Protein 9MGQ (pdb70)

Structure (mmCIF, N/CA/C/O backbone):
data_9MGQ
#
_entry.id   9MGQ
#
_cell.length_a   101.660
_cell.length_b   137.700
_cell.length_c   178.000
_cell.angle_alpha   90.00
_cell.angle_beta   90.00
_cell.angle_gamma   90.00
#
_symmetry.space_group_name_H-M   'I 2 2 2'
#
loop_
_entity.id
_entity.type
_entity.pdbx_description
1 polymer 'Protein arginine N-methyltransferase 5'
2 polymer 'Methylosome protein 50'
3 non-polymer SINEFUNGIN
4 non-polymer 2-(cyclobutylamino)-N-{(2R)-2-hydroxy-2-[(3S)-1,2,3,4-tetrahydroisoquinolin-3-yl]ethyl}pyridine-4-carboxamide
5 non-polymer 1,2-ETHANEDIOL
6 non-polymer 'SULFATE ION'
7 non-polymer DI(HYDROXYETHYL)ETHER
8 water water
#
loop_
_atom_site.group_PDB
_atom_site.id
_atom_site.type_symbol
_atom_site.label_atom_id
_atom_site.label_alt_id
_atom_site.label_comp_id
_atom_site.label_asym_id
_atom_site.label_entity_id
_atom_site.label_seq_id
_atom_site.pdbx_PDB_ins_code
_atom_site.Cartn_x
_atom_site.Cartn_y
_atom_site.Cartn_z
_atom_site.occupancy
_atom_site.B_iso_or_equiv
_atom_site.auth_seq_id
_atom_site.auth_comp_id
_atom_site.auth_asym_id
_atom_site.auth_atom_id
_atom_site.pdbx_PDB_model_num
ATOM 1 N N . VAL A 1 22 ? 39.038 -70.946 -19.602 1.00 49.58 14 VAL A N 1
ATOM 2 C CA . VAL A 1 22 ? 38.207 -71.916 -20.318 1.00 49.13 14 VAL A CA 1
ATOM 3 C C . VAL A 1 22 ? 38.008 -73.194 -19.501 1.00 49.64 14 VAL A C 1
ATOM 4 O O . VAL A 1 22 ? 38.962 -73.949 -19.278 1.00 49.40 14 VAL A O 1
ATOM 8 N N . SER A 1 23 ? 36.759 -73.424 -19.056 1.00 43.46 15 SER A N 1
ATOM 9 C CA . SER A 1 23 ? 36.370 -74.640 -18.348 1.00 41.93 15 SER A CA 1
ATOM 10 C C . SER A 1 23 ? 36.051 -75.634 -19.458 1.00 42.71 15 SER A C 1
ATOM 11 O O . SER A 1 23 ? 35.176 -75.379 -20.295 1.00 41.39 15 SER A O 1
ATOM 14 N N . SER A 1 24 ? 36.840 -76.709 -19.535 1.00 37.70 16 SER A N 1
ATOM 15 C CA . SER A 1 24 ? 36.717 -77.665 -20.625 1.00 36.94 16 SER A CA 1
ATOM 16 C C . SER A 1 24 ? 36.528 -79.111 -20.202 1.00 36.32 16 SER A C 1
ATOM 17 O O . SER A 1 24 ? 37.034 -79.539 -19.168 1.00 35.93 16 SER A O 1
ATOM 20 N N . GLY A 1 25 ? 35.804 -79.849 -21.031 1.00 29.84 17 GLY A N 1
ATOM 21 C CA . GLY A 1 25 ? 35.513 -81.253 -20.803 1.00 28.32 17 GLY A CA 1
ATOM 22 C C . GLY A 1 25 ? 35.785 -82.123 -22.004 1.00 29.82 17 GLY A C 1
ATOM 23 O O . GLY A 1 25 ? 35.825 -81.647 -23.144 1.00 28.85 17 GLY A O 1
ATOM 24 N N . ARG A 1 26 ? 36.021 -83.397 -21.735 1.00 26.28 18 ARG A N 1
ATOM 25 C CA . ARG A 1 26 ? 36.262 -84.409 -22.741 1.00 26.41 18 ARG A CA 1
ATOM 26 C C . ARG A 1 26 ? 35.062 -85.322 -22.760 1.00 30.05 18 ARG A C 1
ATOM 27 O O . ARG A 1 26 ? 34.654 -85.820 -21.710 1.00 30.23 18 ARG A O 1
ATOM 35 N N . ASP A 1 27 ? 34.521 -85.573 -23.949 1.00 25.84 19 ASP A N 1
ATOM 36 C CA . ASP A 1 27 ? 33.416 -86.503 -24.112 1.00 25.18 19 ASP A CA 1
ATOM 37 C C . ASP A 1 27 ? 33.997 -87.835 -24.583 1.00 29.81 19 ASP A C 1
ATOM 38 O O . ASP A 1 27 ? 34.772 -87.860 -25.540 1.00 30.66 19 ASP A O 1
ATOM 43 N N . LEU A 1 28 ? 33.639 -88.932 -23.914 1.00 26.30 20 LEU A N 1
ATOM 44 C CA . LEU A 1 28 ? 34.106 -90.270 -24.289 1.00 26.70 20 LEU A CA 1
ATOM 45 C C . LEU A 1 28 ? 32.970 -91.289 -24.201 1.00 31.71 20 LEU A C 1
ATOM 46 O O . LEU A 1 28 ? 32.164 -91.243 -23.263 1.00 30.92 20 LEU A O 1
ATOM 51 N N . ASN A 1 29 ? 32.894 -92.196 -25.181 1.00 28.40 21 ASN A N 1
ATOM 52 C CA . ASN A 1 29 ? 31.892 -93.258 -25.156 1.00 28.70 21 ASN A CA 1
ATOM 53 C C . ASN A 1 29 ? 32.531 -94.627 -24.885 1.00 33.75 21 ASN A C 1
ATOM 54 O O . ASN A 1 29 ? 31.847 -95.658 -24.907 1.00 33.91 21 ASN A O 1
ATOM 59 N N . CYS A 1 30 ? 33.852 -94.624 -24.603 1.00 29.64 22 CYS A N 1
ATOM 60 C CA . CYS A 1 30 ? 34.617 -95.824 -24.278 1.00 28.73 22 CYS A CA 1
ATOM 61 C C . CYS A 1 30 ? 35.517 -95.542 -23.095 1.00 31.38 22 CYS A C 1
ATOM 62 O O . CYS A 1 30 ? 36.399 -94.688 -23.183 1.00 31.15 22 CYS A O 1
ATOM 65 N N . VAL A 1 31 ? 35.270 -96.237 -21.975 1.00 27.91 23 VAL A N 1
ATOM 66 C CA . VAL A 1 31 ? 36.010 -96.054 -20.724 1.00 28.16 23 VAL A CA 1
ATOM 67 C C . VAL A 1 31 ? 36.347 -97.445 -20.163 1.00 32.91 23 VAL A C 1
ATOM 68 O O . VAL A 1 31 ? 35.569 -97.988 -19.368 1.00 31.82 23 VAL A O 1
ATOM 72 N N . PRO A 1 32 ? 37.470 -98.068 -20.614 1.00 30.18 24 PRO A N 1
ATOM 73 C CA . PRO A 1 32 ? 37.811 -99.418 -20.120 1.00 29.52 24 PRO A CA 1
ATOM 74 C C . PRO A 1 32 ? 38.073 -99.459 -18.609 1.00 33.35 24 PRO A C 1
ATOM 75 O O . PRO A 1 32 ? 37.523 -100.318 -17.926 1.00 32.93 24 PRO A O 1
ATOM 79 N N . GLU A 1 33 ? 38.892 -98.525 -18.105 1.00 31.47 25 GLU A N 1
ATOM 80 C CA . GLU A 1 33 ? 39.242 -98.357 -16.689 1.00 32.84 25 GLU A CA 1
ATOM 81 C C . GLU A 1 33 ? 38.980 -96.890 -16.346 1.00 36.77 25 GLU A C 1
ATOM 82 O O . GLU A 1 33 ? 39.570 -96.003 -16.971 1.00 35.64 25 GLU A O 1
ATOM 88 N N . ILE A 1 34 ? 38.089 -96.634 -15.372 1.00 34.43 26 ILE A N 1
ATOM 89 C CA . ILE A 1 34 ? 37.689 -95.272 -15.002 1.00 35.24 26 ILE A CA 1
ATOM 90 C C . ILE A 1 34 ? 38.859 -94.432 -14.431 1.00 41.00 26 ILE A C 1
ATOM 91 O O . ILE A 1 34 ? 38.999 -93.284 -14.844 1.00 40.75 26 ILE A O 1
ATOM 96 N N . ALA A 1 35 ? 39.700 -94.988 -13.536 1.00 39.82 27 ALA A N 1
ATOM 97 C CA . ALA A 1 35 ? 40.820 -94.241 -12.942 1.00 40.80 27 ALA A CA 1
ATOM 98 C C . ALA A 1 35 ? 41.917 -93.898 -13.946 1.00 44.35 27 ALA A C 1
ATOM 99 O O . ALA A 1 35 ? 42.423 -92.775 -13.917 1.00 43.76 27 ALA A O 1
ATOM 101 N N . ASP A 1 36 ? 42.257 -94.844 -14.853 1.00 41.12 28 ASP A N 1
ATOM 102 C CA . ASP A 1 36 ? 43.261 -94.649 -15.909 1.00 41.03 28 ASP A CA 1
ATOM 103 C C . ASP A 1 36 ? 42.821 -93.571 -16.903 1.00 43.32 28 ASP A C 1
ATOM 104 O O . ASP A 1 36 ? 43.610 -92.686 -17.241 1.00 42.64 28 ASP A O 1
ATOM 109 N N . THR A 1 37 ? 41.547 -93.628 -17.329 1.00 38.99 29 THR A N 1
ATOM 110 C CA . THR A 1 37 ? 40.939 -92.700 -18.280 1.00 38.19 29 THR A CA 1
ATOM 111 C C . THR A 1 37 ? 40.867 -91.282 -17.711 1.00 41.01 29 THR A C 1
ATOM 112 O O . THR A 1 37 ? 41.264 -90.336 -18.396 1.00 41.08 29 THR A O 1
ATOM 116 N N . LEU A 1 38 ? 40.387 -91.138 -16.466 1.00 37.00 30 LEU A N 1
ATOM 117 C CA . LEU A 1 38 ? 40.289 -89.836 -15.804 1.00 36.73 30 LEU A CA 1
ATOM 118 C C . LEU A 1 38 ? 41.668 -89.191 -15.666 1.00 40.20 30 LEU A C 1
ATOM 119 O O . LEU A 1 38 ? 41.821 -88.012 -15.984 1.00 38.99 30 LEU A O 1
ATOM 124 N N . GLY A 1 39 ? 42.662 -89.990 -15.265 1.00 37.92 31 GLY A N 1
ATOM 125 C CA . GLY A 1 39 ? 44.052 -89.557 -15.149 1.00 37.73 31 GLY A CA 1
ATOM 126 C C . GLY A 1 39 ? 44.613 -89.093 -16.480 1.00 42.17 31 GLY A C 1
ATOM 127 O O . GLY A 1 39 ? 45.289 -88.062 -16.542 1.00 42.03 31 GLY A O 1
ATOM 128 N N . ALA A 1 40 ? 44.287 -89.832 -17.569 1.00 38.96 32 ALA A N 1
ATOM 129 C CA . ALA A 1 40 ? 44.706 -89.507 -18.933 1.00 38.94 32 ALA A CA 1
ATOM 130 C C . ALA A 1 40 ? 44.087 -88.191 -19.433 1.00 43.98 32 ALA A C 1
ATOM 131 O O . ALA A 1 40 ? 44.807 -87.383 -20.025 1.00 43.93 32 ALA A O 1
ATOM 133 N N . VAL A 1 41 ? 42.773 -87.956 -19.168 1.00 40.86 33 VAL A N 1
ATOM 134 C CA . VAL A 1 41 ? 42.090 -86.726 -19.601 1.00 40.41 33 VAL A CA 1
ATOM 135 C C . VAL A 1 41 ? 42.559 -85.518 -18.766 1.00 44.35 33 VAL A C 1
ATOM 136 O O . VAL A 1 41 ? 42.724 -84.433 -19.327 1.00 43.38 33 VAL A O 1
ATOM 140 N N . ALA A 1 42 ? 42.809 -85.713 -17.446 1.00 41.64 34 ALA A N 1
ATOM 141 C CA . ALA A 1 42 ? 43.298 -84.654 -16.556 1.00 42.03 34 ALA A CA 1
ATOM 142 C C . ALA A 1 42 ? 44.694 -84.202 -16.987 1.00 47.64 34 ALA A C 1
ATOM 143 O O . ALA A 1 42 ? 44.961 -82.999 -17.005 1.00 47.20 34 ALA A O 1
ATOM 145 N N . LYS A 1 43 ? 45.559 -85.167 -17.398 1.00 45.71 35 LYS A N 1
ATOM 146 C CA . LYS A 1 43 ? 46.918 -84.920 -17.903 1.00 45.87 35 LYS A CA 1
ATOM 147 C C . LYS A 1 43 ? 46.864 -84.039 -19.168 1.00 49.64 35 LYS A C 1
ATOM 148 O O . LYS A 1 43 ? 47.711 -83.157 -19.333 1.00 50.42 35 LYS A O 1
ATOM 154 N N . GLN A 1 44 ? 45.838 -84.257 -20.028 1.00 43.97 36 GLN A N 1
ATOM 155 C CA . GLN A 1 44 ? 45.596 -83.495 -21.264 1.00 42.47 36 GLN A CA 1
ATOM 156 C C . GLN A 1 44 ? 45.122 -82.051 -20.994 1.00 44.84 36 GLN A C 1
ATOM 157 O O . GLN A 1 44 ? 45.157 -81.215 -21.895 1.00 44.49 36 GLN A O 1
ATOM 163 N N . GLY A 1 45 ? 44.687 -81.778 -19.766 1.00 41.02 37 GLY A N 1
ATOM 164 C CA . GLY A 1 45 ? 44.246 -80.450 -19.346 1.00 40.12 37 GLY A CA 1
ATOM 165 C C . GLY A 1 45 ? 42.752 -80.241 -19.210 1.00 41.42 37 GLY A C 1
A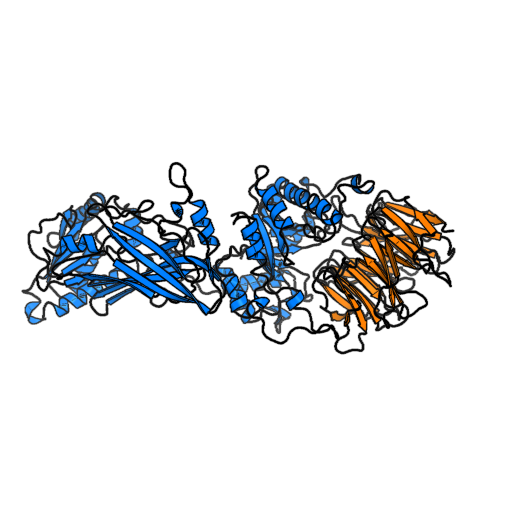TOM 166 O O . GLY A 1 45 ? 42.316 -79.104 -19.009 1.00 40.54 37 GLY A O 1
ATOM 167 N N . PHE A 1 46 ? 41.952 -81.321 -19.337 1.00 36.25 38 PHE A N 1
ATOM 168 C CA . PHE A 1 46 ? 40.496 -81.250 -19.199 1.00 34.61 38 PHE A CA 1
ATOM 169 C C . PHE A 1 46 ? 40.087 -81.171 -17.724 1.00 37.91 38 PHE A C 1
ATOM 170 O O . PHE A 1 46 ? 40.662 -81.859 -16.881 1.00 37.01 38 PHE A O 1
ATOM 178 N N . ASP A 1 47 ? 39.078 -80.336 -17.428 1.00 34.24 39 ASP A N 1
ATOM 179 C CA . ASP A 1 47 ? 38.527 -80.124 -16.086 1.00 33.35 39 ASP A CA 1
ATOM 180 C C . ASP A 1 47 ? 37.475 -81.168 -15.727 1.00 33.96 39 ASP A C 1
ATOM 181 O O . ASP A 1 47 ? 37.207 -81.377 -14.543 1.00 34.32 39 ASP A O 1
ATOM 186 N N . PHE A 1 48 ? 36.877 -81.820 -16.738 1.00 26.72 40 PHE A N 1
ATOM 187 C CA . PHE A 1 48 ? 35.860 -82.856 -16.523 1.00 24.93 40 PHE A CA 1
ATOM 188 C C . PHE A 1 48 ? 35.770 -83.837 -17.673 1.00 26.13 40 PHE A C 1
ATOM 189 O O . PHE A 1 48 ? 36.295 -83.595 -18.760 1.00 24.51 40 PHE A O 1
ATOM 197 N N . LEU A 1 49 ? 35.090 -84.944 -17.417 1.00 23.24 41 LEU A N 1
ATOM 198 C CA . LEU A 1 49 ? 34.898 -86.022 -18.359 1.00 23.71 41 LEU A CA 1
ATOM 199 C C . LEU A 1 49 ? 33.417 -86.383 -18.458 1.00 29.87 41 LEU A C 1
ATOM 200 O O . LEU A 1 49 ? 32.782 -86.655 -17.438 1.00 30.02 41 LEU A O 1
ATOM 205 N N . CYS A 1 50 ? 32.882 -86.394 -19.690 1.00 26.79 42 CYS A N 1
ATOM 206 C CA . CYS A 1 50 ? 31.525 -86.838 -19.973 1.00 27.36 42 CYS A CA 1
ATOM 207 C C . CYS A 1 50 ? 31.663 -88.304 -20.343 1.00 30.95 42 CYS A C 1
ATOM 208 O O . CYS A 1 50 ? 32.368 -88.641 -21.290 1.00 30.65 42 CYS A O 1
ATOM 211 N N . MET A 1 51 ? 31.030 -89.177 -19.575 1.00 27.89 43 MET A N 1
ATOM 212 C CA . MET A 1 51 ? 31.153 -90.609 -19.801 1.00 27.89 43 MET A CA 1
ATOM 213 C C . MET A 1 51 ? 29.883 -91.384 -19.475 1.00 29.82 43 MET A C 1
ATOM 214 O O . MET A 1 51 ? 29.066 -90.914 -18.681 1.00 27.34 43 MET A O 1
ATOM 219 N N . PRO A 1 52 ? 29.718 -92.599 -20.042 1.00 27.02 44 PRO A N 1
ATOM 220 C CA . PRO A 1 52 ? 28.549 -93.413 -19.682 1.00 27.25 44 PRO A CA 1
ATOM 221 C C . PRO A 1 52 ? 28.676 -93.919 -18.234 1.00 31.32 44 PRO A C 1
ATOM 222 O O . PRO A 1 52 ? 29.790 -94.152 -17.766 1.00 30.36 44 PRO A O 1
ATOM 226 N N . VAL A 1 53 ? 27.546 -94.047 -17.522 1.00 28.00 45 VAL A N 1
ATOM 227 C CA . VAL A 1 53 ? 27.524 -94.531 -16.134 1.00 28.25 45 VAL A CA 1
ATOM 228 C C . VAL A 1 53 ? 27.288 -96.039 -16.096 1.00 30.45 45 VAL A C 1
ATOM 229 O O . VAL A 1 53 ? 27.618 -96.690 -15.111 1.00 30.76 45 VAL A O 1
ATOM 233 N N . PHE A 1 54 ? 26.711 -96.575 -17.178 1.00 25.84 46 PHE A N 1
ATOM 234 C CA . PHE A 1 54 ? 26.478 -97.991 -17.437 1.00 24.86 46 PHE A CA 1
ATOM 235 C C . PHE A 1 54 ? 27.164 -98.224 -18.772 1.00 27.52 46 PHE A C 1
ATOM 236 O O . PHE A 1 54 ? 27.354 -97.254 -19.501 1.00 28.13 46 PHE A O 1
ATOM 244 N N . HIS A 1 55 ? 27.547 -99.470 -19.109 1.00 22.95 47 HIS A N 1
ATOM 245 C CA . HIS A 1 55 ? 28.185 -99.699 -20.408 1.00 22.47 47 HIS A CA 1
ATOM 246 C C . HIS A 1 55 ? 27.194 -99.326 -21.534 1.00 23.39 47 HIS A C 1
ATOM 247 O O . HIS A 1 55 ? 26.053 -99.797 -21.524 1.00 21.51 47 HIS A O 1
ATOM 254 N N . PRO A 1 56 ? 27.608 -98.458 -22.481 1.00 21.21 48 PRO A N 1
ATOM 255 C CA . PRO A 1 56 ? 26.668 -97.999 -23.529 1.00 21.46 48 PRO A CA 1
ATOM 256 C C . PRO A 1 56 ? 25.979 -99.093 -24.355 1.00 25.91 48 PRO A C 1
ATOM 257 O O . PRO A 1 56 ? 24.853 -98.878 -24.799 1.00 24.76 48 PRO A O 1
ATOM 261 N N . ARG A 1 57 ? 26.620 -100.266 -24.526 1.00 23.85 49 ARG A N 1
ATOM 262 C CA . ARG A 1 57 ? 26.044 -101.391 -25.277 1.00 24.23 49 ARG A CA 1
ATOM 263 C C . ARG A 1 57 ? 25.316 -102.393 -24.376 1.00 28.42 49 ARG A C 1
ATOM 264 O O . ARG A 1 57 ? 24.718 -103.338 -24.885 1.00 28.65 49 ARG A O 1
ATOM 272 N N . PHE A 1 58 ? 25.375 -102.205 -23.049 1.00 25.55 50 PHE A N 1
ATOM 273 C CA . PHE A 1 58 ? 24.777 -103.145 -22.097 1.00 26.19 50 PHE A CA 1
ATOM 274 C C . PHE A 1 58 ? 23.265 -102.957 -21.916 1.00 28.96 50 PHE A C 1
ATOM 275 O O . PHE A 1 58 ? 22.812 -102.540 -20.848 1.00 28.99 50 PHE A O 1
ATOM 283 N N . LYS A 1 59 ? 22.485 -103.289 -22.969 1.00 25.80 51 LYS A N 1
ATOM 284 C CA . LYS A 1 59 ? 21.015 -103.242 -22.980 1.00 25.14 51 LYS A CA 1
ATOM 285 C C . LYS A 1 59 ? 20.486 -104.133 -21.867 1.00 29.05 51 LYS A C 1
ATOM 286 O O . LYS A 1 59 ? 20.984 -105.252 -21.689 1.00 27.91 51 LYS A O 1
ATOM 292 N N . ARG A 1 60 ? 19.498 -103.624 -21.109 1.00 25.57 52 ARG A N 1
ATOM 293 C CA . ARG A 1 60 ? 18.899 -104.296 -19.949 1.00 25.23 52 ARG A CA 1
ATOM 294 C C . ARG A 1 60 ? 17.395 -104.511 -20.104 1.00 29.70 52 ARG A C 1
ATOM 295 O O . ARG A 1 60 ? 16.696 -103.659 -20.652 1.00 28.69 52 ARG A O 1
ATOM 303 N N . GLU A 1 61 ? 16.912 -105.670 -19.650 1.00 27.14 53 GLU A N 1
ATOM 304 C CA . GLU A 1 61 ? 15.499 -106.055 -19.708 1.00 27.30 53 GLU A CA 1
ATOM 305 C C . GLU A 1 61 ? 14.875 -105.882 -18.323 1.00 32.28 53 GLU A C 1
ATOM 306 O O . GLU A 1 61 ? 15.482 -106.253 -17.313 1.00 32.42 53 GLU A O 1
ATOM 312 N N . PHE A 1 62 ? 13.664 -105.326 -18.275 1.00 29.23 54 PHE A N 1
ATOM 313 C CA . PHE A 1 62 ? 13.017 -105.053 -16.994 1.00 29.46 54 PHE A CA 1
ATOM 314 C C . PHE A 1 62 ? 11.762 -105.846 -16.751 1.00 37.08 54 PHE A C 1
ATOM 315 O O . PHE A 1 62 ? 11.391 -106.018 -15.590 1.00 37.15 54 PHE A O 1
ATOM 323 N N . ILE A 1 63 ? 11.116 -106.347 -17.818 1.00 36.65 55 ILE A N 1
ATOM 324 C CA . ILE A 1 63 ? 9.844 -107.047 -17.682 1.00 37.80 55 ILE A CA 1
ATOM 325 C C . ILE A 1 63 ? 9.899 -108.557 -18.026 1.00 42.62 55 ILE A C 1
ATOM 326 O O . ILE A 1 63 ? 9.437 -109.349 -17.198 1.00 42.03 55 ILE A O 1
ATOM 331 N N . GLN A 1 64 ? 10.418 -108.972 -19.204 1.00 39.34 56 GLN A N 1
ATOM 332 C CA . GLN A 1 64 ? 10.321 -110.405 -19.498 1.00 39.27 56 GLN A CA 1
ATOM 333 C C . GLN A 1 64 ? 11.551 -111.241 -19.115 1.00 41.84 56 GLN A C 1
ATOM 334 O O . GLN A 1 64 ? 12.699 -110.828 -19.268 1.00 40.56 56 GLN A O 1
ATOM 340 N N . GLU A 1 65 ? 11.256 -112.441 -18.591 1.00 38.50 57 GLU A N 1
ATOM 341 C CA . GLU A 1 65 ? 12.217 -113.467 -18.191 1.00 38.11 57 GLU A CA 1
ATOM 342 C C . GLU A 1 65 ? 12.657 -114.185 -19.477 1.00 41.10 57 GLU A C 1
ATOM 343 O O . GLU A 1 65 ? 11.872 -114.234 -20.427 1.00 40.73 57 GLU A O 1
ATOM 349 N N . PRO A 1 66 ? 13.904 -114.691 -19.583 1.00 36.40 58 PRO A N 1
ATOM 350 C CA . PRO A 1 66 ? 14.944 -114.780 -18.546 1.00 35.60 58 PRO A CA 1
ATOM 351 C C . PRO A 1 66 ? 15.888 -113.588 -18.419 1.00 37.36 58 PRO A C 1
ATOM 352 O O . PRO A 1 66 ? 16.522 -113.453 -17.367 1.00 36.13 58 PRO A O 1
ATOM 356 N N . ALA A 1 67 ? 16.000 -112.736 -19.466 1.00 32.82 59 ALA A N 1
ATOM 357 C CA . ALA A 1 67 ? 16.916 -111.579 -19.480 1.00 31.92 59 ALA A CA 1
ATOM 358 C C . ALA A 1 67 ? 16.726 -110.590 -18.311 1.00 33.61 59 ALA A C 1
ATOM 359 O O . ALA A 1 67 ? 17.703 -109.964 -17.894 1.00 32.77 59 ALA A O 1
ATOM 361 N N . LYS A 1 68 ? 15.493 -110.481 -17.772 1.00 29.06 60 LYS A N 1
ATOM 362 C CA . LYS A 1 68 ? 15.146 -109.632 -16.620 1.00 29.42 60 LYS A CA 1
ATOM 363 C C . LYS A 1 68 ? 15.957 -110.074 -15.376 1.00 33.52 60 LYS A C 1
ATOM 364 O O . LYS A 1 68 ? 16.383 -109.229 -14.587 1.00 32.72 60 LYS A O 1
ATOM 370 N N . ASN A 1 69 ? 16.190 -111.396 -15.229 1.00 30.35 61 ASN A N 1
ATOM 371 C CA . ASN A 1 69 ? 16.915 -111.955 -14.085 1.00 31.06 61 ASN A CA 1
ATOM 372 C C . ASN A 1 69 ? 18.427 -112.081 -14.311 1.00 35.44 61 ASN A C 1
ATOM 373 O O . ASN A 1 69 ? 19.083 -112.886 -13.646 1.00 36.04 61 ASN A O 1
ATOM 378 N N . ARG A 1 70 ? 18.991 -111.220 -15.185 1.00 31.11 62 ARG A N 1
ATOM 379 C CA . ARG A 1 70 ? 20.423 -111.192 -15.462 1.00 30.98 62 ARG A CA 1
ATOM 380 C C . ARG A 1 70 ? 21.199 -110.921 -14.163 1.00 37.00 62 ARG A C 1
ATOM 381 O O . ARG A 1 70 ? 20.958 -109.896 -13.516 1.00 36.01 62 ARG A O 1
ATOM 389 N N . PRO A 1 71 ? 22.119 -111.833 -13.757 1.00 34.79 63 PRO A N 1
ATOM 390 C CA . PRO A 1 71 ? 22.872 -111.598 -12.517 1.00 34.30 63 PRO A CA 1
ATOM 391 C C . PRO A 1 71 ? 23.742 -110.358 -12.621 1.00 37.13 63 PRO A C 1
ATOM 392 O O . PRO A 1 71 ? 24.227 -110.019 -13.711 1.00 36.07 63 PRO A O 1
ATOM 396 N N . GLY A 1 72 ? 23.872 -109.666 -11.495 1.00 32.58 64 GLY A N 1
ATOM 397 C CA . GLY A 1 72 ? 24.652 -108.441 -11.383 1.00 31.92 64 GLY A CA 1
ATOM 398 C C . GLY A 1 72 ? 26.146 -108.676 -11.282 1.00 35.98 64 GLY A C 1
ATOM 399 O O . GLY A 1 72 ? 26.590 -109.826 -11.347 1.00 36.61 64 GLY A O 1
ATOM 400 N N . PRO A 1 73 ? 26.971 -107.617 -11.126 1.00 32.24 65 PRO A N 1
ATOM 401 C CA . PRO A 1 73 ? 26.599 -106.185 -11.017 1.00 31.93 65 PRO A CA 1
ATOM 402 C C . PRO A 1 73 ? 26.062 -105.587 -12.321 1.00 35.81 65 PRO A C 1
ATOM 403 O O . PRO A 1 73 ? 26.370 -106.095 -13.398 1.00 36.10 65 PRO A O 1
ATOM 407 N N . GLN A 1 74 ? 25.222 -104.547 -12.225 1.00 31.07 66 GLN A N 1
ATOM 408 C CA . GLN A 1 74 ? 24.634 -103.905 -13.410 1.00 29.75 66 GLN A CA 1
ATOM 409 C C . GLN A 1 74 ? 25.563 -102.865 -14.030 1.00 30.57 66 GLN A C 1
ATOM 410 O O . GLN A 1 74 ? 25.419 -102.534 -15.204 1.00 29.45 66 GLN A O 1
ATOM 416 N N . THR A 1 75 ? 26.524 -102.359 -13.238 1.00 26.33 67 THR A N 1
ATOM 417 C CA . THR A 1 75 ? 27.548 -101.399 -13.666 1.00 26.00 67 THR A CA 1
ATOM 418 C C . THR A 1 75 ? 28.751 -101.453 -12.714 1.00 31.41 67 THR A C 1
ATOM 419 O O . THR A 1 75 ? 28.792 -102.312 -11.837 1.00 31.33 67 THR A O 1
ATOM 423 N N . ARG A 1 76 ? 29.742 -100.574 -12.907 1.00 29.42 68 ARG A N 1
ATOM 424 C CA . ARG A 1 76 ? 30.884 -100.548 -12.020 1.00 29.76 68 ARG A CA 1
ATOM 425 C C . ARG A 1 76 ? 30.591 -99.731 -10.758 1.00 33.71 68 ARG A C 1
ATOM 426 O O . ARG A 1 76 ? 29.678 -98.902 -10.738 1.00 33.83 68 ARG A O 1
ATOM 434 N N . SER A 1 77 ? 31.348 -100.024 -9.693 1.00 28.84 69 SER A N 1
ATOM 435 C CA . SER A 1 77 ? 31.178 -99.477 -8.356 1.00 27.64 69 SER A CA 1
ATOM 436 C C . SER A 1 77 ? 31.514 -98.006 -8.185 1.00 29.64 69 SER A C 1
ATOM 437 O O . SER A 1 77 ? 32.459 -97.483 -8.785 1.00 28.82 69 SER A O 1
ATOM 440 N N . ASP A 1 78 ? 30.746 -97.361 -7.285 1.00 26.27 70 ASP A N 1
ATOM 441 C CA . ASP A 1 78 ? 30.912 -95.985 -6.813 1.00 26.31 70 ASP A CA 1
ATOM 442 C C . ASP A 1 78 ? 32.245 -95.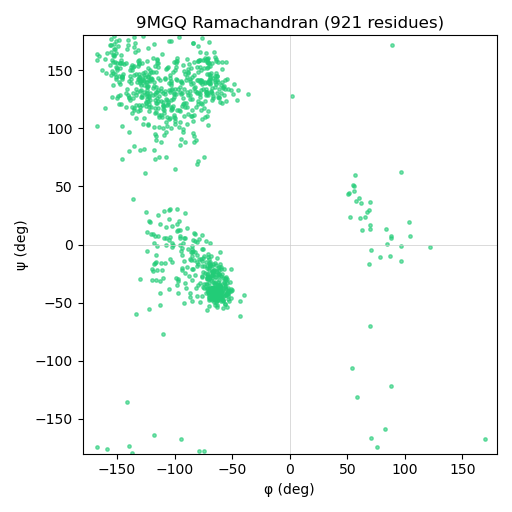848 -6.057 1.00 30.50 70 ASP A C 1
ATOM 443 O O . ASP A 1 78 ? 32.785 -94.745 -5.968 1.00 30.22 70 ASP A O 1
ATOM 448 N N . LEU A 1 79 ? 32.781 -96.974 -5.530 1.00 27.65 71 LEU A N 1
ATOM 449 C CA . LEU A 1 79 ? 34.043 -97.000 -4.779 1.00 28.35 71 LEU A CA 1
ATOM 450 C C . LEU A 1 79 ? 35.275 -96.726 -5.630 1.00 32.43 71 LEU A C 1
ATOM 451 O O . LEU A 1 79 ? 36.339 -96.438 -5.081 1.00 31.86 71 LEU A O 1
ATOM 456 N N . LEU A 1 80 ? 35.138 -96.810 -6.964 1.00 29.92 72 LEU A N 1
ATOM 457 C CA . LEU A 1 80 ? 36.242 -96.593 -7.912 1.00 29.47 72 LEU A CA 1
ATOM 458 C C . LEU A 1 80 ? 36.751 -95.158 -7.949 1.00 32.39 72 LEU A C 1
ATOM 459 O O . LEU A 1 80 ? 37.878 -94.920 -8.389 1.00 31.87 72 LEU A O 1
ATOM 464 N N . LEU A 1 81 ? 35.943 -94.210 -7.444 1.00 28.65 73 LEU A N 1
ATOM 465 C CA . LEU A 1 81 ? 36.302 -92.798 -7.350 1.00 27.59 73 LEU A CA 1
ATOM 466 C C . LEU A 1 81 ? 35.874 -92.236 -6.008 1.00 30.16 73 LEU A C 1
ATOM 467 O O . LEU A 1 81 ? 34.904 -92.719 -5.412 1.00 29.44 73 LEU A O 1
ATOM 472 N N . SER A 1 82 ? 36.563 -91.181 -5.554 1.00 27.07 74 SER A N 1
ATOM 473 C CA . SER A 1 82 ? 36.219 -90.477 -4.321 1.00 27.25 74 SER A CA 1
ATOM 474 C C . SER A 1 82 ? 34.948 -89.645 -4.562 1.00 33.57 74 SER A C 1
ATOM 475 O O . SER A 1 82 ? 34.621 -89.347 -5.716 1.00 33.64 74 SER A O 1
ATOM 478 N N . GLY A 1 83 ? 34.263 -89.273 -3.479 1.00 31.06 75 GLY A N 1
ATOM 479 C CA . GLY A 1 83 ? 33.054 -88.458 -3.526 1.00 30.85 75 GLY A CA 1
ATOM 480 C C . GLY A 1 83 ? 33.271 -87.154 -4.263 1.00 35.77 75 GLY A C 1
ATOM 481 O O . GLY A 1 83 ? 32.449 -86.769 -5.096 1.00 35.76 75 GLY A O 1
ATOM 482 N N . ARG A 1 84 ? 34.422 -86.501 -3.997 1.00 32.88 76 ARG A N 1
ATOM 483 C CA . ARG A 1 84 ? 34.852 -85.245 -4.621 1.00 32.84 76 ARG A CA 1
ATOM 484 C C . ARG A 1 84 ? 34.926 -85.383 -6.150 1.00 35.50 76 ARG A C 1
ATOM 485 O O . ARG A 1 84 ? 34.447 -84.494 -6.855 1.00 35.88 76 ARG A O 1
ATOM 493 N N . ASP A 1 85 ? 35.503 -86.500 -6.650 1.00 30.55 77 ASP A N 1
ATOM 494 C CA . ASP A 1 85 ? 35.647 -86.782 -8.078 1.00 29.66 77 ASP A CA 1
ATOM 495 C C . ASP A 1 85 ? 34.293 -86.942 -8.778 1.00 30.98 77 ASP A C 1
ATOM 496 O O . ASP A 1 85 ? 34.102 -86.366 -9.853 1.00 29.69 77 ASP A O 1
ATOM 501 N N . TRP A 1 86 ? 33.357 -87.707 -8.169 1.00 25.34 78 TRP A N 1
ATOM 502 C CA . TRP A 1 86 ? 32.014 -87.897 -8.730 1.00 24.31 78 TRP A CA 1
ATOM 503 C C . TRP A 1 86 ? 31.255 -86.561 -8.791 1.00 27.63 78 TRP A C 1
ATOM 504 O O . TRP A 1 86 ? 30.605 -86.277 -9.797 1.00 25.62 78 TRP A O 1
ATOM 515 N N . ASN A 1 87 ? 31.370 -85.737 -7.723 1.00 24.20 79 ASN A N 1
ATOM 516 C CA . ASN A 1 87 ? 30.701 -84.436 -7.627 1.00 24.28 79 ASN A CA 1
ATOM 517 C C . ASN A 1 87 ? 31.246 -83.342 -8.542 1.00 28.15 79 ASN A C 1
ATOM 518 O O . ASN A 1 87 ? 30.512 -82.400 -8.850 1.00 26.88 79 ASN A O 1
ATOM 523 N N . THR A 1 88 ? 32.538 -83.404 -8.907 1.00 26.17 80 THR A N 1
ATOM 524 C CA . THR A 1 88 ? 33.153 -82.327 -9.692 1.00 26.73 80 THR A CA 1
ATOM 525 C C . THR A 1 88 ? 33.716 -82.706 -11.075 1.00 32.40 80 THR A C 1
ATOM 526 O O . THR A 1 88 ? 33.779 -81.846 -11.954 1.00 34.05 80 THR A O 1
ATOM 530 N N . LEU A 1 89 ? 34.186 -83.938 -11.255 1.00 28.96 81 LEU A N 1
ATOM 531 C CA . LEU A 1 89 ? 34.855 -84.299 -12.507 1.00 28.73 81 LEU A CA 1
ATOM 532 C C . LEU A 1 89 ? 34.034 -85.142 -13.490 1.00 31.38 81 LEU A C 1
ATOM 533 O O . LEU A 1 89 ? 34.469 -85.303 -14.626 1.00 32.67 81 LEU A O 1
ATOM 538 N N . ILE A 1 90 ? 32.893 -85.701 -13.076 1.00 25.45 82 ILE A N 1
ATOM 539 C CA . ILE A 1 90 ? 32.148 -86.597 -13.954 1.00 24.37 82 ILE A CA 1
ATOM 540 C C . ILE A 1 90 ? 30.772 -86.073 -14.385 1.00 28.69 82 ILE A C 1
ATOM 541 O O . ILE A 1 90 ? 29.907 -85.795 -13.549 1.00 28.95 82 ILE A O 1
ATOM 546 N N . VAL A 1 91 ? 30.572 -85.984 -15.702 1.00 23.77 83 VAL A N 1
ATOM 547 C CA . VAL A 1 91 ? 29.284 -85.649 -16.298 1.00 22.91 83 VAL A CA 1
ATOM 548 C C . VAL A 1 91 ? 28.768 -86.972 -16.874 1.00 26.35 83 VAL A C 1
ATOM 549 O O . VAL A 1 91 ? 29.470 -87.634 -17.636 1.00 25.60 83 VAL A O 1
ATOM 553 N N . GLY A 1 92 ? 27.600 -87.397 -16.411 1.00 22.49 84 GLY A N 1
ATOM 554 C CA . GLY A 1 92 ? 27.010 -88.649 -16.858 1.00 22.63 84 GLY A CA 1
ATOM 555 C C . GLY A 1 92 ? 26.371 -88.533 -18.225 1.00 25.98 84 GLY A C 1
ATOM 556 O O . GLY A 1 92 ? 26.044 -87.432 -18.683 1.00 25.40 84 GLY A O 1
ATOM 557 N N . LYS A 1 93 ? 26.204 -89.661 -18.890 1.00 22.08 85 LYS A N 1
ATOM 558 C CA . LYS A 1 93 ? 25.582 -89.690 -20.214 1.00 22.17 85 LYS A CA 1
ATOM 559 C C . LYS A 1 93 ? 24.547 -90.794 -20.264 1.00 25.35 85 LYS A C 1
ATOM 560 O O . LYS A 1 93 ? 24.816 -91.908 -19.818 1.00 26.23 85 LYS A O 1
ATOM 566 N N . LEU A 1 94 ? 23.369 -90.492 -20.797 1.00 21.52 86 LEU A N 1
ATOM 567 C CA . LEU A 1 94 ? 22.319 -91.491 -20.950 1.00 21.93 86 LEU A CA 1
ATOM 568 C C . LEU A 1 94 ? 22.752 -92.475 -22.057 1.00 25.18 86 LEU A C 1
ATOM 569 O O . LEU A 1 94 ? 23.317 -92.046 -23.071 1.00 25.01 86 LEU A O 1
ATOM 574 N N . SER A 1 95 ? 22.510 -93.780 -21.844 1.00 20.39 87 SER A N 1
ATOM 575 C CA . SER A 1 95 ? 22.861 -94.825 -22.807 1.00 20.76 87 SER A CA 1
ATOM 576 C C . SER A 1 95 ? 22.172 -94.620 -24.180 1.00 25.53 87 SER A C 1
ATOM 577 O O . SER A 1 95 ? 21.006 -94.222 -24.202 1.00 23.79 87 SER A O 1
ATOM 580 N N . PRO A 1 96 ? 22.871 -94.867 -25.322 1.00 24.50 88 PRO A N 1
ATOM 581 C CA . PRO A 1 96 ? 22.254 -94.593 -26.640 1.00 24.05 88 PRO A CA 1
ATOM 582 C C . PRO A 1 96 ? 21.057 -95.463 -27.013 1.00 26.21 88 PRO A C 1
ATOM 583 O O . PRO A 1 96 ? 20.236 -95.022 -27.810 1.00 25.55 88 PRO A O 1
ATOM 587 N N . TRP A 1 97 ? 20.931 -96.667 -26.426 1.00 21.99 89 TRP A N 1
ATOM 588 C CA . TRP A 1 97 ? 19.808 -97.566 -26.707 1.00 21.03 89 TRP A CA 1
ATOM 589 C C . TRP A 1 97 ? 18.512 -97.126 -26.008 1.00 24.13 89 TRP A C 1
ATOM 590 O O . TRP A 1 97 ? 17.449 -97.648 -26.344 1.00 23.99 89 TRP A O 1
ATOM 601 N N . ILE A 1 98 ? 18.592 -96.200 -25.018 1.00 19.56 90 ILE A N 1
ATOM 602 C CA . ILE A 1 98 ? 17.401 -95.745 -24.298 1.00 19.28 90 ILE A CA 1
ATOM 603 C C . ILE A 1 98 ? 16.552 -94.861 -25.226 1.00 20.48 90 ILE A C 1
ATOM 604 O O . ILE A 1 98 ? 16.983 -93.771 -25.605 1.00 19.16 90 ILE A O 1
ATOM 609 N N . ARG A 1 99 ? 15.378 -95.364 -25.636 1.00 16.64 91 ARG A N 1
ATOM 610 C CA . ARG A 1 99 ? 14.486 -94.648 -26.573 1.00 16.58 91 ARG A CA 1
ATOM 611 C C . ARG A 1 99 ? 13.055 -94.609 -26.015 1.00 20.37 91 ARG A C 1
ATOM 612 O O . ARG A 1 99 ? 12.215 -95.429 -26.401 1.00 18.66 91 ARG A O 1
ATOM 620 N N . PRO A 1 100 ? 12.761 -93.664 -25.082 1.00 18.55 92 PRO A N 1
ATOM 621 C CA . PRO A 1 100 ? 11.417 -93.625 -24.472 1.00 18.44 92 PRO A CA 1
ATOM 622 C C . PRO A 1 100 ? 10.301 -93.259 -25.437 1.00 22.65 92 PRO A C 1
ATOM 623 O O . PRO A 1 100 ? 9.138 -93.505 -25.139 1.00 21.58 92 PRO A O 1
ATOM 627 N N . ASP A 1 101 ? 10.652 -92.686 -26.596 1.00 21.44 93 ASP A N 1
ATOM 628 C CA . ASP A 1 101 ? 9.668 -92.304 -27.610 1.00 21.62 93 ASP A CA 1
ATOM 629 C C . ASP A 1 101 ? 9.641 -93.253 -28.827 1.00 26.01 93 ASP A C 1
ATOM 630 O O . ASP A 1 101 ? 9.122 -92.890 -29.880 1.00 27.04 93 ASP A O 1
ATOM 635 N N . SER A 1 102 ? 10.123 -94.491 -28.651 1.00 23.41 94 SER A N 1
ATOM 636 C CA . SER A 1 102 ? 10.118 -95.548 -29.679 1.00 23.54 94 SER A CA 1
ATOM 637 C C . SER A 1 102 ? 8.687 -95.870 -30.154 1.00 28.64 94 SER A C 1
ATOM 638 O O . SER A 1 102 ? 7.741 -95.665 -29.406 1.00 28.15 94 SER A O 1
ATOM 641 N N . LYS A 1 103 ? 8.530 -96.425 -31.365 1.00 27.14 95 LYS A N 1
ATOM 642 C CA . LYS A 1 103 ? 7.203 -96.818 -31.873 1.00 27.90 95 LYS A CA 1
ATOM 643 C C . LYS A 1 103 ? 6.791 -98.173 -31.285 1.00 32.53 95 LYS A C 1
ATOM 644 O O . LYS A 1 103 ? 5.620 -98.567 -31.353 1.00 33.23 95 LYS A O 1
ATOM 650 N N . VAL A 1 104 ? 7.759 -98.883 -30.703 1.00 28.43 96 VAL A N 1
ATOM 651 C CA . VAL A 1 104 ? 7.541 -100.197 -30.104 1.00 28.37 96 VAL A CA 1
ATOM 652 C C . VAL A 1 104 ? 7.238 -100.033 -28.605 1.00 33.10 96 VAL A C 1
ATOM 653 O O . VAL A 1 104 ? 8.079 -99.502 -27.873 1.00 32.64 96 VAL A O 1
ATOM 657 N N . GLU A 1 105 ? 6.057 -100.514 -28.154 1.00 30.61 97 GLU A N 1
ATOM 658 C CA . GLU A 1 105 ? 5.628 -100.438 -26.750 1.00 30.94 97 GLU A CA 1
ATOM 659 C C . GLU A 1 105 ? 6.663 -101.021 -25.775 1.00 33.23 97 GLU A C 1
ATOM 660 O O . GLU A 1 105 ? 6.990 -100.355 -24.790 1.00 32.52 97 GLU A O 1
ATOM 666 N N . LYS A 1 106 ? 7.205 -102.223 -26.072 1.00 28.75 98 LYS A N 1
ATOM 667 C CA . LYS A 1 106 ? 8.210 -102.900 -25.234 1.00 28.83 98 LYS A CA 1
ATOM 668 C C . LYS A 1 106 ? 9.489 -102.078 -25.082 1.00 31.33 98 LYS A C 1
ATOM 669 O O . LYS A 1 106 ? 10.071 -102.051 -23.991 1.00 31.23 98 LYS A O 1
ATOM 675 N N . ILE A 1 107 ? 9.908 -101.392 -26.162 1.00 26.28 99 ILE A N 1
ATOM 676 C CA . ILE A 1 107 ? 11.090 -100.529 -26.133 1.00 24.94 99 ILE A CA 1
ATOM 677 C C . ILE A 1 107 ? 10.798 -99.270 -25.293 1.00 28.30 99 ILE A C 1
ATOM 678 O O . ILE A 1 107 ? 11.661 -98.875 -24.514 1.00 27.38 99 ILE A O 1
ATOM 683 N N . ARG A 1 108 ? 9.590 -98.669 -25.419 1.00 25.16 100 ARG A N 1
ATOM 684 C CA . ARG A 1 108 ? 9.206 -97.496 -24.620 1.00 25.50 100 ARG A CA 1
ATOM 685 C C . ARG A 1 108 ? 9.235 -97.807 -23.114 1.00 27.24 100 ARG A C 1
ATOM 686 O O . ARG A 1 108 ? 9.786 -97.022 -22.347 1.00 25.91 100 ARG A O 1
ATOM 694 N N . ARG A 1 109 ? 8.663 -98.957 -22.706 1.00 24.06 101 ARG A N 1
ATOM 695 C CA . ARG A 1 109 ? 8.593 -99.386 -21.305 1.00 23.73 101 ARG A CA 1
ATOM 696 C C . ARG A 1 109 ? 9.977 -99.688 -20.705 1.00 27.15 101 ARG A C 1
ATOM 697 O O . ARG A 1 109 ? 10.286 -99.156 -19.639 1.00 26.19 101 ARG A O 1
ATOM 705 N N . ASN A 1 110 ? 10.823 -100.494 -21.396 1.00 23.99 102 ASN A N 1
ATOM 706 C CA . ASN A 1 110 ? 12.195 -100.801 -20.935 1.00 24.08 102 ASN A CA 1
ATOM 707 C C . ASN A 1 110 ? 13.049 -99.532 -20.877 1.00 25.49 102 ASN A C 1
ATOM 708 O O . ASN A 1 110 ? 13.875 -99.392 -19.977 1.00 24.61 102 ASN A O 1
ATOM 713 N N . SER A 1 111 ? 12.863 -98.628 -21.860 1.00 20.72 103 SER A N 1
ATOM 714 C CA . SER A 1 111 ? 13.620 -97.385 -21.935 1.00 19.40 103 SER A CA 1
ATOM 715 C C . SER A 1 111 ? 13.284 -96.444 -20.810 1.00 21.66 103 SER A C 1
ATOM 716 O O . SER A 1 111 ? 14.194 -95.790 -20.330 1.00 21.79 103 SER A O 1
ATOM 719 N N . GLU A 1 112 ? 11.992 -96.385 -20.384 1.00 18.63 104 GLU A N 1
ATOM 720 C CA A GLU A 1 112 ? 11.544 -95.558 -19.262 0.50 19.19 104 GLU A CA 1
ATOM 721 C CA B GLU A 1 112 ? 11.551 -95.548 -19.264 0.50 18.77 104 GLU A CA 1
ATOM 722 C C . GLU A 1 112 ? 12.205 -96.083 -17.985 1.00 23.13 104 GLU A C 1
ATOM 723 O O . GLU A 1 112 ? 12.791 -95.304 -17.228 1.00 22.21 104 GLU A O 1
ATOM 734 N N . ALA A 1 113 ? 12.117 -97.424 -17.755 1.00 20.35 105 ALA A N 1
ATOM 735 C CA . ALA A 1 113 ? 12.704 -98.078 -16.585 1.00 19.92 105 ALA A CA 1
ATOM 736 C C . ALA A 1 113 ? 14.219 -97.879 -16.554 1.00 24.65 105 ALA A C 1
ATOM 737 O O . ALA A 1 113 ? 14.746 -97.523 -15.502 1.00 25.77 105 ALA A O 1
ATOM 739 N N . ALA A 1 114 ? 14.904 -98.015 -17.715 1.00 21.18 106 ALA A N 1
ATOM 740 C CA . ALA A 1 114 ? 16.357 -97.816 -17.818 1.00 20.38 106 ALA A CA 1
ATOM 741 C C . ALA A 1 114 ? 16.768 -96.376 -17.631 1.00 22.08 106 ALA A C 1
ATOM 742 O O . ALA A 1 114 ? 17.840 -96.115 -17.089 1.00 20.69 106 ALA A O 1
ATOM 744 N N . MET A 1 115 ? 15.963 -95.435 -18.148 1.00 20.17 107 MET A N 1
ATOM 745 C CA . MET A 1 115 ? 16.266 -94.008 -18.030 1.00 19.78 107 MET A CA 1
ATOM 746 C C . MET A 1 115 ? 16.185 -93.580 -16.555 1.00 22.42 107 MET A C 1
ATOM 747 O O . MET A 1 115 ? 17.086 -92.896 -16.064 1.00 21.90 107 MET A O 1
ATOM 752 N N . LEU A 1 116 ? 15.139 -94.043 -15.842 1.00 18.88 108 LEU A N 1
ATOM 753 C CA . LEU A 1 116 ? 14.964 -93.783 -14.412 1.00 19.03 108 LEU A CA 1
ATOM 754 C C . LEU A 1 116 ? 16.113 -94.381 -13.609 1.00 21.01 108 LEU A C 1
ATOM 755 O O . LEU A 1 116 ? 16.629 -93.739 -12.705 1.00 20.04 108 LEU A O 1
ATOM 760 N N . GLN A 1 117 ? 16.570 -95.568 -14.003 1.00 18.48 109 GLN A N 1
ATOM 761 C CA . GLN A 1 117 ? 17.680 -96.267 -13.361 1.00 18.86 109 GLN A CA 1
ATOM 762 C C . GLN A 1 117 ? 18.991 -95.501 -13.500 1.00 23.83 109 GLN A C 1
ATOM 763 O O . GLN A 1 117 ? 19.700 -95.336 -12.510 1.00 23.46 109 GLN A O 1
ATOM 769 N N . GLU A 1 118 ? 19.307 -95.022 -14.720 1.00 21.36 110 GLU A N 1
ATOM 770 C CA . GLU A 1 118 ? 20.549 -94.291 -14.969 1.00 21.44 110 GLU A CA 1
ATOM 771 C C . GLU A 1 118 ? 20.531 -92.932 -14.301 1.00 25.18 110 GLU A C 1
ATOM 772 O O . GLU A 1 118 ? 21.545 -92.509 -13.750 1.00 24.24 110 GLU A O 1
ATOM 778 N N . LEU A 1 119 ? 19.375 -92.246 -14.342 1.00 22.42 111 LEU A N 1
ATOM 779 C CA . LEU A 1 119 ? 19.206 -90.942 -13.701 1.00 20.82 111 LEU A CA 1
ATOM 780 C C . LEU A 1 119 ? 19.337 -91.095 -12.183 1.00 22.67 111 LEU A C 1
ATOM 781 O O . LEU A 1 119 ? 20.033 -90.306 -11.548 1.00 21.06 111 LEU A O 1
ATOM 786 N N . ASN A 1 120 ? 18.739 -92.149 -11.611 1.00 19.51 112 ASN A N 1
ATOM 787 C CA . ASN A 1 120 ? 18.858 -92.332 -10.169 1.00 19.91 112 ASN A CA 1
ATOM 788 C C . ASN A 1 120 ? 20.256 -92.763 -9.734 1.00 23.97 112 ASN A C 1
ATOM 789 O O . ASN A 1 120 ? 20.698 -92.347 -8.658 1.00 23.01 112 ASN A O 1
ATOM 794 N N . PHE A 1 121 ? 20.990 -93.494 -10.607 1.00 20.35 113 PHE A N 1
ATOM 795 C CA . PHE A 1 121 ? 22.376 -93.845 -10.319 1.00 19.92 113 PHE A CA 1
ATOM 796 C C . PHE A 1 121 ? 23.243 -92.596 -10.334 1.00 23.08 113 PHE A C 1
ATOM 797 O O . PHE A 1 121 ? 24.111 -92.473 -9.494 1.00 23.64 113 PHE A O 1
ATOM 805 N N . GLY A 1 122 ? 22.966 -91.665 -11.244 1.00 20.22 114 GLY A N 1
ATOM 806 C CA . GLY A 1 122 ? 23.653 -90.372 -11.317 1.00 19.99 114 GLY A CA 1
ATOM 807 C C . GLY A 1 122 ? 23.388 -89.515 -10.091 1.00 23.79 114 GLY A C 1
ATOM 808 O O . GLY A 1 122 ? 24.276 -88.796 -9.616 1.00 24.43 114 GLY A O 1
ATOM 809 N N . ALA A 1 123 ? 22.156 -89.582 -9.564 1.00 19.85 115 ALA A N 1
ATOM 810 C CA . ALA A 1 123 ? 21.760 -88.866 -8.344 1.00 18.59 115 ALA A CA 1
ATOM 811 C C . ALA A 1 123 ? 22.489 -89.514 -7.140 1.00 23.74 115 ALA A C 1
ATOM 812 O O . ALA A 1 123 ? 22.994 -88.799 -6.269 1.00 23.41 115 ALA A O 1
ATOM 814 N N . TYR A 1 124 ? 22.574 -90.866 -7.133 1.00 19.50 116 TYR A N 1
ATOM 815 C CA . TYR A 1 124 ? 23.264 -91.661 -6.112 1.00 20.36 116 TYR A CA 1
ATOM 816 C C . TYR A 1 124 ? 24.734 -91.265 -6.020 1.00 25.06 116 TYR A C 1
ATOM 817 O O . TYR A 1 124 ? 25.244 -91.151 -4.921 1.00 25.49 116 TYR A O 1
ATOM 826 N N . LEU A 1 125 ? 25.387 -90.996 -7.160 1.00 21.69 117 LEU A N 1
ATOM 827 C CA . LEU A 1 125 ? 26.794 -90.592 -7.204 1.00 21.10 117 LEU A CA 1
ATOM 828 C C . LEU A 1 125 ? 27.015 -89.111 -6.968 1.00 25.26 117 LEU A C 1
ATOM 829 O O . LEU A 1 125 ? 28.152 -88.697 -6.778 1.00 26.30 117 LEU A O 1
ATOM 834 N N . GLY A 1 126 ? 25.956 -88.316 -7.025 1.00 20.99 118 GLY A N 1
ATOM 835 C CA . GLY A 1 126 ? 26.041 -86.870 -6.857 1.00 20.43 118 GLY A CA 1
ATOM 836 C C . GLY A 1 126 ? 26.726 -86.170 -8.018 1.00 23.45 118 GLY A C 1
ATOM 837 O O . GLY A 1 126 ? 27.449 -85.193 -7.808 1.00 23.83 118 GLY A O 1
ATOM 838 N N . LEU A 1 127 ? 26.508 -86.661 -9.254 1.00 19.87 119 LEU A N 1
ATOM 839 C CA . LEU A 1 127 ? 27.085 -86.071 -10.479 1.00 19.39 119 LEU A CA 1
ATOM 840 C C . LEU A 1 127 ? 26.628 -84.615 -10.646 1.00 24.10 119 LEU A C 1
ATOM 841 O O . LEU A 1 127 ? 25.459 -84.316 -10.368 1.00 23.10 119 LEU A O 1
ATOM 846 N N . PRO A 1 128 ? 27.525 -83.677 -11.031 1.00 21.89 120 PRO A N 1
ATOM 847 C CA . PRO A 1 128 ? 27.096 -82.280 -11.173 1.00 21.85 120 PRO A CA 1
ATOM 848 C C . PRO A 1 128 ? 26.143 -82.050 -12.354 1.00 25.95 120 PRO A C 1
ATOM 849 O O . PRO A 1 128 ? 25.355 -81.108 -12.321 1.00 25.94 120 PRO A O 1
ATOM 853 N N . ALA A 1 129 ? 26.247 -82.886 -13.413 1.00 22.34 121 ALA A N 1
ATOM 854 C CA . ALA A 1 129 ? 25.423 -82.790 -14.617 1.00 20.92 121 ALA A CA 1
ATOM 855 C C . ALA A 1 129 ? 25.252 -84.144 -15.286 1.00 23.31 121 ALA A C 1
ATOM 856 O O . ALA A 1 129 ? 26.037 -85.059 -15.050 1.00 23.30 121 ALA A O 1
ATOM 858 N N . PHE A 1 130 ? 24.187 -84.281 -16.074 1.00 18.74 122 PHE A N 1
ATOM 859 C CA . PHE A 1 130 ? 23.845 -85.495 -16.797 1.00 18.88 122 PHE A CA 1
ATOM 860 C C . PHE A 1 130 ? 23.358 -85.095 -18.190 1.00 24.99 122 PHE A C 1
ATOM 861 O O . PHE A 1 130 ? 22.445 -84.273 -18.313 1.00 24.66 122 PHE A O 1
ATOM 869 N N . LEU A 1 131 ? 24.006 -85.650 -19.234 1.00 22.57 123 LEU A N 1
ATOM 870 C CA . LEU A 1 131 ? 23.720 -85.416 -20.645 1.00 22.06 123 LEU A CA 1
ATOM 871 C C . LEU A 1 131 ? 22.648 -86.346 -21.185 1.00 25.57 123 LEU A C 1
ATOM 872 O O . LEU A 1 131 ? 22.746 -87.559 -21.023 1.00 25.03 123 LEU A O 1
ATOM 877 N N . LEU A 1 132 ? 21.626 -85.769 -21.831 1.00 21.99 124 LEU A N 1
ATOM 878 C CA . LEU A 1 132 ? 20.533 -86.502 -22.471 1.00 21.85 124 LEU A CA 1
ATOM 879 C C . LEU A 1 132 ? 20.396 -85.947 -23.892 1.00 23.52 124 LEU A C 1
ATOM 880 O O . LEU A 1 132 ? 20.474 -84.740 -24.079 1.00 21.11 124 LEU A O 1
ATOM 885 N N . PRO A 1 133 ? 20.144 -86.772 -24.917 1.00 22.98 125 PRO A N 1
ATOM 886 C CA . PRO A 1 133 ? 20.039 -86.208 -26.267 1.00 23.09 125 PRO A CA 1
ATOM 887 C C . PRO A 1 133 ? 18.639 -85.812 -26.719 1.00 26.05 125 PRO A C 1
ATOM 888 O O . PRO A 1 133 ? 17.643 -86.435 -26.337 1.00 25.90 125 PRO A O 1
ATOM 892 N N . LEU A 1 134 ? 18.587 -84.788 -27.573 1.00 21.47 126 LEU A N 1
ATOM 893 C CA . LEU A 1 134 ? 17.397 -84.400 -28.328 1.00 21.90 126 LEU A CA 1
ATOM 894 C C . LEU A 1 134 ? 17.858 -84.619 -29.771 1.00 23.21 126 LEU A C 1
ATOM 895 O O . LEU A 1 134 ? 18.606 -83.807 -30.317 1.00 22.21 126 LEU A O 1
ATOM 900 N N . ASN A 1 135 ? 17.544 -85.786 -30.324 1.00 20.02 127 ASN A N 1
ATOM 901 C CA . ASN A 1 135 ? 18.009 -86.168 -31.666 1.00 20.11 127 ASN A CA 1
ATOM 902 C C . ASN A 1 135 ? 16.868 -86.444 -32.634 1.00 25.38 127 ASN A C 1
ATOM 903 O O . ASN A 1 135 ? 17.097 -86.942 -33.739 1.00 26.10 127 ASN A O 1
ATOM 908 N N . GLN A 1 136 ? 15.634 -86.125 -32.219 1.00 21.23 128 GLN A N 1
ATOM 909 C CA . GLN A 1 136 ? 14.444 -86.297 -33.049 1.00 20.48 128 GLN A CA 1
ATOM 910 C C . GLN A 1 136 ? 13.393 -85.288 -32.638 1.00 24.00 128 GLN A C 1
ATOM 911 O O . GLN A 1 136 ? 13.549 -84.631 -31.615 1.00 22.44 128 GLN A O 1
ATOM 917 N N . GLU A 1 137 ? 12.340 -85.151 -33.442 1.00 22.91 129 GLU A N 1
ATOM 918 C CA . GLU A 1 137 ? 11.272 -84.191 -33.184 1.00 23.32 129 GLU A CA 1
ATOM 919 C C . GLU A 1 137 ? 10.403 -84.553 -31.978 1.00 26.65 129 GLU A C 1
ATOM 920 O O . GLU A 1 137 ? 10.073 -83.661 -31.214 1.00 26.65 129 GLU A O 1
ATOM 926 N N . ASP A 1 138 ? 10.018 -85.826 -31.822 1.00 21.75 130 ASP A N 1
ATOM 927 C CA . ASP A 1 138 ? 9.165 -86.256 -30.718 1.00 20.73 130 ASP A CA 1
ATOM 928 C C . ASP A 1 138 ? 9.945 -86.804 -29.515 1.00 23.57 130 ASP A C 1
ATOM 929 O O . ASP A 1 138 ? 10.437 -87.930 -29.540 1.00 21.71 130 ASP A O 1
ATOM 934 N N . ASN A 1 139 ? 10.010 -85.999 -28.444 1.00 20.67 131 ASN A N 1
ATOM 935 C CA . ASN A 1 139 ? 10.666 -86.344 -27.189 1.00 20.78 131 ASN A CA 1
ATOM 936 C C . ASN A 1 139 ? 9.686 -86.201 -26.011 1.00 22.77 131 ASN A C 1
ATOM 937 O O . ASN A 1 139 ? 10.114 -85.933 -24.891 1.00 21.34 131 ASN A O 1
ATOM 942 N N . THR A 1 140 ? 8.372 -86.370 -26.276 1.00 19.67 132 THR A N 1
ATOM 943 C CA . THR A 1 140 ? 7.307 -86.224 -25.274 1.00 20.04 132 THR A CA 1
ATOM 944 C C . THR A 1 140 ? 7.490 -87.156 -24.085 1.00 22.69 132 THR A C 1
ATOM 945 O O . THR A 1 140 ? 7.504 -86.681 -22.953 1.00 21.78 132 THR A O 1
ATOM 949 N N . ASN A 1 141 ? 7.627 -88.469 -24.335 1.00 18.21 133 ASN A N 1
ATOM 950 C CA . ASN A 1 141 ? 7.804 -89.433 -23.257 1.00 18.16 133 ASN A CA 1
ATOM 951 C C . ASN A 1 141 ? 9.137 -89.238 -22.518 1.00 23.60 133 ASN A C 1
ATOM 952 O O . ASN A 1 141 ? 9.170 -89.407 -21.302 1.00 24.57 133 ASN A O 1
ATOM 957 N N . LEU A 1 142 ? 10.200 -88.799 -23.220 1.00 19.91 134 LEU A N 1
ATOM 958 C CA . LEU A 1 142 ? 11.495 -88.486 -22.599 1.00 19.77 134 LEU A CA 1
ATOM 959 C C . LEU A 1 142 ? 11.317 -87.299 -21.611 1.00 21.84 134 LEU A C 1
ATOM 960 O O . LEU A 1 142 ? 11.840 -87.353 -20.496 1.00 20.67 134 LEU A O 1
ATOM 965 N N . ALA A 1 143 ? 10.554 -86.249 -22.025 1.00 17.48 135 ALA A N 1
ATOM 966 C CA . ALA A 1 143 ? 10.247 -85.080 -21.198 1.00 17.02 135 ALA A CA 1
ATOM 967 C C . ALA A 1 143 ? 9.443 -85.505 -19.976 1.00 21.76 135 ALA A C 1
ATOM 968 O O . ALA A 1 143 ? 9.724 -85.053 -18.866 1.00 22.24 135 ALA A O 1
ATOM 970 N N . ARG A 1 144 ? 8.478 -86.416 -20.174 1.00 17.84 136 ARG A N 1
ATOM 971 C CA . ARG A 1 144 ? 7.635 -86.902 -19.102 1.00 17.74 136 ARG A CA 1
ATOM 972 C C . ARG A 1 144 ? 8.408 -87.673 -18.041 1.00 21.79 136 ARG A C 1
ATOM 973 O O . ARG A 1 144 ? 8.217 -87.421 -16.854 1.00 22.24 136 ARG A O 1
ATOM 981 N N . VAL A 1 145 ? 9.312 -88.558 -18.468 1.00 16.78 137 VAL A N 1
ATOM 982 C CA . VAL A 1 145 ? 10.159 -89.337 -17.565 1.00 16.16 137 VAL A CA 1
ATOM 983 C C . VAL A 1 145 ? 11.148 -88.429 -16.830 1.00 19.05 137 VAL A C 1
ATOM 984 O O . VAL A 1 145 ? 11.339 -88.603 -15.628 1.00 19.84 137 VAL A O 1
ATOM 988 N N . LEU A 1 146 ? 11.752 -87.458 -17.530 1.00 15.43 138 LEU A N 1
ATOM 989 C CA . LEU A 1 146 ? 12.677 -86.534 -16.864 1.00 14.97 138 LEU A CA 1
ATOM 990 C C . LEU A 1 146 ? 11.948 -85.661 -15.843 1.00 21.22 138 LEU A C 1
ATOM 991 O O . LEU A 1 146 ? 12.465 -85.467 -14.739 1.00 21.89 138 LEU A O 1
ATOM 996 N N . THR A 1 147 ? 10.729 -85.184 -16.184 1.00 19.56 139 THR A N 1
ATOM 997 C CA . THR A 1 147 ? 9.899 -84.356 -15.280 1.00 19.67 139 THR A CA 1
ATOM 998 C C . THR A 1 147 ? 9.541 -85.147 -14.034 1.00 23.85 139 THR A C 1
ATOM 999 O O . THR A 1 147 ? 9.574 -84.594 -12.927 1.00 24.57 139 THR A O 1
ATOM 1003 N N . ASN A 1 148 ? 9.233 -86.442 -14.207 1.00 20.03 140 ASN A N 1
ATOM 1004 C CA . ASN A 1 148 ? 8.890 -87.329 -13.100 1.00 20.25 140 ASN A CA 1
ATOM 1005 C C . ASN A 1 1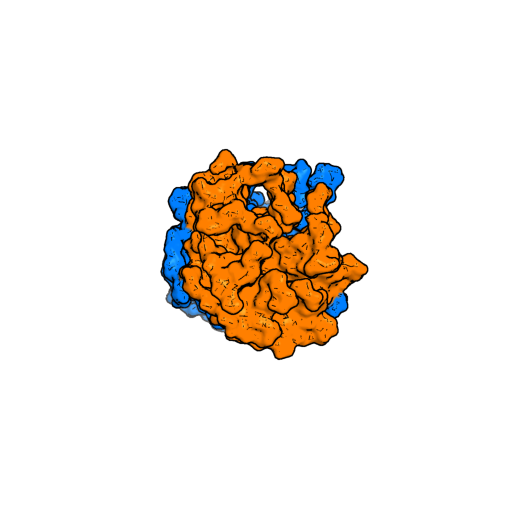48 ? 10.076 -87.488 -12.152 1.00 25.62 140 ASN A C 1
ATOM 1006 O O . ASN A 1 148 ? 9.897 -87.321 -10.954 1.00 25.41 140 ASN A O 1
ATOM 1011 N N . HIS A 1 149 ? 11.297 -87.669 -12.707 1.00 22.48 141 HIS A N 1
ATOM 1012 C CA . HIS A 1 149 ? 12.544 -87.770 -11.948 1.00 21.77 141 HIS A CA 1
ATOM 1013 C C . HIS A 1 149 ? 12.865 -86.478 -11.171 1.00 26.65 141 HIS A C 1
ATOM 1014 O O . HIS A 1 149 ? 13.269 -86.553 -10.011 1.00 26.85 141 HIS A O 1
ATOM 1021 N N . ILE A 1 150 ? 12.661 -85.309 -11.797 1.00 24.78 142 ILE A N 1
ATOM 1022 C CA . ILE A 1 150 ? 12.900 -84.000 -11.178 1.00 25.26 142 ILE A CA 1
ATOM 1023 C C . ILE A 1 150 ? 11.988 -83.799 -9.952 1.00 32.16 142 ILE A C 1
ATOM 1024 O O . ILE A 1 150 ? 12.430 -83.237 -8.950 1.00 31.15 142 ILE A O 1
ATOM 1029 N N . HIS A 1 151 ? 10.757 -84.329 -10.012 1.00 32.34 143 HIS A N 1
ATOM 1030 C CA . HIS A 1 151 ? 9.775 -84.207 -8.939 1.00 34.30 143 HIS A CA 1
ATOM 1031 C C . HIS A 1 151 ? 9.729 -85.417 -7.986 1.00 41.30 143 HIS A C 1
ATOM 1032 O O . HIS A 1 151 ? 8.748 -85.588 -7.263 1.00 41.45 143 HIS A O 1
ATOM 1039 N N . THR A 1 152 ? 10.797 -86.226 -7.957 1.00 39.97 144 THR A N 1
ATOM 1040 C CA . THR A 1 152 ? 10.894 -87.410 -7.104 1.00 41.09 144 THR A CA 1
ATOM 1041 C C . THR A 1 152 ? 12.195 -87.372 -6.313 1.00 50.10 144 THR A C 1
ATOM 1042 O O . THR A 1 152 ? 13.266 -87.213 -6.894 1.00 50.01 144 THR A O 1
ATOM 1046 N N . GLY A 1 153 ? 12.089 -87.540 -5.001 1.00 50.30 145 GLY A N 1
ATOM 1047 C CA . GLY A 1 153 ? 13.245 -87.548 -4.114 1.00 51.61 145 GLY A CA 1
ATOM 1048 C C . GLY A 1 153 ? 13.897 -86.191 -3.950 1.00 58.88 145 GLY A C 1
ATOM 1049 O O . GLY A 1 153 ? 13.320 -85.160 -4.323 1.00 58.68 145 GLY A O 1
ATOM 1050 N N . HIS A 1 154 ? 15.110 -86.186 -3.383 1.00 57.60 146 HIS A N 1
ATOM 1051 C CA . HIS A 1 154 ? 15.837 -84.950 -3.121 1.00 58.31 146 HIS A CA 1
ATOM 1052 C C . HIS A 1 154 ? 17.254 -84.981 -3.696 1.00 60.91 146 HIS A C 1
ATOM 1053 O O . HIS A 1 154 ? 18.144 -85.649 -3.162 1.00 60.36 146 HIS A O 1
ATOM 1060 N N . HIS A 1 155 ? 17.426 -84.275 -4.833 1.00 56.22 147 HIS A N 1
ATOM 1061 C CA . HIS A 1 155 ? 18.667 -84.118 -5.602 1.00 55.29 147 HIS A CA 1
ATOM 1062 C C . HIS A 1 155 ? 18.629 -82.801 -6.379 1.00 57.21 147 HIS A C 1
ATOM 1063 O O . HIS A 1 155 ? 17.542 -82.261 -6.600 1.00 56.54 147 HIS A O 1
ATOM 1070 N N . SER A 1 156 ? 19.808 -82.259 -6.748 1.00 52.59 148 SER A N 1
ATOM 1071 C CA . SER A 1 156 ? 19.893 -80.973 -7.448 1.00 51.35 148 SER A CA 1
ATOM 1072 C C . SER A 1 156 ? 20.896 -80.977 -8.638 1.00 50.17 148 SER A C 1
ATOM 1073 O O . SER A 1 156 ? 21.590 -79.986 -8.885 1.00 49.63 148 SER A O 1
ATOM 1076 N N . SER A 1 157 ? 20.930 -82.087 -9.389 1.00 42.49 149 SER A N 1
ATOM 1077 C CA . SER A 1 157 ? 21.784 -82.252 -10.561 1.00 40.03 149 SER A CA 1
ATOM 1078 C C . SER A 1 157 ? 21.217 -81.506 -11.785 1.00 37.62 149 SER A C 1
ATOM 1079 O O . SER A 1 157 ? 20.009 -81.323 -11.913 1.00 37.19 149 SER A O 1
ATOM 1082 N N . MET A 1 158 ? 22.108 -81.060 -12.659 1.00 29.35 150 MET A N 1
ATOM 1083 C CA . MET A 1 158 ? 21.744 -80.358 -13.878 1.00 26.77 150 MET A CA 1
ATOM 1084 C C . MET A 1 158 ? 21.546 -81.345 -15.021 1.00 23.99 150 MET A C 1
ATOM 1085 O O . MET A 1 158 ? 22.271 -82.330 -15.128 1.00 22.67 150 MET A O 1
ATOM 1090 N N . PHE A 1 159 ? 20.561 -81.085 -15.859 1.00 18.29 151 PHE A N 1
ATOM 1091 C CA . PHE A 1 159 ? 20.304 -81.881 -17.048 1.00 17.68 151 PHE A CA 1
ATOM 1092 C C . PHE A 1 159 ? 20.680 -81.078 -18.280 1.00 24.18 151 PHE A C 1
ATOM 1093 O O . PHE A 1 159 ? 20.133 -79.998 -18.518 1.00 23.81 151 PHE A O 1
ATOM 1101 N N . TRP A 1 160 ? 21.688 -81.569 -19.015 1.00 21.40 152 TRP A N 1
ATOM 1102 C CA . TRP A 1 160 ? 22.186 -80.924 -20.225 1.00 21.21 152 TRP A CA 1
ATOM 1103 C C . TRP A 1 160 ? 21.612 -81.642 -21.442 1.00 24.28 152 TRP A C 1
ATOM 1104 O O . TRP A 1 160 ? 21.957 -82.798 -21.698 1.00 23.44 152 TRP A O 1
ATOM 1115 N N . MET A 1 161 ? 20.724 -80.969 -22.179 1.00 20.11 153 MET A N 1
ATOM 1116 C CA . MET A 1 161 ? 20.110 -81.541 -23.382 1.00 18.57 153 MET A CA 1
ATOM 1117 C C . MET A 1 161 ? 21.029 -81.323 -24.583 1.00 21.86 153 MET A C 1
ATOM 1118 O O . MET A 1 161 ? 21.255 -80.181 -24.989 1.00 20.13 153 MET A O 1
ATOM 1123 N N . ARG A 1 162 ? 21.609 -82.423 -25.094 1.00 19.67 154 ARG A N 1
ATOM 1124 C CA . ARG A 1 162 ? 22.504 -82.448 -26.244 1.00 19.81 154 ARG A CA 1
ATOM 1125 C C . ARG A 1 162 ? 21.662 -82.227 -27.490 1.00 23.21 154 ARG A C 1
ATOM 1126 O O . ARG A 1 162 ? 20.851 -83.083 -27.870 1.00 23.84 154 ARG A O 1
ATOM 1134 N N . VAL A 1 163 ? 21.826 -81.059 -28.094 1.00 18.64 155 VAL A N 1
ATOM 1135 C CA . VAL A 1 163 ? 21.048 -80.686 -29.272 1.00 18.67 155 VAL A CA 1
ATOM 1136 C C . VAL A 1 163 ? 21.960 -80.038 -30.333 1.00 21.78 155 VAL A C 1
ATOM 1137 O O . VAL A 1 163 ? 22.773 -79.162 -30.014 1.00 20.88 155 VAL A O 1
ATOM 1141 N N . PRO A 1 164 ? 21.883 -80.490 -31.598 1.00 19.19 156 PRO A N 1
ATOM 1142 C CA . PRO A 1 164 ? 22.775 -79.913 -32.614 1.00 19.28 156 PRO A CA 1
ATOM 1143 C C . PRO A 1 164 ? 22.209 -78.641 -33.236 1.00 24.57 156 PRO A C 1
ATOM 1144 O O . PRO A 1 164 ? 20.990 -78.523 -33.324 1.00 22.76 156 PRO A O 1
ATOM 1148 N N . LEU A 1 165 ? 23.076 -77.715 -33.716 1.00 24.27 157 LEU A N 1
ATOM 1149 C CA . LEU A 1 165 ? 22.631 -76.522 -34.457 1.00 24.87 157 LEU A CA 1
ATOM 1150 C C . LEU A 1 165 ? 21.916 -76.982 -35.740 1.00 26.53 157 LEU A C 1
ATOM 1151 O O . LEU A 1 165 ? 20.942 -76.365 -36.160 1.00 25.68 157 LEU A O 1
ATOM 1156 N N . VAL A 1 166 ? 22.437 -78.051 -36.382 1.00 21.98 158 VAL A N 1
ATOM 1157 C CA . VAL A 1 166 ? 21.904 -78.650 -37.615 1.00 21.43 158 VAL A CA 1
ATOM 1158 C C . VAL A 1 166 ? 21.633 -80.134 -37.371 1.00 23.88 158 VAL A C 1
ATOM 1159 O O . VAL A 1 166 ? 22.524 -80.856 -36.928 1.00 23.50 158 VAL A O 1
ATOM 1163 N N . ALA A 1 167 ? 20.416 -80.586 -37.683 1.00 20.97 159 ALA A N 1
ATOM 1164 C CA . ALA A 1 167 ? 19.985 -81.978 -37.527 1.00 20.75 159 ALA A CA 1
ATOM 1165 C C . ALA A 1 167 ? 20.804 -82.887 -38.458 1.00 27.65 159 ALA A C 1
ATOM 1166 O O . ALA A 1 167 ? 21.042 -82.498 -39.602 1.00 27.22 159 ALA A O 1
ATOM 1168 N N . PRO A 1 168 ? 21.250 -84.081 -37.989 1.00 26.15 160 PRO A N 1
ATOM 1169 C CA . PRO A 1 168 ? 22.018 -84.982 -38.873 1.00 26.46 160 PRO A CA 1
ATOM 1170 C C . PRO A 1 168 ? 21.335 -85.238 -40.226 1.00 28.80 160 PRO A C 1
ATOM 1171 O O . PRO A 1 168 ? 22.022 -85.230 -41.233 1.00 27.68 160 PRO A O 1
ATOM 1175 N N . GLU A 1 169 ? 19.988 -85.366 -40.253 1.00 24.50 161 GLU A N 1
ATOM 1176 C CA . GLU A 1 169 ? 19.195 -85.539 -41.472 1.00 24.63 161 GLU A CA 1
ATOM 1177 C C . GLU A 1 169 ? 19.410 -84.363 -42.470 1.00 29.98 161 GLU A C 1
ATOM 1178 O O . GLU A 1 169 ? 19.340 -84.572 -43.682 1.00 29.32 161 GLU A O 1
ATOM 1184 N N . ASP A 1 170 ? 19.720 -83.158 -41.954 1.00 26.66 162 ASP A N 1
ATOM 1185 C CA . ASP A 1 170 ? 19.937 -81.967 -42.781 1.00 26.87 162 ASP A CA 1
ATOM 1186 C C . ASP A 1 170 ? 21.396 -81.732 -43.145 1.00 30.82 162 ASP A C 1
ATOM 1187 O O . ASP A 1 170 ? 21.672 -80.849 -43.958 1.00 31.27 162 ASP A O 1
ATOM 1192 N N . LEU A 1 171 ? 22.335 -82.490 -42.545 1.00 26.55 163 LEU A N 1
ATOM 1193 C CA . LEU A 1 171 ? 23.749 -82.345 -42.895 1.00 26.54 163 LEU A CA 1
ATOM 1194 C C . LEU A 1 171 ? 24.315 -83.627 -43.566 1.00 31.82 163 LEU A C 1
ATOM 1195 O O . LEU A 1 171 ? 25.526 -83.704 -43.799 1.00 31.69 163 LEU A O 1
ATOM 1200 N N . ARG A 1 172 ? 23.440 -84.617 -43.885 1.00 28.42 164 ARG A N 1
ATOM 1201 C CA . ARG A 1 172 ? 23.868 -85.850 -44.563 1.00 29.27 164 ARG A CA 1
ATOM 1202 C C . ARG A 1 172 ? 24.425 -85.540 -45.967 1.00 36.11 164 ARG A C 1
ATOM 1203 O O . ARG A 1 172 ? 23.950 -84.605 -46.632 1.00 35.90 164 ARG A O 1
ATOM 1211 N N . ASP A 1 173 ? 25.452 -86.308 -46.397 1.00 33.59 165 ASP A N 1
ATOM 1212 C CA . ASP A 1 173 ? 26.060 -86.172 -47.727 1.00 33.28 165 ASP A CA 1
ATOM 1213 C C . ASP A 1 173 ? 24.984 -86.498 -48.755 1.00 35.34 165 ASP A C 1
ATOM 1214 O O . ASP A 1 173 ? 24.159 -87.373 -48.503 1.00 33.95 165 ASP A O 1
ATOM 1219 N N . ASP A 1 174 ? 24.960 -85.773 -49.883 1.00 32.41 166 ASP A N 1
ATOM 1220 C CA . ASP A 1 174 ? 23.985 -85.999 -50.952 1.00 32.36 166 ASP A CA 1
ATOM 1221 C C . ASP A 1 174 ? 24.471 -87.213 -51.795 1.00 36.97 166 ASP A C 1
ATOM 1222 O O . ASP A 1 174 ? 24.962 -87.042 -52.920 1.00 35.95 166 ASP A O 1
ATOM 1227 N N . ILE A 1 175 ? 24.364 -88.442 -51.208 1.00 32.73 167 ILE A N 1
ATOM 1228 C CA . ILE A 1 175 ? 24.835 -89.691 -51.833 1.00 31.50 167 ILE A CA 1
ATOM 1229 C C . ILE A 1 175 ? 23.722 -90.761 -51.952 1.00 34.51 167 ILE A C 1
ATOM 1230 O O . ILE A 1 175 ? 24.010 -91.903 -52.312 1.00 34.35 167 ILE A O 1
ATOM 1235 N N . ILE A 1 176 ? 22.457 -90.391 -51.695 1.00 30.29 168 ILE A N 1
ATOM 1236 C CA . ILE A 1 176 ? 21.328 -91.305 -51.889 1.00 29.24 168 ILE A CA 1
ATOM 1237 C C . ILE A 1 176 ? 20.626 -90.885 -53.200 1.00 35.18 168 ILE A C 1
ATOM 1238 O O . ILE A 1 176 ? 19.875 -89.908 -53.217 1.00 34.34 168 ILE A O 1
ATOM 1243 N N . GLU A 1 177 ? 20.925 -91.621 -54.293 1.00 33.11 169 GLU A N 1
ATOM 1244 C CA . GLU A 1 177 ? 20.440 -91.459 -55.662 1.00 33.68 169 GLU A CA 1
ATOM 1245 C C . GLU A 1 177 ? 18.919 -91.173 -55.751 1.00 39.05 169 GLU A C 1
ATOM 1246 O O . GLU A 1 177 ? 18.526 -90.244 -56.459 1.00 39.02 169 GLU A O 1
ATOM 1252 N N . ASN A 1 178 ? 18.080 -91.968 -55.041 1.00 35.88 170 ASN A N 1
ATOM 1253 C CA . ASN A 1 178 ? 16.615 -91.834 -55.033 1.00 35.60 170 ASN A CA 1
ATOM 1254 C C . ASN A 1 178 ? 16.059 -91.029 -53.832 1.00 40.83 170 ASN A C 1
ATOM 1255 O O . ASN A 1 178 ? 14.850 -91.050 -53.587 1.00 41.27 170 ASN A O 1
ATOM 1260 N N . ALA A 1 179 ? 16.928 -90.325 -53.090 1.00 38.15 171 ALA A N 1
ATOM 1261 C CA . ALA A 1 179 ? 16.508 -89.477 -51.964 1.00 38.72 171 ALA A CA 1
ATOM 1262 C C . ALA A 1 179 ? 17.439 -88.260 -51.906 1.00 43.77 171 ALA A C 1
ATOM 1263 O O . ALA A 1 179 ? 18.356 -88.206 -51.072 1.00 42.59 171 ALA A O 1
ATOM 1265 N N . PRO A 1 180 ? 17.274 -87.304 -52.858 1.00 42.16 172 PRO A N 1
ATOM 1266 C CA . PRO A 1 180 ? 18.176 -86.145 -52.882 1.00 42.43 172 PRO A CA 1
ATOM 1267 C C . PRO A 1 180 ? 17.938 -85.174 -51.734 1.00 46.62 172 PRO A C 1
ATOM 1268 O O . PRO A 1 180 ? 16.835 -85.106 -51.187 1.00 44.30 172 PRO A O 1
ATOM 1272 N N . THR A 1 181 ? 18.998 -84.452 -51.358 1.00 45.91 173 THR A N 1
ATOM 1273 C CA . THR A 1 181 ? 18.943 -83.442 -50.308 1.00 47.72 173 THR A CA 1
ATOM 1274 C C . THR A 1 181 ? 18.273 -82.201 -50.913 1.00 57.81 173 THR A C 1
ATOM 1275 O O . THR A 1 181 ? 18.491 -81.908 -52.094 1.00 57.08 173 THR A O 1
ATOM 1279 N N . THR A 1 182 ? 17.425 -81.507 -50.130 1.00 59.18 174 THR A N 1
ATOM 1280 C CA . THR A 1 182 ? 16.716 -80.307 -50.595 1.00 61.16 174 THR A CA 1
ATOM 1281 C C . THR A 1 182 ? 17.695 -79.157 -50.844 1.00 68.61 174 THR A C 1
ATOM 1282 O O . THR A 1 182 ? 18.485 -78.815 -49.960 1.00 68.51 174 THR A O 1
ATOM 1286 N N . HIS A 1 183 ? 17.670 -78.599 -52.066 1.00 67.40 175 HIS A N 1
ATOM 1287 C CA . HIS A 1 183 ? 18.540 -77.489 -52.467 1.00 68.25 175 HIS A CA 1
ATOM 1288 C C . HIS A 1 183 ? 17.855 -76.130 -52.266 1.00 71.29 175 HIS A C 1
ATOM 1289 O O . HIS A 1 183 ? 18.536 -75.105 -52.183 1.00 71.48 175 HIS A O 1
ATOM 1296 N N . THR A 1 184 ? 16.511 -76.132 -52.177 1.00 66.31 176 THR A N 1
ATOM 1297 C CA . THR A 1 184 ? 15.700 -74.938 -51.935 1.00 65.60 176 THR A CA 1
ATOM 1298 C C . THR A 1 184 ? 15.770 -74.567 -50.443 1.00 67.76 176 THR A C 1
ATOM 1299 O O . THR A 1 184 ? 15.802 -75.464 -49.589 1.00 67.57 176 THR A O 1
ATOM 1303 N N . GLU A 1 185 ? 15.831 -73.256 -50.132 1.00 61.89 177 GLU A N 1
ATOM 1304 C CA . GLU A 1 185 ? 15.915 -72.786 -48.744 1.00 60.30 177 GLU A CA 1
ATOM 1305 C C . GLU A 1 185 ? 14.614 -73.018 -47.969 1.00 59.50 177 GLU A C 1
ATOM 1306 O O . GLU A 1 185 ? 13.523 -72.840 -48.517 1.00 58.47 177 GLU A O 1
ATOM 1312 N N . GLU A 1 186 ? 14.748 -73.464 -46.708 1.00 53.28 178 GLU A N 1
ATOM 1313 C CA . GLU A 1 186 ? 13.633 -73.733 -45.795 1.00 51.91 178 GLU A CA 1
ATOM 1314 C C . GLU A 1 186 ? 13.890 -72.957 -44.501 1.00 51.12 178 GLU A C 1
ATOM 1315 O O . GLU A 1 186 ? 14.431 -73.518 -43.549 1.00 50.38 178 GLU A O 1
ATOM 1321 N N . TYR A 1 187 ? 13.539 -71.654 -44.489 1.00 44.09 179 TYR A N 1
ATOM 1322 C CA . TYR A 1 187 ? 13.762 -70.734 -43.366 1.00 42.10 179 TYR A CA 1
ATOM 1323 C C . TYR A 1 187 ? 13.427 -71.336 -41.981 1.00 44.03 179 TYR A C 1
ATOM 1324 O O . TYR A 1 187 ? 14.323 -71.427 -41.142 1.00 44.07 179 TYR A O 1
ATOM 1333 N N . SER A 1 188 ? 12.158 -71.733 -41.752 1.00 38.78 180 SER A N 1
ATOM 1334 C CA . SER A 1 188 ? 11.705 -72.309 -40.479 1.00 37.84 180 SER A CA 1
ATOM 1335 C C . SER A 1 188 ? 12.180 -73.758 -40.286 1.00 40.44 180 SER A C 1
ATOM 1336 O O . SER A 1 188 ? 12.465 -74.165 -39.153 1.00 39.16 180 SER A O 1
ATOM 1339 N N . GLY A 1 189 ? 12.259 -74.504 -41.397 1.00 36.01 181 GLY A N 1
ATOM 1340 C CA . GLY A 1 189 ? 12.738 -75.881 -41.445 1.00 34.71 181 GLY A CA 1
ATOM 1341 C C . GLY A 1 189 ? 14.175 -76.012 -40.974 1.00 36.43 181 GLY A C 1
ATOM 1342 O O . GLY A 1 189 ? 14.516 -76.991 -40.313 1.00 35.72 181 GLY A O 1
ATOM 1343 N N . GLU A 1 190 ? 15.020 -75.011 -41.279 1.00 31.86 182 GLU A N 1
ATOM 1344 C CA . GLU A 1 190 ? 16.430 -74.957 -40.861 1.00 31.66 182 GLU A CA 1
ATOM 1345 C C . GLU A 1 190 ? 16.595 -74.646 -39.356 1.00 33.05 182 GLU A C 1
ATOM 1346 O O . GLU A 1 190 ? 17.674 -74.867 -38.794 1.00 33.16 182 GLU A O 1
ATOM 1352 N N . GLU A 1 191 ? 15.526 -74.160 -38.704 1.00 26.77 183 GLU A N 1
ATOM 1353 C CA . GLU A 1 191 ? 15.543 -73.876 -37.264 1.00 26.01 183 GLU A CA 1
ATOM 1354 C C . GLU A 1 191 ? 14.823 -74.984 -36.496 1.00 27.27 183 GLU A C 1
ATOM 1355 O O . GLU A 1 191 ? 14.470 -74.779 -35.336 1.00 26.25 183 GLU A O 1
ATOM 1361 N N . LYS A 1 192 ? 14.593 -76.150 -37.140 1.00 22.46 184 LYS A N 1
ATOM 1362 C CA . LYS A 1 192 ? 13.868 -77.259 -36.527 1.00 21.55 184 LYS A CA 1
ATOM 1363 C C . LYS A 1 192 ? 14.467 -77.756 -35.196 1.00 23.20 184 LYS A C 1
ATOM 1364 O O . LYS A 1 192 ? 13.691 -78.159 -34.349 1.00 23.14 184 LYS A O 1
ATOM 1370 N N . THR A 1 193 ? 15.813 -77.741 -34.998 1.00 18.69 185 THR A N 1
ATOM 1371 C CA . THR A 1 193 ? 16.381 -78.244 -33.734 1.00 17.25 185 THR A CA 1
ATOM 1372 C C . THR A 1 193 ? 16.104 -77.277 -32.561 1.00 20.77 185 THR A C 1
ATOM 1373 O O . THR A 1 193 ? 16.032 -77.724 -31.413 1.00 19.74 185 THR A O 1
ATOM 1377 N N . TRP A 1 194 ? 15.905 -75.981 -32.851 1.00 16.88 186 TRP A N 1
ATOM 1378 C CA . TRP A 1 194 ? 15.496 -75.047 -31.802 1.00 17.59 186 TRP A CA 1
ATOM 1379 C C . TRP A 1 194 ? 14.094 -75.453 -31.302 1.00 21.23 186 TRP A C 1
ATOM 1380 O O . TRP A 1 194 ? 13.876 -75.451 -30.092 1.00 20.16 186 TRP A O 1
ATOM 1391 N N A MET A 1 195 ? 13.168 -75.815 -32.226 0.50 17.86 187 MET A N 1
ATOM 1392 N N B MET A 1 195 ? 13.173 -75.815 -32.235 0.50 19.00 187 MET A N 1
ATOM 1393 C CA A MET A 1 195 ? 11.809 -76.253 -31.888 0.50 17.37 187 MET A CA 1
ATOM 1394 C CA B MET A 1 195 ? 11.803 -76.279 -31.967 0.50 19.08 187 MET A CA 1
ATOM 1395 C C A MET A 1 195 ? 11.820 -77.538 -31.041 0.50 21.11 187 MET A C 1
ATOM 1396 C C B MET A 1 195 ? 11.817 -77.537 -31.069 0.50 21.99 187 MET A C 1
ATOM 1397 O O A MET A 1 195 ? 10.977 -77.687 -30.154 0.50 20.20 187 MET A O 1
ATOM 1398 O O B MET A 1 195 ? 10.976 -77.661 -30.176 0.50 21.22 187 MET A O 1
ATOM 1407 N N . TRP A 1 196 ? 12.776 -78.458 -31.306 1.00 18.02 188 TRP A N 1
ATOM 1408 C CA . TRP A 1 196 ? 12.937 -79.698 -30.521 1.00 17.66 188 TRP A CA 1
ATOM 1409 C C . TRP A 1 196 ? 13.244 -79.286 -29.082 1.00 19.26 188 TRP A C 1
ATOM 1410 O O . TRP A 1 196 ? 12.596 -79.768 -28.156 1.00 17.50 188 TRP A O 1
ATOM 1421 N N . TRP A 1 197 ? 14.197 -78.340 -28.909 1.00 17.22 189 TRP A N 1
ATOM 1422 C CA . TRP A 1 197 ? 14.530 -77.818 -27.595 1.00 17.42 189 TRP A CA 1
ATOM 1423 C C . TRP A 1 197 ? 13.327 -77.092 -26.950 1.00 21.31 189 TRP A C 1
ATOM 1424 O O . TRP A 1 197 ? 12.957 -77.416 -25.832 1.00 21.23 189 TRP A O 1
ATOM 1435 N N . HIS A 1 198 ? 12.739 -76.123 -27.652 1.00 18.68 190 HIS A N 1
ATOM 1436 C CA . HIS A 1 198 ? 11.611 -75.329 -27.166 1.00 17.95 190 HIS A CA 1
ATOM 1437 C C . HIS A 1 198 ? 10.440 -76.188 -26.709 1.00 22.53 190 HIS A C 1
ATOM 1438 O O . HIS A 1 198 ? 9.881 -75.899 -25.654 1.00 21.32 190 HIS A O 1
ATOM 1445 N N . ASN A 1 199 ? 10.092 -77.248 -27.478 1.00 18.84 191 ASN A N 1
ATOM 1446 C CA . ASN A 1 199 ? 9.001 -78.150 -27.125 1.00 18.46 191 ASN A CA 1
ATOM 1447 C C . ASN A 1 199 ? 9.296 -78.943 -25.896 1.00 22.06 191 ASN A C 1
ATOM 1448 O O . ASN A 1 199 ? 8.408 -79.094 -25.065 1.00 22.76 191 ASN A O 1
ATOM 1453 N N . PHE A 1 200 ? 10.533 -79.465 -25.775 1.00 17.69 192 PHE A N 1
ATOM 1454 C CA . PHE A 1 200 ? 10.972 -80.269 -24.644 1.00 16.66 192 PHE A CA 1
ATOM 1455 C C . PHE A 1 200 ? 10.944 -79.445 -23.343 1.00 21.01 192 PHE A C 1
ATOM 1456 O O . PHE A 1 200 ? 10.425 -79.904 -22.322 1.00 18.74 192 PHE A O 1
ATOM 1464 N N . ARG A 1 201 ? 11.505 -78.232 -23.387 1.00 19.02 193 ARG A N 1
ATOM 1465 C CA . ARG A 1 201 ? 11.547 -77.387 -22.201 1.00 18.61 193 ARG A CA 1
ATOM 1466 C C . ARG A 1 201 ? 10.145 -76.851 -21.825 1.00 22.37 193 ARG A C 1
ATOM 1467 O O . ARG A 1 201 ? 9.902 -76.620 -20.646 1.00 21.46 193 ARG A O 1
ATOM 1475 N N . THR A 1 202 ? 9.228 -76.704 -22.819 1.00 18.73 194 THR A N 1
ATOM 1476 C CA . THR A 1 202 ? 7.837 -76.305 -22.589 1.00 18.16 194 THR A CA 1
ATOM 1477 C C . THR A 1 202 ? 7.114 -77.428 -21.825 1.00 19.41 194 THR A C 1
ATOM 1478 O O . THR A 1 202 ? 6.490 -77.158 -20.810 1.00 19.03 194 THR A O 1
ATOM 1482 N N . LEU A 1 203 ? 7.263 -78.676 -22.266 1.00 17.60 195 LEU A N 1
ATOM 1483 C CA . LEU A 1 203 ? 6.678 -79.864 -21.615 1.00 16.82 195 LEU A CA 1
ATOM 1484 C C . LEU A 1 203 ? 7.175 -80.016 -20.174 1.00 21.35 195 LEU A C 1
ATOM 1485 O O . LEU A 1 203 ? 6.395 -80.330 -19.274 1.00 20.37 195 LEU A O 1
ATOM 1490 N N . CYS A 1 204 ? 8.474 -79.756 -19.968 1.00 19.72 196 CYS A N 1
ATOM 1491 C CA . CYS A 1 204 ? 9.156 -79.823 -18.685 1.00 20.50 196 CYS A CA 1
ATOM 1492 C C . CYS A 1 204 ? 8.916 -78.573 -17.837 1.00 24.92 196 CYS A C 1
ATOM 1493 O O . CYS A 1 204 ? 9.457 -78.473 -16.744 1.00 24.19 196 CYS A O 1
ATOM 1496 N N . ASP A 1 205 ? 8.094 -77.638 -18.349 1.00 22.44 197 ASP A N 1
ATOM 1497 C CA . ASP A 1 205 ? 7.628 -76.411 -17.691 1.00 22.39 197 ASP A CA 1
ATOM 1498 C C . ASP A 1 205 ? 8.764 -75.498 -17.183 1.00 25.18 197 ASP A C 1
ATOM 1499 O O . ASP A 1 205 ? 8.744 -75.020 -16.035 1.00 23.36 197 ASP A O 1
ATOM 1504 N N . TYR A 1 206 ? 9.734 -75.216 -18.076 1.00 22.70 198 TYR A N 1
ATOM 1505 C CA . TYR A 1 206 ? 10.866 -74.319 -17.808 1.00 23.04 198 TYR A CA 1
ATOM 1506 C C . TYR A 1 206 ? 11.633 -74.644 -16.513 1.00 25.28 198 TYR A C 1
ATOM 1507 O O . TYR A 1 206 ? 11.981 -73.741 -15.761 1.00 25.81 198 TYR A O 1
ATOM 1516 N N . SER A 1 207 ? 11.923 -75.922 -16.263 1.00 20.84 199 SER A N 1
ATOM 1517 C CA . SER A 1 207 ? 12.694 -76.305 -15.076 1.00 20.26 199 SER A CA 1
ATOM 1518 C C . SER A 1 207 ? 14.069 -75.623 -15.117 1.00 24.14 199 SER A C 1
ATOM 1519 O O . SER A 1 207 ? 14.749 -75.694 -16.141 1.00 23.99 199 SER A O 1
ATOM 1522 N N . LYS A 1 208 ? 14.477 -74.967 -14.016 1.00 20.18 200 LYS A N 1
ATOM 1523 C CA . LYS A 1 208 ? 15.792 -74.316 -13.925 1.00 21.04 200 LYS A CA 1
ATOM 1524 C C . LYS A 1 208 ? 16.934 -75.364 -14.004 1.00 24.84 200 LYS A C 1
ATOM 1525 O O . LYS A 1 208 ? 18.079 -75.014 -14.269 1.00 26.32 200 LYS A O 1
ATOM 1531 N N . ARG A 1 209 ? 16.611 -76.632 -13.770 1.00 19.95 201 ARG A N 1
ATOM 1532 C CA . ARG A 1 209 ? 17.578 -77.732 -13.808 1.00 20.04 201 ARG A CA 1
ATOM 1533 C C . ARG A 1 209 ? 17.847 -78.257 -15.244 1.00 23.77 201 ARG A C 1
ATOM 1534 O O . ARG A 1 209 ? 18.724 -79.101 -15.416 1.00 24.60 201 ARG A O 1
ATOM 1542 N N . ILE A 1 210 ? 17.109 -77.771 -16.263 1.00 18.76 202 ILE A N 1
ATOM 1543 C CA . ILE A 1 210 ? 17.293 -78.249 -17.642 1.00 18.62 202 ILE A CA 1
ATOM 1544 C C . ILE A 1 210 ? 17.923 -77.172 -18.517 1.00 22.25 202 ILE A C 1
ATOM 1545 O O . ILE A 1 210 ? 17.377 -76.081 -18.666 1.00 21.94 202 ILE A O 1
ATOM 1550 N N . ALA A 1 211 ? 19.102 -77.473 -19.063 1.00 18.42 203 ALA A N 1
ATOM 1551 C CA . ALA A 1 211 ? 19.854 -76.538 -19.897 1.00 18.02 203 ALA A CA 1
ATOM 1552 C C . ALA A 1 211 ? 20.243 -77.162 -21.246 1.00 22.42 203 ALA A C 1
ATOM 1553 O O . ALA A 1 211 ? 19.874 -78.306 -21.529 1.00 20.38 203 ALA A O 1
ATOM 1555 N N . VAL A 1 212 ? 20.923 -76.386 -22.102 1.00 21.37 204 VAL A N 1
ATOM 1556 C CA . VAL A 1 212 ? 21.337 -76.822 -23.449 1.00 20.86 204 VAL A CA 1
ATOM 1557 C C . VAL A 1 212 ? 22.841 -77.123 -23.503 1.00 24.37 204 VAL A C 1
ATOM 1558 O O . VAL A 1 212 ? 23.660 -76.367 -22.967 1.00 23.47 204 VAL A O 1
ATOM 1562 N N . ALA A 1 213 ? 23.177 -78.210 -24.201 1.00 21.22 205 ALA A N 1
ATOM 1563 C CA . ALA A 1 213 ? 24.528 -78.626 -24.582 1.00 20.62 205 ALA A CA 1
ATOM 1564 C C . ALA A 1 213 ? 24.490 -78.552 -26.131 1.00 23.41 205 ALA A C 1
ATOM 1565 O O . ALA A 1 213 ? 24.012 -79.460 -26.804 1.00 22.91 205 ALA A O 1
ATOM 1567 N N . LEU A 1 214 ? 24.845 -77.392 -26.664 1.00 20.04 206 LEU A N 1
ATOM 1568 C CA . LEU A 1 214 ? 24.771 -77.117 -28.097 1.00 20.14 206 LEU A CA 1
ATOM 1569 C C . LEU A 1 214 ? 25.924 -77.757 -28.882 1.00 23.91 206 LEU A C 1
ATOM 1570 O O . LEU A 1 214 ? 27.086 -77.424 -28.660 1.00 22.51 206 LEU A O 1
ATOM 1575 N N . GLU A 1 215 ? 25.591 -78.693 -29.769 1.00 21.49 207 GLU A N 1
ATOM 1576 C CA . GLU A 1 215 ? 26.585 -79.400 -30.571 1.00 22.38 207 GLU A CA 1
ATOM 1577 C C . GLU A 1 215 ? 26.832 -78.681 -31.898 1.00 26.99 207 GLU A C 1
ATOM 1578 O O . GLU A 1 215 ? 25.905 -78.506 -32.680 1.00 26.47 207 GLU A O 1
ATOM 1584 N N . ILE A 1 216 ? 28.071 -78.230 -32.116 1.00 24.92 208 ILE A N 1
ATOM 1585 C CA . ILE A 1 216 ? 28.500 -77.512 -33.324 1.00 25.68 208 ILE A CA 1
ATOM 1586 C C . ILE A 1 216 ? 28.981 -78.533 -34.359 1.00 30.76 208 ILE A C 1
ATOM 1587 O O . ILE A 1 216 ? 29.519 -79.565 -33.990 1.00 31.45 208 ILE A O 1
ATOM 1592 N N . GLY A 1 217 ? 28.723 -78.261 -35.629 1.00 28.07 209 GLY A N 1
ATOM 1593 C CA . GLY A 1 217 ? 29.082 -79.124 -36.753 1.00 28.62 209 GLY A CA 1
ATOM 1594 C C . GLY A 1 217 ? 30.044 -78.431 -37.692 1.00 33.37 209 GLY A C 1
ATOM 1595 O O . GLY A 1 217 ? 30.336 -77.249 -37.503 1.00 31.06 209 GLY A O 1
ATOM 1596 N N . ALA A 1 218 ? 30.569 -79.172 -38.688 1.00 33.11 210 ALA A N 1
ATOM 1597 C CA . ALA A 1 218 ? 31.559 -78.677 -39.655 1.00 34.00 210 ALA A CA 1
ATOM 1598 C C . ALA A 1 218 ? 31.047 -77.514 -40.484 1.00 39.31 210 ALA A C 1
ATOM 1599 O O . ALA A 1 218 ? 31.787 -76.559 -40.722 1.00 39.53 210 ALA A O 1
ATOM 1601 N N . ASP A 1 219 ? 29.779 -77.570 -40.886 1.00 36.83 211 ASP A N 1
ATOM 1602 C CA . ASP A 1 219 ? 29.177 -76.496 -41.652 1.00 37.68 211 ASP A CA 1
ATOM 1603 C C . ASP A 1 219 ? 28.169 -75.764 -40.779 1.00 41.85 211 ASP A C 1
ATOM 1604 O O . ASP A 1 219 ? 27.173 -76.350 -40.335 1.00 41.58 211 ASP A O 1
ATOM 1609 N N . LEU A 1 220 ? 28.482 -74.497 -40.467 1.00 37.48 212 LEU A N 1
ATOM 1610 C CA . LEU A 1 220 ? 27.612 -73.660 -39.652 1.00 36.73 212 LEU A CA 1
ATOM 1611 C C . LEU A 1 220 ? 26.367 -73.299 -40.441 1.00 41.31 212 LEU A C 1
ATOM 1612 O O . LEU A 1 220 ? 26.476 -73.013 -41.635 1.00 42.00 212 LEU A O 1
ATOM 1617 N N . PRO A 1 221 ? 25.170 -73.291 -39.813 1.00 37.39 213 PRO A N 1
ATOM 1618 C CA . PRO A 1 221 ? 23.962 -72.911 -40.566 1.00 36.56 213 PRO A CA 1
ATOM 1619 C C . PRO A 1 221 ? 23.930 -71.401 -40.804 1.00 39.23 213 PRO A C 1
ATOM 1620 O O . PRO A 1 221 ? 24.864 -70.703 -40.392 1.00 38.55 213 PRO A O 1
ATOM 1624 N N . SER A 1 222 ? 22.858 -70.884 -41.440 1.00 35.26 214 SER A N 1
ATOM 1625 C CA . SER A 1 222 ? 22.728 -69.435 -41.658 1.00 35.09 214 SER A CA 1
ATOM 1626 C C . SER A 1 222 ? 22.614 -68.724 -40.293 1.00 36.58 214 SER A C 1
ATOM 1627 O O . SER A 1 222 ? 22.345 -69.388 -39.290 1.00 35.45 214 SER A O 1
ATOM 1630 N N . ASN A 1 223 ? 22.895 -67.413 -40.243 1.00 32.38 215 ASN A N 1
ATOM 1631 C CA . ASN A 1 223 ? 22.881 -66.643 -38.995 1.00 32.35 215 ASN A CA 1
ATOM 1632 C C . ASN A 1 223 ? 21.587 -66.755 -38.207 1.00 37.06 215 ASN A C 1
ATOM 1633 O O . ASN A 1 223 ? 21.658 -66.898 -36.987 1.00 38.33 215 ASN A O 1
ATOM 1638 N N . HIS A 1 224 ? 20.417 -66.753 -38.889 1.00 32.01 216 HIS A N 1
ATOM 1639 C CA . HIS A 1 224 ? 19.112 -66.838 -38.226 1.00 31.61 216 HIS A CA 1
ATOM 1640 C C . HIS A 1 224 ? 18.965 -68.125 -37.393 1.00 35.25 216 HIS A C 1
ATOM 1641 O O . HIS A 1 224 ? 18.406 -68.080 -36.297 1.00 35.65 216 HIS A O 1
ATOM 1648 N N . VAL A 1 225 ? 19.521 -69.247 -37.889 1.00 30.26 217 VAL A N 1
ATOM 1649 C CA . VAL A 1 225 ? 19.499 -70.539 -37.201 1.00 29.35 217 VAL A CA 1
ATOM 1650 C C . VAL A 1 225 ? 20.331 -70.444 -35.916 1.00 31.92 217 VAL A C 1
ATOM 1651 O O . VAL A 1 225 ? 19.884 -70.925 -34.875 1.00 30.90 217 VAL A O 1
ATOM 1655 N N . ILE A 1 226 ? 21.520 -69.801 -35.989 1.00 29.08 218 ILE A N 1
ATOM 1656 C CA . ILE A 1 226 ? 22.395 -69.577 -34.834 1.00 29.13 218 ILE A CA 1
ATOM 1657 C C . ILE A 1 226 ? 21.685 -68.657 -33.830 1.00 32.29 218 ILE A C 1
ATOM 1658 O O . ILE A 1 226 ? 21.564 -69.018 -32.664 1.00 31.71 218 ILE A O 1
ATOM 1663 N N . ASP A 1 227 ? 21.151 -67.527 -34.302 1.00 29.48 219 ASP A N 1
ATOM 1664 C CA . ASP A 1 227 ? 20.473 -66.508 -33.478 1.00 29.72 219 ASP A CA 1
ATOM 1665 C C . ASP A 1 227 ? 19.225 -67.004 -32.702 1.00 31.81 219 ASP A C 1
ATOM 1666 O O . ASP A 1 227 ? 18.860 -66.379 -31.700 1.00 29.77 219 ASP A O 1
ATOM 1671 N N . ARG A 1 228 ? 18.614 -68.142 -33.119 1.00 28.03 220 ARG A N 1
ATOM 1672 C CA . ARG A 1 228 ? 17.469 -68.747 -32.413 1.00 27.85 220 ARG A CA 1
ATOM 1673 C C . ARG A 1 228 ? 17.860 -69.155 -30.986 1.00 31.07 220 ARG A C 1
ATOM 1674 O O . ARG A 1 228 ? 17.001 -69.244 -30.116 1.00 30.70 220 ARG A O 1
ATOM 1682 N N . TRP A 1 229 ? 19.162 -69.418 -30.770 1.00 26.27 221 TRP A N 1
ATOM 1683 C CA . TRP A 1 229 ? 19.760 -69.894 -29.530 1.00 24.57 221 TRP A CA 1
ATOM 1684 C C . TRP A 1 229 ? 20.099 -68.798 -28.549 1.00 29.18 221 TRP A C 1
ATOM 1685 O O . TRP A 1 229 ? 20.525 -69.086 -27.423 1.00 26.31 221 TRP A O 1
ATOM 1696 N N . LEU A 1 230 ? 19.879 -67.544 -28.976 1.00 27.45 222 LEU A N 1
ATOM 1697 C CA . LEU A 1 230 ? 20.106 -66.346 -28.183 1.00 27.61 222 LEU A CA 1
ATOM 1698 C C . LEU A 1 230 ? 19.021 -66.273 -27.141 1.00 28.76 222 LEU A C 1
ATOM 1699 O O . LEU A 1 230 ? 17.843 -66.477 -27.455 1.00 28.80 222 LEU A O 1
ATOM 1704 N N . GLY A 1 231 ? 19.432 -66.053 -25.905 1.00 22.83 223 GLY A N 1
ATOM 1705 C CA . GLY A 1 231 ? 18.516 -66.008 -24.776 1.00 21.39 223 GLY A CA 1
ATOM 1706 C C . GLY A 1 231 ? 18.220 -67.386 -24.238 1.00 22.74 223 GLY A C 1
ATOM 1707 O O . GLY A 1 231 ? 17.465 -67.516 -23.275 1.00 23.71 223 GLY A O 1
ATOM 1708 N N . GLU A 1 232 ? 18.819 -68.438 -24.836 1.00 18.71 224 GLU A N 1
ATOM 1709 C CA . GLU A 1 232 ? 18.609 -69.814 -24.347 1.00 16.50 224 GLU A CA 1
ATOM 1710 C C . GLU A 1 232 ? 19.610 -70.183 -23.263 1.00 20.45 224 GLU A C 1
ATOM 1711 O O . GLU A 1 232 ? 20.738 -69.681 -23.308 1.00 18.61 224 GLU A O 1
ATOM 1717 N N . PRO A 1 233 ? 19.234 -71.056 -22.283 1.00 18.70 225 PRO A N 1
ATOM 1718 C CA . PRO A 1 233 ? 20.191 -71.425 -21.219 1.00 19.25 225 PRO A CA 1
ATOM 1719 C C . PRO A 1 233 ? 21.283 -72.402 -21.705 1.00 23.52 225 PRO A C 1
ATOM 1720 O O . PRO A 1 233 ? 21.238 -73.593 -21.400 1.00 23.23 225 PRO A O 1
ATOM 1724 N N . ILE A 1 234 ? 22.266 -71.896 -22.461 1.00 21.30 226 ILE A N 1
ATOM 1725 C CA . ILE A 1 234 ? 23.360 -72.733 -22.971 1.00 21.07 226 ILE A CA 1
ATOM 1726 C C . ILE A 1 234 ? 24.429 -72.891 -21.895 1.00 24.99 226 ILE A C 1
ATOM 1727 O O . ILE A 1 234 ? 25.095 -71.919 -21.530 1.00 24.73 226 ILE A O 1
ATOM 1732 N N . LYS A 1 235 ? 24.576 -74.109 -21.367 1.00 21.45 227 LYS A N 1
ATOM 1733 C CA . LYS A 1 235 ? 25.596 -74.379 -20.351 1.00 21.05 227 LYS A CA 1
ATOM 1734 C C . LYS A 1 235 ? 26.857 -74.980 -20.965 1.00 24.99 227 LYS A C 1
ATOM 1735 O O . LYS A 1 235 ? 27.961 -74.787 -20.448 1.00 24.18 227 LYS A O 1
ATOM 1741 N N . ALA A 1 236 ? 26.690 -75.710 -22.064 1.00 22.19 228 ALA A N 1
ATOM 1742 C CA . ALA A 1 236 ? 27.810 -76.352 -22.734 1.00 22.37 228 ALA A CA 1
ATOM 1743 C C . ALA A 1 236 ? 27.757 -76.211 -24.229 1.00 26.07 228 ALA A C 1
ATOM 1744 O O . ALA A 1 236 ? 26.679 -76.114 -24.809 1.00 26.04 228 ALA A O 1
ATOM 1746 N N . ALA A 1 237 ? 28.936 -76.198 -24.859 1.00 23.49 229 ALA A N 1
ATOM 1747 C CA . ALA A 1 237 ? 29.097 -76.187 -26.311 1.00 22.86 229 ALA A CA 1
ATOM 1748 C C . ALA A 1 237 ? 29.965 -77.422 -26.659 1.00 26.26 229 ALA A C 1
ATOM 1749 O O . ALA A 1 237 ? 31.042 -77.599 -26.089 1.00 24.85 229 ALA A O 1
ATOM 1751 N N . ILE A 1 238 ? 29.450 -78.302 -27.524 1.00 22.27 230 ILE A N 1
ATOM 1752 C CA . ILE A 1 238 ? 30.091 -79.550 -27.931 1.00 22.09 230 ILE A CA 1
ATOM 1753 C C . ILE A 1 238 ? 30.802 -79.366 -29.267 1.00 28.66 230 ILE A C 1
ATOM 1754 O O . ILE A 1 238 ? 30.167 -79.082 -30.280 1.00 28.44 230 ILE A O 1
ATOM 1759 N N . LEU A 1 239 ? 32.137 -79.503 -29.238 1.00 26.31 231 LEU A N 1
ATOM 1760 C CA . LEU A 1 239 ? 33.032 -79.338 -30.375 1.00 25.81 231 LEU A CA 1
ATOM 1761 C C . LEU A 1 239 ? 33.633 -80.666 -30.822 1.00 29.25 231 LEU A C 1
ATOM 1762 O O . LEU A 1 239 ? 34.582 -81.156 -30.198 1.00 28.84 231 LEU A O 1
ATOM 1767 N N . PRO A 1 240 ? 33.086 -81.281 -31.895 1.00 25.64 232 PRO A N 1
ATOM 1768 C CA . PRO A 1 240 ? 33.685 -82.521 -32.406 1.00 25.27 232 PRO A CA 1
ATOM 1769 C C . PRO A 1 240 ? 35.016 -82.201 -33.066 1.00 27.28 232 PRO A C 1
ATOM 1770 O O . PRO A 1 240 ? 35.153 -81.164 -33.705 1.00 24.50 232 PRO A O 1
ATOM 1774 N N . THR A 1 241 ? 36.008 -83.068 -32.853 1.00 26.40 233 THR A N 1
ATOM 1775 C CA . THR A 1 241 ? 37.362 -82.939 -33.414 1.00 26.70 233 THR A CA 1
ATOM 1776 C C . THR A 1 241 ? 37.335 -82.809 -34.950 1.00 31.71 233 THR A C 1
ATOM 1777 O O . THR A 1 241 ? 38.177 -82.114 -35.512 1.00 31.38 233 THR A O 1
ATOM 1781 N N . SER A 1 242 ? 36.332 -83.434 -35.605 1.00 29.75 234 SER A N 1
ATOM 1782 C CA . SER A 1 242 ? 36.121 -83.434 -37.057 1.00 30.37 234 SER A CA 1
ATOM 1783 C C . SER A 1 242 ? 35.801 -82.057 -37.671 1.00 34.90 234 SER A C 1
ATOM 1784 O O . SER A 1 242 ? 35.882 -81.919 -38.891 1.00 35.14 234 SER A O 1
ATOM 1787 N N . ILE A 1 243 ? 35.419 -81.054 -36.849 1.00 31.31 235 ILE A N 1
ATOM 1788 C CA . ILE A 1 243 ? 35.085 -79.707 -37.339 1.00 30.81 235 ILE A CA 1
ATOM 1789 C C . ILE A 1 243 ? 36.351 -78.843 -37.455 1.00 34.78 235 ILE A C 1
ATOM 1790 O O . ILE A 1 243 ? 36.314 -77.758 -38.032 1.00 33.94 235 ILE A O 1
ATOM 1795 N N . PHE A 1 244 ? 37.453 -79.313 -36.869 1.00 31.74 236 PHE A N 1
ATOM 1796 C CA . PHE A 1 244 ? 38.712 -78.587 -36.891 1.00 32.18 236 PHE A CA 1
ATOM 1797 C C . PHE A 1 244 ? 39.457 -78.770 -38.206 1.00 40.44 236 PHE A C 1
ATOM 1798 O O . PHE A 1 244 ? 39.636 -79.894 -38.668 1.00 40.66 236 PHE A O 1
ATOM 1806 N N . LEU A 1 245 ? 39.893 -77.655 -38.801 1.00 40.06 237 LEU A N 1
ATOM 1807 C CA . LEU A 1 245 ? 40.703 -77.639 -40.018 1.00 41.21 237 LEU A CA 1
ATOM 1808 C C . LEU A 1 245 ? 42.160 -77.836 -39.586 1.00 48.08 237 LEU A C 1
ATOM 1809 O O . LEU A 1 245 ? 42.457 -77.835 -38.387 1.00 47.97 237 LEU A O 1
ATOM 1814 N N . THR A 1 246 ? 43.069 -77.985 -40.554 1.00 46.96 238 THR A N 1
ATOM 1815 C CA . THR A 1 246 ? 44.493 -78.168 -40.271 1.00 47.47 238 THR A CA 1
ATOM 1816 C C . THR A 1 246 ? 45.295 -77.014 -40.876 1.00 52.95 238 THR A C 1
ATOM 1817 O O . THR A 1 246 ? 44.986 -76.557 -41.981 1.00 52.43 238 THR A O 1
ATOM 1821 N N . ASN A 1 247 ? 46.302 -76.528 -40.143 1.00 51.12 239 ASN A N 1
ATOM 1822 C CA . ASN A 1 247 ? 47.170 -75.464 -40.637 1.00 51.88 239 ASN A CA 1
ATOM 1823 C C . ASN A 1 247 ? 48.460 -76.059 -41.244 1.00 58.81 239 ASN A C 1
ATOM 1824 O O . ASN A 1 247 ? 48.629 -77.285 -41.236 1.00 58.05 239 ASN A O 1
ATOM 1829 N N . LYS A 1 248 ? 49.358 -75.194 -41.767 1.00 57.52 240 LYS A N 1
ATOM 1830 C CA . LYS A 1 248 ? 50.644 -75.575 -42.373 1.00 58.01 240 LYS A CA 1
ATOM 1831 C C . LYS A 1 248 ? 51.526 -76.430 -41.450 1.00 62.57 240 LYS A C 1
ATOM 1832 O O . LYS A 1 248 ? 52.251 -77.300 -41.936 1.00 62.77 240 LYS A O 1
ATOM 1838 N N . LYS A 1 249 ? 51.439 -76.191 -40.127 1.00 58.77 241 LYS A N 1
ATOM 1839 C CA . LYS A 1 249 ? 52.207 -76.897 -39.098 1.00 58.49 241 LYS A CA 1
ATOM 1840 C C . LYS A 1 249 ? 51.546 -78.208 -38.629 1.00 61.21 241 LYS A C 1
ATOM 1841 O O . LYS A 1 249 ? 52.156 -78.958 -37.865 1.00 60.89 241 LYS A O 1
ATOM 1847 N N . GLY A 1 250 ? 50.322 -78.470 -39.091 1.00 57.23 242 GLY A N 1
ATOM 1848 C CA . GLY A 1 250 ? 49.575 -79.683 -38.764 1.00 56.64 242 GLY A CA 1
ATOM 1849 C C . GLY A 1 250 ? 48.724 -79.635 -37.505 1.00 58.83 242 GLY A C 1
ATOM 1850 O O . GLY A 1 250 ? 48.175 -80.662 -37.090 1.00 57.99 242 GLY A O 1
ATOM 1851 N N . PHE A 1 251 ? 48.610 -78.446 -36.887 1.00 53.99 243 PHE A N 1
ATOM 1852 C CA . PHE A 1 251 ? 47.840 -78.206 -35.663 1.00 52.79 243 PHE A CA 1
ATOM 1853 C C . PHE A 1 251 ? 46.344 -77.986 -35.970 1.00 50.76 243 PHE A C 1
ATOM 1854 O O . PHE A 1 251 ? 46.030 -77.389 -37.005 1.00 49.75 243 PHE A O 1
ATOM 1862 N N . PRO A 1 252 ? 45.404 -78.427 -35.090 1.00 43.69 244 PRO A N 1
ATOM 1863 C CA . PRO A 1 252 ? 43.977 -78.190 -35.373 1.00 41.80 244 PRO A CA 1
ATOM 1864 C C . PRO A 1 252 ? 43.575 -76.730 -35.177 1.00 42.55 244 PRO A C 1
ATOM 1865 O O . PRO A 1 252 ? 43.986 -76.094 -34.205 1.00 42.03 244 PRO A O 1
ATOM 1869 N N . VAL A 1 253 ? 42.825 -76.184 -36.140 1.00 37.18 245 VAL A N 1
ATOM 1870 C CA . VAL A 1 253 ? 42.348 -74.794 -36.118 1.00 36.22 245 VAL A CA 1
ATOM 1871 C C . VAL A 1 253 ? 40.863 -74.743 -36.498 1.00 38.39 245 VAL A C 1
ATOM 1872 O O . VAL A 1 253 ? 40.295 -75.754 -36.892 1.00 38.39 245 VAL A O 1
ATOM 1876 N N . LEU A 1 254 ? 40.243 -73.577 -36.405 1.00 33.83 246 LEU A N 1
ATOM 1877 C CA . LEU A 1 254 ? 38.849 -73.437 -36.802 1.00 33.38 246 LEU A CA 1
ATOM 1878 C C . LEU A 1 254 ? 38.755 -72.366 -37.862 1.00 36.91 246 LEU A C 1
ATOM 1879 O O . LEU A 1 254 ? 39.574 -71.449 -37.864 1.00 36.15 246 LEU A O 1
ATOM 1884 N N . SER A 1 255 ? 37.750 -72.458 -38.744 1.00 34.46 247 SER A N 1
ATOM 1885 C CA . SER A 1 255 ? 37.498 -71.438 -39.763 1.00 35.24 247 SER A CA 1
ATOM 1886 C C . SER A 1 255 ? 37.104 -70.113 -39.069 1.00 41.12 247 SER A C 1
ATOM 1887 O O . SER A 1 255 ? 36.708 -70.132 -37.897 1.00 40.37 247 SER A O 1
ATOM 1890 N N . LYS A 1 256 ? 37.202 -68.973 -39.785 1.00 38.88 248 LYS A N 1
ATOM 1891 C CA . LYS A 1 256 ? 36.833 -67.664 -39.234 1.00 39.11 248 LYS A CA 1
ATOM 1892 C C . LYS A 1 256 ? 35.394 -67.634 -38.696 1.00 42.51 248 LYS A C 1
ATOM 1893 O O . LYS A 1 256 ? 35.153 -67.031 -37.652 1.00 41.57 248 LYS A O 1
ATOM 1899 N N . MET A 1 257 ? 34.459 -68.311 -39.385 1.00 40.05 249 MET A N 1
ATOM 1900 C CA . MET A 1 257 ? 33.060 -68.383 -38.968 1.00 40.82 249 MET A CA 1
ATOM 1901 C C . MET A 1 257 ? 32.878 -69.156 -37.662 1.00 41.07 249 MET A C 1
ATOM 1902 O O . MET A 1 257 ? 32.063 -68.752 -36.831 1.00 40.00 249 MET A O 1
ATOM 1907 N N . HIS A 1 258 ? 33.675 -70.225 -37.463 1.00 35.48 250 HIS A N 1
ATOM 1908 C CA . HIS A 1 258 ? 33.649 -71.050 -36.251 1.00 34.35 250 HIS A CA 1
ATOM 1909 C C . HIS A 1 258 ? 34.206 -70.293 -35.068 1.00 38.25 250 HIS A C 1
ATOM 1910 O O . HIS A 1 258 ? 33.620 -70.345 -33.989 1.00 38.00 250 HIS A O 1
ATOM 1917 N N . GLN A 1 259 ? 35.289 -69.527 -35.295 1.00 34.69 251 GLN A N 1
ATOM 1918 C CA . GLN A 1 259 ? 35.946 -68.685 -34.307 1.00 34.29 251 GLN A CA 1
ATOM 1919 C C . GLN A 1 259 ? 34.978 -67.619 -33.815 1.00 38.38 251 GLN A C 1
ATOM 1920 O O . GLN A 1 259 ? 34.929 -67.360 -32.614 1.00 37.68 251 GLN A O 1
ATOM 1926 N N . ARG A 1 260 ? 34.183 -67.033 -34.738 1.00 35.73 252 ARG A N 1
ATOM 1927 C CA . ARG A 1 260 ? 33.175 -66.015 -34.433 1.00 35.86 252 ARG A CA 1
ATOM 1928 C C . ARG A 1 260 ? 32.149 -66.559 -33.435 1.00 37.22 252 ARG A C 1
ATOM 1929 O O . ARG A 1 260 ? 31.833 -65.877 -32.461 1.00 36.45 252 ARG A O 1
ATOM 1937 N N . LEU A 1 261 ? 31.669 -67.796 -33.664 1.00 32.37 253 LEU A N 1
ATOM 1938 C CA . LEU A 1 261 ? 30.734 -68.473 -32.774 1.00 31.67 253 LEU A CA 1
ATOM 1939 C C . LEU A 1 261 ? 31.380 -68.766 -31.411 1.00 35.06 253 LEU A C 1
ATOM 1940 O O . LEU A 1 261 ? 30.714 -68.583 -30.395 1.00 34.48 253 LEU A O 1
ATOM 1945 N N . ILE A 1 262 ? 32.674 -69.181 -31.382 1.00 31.51 254 ILE A N 1
ATOM 1946 C CA . ILE A 1 262 ? 33.411 -69.444 -30.134 1.00 31.02 254 ILE A CA 1
ATOM 1947 C C . ILE A 1 262 ? 33.422 -68.186 -29.254 1.00 35.27 254 ILE A C 1
ATOM 1948 O O . ILE A 1 262 ? 33.075 -68.278 -28.082 1.00 35.23 254 ILE A O 1
ATOM 1953 N N . PHE A 1 263 ? 33.767 -67.015 -29.831 1.00 32.93 255 PHE A N 1
ATOM 1954 C CA . PHE A 1 263 ? 33.783 -65.736 -29.118 1.00 33.41 255 PHE A CA 1
ATOM 1955 C C . PHE A 1 263 ? 32.399 -65.369 -28.571 1.00 37.21 255 PHE A C 1
ATOM 1956 O O . PHE A 1 263 ? 32.316 -64.821 -27.473 1.00 37.50 255 PHE A O 1
ATOM 1964 N N . ARG A 1 264 ? 31.319 -65.712 -29.307 1.00 32.23 256 ARG A N 1
ATOM 1965 C CA . ARG A 1 264 ? 29.942 -65.478 -28.862 1.00 31.69 256 ARG A CA 1
ATOM 1966 C C . ARG A 1 264 ? 29.638 -66.367 -27.638 1.00 33.82 256 ARG A C 1
ATOM 1967 O O . ARG A 1 264 ? 29.091 -65.882 -26.651 1.00 32.74 256 ARG A O 1
ATOM 1975 N N . LEU A 1 265 ? 30.038 -67.650 -27.696 1.00 29.17 257 LEU A N 1
ATOM 1976 C CA . LEU A 1 265 ? 29.843 -68.616 -26.618 1.00 29.01 257 LEU A CA 1
ATOM 1977 C C . LEU A 1 265 ? 30.716 -68.354 -25.395 1.00 33.01 257 LEU A C 1
ATOM 1978 O O . LEU A 1 265 ? 30.305 -68.679 -24.277 1.00 31.31 257 LEU A O 1
ATOM 1983 N N . LEU A 1 266 ? 31.906 -67.738 -25.602 1.00 31.02 258 LEU A N 1
ATOM 1984 C CA . LEU A 1 266 ? 32.834 -67.371 -24.533 1.00 31.01 258 LEU A CA 1
ATOM 1985 C C . LEU A 1 266 ? 32.258 -66.248 -23.666 1.00 34.80 258 LEU A C 1
ATOM 1986 O O . LEU A 1 266 ? 32.526 -66.215 -22.467 1.00 34.05 258 LEU A O 1
ATOM 1991 N N . LYS A 1 267 ? 31.434 -65.360 -24.266 1.00 32.26 259 LYS A N 1
ATOM 1992 C CA . LYS A 1 267 ? 30.743 -64.271 -23.553 1.00 32.23 259 LYS A CA 1
ATOM 1993 C C . LYS A 1 267 ? 29.651 -64.848 -22.636 1.00 38.01 259 LYS A C 1
ATOM 1994 O O . LYS A 1 267 ? 29.381 -64.297 -21.571 1.00 38.32 259 LYS A O 1
ATOM 2000 N N . LEU A 1 268 ? 29.083 -66.001 -23.025 1.00 34.84 260 LEU A N 1
ATOM 2001 C CA . LEU A 1 268 ? 28.075 -66.738 -22.277 1.00 34.77 260 LEU A CA 1
ATOM 2002 C C . LEU A 1 268 ? 28.701 -67.665 -21.221 1.00 37.94 260 LEU A C 1
ATOM 2003 O O . LEU A 1 268 ? 27.974 -68.341 -20.481 1.00 37.62 260 LEU A O 1
ATOM 2008 N N . GLU A 1 269 ? 30.050 -67.697 -21.156 1.00 33.59 261 GLU A N 1
ATOM 2009 C CA . GLU A 1 269 ? 30.842 -68.503 -20.215 1.00 33.45 261 GLU A CA 1
ATOM 2010 C C . GLU A 1 269 ? 30.413 -69.988 -20.191 1.00 36.19 261 GLU A C 1
ATOM 2011 O O . GLU A 1 269 ? 30.307 -70.615 -19.128 1.00 36.90 261 GLU A O 1
ATOM 2017 N N . VAL A 1 270 ? 30.177 -70.543 -21.380 1.00 29.99 262 VAL A N 1
ATOM 2018 C CA . VAL A 1 270 ? 29.795 -71.938 -21.536 1.00 28.60 262 VAL A CA 1
ATOM 2019 C C . VAL A 1 270 ? 31.004 -72.840 -21.251 1.00 31.28 262 VAL A C 1
ATOM 2020 O O . VAL A 1 270 ? 32.153 -72.395 -21.326 1.00 30.19 262 VAL A O 1
ATOM 2024 N N . GLN A 1 271 ? 30.737 -74.104 -20.943 1.00 27.58 263 GLN A N 1
ATOM 2025 C CA . GLN A 1 271 ? 31.790 -75.089 -20.772 1.00 26.94 263 GLN A CA 1
ATOM 2026 C C . GLN A 1 271 ? 31.954 -75.758 -22.126 1.00 31.00 263 GLN A C 1
ATOM 2027 O O . GLN A 1 271 ? 30.959 -76.100 -22.764 1.00 30.67 263 GLN A O 1
ATOM 2033 N N . PHE A 1 272 ? 33.192 -75.847 -22.615 1.00 27.18 264 PHE A N 1
ATOM 2034 C CA . PHE A 1 272 ? 33.452 -76.439 -23.919 1.00 26.26 264 PHE A CA 1
ATOM 2035 C C . PHE A 1 272 ? 33.722 -77.894 -23.755 1.00 30.40 264 PHE A C 1
ATOM 2036 O O . PHE A 1 272 ? 34.428 -78.270 -22.832 1.00 31.20 264 PHE A O 1
ATOM 2044 N N . ILE A 1 273 ? 33.098 -78.722 -24.593 1.00 25.57 265 ILE A N 1
ATOM 2045 C CA . ILE A 1 273 ? 33.258 -80.171 -24.558 1.00 25.45 265 ILE A CA 1
ATOM 2046 C C . ILE A 1 273 ? 33.849 -80.633 -25.894 1.00 28.66 265 ILE A C 1
ATOM 2047 O O . ILE A 1 273 ? 33.327 -80.277 -26.943 1.00 26.81 265 ILE A O 1
ATOM 2052 N N . ILE A 1 274 ? 34.935 -81.416 -25.843 1.00 26.36 266 ILE A N 1
ATOM 2053 C CA . ILE A 1 274 ? 35.596 -81.968 -27.031 1.00 25.80 266 ILE A CA 1
ATOM 2054 C C . ILE A 1 274 ? 35.167 -83.432 -27.175 1.00 28.71 266 ILE A C 1
ATOM 2055 O O . ILE A 1 274 ? 35.430 -84.238 -26.279 1.00 27.29 266 ILE A O 1
ATOM 2060 N N . THR A 1 275 ? 34.510 -83.761 -28.305 1.00 25.62 267 THR A N 1
ATOM 2061 C CA . THR A 1 275 ? 34.022 -85.107 -28.623 1.00 25.72 267 THR A CA 1
ATOM 2062 C C . THR A 1 275 ? 34.750 -85.671 -29.864 1.00 30.72 267 THR A C 1
ATOM 2063 O O . THR A 1 275 ? 35.279 -84.895 -30.660 1.00 28.90 267 THR A O 1
ATOM 2067 N N . GLY A 1 276 ? 34.745 -87.001 -30.011 1.00 30.16 268 GLY A N 1
ATOM 2068 C CA . GLY A 1 276 ? 35.369 -87.710 -31.130 1.00 30.54 268 GLY A CA 1
ATOM 2069 C C . GLY A 1 276 ? 36.831 -88.071 -30.929 1.00 36.45 268 GLY A C 1
ATOM 2070 O O . GLY A 1 276 ? 37.446 -87.630 -29.955 1.00 35.42 268 GLY A O 1
ATOM 2071 N N . THR A 1 277 ? 37.410 -88.873 -31.855 1.00 35.58 269 THR A N 1
ATOM 2072 C CA . THR A 1 277 ? 38.825 -89.280 -31.761 1.00 37.00 269 THR A CA 1
ATOM 2073 C C . THR A 1 277 ? 39.761 -88.224 -32.340 1.00 43.06 269 THR A C 1
ATOM 2074 O O . THR A 1 277 ? 39.294 -87.256 -32.933 1.00 40.33 269 THR A O 1
ATOM 2078 N N . ASN A 1 278 ? 41.085 -88.421 -32.190 1.00 43.99 270 ASN A N 1
ATOM 2079 C CA . ASN A 1 278 ? 42.078 -87.501 -32.745 1.00 45.83 270 ASN A CA 1
ATOM 2080 C C . ASN A 1 278 ? 42.154 -87.666 -34.270 1.00 54.12 270 ASN A C 1
ATOM 2081 O O . ASN A 1 278 ? 42.371 -88.777 -34.761 1.00 54.13 270 ASN A O 1
ATOM 2086 N N . HIS A 1 279 ? 41.936 -86.565 -35.010 1.00 53.54 271 HIS A N 1
ATOM 2087 C CA . HIS A 1 279 ? 41.996 -86.549 -36.473 1.00 54.86 271 HIS A CA 1
ATOM 2088 C C . HIS A 1 279 ? 43.283 -85.884 -36.977 1.00 62.00 271 HIS A C 1
ATOM 2089 O O . HIS A 1 279 ? 43.490 -85.733 -38.184 1.00 61.59 271 HIS A O 1
ATOM 2096 N N . HIS A 1 280 ? 44.155 -85.518 -36.025 1.00 60.93 272 HIS A N 1
ATOM 2097 C CA . HIS A 1 280 ? 45.468 -84.916 -36.227 1.00 61.65 272 HIS A CA 1
ATOM 2098 C C . HIS A 1 280 ? 46.459 -85.814 -35.451 1.00 68.28 272 HIS A C 1
ATOM 2099 O O . HIS A 1 280 ? 47.097 -85.370 -34.495 1.00 67.70 272 HIS A O 1
ATOM 2106 N N . SER A 1 281 ? 46.535 -87.105 -35.863 1.00 67.14 273 SER A N 1
ATOM 2107 C CA . SER A 1 281 ? 47.337 -88.193 -35.279 1.00 67.78 273 SER A CA 1
ATOM 2108 C C . SER A 1 281 ? 48.827 -87.877 -35.077 1.00 73.16 273 SER A C 1
ATOM 2109 O O . SER A 1 281 ? 49.424 -88.382 -34.119 1.00 72.95 273 SER A O 1
ATOM 2112 N N . GLU A 1 282 ? 49.417 -87.039 -35.959 1.00 70.17 274 GLU A N 1
ATOM 2113 C CA . GLU A 1 282 ? 50.822 -86.610 -35.876 1.00 70.22 274 GLU A CA 1
ATOM 2114 C C . GLU A 1 282 ? 51.044 -85.706 -34.649 1.00 73.40 274 GLU A C 1
ATOM 2115 O O . GLU A 1 282 ? 52.145 -85.676 -34.095 1.00 73.35 274 GLU A O 1
ATOM 2121 N N . LYS A 1 283 ? 49.987 -84.982 -34.233 1.00 68.76 275 LYS A N 1
ATOM 2122 C CA . LYS A 1 283 ? 49.987 -84.067 -33.093 1.00 67.95 275 LYS A CA 1
ATOM 2123 C C . LYS A 1 283 ? 49.352 -84.715 -31.855 1.00 69.80 275 LYS A C 1
ATOM 2124 O O . LYS A 1 283 ? 48.574 -85.664 -31.988 1.00 69.35 275 LYS A O 1
ATOM 2130 N N . GLU A 1 284 ? 49.691 -84.208 -30.651 1.00 64.75 276 GLU A N 1
ATOM 2131 C CA . GLU A 1 284 ? 49.129 -84.700 -29.385 1.00 64.08 276 GLU A CA 1
ATOM 2132 C C . GLU A 1 284 ? 47.656 -84.257 -29.241 1.00 66.17 276 GLU A C 1
ATOM 2133 O O . GLU A 1 284 ? 47.255 -83.286 -29.891 1.00 66.12 276 GLU A O 1
ATOM 2139 N N . PHE A 1 285 ? 46.849 -84.974 -28.427 1.00 60.41 277 PHE A N 1
ATOM 2140 C CA . PHE A 1 285 ? 45.420 -84.665 -28.293 1.00 59.15 277 PHE A CA 1
ATOM 2141 C C . PHE A 1 285 ? 45.112 -83.300 -27.670 1.00 61.48 277 PHE A C 1
ATOM 2142 O O . PHE A 1 285 ? 44.161 -82.655 -28.120 1.00 61.90 277 PHE A O 1
ATOM 2150 N N . CYS A 1 286 ? 45.899 -82.853 -26.662 1.00 55.50 278 CYS A N 1
ATOM 2151 C CA . CYS A 1 286 ? 45.685 -81.570 -25.973 1.00 53.94 278 CYS A CA 1
ATOM 2152 C C . CYS A 1 286 ? 45.781 -80.331 -26.901 1.00 51.09 278 CYS A C 1
ATOM 2153 O O . CYS A 1 286 ? 45.481 -79.222 -26.458 1.00 49.94 278 CYS A O 1
ATOM 2156 N N . SER A 1 287 ? 46.169 -80.528 -28.179 1.00 43.66 279 SER A N 1
ATOM 2157 C CA . SER A 1 287 ? 46.290 -79.471 -29.188 1.00 41.54 279 SER A CA 1
ATOM 2158 C C . SER A 1 287 ? 44.935 -78.820 -29.527 1.00 41.39 279 SER A C 1
ATOM 2159 O O . SER A 1 287 ? 44.905 -77.616 -29.768 1.00 40.20 279 SER A O 1
ATOM 2162 N N . TYR A 1 288 ? 43.823 -79.605 -29.511 1.00 36.90 280 TYR A N 1
ATOM 2163 C CA . TYR A 1 288 ? 42.452 -79.110 -29.729 1.00 36.66 280 TYR A CA 1
ATOM 2164 C C . TYR A 1 288 ? 42.079 -78.170 -28.587 1.00 40.91 280 TYR A C 1
ATOM 2165 O O . TYR A 1 288 ? 41.415 -77.161 -28.809 1.00 40.82 280 TYR A O 1
ATOM 2174 N N . LEU A 1 289 ? 42.515 -78.512 -27.366 1.00 38.18 281 LEU A N 1
ATOM 2175 C CA . LEU A 1 289 ? 42.293 -77.731 -26.162 1.00 38.66 281 LEU A CA 1
ATOM 2176 C C . LEU A 1 289 ? 43.157 -76.474 -26.145 1.00 43.38 281 LEU A C 1
ATOM 2177 O O . LEU A 1 289 ? 42.659 -75.406 -25.785 1.00 42.76 281 LEU A O 1
ATOM 2182 N N . GLN A 1 290 ? 44.442 -76.593 -26.570 1.00 41.14 282 GLN A N 1
ATOM 2183 C CA . GLN A 1 290 ? 45.402 -75.477 -26.658 1.00 40.63 282 GLN A CA 1
ATOM 2184 C C . GLN A 1 290 ? 44.897 -74.400 -27.610 1.00 42.72 282 GLN A C 1
ATOM 2185 O O . GLN A 1 290 ? 45.127 -73.215 -27.370 1.00 42.89 282 GLN A O 1
ATOM 2191 N N . TYR A 1 291 ? 44.196 -74.808 -28.682 1.00 38.19 283 TYR A N 1
ATOM 2192 C CA . TYR A 1 291 ? 43.636 -73.872 -29.654 1.00 37.59 283 TYR A CA 1
ATOM 2193 C C . TYR A 1 291 ? 42.484 -73.066 -29.046 1.00 42.01 283 TYR A C 1
ATOM 2194 O O . TYR A 1 291 ? 42.370 -71.873 -29.323 1.00 40.44 283 TYR A O 1
ATOM 2203 N N . LEU A 1 292 ? 41.652 -73.720 -28.208 1.00 40.46 284 LEU A N 1
ATOM 2204 C CA . LEU A 1 292 ? 40.523 -73.103 -27.504 1.00 41.06 284 LEU A CA 1
ATOM 2205 C C . LEU A 1 292 ? 41.008 -72.052 -26.499 1.00 44.82 284 LEU A C 1
ATOM 2206 O O . LEU A 1 292 ? 40.428 -70.966 -26.440 1.00 44.64 284 LEU A O 1
ATOM 2211 N N . GLU A 1 293 ? 42.082 -72.358 -25.731 1.00 41.91 285 GLU A N 1
ATOM 2212 C CA . GLU A 1 293 ? 42.650 -71.408 -24.762 1.00 42.37 285 GLU A CA 1
ATOM 2213 C C . GLU A 1 293 ? 43.369 -70.256 -25.471 1.00 46.51 285 GLU A C 1
ATOM 2214 O O . GLU A 1 293 ? 43.353 -69.132 -24.965 1.00 46.07 285 GLU A O 1
ATOM 2220 N N . TYR A 1 294 ? 43.930 -70.525 -26.675 1.00 43.32 286 TYR A N 1
ATOM 2221 C CA . TYR A 1 294 ? 44.569 -69.519 -27.528 1.00 43.00 286 TYR A CA 1
ATOM 2222 C C . TYR A 1 294 ? 43.505 -68.499 -27.938 1.00 45.13 286 TYR A C 1
ATOM 2223 O O . TYR A 1 294 ? 43.737 -67.301 -27.804 1.00 44.43 286 TYR A O 1
ATOM 2232 N N . LEU A 1 295 ? 42.331 -68.982 -28.403 1.00 41.20 287 LEU A N 1
ATOM 2233 C CA . LEU A 1 295 ? 41.200 -68.132 -28.783 1.00 41.38 287 LEU A CA 1
ATOM 2234 C C . LEU A 1 295 ? 40.724 -67.303 -27.588 1.00 46.69 287 LEU A C 1
ATOM 2235 O O . LEU A 1 295 ? 40.525 -66.095 -27.725 1.00 45.58 287 LEU A O 1
ATOM 2240 N N . SER A 1 296 ? 40.593 -67.951 -26.410 1.00 45.04 288 SER A N 1
ATOM 2241 C CA . SER A 1 296 ? 40.180 -67.326 -25.153 1.00 45.78 288 SER A CA 1
ATOM 2242 C C . SER A 1 296 ? 41.146 -66.229 -24.700 1.00 51.59 288 SER A C 1
ATOM 2243 O O . SER A 1 296 ? 40.692 -65.200 -24.205 1.00 51.15 288 SER A O 1
ATOM 2246 N N . GLN A 1 297 ? 42.467 -66.453 -24.848 1.00 49.56 289 GLN A N 1
ATOM 2247 C CA . GLN A 1 297 ? 43.488 -65.474 -24.465 1.00 49.96 289 GLN A CA 1
ATOM 2248 C C . GLN A 1 297 ? 43.528 -64.283 -25.428 1.00 55.96 289 GLN A C 1
ATOM 2249 O O . GLN A 1 297 ? 43.881 -63.178 -25.015 1.00 55.73 289 GLN A O 1
ATOM 2255 N N . ASN A 1 298 ? 43.157 -64.507 -26.702 1.00 54.24 290 ASN A N 1
ATOM 2256 C CA . ASN A 1 298 ? 43.170 -63.486 -27.751 1.00 55.14 290 ASN A CA 1
ATOM 2257 C C . ASN A 1 298 ? 41.813 -62.784 -27.976 1.00 61.21 290 ASN A C 1
ATOM 2258 O O . ASN A 1 298 ? 41.657 -62.057 -28.964 1.00 61.76 290 ASN A O 1
ATOM 2263 N N . ARG A 1 299 ? 40.851 -62.965 -27.052 1.00 58.24 291 ARG A N 1
ATOM 2264 C CA . ARG A 1 299 ? 39.543 -62.312 -27.146 1.00 58.11 291 ARG A CA 1
ATOM 2265 C C . ARG A 1 299 ? 39.652 -60.834 -26.688 1.00 62.28 291 ARG A C 1
ATOM 2266 O O . ARG A 1 299 ? 40.606 -60.512 -25.970 1.00 61.40 291 ARG A O 1
ATOM 2274 N N . PRO A 1 300 ? 38.714 -59.923 -27.081 1.00 59.64 292 PRO A N 1
ATOM 2275 C CA . PRO A 1 300 ? 38.831 -58.514 -26.649 1.00 59.36 292 PRO A CA 1
ATOM 2276 C C . PRO A 1 300 ? 38.856 -58.315 -25.126 1.00 62.40 292 PRO A C 1
ATOM 2277 O O . PRO A 1 300 ? 38.082 -58.967 -24.414 1.00 62.11 292 PRO A O 1
ATOM 2281 N N . PRO A 1 301 ? 39.763 -57.454 -24.601 1.00 57.45 293 PRO A N 1
ATOM 2282 C CA . PRO A 1 301 ? 39.819 -57.252 -23.139 1.00 56.65 293 PRO A CA 1
ATOM 2283 C C . PRO A 1 301 ? 38.610 -56.479 -22.587 1.00 58.21 293 PRO A C 1
ATOM 2284 O O . PRO A 1 301 ? 37.963 -55.760 -23.359 1.00 57.29 293 PRO A O 1
ATOM 2288 N N . PRO A 1 302 ? 38.263 -56.611 -21.278 1.00 53.28 294 PRO A N 1
ATOM 2289 C CA . PRO A 1 302 ? 37.090 -55.879 -20.762 1.00 52.13 294 PRO A CA 1
ATOM 2290 C C . PRO A 1 302 ? 37.268 -54.360 -20.736 1.00 52.29 294 PRO A C 1
ATOM 2291 O O . PRO A 1 302 ? 38.290 -53.868 -20.255 1.00 51.12 294 PRO A O 1
ATOM 2295 N N . ASN A 1 303 ? 36.276 -53.623 -21.283 1.00 46.60 295 ASN A N 1
ATOM 2296 C CA . ASN A 1 303 ? 36.276 -52.158 -21.291 1.00 45.15 295 ASN A CA 1
ATOM 2297 C C . ASN A 1 303 ? 35.899 -51.608 -19.901 1.00 45.99 295 ASN A C 1
ATOM 2298 O O . ASN A 1 303 ? 35.633 -52.393 -18.985 1.00 44.90 295 ASN A O 1
ATOM 2303 N N . ALA A 1 304 ? 35.905 -50.269 -19.738 1.00 41.14 296 ALA A N 1
ATOM 2304 C CA . ALA A 1 304 ? 35.590 -49.580 -18.481 1.00 40.39 296 ALA A CA 1
ATOM 2305 C C . ALA A 1 304 ? 34.220 -49.967 -17.891 1.00 43.53 296 ALA A C 1
ATOM 2306 O O . ALA A 1 304 ? 34.123 -50.149 -16.674 1.00 44.10 296 ALA A O 1
ATOM 2308 N N . TYR A 1 305 ? 33.178 -50.096 -18.749 1.00 38.14 297 TYR A N 1
ATOM 2309 C CA . TYR A 1 305 ? 31.822 -50.490 -18.351 1.00 36.78 297 TYR A CA 1
ATOM 2310 C C . TYR A 1 305 ? 31.825 -51.922 -17.809 1.00 40.83 297 TYR A C 1
ATOM 2311 O O . TYR A 1 305 ? 31.337 -52.155 -16.702 1.00 40.34 297 TYR A O 1
ATOM 2320 N N . GLU A 1 306 ? 32.391 -52.865 -18.588 1.00 38.51 298 GLU A N 1
ATOM 2321 C CA . GLU A 1 306 ? 32.507 -54.290 -18.265 1.00 38.75 298 GLU A CA 1
ATOM 2322 C C . GLU A 1 306 ? 33.329 -54.571 -17.009 1.00 43.37 298 GLU A C 1
ATOM 2323 O O . GLU A 1 306 ? 33.117 -55.603 -16.381 1.00 42.97 298 GLU A O 1
ATOM 2329 N N . LEU A 1 307 ? 34.251 -53.657 -16.635 1.00 41.31 299 LEU A N 1
ATOM 2330 C CA . LEU A 1 307 ? 35.062 -53.777 -15.419 1.00 41.41 299 LEU A CA 1
ATOM 2331 C C . LEU A 1 307 ? 34.178 -53.673 -14.173 1.00 44.62 299 LEU A C 1
ATOM 2332 O O . LEU A 1 307 ? 34.407 -54.399 -13.206 1.00 44.20 299 LEU A O 1
ATOM 2337 N N . PHE A 1 308 ? 33.163 -52.782 -14.204 1.00 40.26 300 PHE A N 1
ATOM 2338 C CA . PHE A 1 308 ? 32.227 -52.581 -13.093 1.00 39.53 300 PHE A CA 1
ATOM 2339 C C . PHE A 1 308 ? 30.996 -53.496 -13.179 1.00 41.94 300 PHE A C 1
ATOM 2340 O O . PHE A 1 308 ? 30.513 -53.963 -12.149 1.00 42.04 300 PHE A O 1
ATOM 2348 N N . ALA A 1 309 ? 30.484 -53.733 -14.398 1.00 37.75 301 ALA A N 1
ATOM 2349 C CA . ALA A 1 309 ? 29.294 -54.553 -14.634 1.00 37.05 301 ALA A CA 1
ATOM 2350 C C . ALA A 1 309 ? 29.523 -56.067 -14.481 1.00 39.86 301 ALA A C 1
ATOM 2351 O O . ALA A 1 309 ? 28.552 -56.828 -14.470 1.00 39.21 301 ALA A O 1
ATOM 2353 N N . LYS A 1 310 ? 30.798 -56.504 -14.354 1.00 36.38 302 LYS A N 1
ATOM 2354 C CA . LYS A 1 310 ? 31.164 -57.920 -14.208 1.00 35.76 302 LYS A CA 1
ATOM 2355 C C . LYS A 1 310 ? 30.562 -58.505 -12.937 1.00 36.62 302 LYS A C 1
ATOM 2356 O O . LYS A 1 310 ? 30.702 -57.917 -11.867 1.00 36.08 302 LYS A O 1
ATOM 2362 N N . GLY A 1 311 ? 29.853 -59.623 -13.089 1.00 31.37 303 GLY A N 1
ATOM 2363 C CA . GLY A 1 311 ? 29.169 -60.299 -11.991 1.00 30.31 303 GLY A CA 1
ATOM 2364 C C . GLY A 1 311 ? 27.694 -59.957 -11.864 1.00 32.58 303 GLY A C 1
ATOM 2365 O O . GLY A 1 311 ? 26.956 -60.662 -11.173 1.00 32.46 303 GLY A O 1
ATOM 2366 N N . TYR A 1 312 ? 27.243 -58.890 -12.544 1.00 28.48 304 TYR A N 1
ATOM 2367 C CA . TYR A 1 312 ? 25.851 -58.430 -12.514 1.00 28.66 304 TYR A CA 1
ATOM 2368 C C . TYR A 1 312 ? 25.012 -58.960 -13.689 1.00 31.74 304 TYR A C 1
ATOM 2369 O O . TYR A 1 312 ? 23.834 -58.600 -13.788 1.00 31.49 304 TYR A O 1
ATOM 2378 N N . GLU A 1 313 ? 25.616 -59.764 -14.599 1.00 27.04 305 GLU A N 1
ATOM 2379 C CA . GLU A 1 313 ? 24.937 -60.288 -15.791 1.00 26.43 305 GLU A CA 1
ATOM 2380 C C . GLU A 1 313 ? 23.683 -61.044 -15.420 1.00 29.54 305 GLU A C 1
ATOM 2381 O O . GLU A 1 313 ? 23.731 -61.943 -14.576 1.00 28.43 305 GLU A O 1
ATOM 2387 N N . ASP A 1 314 ? 22.541 -60.609 -15.990 1.00 26.22 306 ASP A N 1
ATOM 2388 C CA . ASP A 1 314 ? 21.203 -61.189 -15.804 1.00 25.99 306 ASP A CA 1
ATOM 2389 C C . ASP A 1 314 ? 20.775 -61.350 -14.328 1.00 29.09 306 ASP A C 1
ATOM 2390 O O . ASP A 1 314 ? 19.896 -62.158 -14.011 1.00 28.79 306 ASP A O 1
ATOM 2395 N N . TYR A 1 315 ? 21.373 -60.555 -13.435 1.00 25.77 307 TYR A N 1
ATOM 2396 C CA . TYR A 1 315 ? 21.017 -60.578 -12.031 1.00 25.83 307 TYR A CA 1
ATOM 2397 C C . TYR A 1 315 ? 19.876 -59.564 -11.843 1.00 27.15 307 TYR A C 1
ATOM 2398 O O . TYR A 1 315 ? 20.039 -58.384 -12.166 1.00 26.62 307 TYR A O 1
ATOM 2407 N N . LEU A 1 316 ? 18.702 -60.040 -11.400 1.00 22.03 308 LEU A N 1
ATOM 2408 C CA . LEU A 1 316 ? 17.526 -59.185 -11.223 1.00 21.37 308 LEU A CA 1
ATOM 2409 C C . LEU A 1 316 ? 17.624 -58.388 -9.945 1.00 26.05 308 LEU A C 1
ATOM 2410 O O . LEU A 1 316 ? 17.890 -58.948 -8.875 1.00 24.90 308 LEU A O 1
ATOM 2415 N N . GLN A 1 317 ? 17.404 -57.071 -10.051 1.00 23.13 309 GLN A N 1
ATOM 2416 C CA . GLN A 1 317 ? 17.431 -56.184 -8.889 1.00 23.24 309 GLN A CA 1
ATOM 2417 C C . GLN A 1 317 ? 16.103 -55.449 -8.837 1.00 29.85 309 GLN A C 1
ATOM 2418 O O . GLN A 1 317 ? 15.608 -55.002 -9.871 1.00 28.97 309 GLN A O 1
ATOM 2424 N N . SER A 1 318 ? 15.500 -55.353 -7.647 1.00 29.17 310 SER A N 1
ATOM 2425 C CA . SER A 1 318 ? 14.240 -54.630 -7.482 1.00 30.42 310 SER A CA 1
ATOM 2426 C C . SER A 1 318 ? 14.559 -53.133 -7.583 1.00 34.43 310 SER A C 1
ATOM 2427 O O . SER A 1 318 ? 15.567 -52.720 -7.004 1.00 36.15 310 SER A O 1
ATOM 2430 N N . PRO A 1 319 ? 13.834 -52.316 -8.391 1.00 29.64 311 PRO A N 1
ATOM 2431 C CA . PRO A 1 319 ? 14.179 -50.887 -8.467 1.00 29.70 311 PRO A CA 1
ATOM 2432 C C . PRO A 1 319 ? 13.940 -50.228 -7.113 1.00 34.41 311 PRO A C 1
ATOM 2433 O O . PRO A 1 319 ? 13.040 -50.633 -6.362 1.00 33.13 311 PRO A O 1
ATOM 2437 N N . LEU A 1 320 ? 14.786 -49.257 -6.776 1.00 31.96 312 LEU A N 1
ATOM 2438 C CA . LEU A 1 320 ? 14.701 -48.563 -5.495 1.00 31.57 312 LEU A CA 1
ATOM 2439 C C . LEU A 1 320 ? 13.441 -47.692 -5.372 1.00 30.79 312 LEU A C 1
ATOM 2440 O O . LEU A 1 320 ? 12.850 -47.332 -6.384 1.00 29.93 312 LEU A O 1
ATOM 2445 N N . GLN A 1 321 ? 13.013 -47.415 -4.125 1.00 25.28 313 GLN A N 1
ATOM 2446 C CA . GLN A 1 321 ? 11.923 -46.504 -3.802 1.00 23.01 313 GLN A CA 1
ATOM 2447 C C . GLN A 1 321 ? 12.664 -45.194 -3.582 1.00 24.45 313 GLN A C 1
ATOM 2448 O O . GLN A 1 321 ? 13.353 -45.052 -2.566 1.00 22.05 313 GLN A O 1
ATOM 2454 N N . PRO A 1 322 ? 12.684 -44.291 -4.587 1.00 21.80 314 PRO A N 1
ATOM 2455 C CA . PRO A 1 322 ? 13.513 -43.078 -4.459 1.00 21.99 314 PRO A CA 1
ATOM 2456 C C . PRO A 1 322 ? 13.115 -42.117 -3.359 1.00 26.47 314 PRO A C 1
ATOM 2457 O O . PRO A 1 322 ? 13.974 -41.407 -2.853 1.00 24.50 314 PRO A O 1
ATOM 2461 N N . LEU A 1 323 ? 11.829 -42.093 -2.999 1.00 24.32 315 LEU A N 1
ATOM 2462 C CA . LEU A 1 323 ? 11.334 -41.146 -2.021 1.00 25.37 315 LEU A CA 1
ATOM 2463 C C . LEU A 1 323 ? 11.064 -41.766 -0.652 1.00 30.88 315 LEU A C 1
ATOM 2464 O O . LEU A 1 323 ? 11.400 -41.157 0.359 1.00 31.64 315 LEU A O 1
ATOM 2469 N N . MET A 1 324 ? 10.548 -42.987 -0.615 1.00 28.05 316 MET A N 1
ATOM 2470 C CA . MET A 1 324 ? 10.225 -43.683 0.631 1.00 28.91 316 MET A CA 1
ATOM 2471 C C . MET A 1 324 ? 11.439 -44.258 1.374 1.00 30.63 316 MET A C 1
ATOM 2472 O O . MET A 1 324 ? 11.385 -44.412 2.589 1.00 31.63 316 MET A O 1
ATOM 2477 N N . ASP A 1 325 ? 12.513 -44.586 0.655 1.00 24.00 317 ASP A N 1
ATOM 2478 C CA . ASP A 1 325 ? 13.731 -45.139 1.241 1.00 22.91 317 ASP A CA 1
ATOM 2479 C C . ASP A 1 325 ? 14.902 -44.188 1.050 1.00 23.57 317 ASP A C 1
ATOM 2480 O O . ASP A 1 325 ? 14.874 -43.339 0.157 1.00 21.56 317 ASP A O 1
ATOM 2485 N N . ASN A 1 326 ? 15.935 -44.350 1.875 1.00 19.67 318 ASN A N 1
ATOM 2486 C CA . ASN A 1 326 ? 17.155 -43.564 1.783 1.00 19.92 318 ASN A CA 1
ATOM 2487 C C . ASN A 1 326 ? 18.306 -44.445 1.349 1.00 23.24 318 ASN A C 1
ATOM 2488 O O . ASN A 1 326 ? 18.460 -45.562 1.843 1.00 22.24 318 ASN A O 1
ATOM 2493 N N . LEU A 1 327 ? 19.099 -43.947 0.403 1.00 20.16 319 LEU A N 1
ATOM 2494 C CA . LEU A 1 327 ? 20.249 -44.670 -0.141 1.00 20.55 319 LEU A CA 1
ATOM 2495 C C . LEU A 1 327 ? 21.370 -44.888 0.879 1.00 24.53 319 LEU A C 1
ATOM 2496 O O . LEU A 1 327 ? 21.617 -44.024 1.714 1.00 24.47 319 LEU A O 1
ATOM 2501 N N . GLU A 1 328 ? 22.031 -46.050 0.815 1.00 21.43 320 GLU A N 1
ATOM 2502 C CA . GLU A 1 328 ? 23.158 -46.397 1.682 1.00 21.33 320 GLU A CA 1
ATOM 2503 C C . GLU A 1 328 ? 24.421 -45.654 1.262 1.00 25.00 320 GLU A C 1
ATOM 2504 O O . GLU A 1 328 ? 24.537 -45.232 0.117 1.00 25.47 320 GLU A O 1
ATOM 2510 N N . SER A 1 329 ? 25.376 -45.521 2.180 1.00 22.31 321 SER A N 1
ATOM 2511 C CA . SER A 1 329 ? 26.639 -44.831 1.949 1.00 22.01 321 SER A CA 1
ATOM 2512 C C . SER A 1 329 ? 27.425 -45.445 0.793 1.00 24.96 321 SER A C 1
ATOM 2513 O O . SER A 1 329 ? 27.868 -44.708 -0.094 1.00 22.88 321 SER A O 1
ATOM 2516 N N . GLN A 1 330 ? 27.554 -46.790 0.780 1.00 21.03 322 GLN A N 1
ATOM 2517 C CA . GLN A 1 330 ? 28.268 -47.512 -0.277 1.00 21.00 322 GLN A CA 1
ATOM 2518 C C . GLN A 1 330 ? 27.586 -47.445 -1.652 1.00 24.88 322 GLN A C 1
ATOM 2519 O O . GLN A 1 330 ? 28.271 -47.624 -2.656 1.00 25.13 322 GLN A O 1
ATOM 2525 N N . THR A 1 331 ? 26.262 -47.185 -1.708 1.00 21.13 323 THR A N 1
ATOM 2526 C CA . THR A 1 331 ? 25.565 -47.029 -2.990 1.00 20.67 323 THR A CA 1
ATOM 2527 C C . THR A 1 331 ? 26.050 -45.707 -3.621 1.00 23.25 323 THR A C 1
ATOM 2528 O O . THR A 1 331 ? 26.435 -45.696 -4.793 1.00 22.32 323 THR A O 1
ATOM 2532 N N . TYR A 1 332 ? 26.080 -44.612 -2.822 1.00 19.61 324 TYR A N 1
ATOM 2533 C CA . TYR A 1 332 ? 26.581 -43.307 -3.266 1.00 18.70 324 TYR A CA 1
ATOM 2534 C C . TYR A 1 332 ? 28.034 -43.448 -3.676 1.00 25.68 324 TYR A C 1
ATOM 2535 O O . TYR A 1 332 ? 28.415 -42.904 -4.702 1.00 26.60 324 TYR A O 1
ATOM 2544 N N . GLU A 1 333 ? 28.831 -44.203 -2.885 1.00 23.06 325 GLU A N 1
ATOM 2545 C CA . GLU A 1 333 ? 30.250 -44.434 -3.119 1.00 22.80 325 GLU A CA 1
ATOM 2546 C C . GLU A 1 333 ? 30.563 -45.030 -4.502 1.00 26.17 325 GLU A C 1
ATOM 2547 O O . GLU A 1 333 ? 31.427 -44.493 -5.201 1.00 26.14 325 GLU A O 1
ATOM 2553 N N . VAL A 1 334 ? 29.890 -46.128 -4.889 1.00 21.41 326 VAL A N 1
ATOM 2554 C CA . VAL A 1 334 ? 30.156 -46.781 -6.176 1.00 20.42 326 VAL A CA 1
ATOM 2555 C C . VAL A 1 334 ? 29.767 -45.896 -7.362 1.00 22.76 326 VAL A C 1
ATOM 2556 O O . VAL A 1 334 ? 30.525 -45.819 -8.324 1.00 22.53 326 VAL A O 1
ATOM 2560 N N . PHE A 1 335 ? 28.616 -45.212 -7.288 1.00 19.11 327 PHE A N 1
ATOM 2561 C CA . PHE A 1 335 ? 28.162 -44.386 -8.388 1.00 18.74 327 PHE A CA 1
ATOM 2562 C C . PHE A 1 335 ? 29.007 -43.130 -8.574 1.00 25.02 327 PHE A C 1
ATOM 2563 O O . PHE A 1 335 ? 29.079 -42.630 -9.694 1.00 25.25 327 PHE A O 1
ATOM 2571 N N . GLU A 1 336 ? 29.723 -42.685 -7.517 1.00 23.31 328 GLU A N 1
ATOM 2572 C CA . GLU A 1 336 ? 30.621 -41.515 -7.567 1.00 22.89 328 GLU A CA 1
ATOM 2573 C C . GLU A 1 336 ? 31.849 -41.807 -8.435 1.00 27.51 328 GLU A C 1
ATOM 2574 O O . GLU A 1 336 ? 32.530 -40.881 -8.865 1.00 26.55 328 GLU A O 1
ATOM 2580 N N . LYS A 1 337 ? 32.115 -43.098 -8.683 1.00 25.72 329 LYS A N 1
ATOM 2581 C CA . LYS A 1 337 ? 33.212 -43.594 -9.516 1.00 25.78 329 LYS A CA 1
ATOM 2582 C C . LYS A 1 337 ? 32.868 -43.615 -11.014 1.00 30.81 329 LYS A C 1
ATOM 2583 O O . LYS A 1 337 ? 33.709 -44.042 -11.807 1.00 31.15 329 LYS A O 1
ATOM 2589 N N . ASP A 1 338 ? 31.664 -43.121 -11.420 1.00 27.44 330 ASP A N 1
ATOM 2590 C CA . ASP A 1 338 ? 31.280 -43.080 -12.843 1.00 26.63 330 ASP A CA 1
ATOM 2591 C C . ASP A 1 338 ? 32.283 -42.207 -13.643 1.00 30.97 330 ASP A C 1
ATOM 2592 O O . ASP A 1 338 ? 32.483 -41.035 -13.303 1.00 28.91 330 ASP A O 1
ATOM 2597 N N . PRO A 1 339 ? 32.932 -42.775 -14.689 1.00 29.04 331 PRO A N 1
ATOM 2598 C CA . PRO A 1 339 ? 33.978 -42.012 -15.401 1.00 29.29 331 PRO A CA 1
ATOM 2599 C C . PRO A 1 339 ? 33.509 -40.910 -16.349 1.00 34.35 331 PRO A C 1
ATOM 2600 O O . PRO A 1 339 ? 34.345 -40.104 -16.781 1.00 35.23 331 PRO A O 1
ATOM 2604 N N . ILE A 1 340 ? 32.195 -40.846 -16.669 1.00 29.52 332 ILE A N 1
ATOM 2605 C CA . ILE A 1 340 ? 31.695 -39.870 -17.635 1.00 28.09 332 ILE A CA 1
ATOM 2606 C C . ILE A 1 340 ? 30.494 -39.052 -17.154 1.00 30.20 332 ILE A C 1
ATOM 2607 O O . ILE A 1 340 ? 30.331 -37.927 -17.620 1.00 29.46 332 ILE A O 1
ATOM 2612 N N . LYS A 1 341 ? 29.639 -39.606 -16.267 1.00 26.26 333 LYS A N 1
ATOM 2613 C CA . LYS A 1 341 ? 28.442 -38.892 -15.815 1.00 25.43 333 LYS A CA 1
ATOM 2614 C C . LYS A 1 341 ? 28.734 -37.487 -15.279 1.00 28.32 333 LYS A C 1
ATOM 2615 O O . LYS A 1 341 ? 28.069 -36.535 -15.687 1.00 27.96 333 LYS A O 1
ATOM 2621 N N . TYR A 1 342 ? 29.730 -37.362 -14.385 1.00 24.80 334 TYR A N 1
ATOM 2622 C CA . TYR A 1 342 ? 30.059 -36.090 -13.748 1.00 25.14 334 TYR A CA 1
ATOM 2623 C C . TYR A 1 342 ? 30.789 -35.124 -14.682 1.00 29.34 334 TYR A C 1
ATOM 2624 O O . TYR A 1 342 ? 30.479 -33.931 -14.646 1.00 28.95 334 TYR A O 1
ATOM 2633 N N . SER A 1 343 ? 31.694 -35.626 -15.558 1.00 26.66 335 SER A N 1
ATOM 2634 C CA . SER A 1 343 ? 32.379 -34.752 -16.528 1.00 26.10 335 SER A CA 1
ATOM 2635 C C . SER A 1 343 ? 31.381 -34.196 -17.548 1.00 29.27 335 SER A C 1
ATOM 2636 O O . SER A 1 343 ? 31.499 -33.031 -17.936 1.00 28.78 335 SER A O 1
ATOM 2639 N N . GLN A 1 344 ? 30.333 -34.984 -17.887 1.00 24.20 336 GLN A N 1
ATOM 2640 C CA . GLN A 1 344 ? 29.259 -34.509 -18.751 1.00 24.24 336 GLN A CA 1
ATOM 2641 C C . GLN A 1 344 ? 28.444 -33.424 -18.039 1.00 29.13 336 GLN A C 1
ATOM 2642 O O . GLN A 1 344 ? 28.206 -32.366 -18.628 1.00 28.82 336 GLN A O 1
ATOM 2648 N N . TYR A 1 345 ? 28.079 -33.647 -16.753 1.00 25.58 337 TYR A N 1
ATOM 2649 C CA . TYR A 1 345 ? 27.358 -32.638 -15.967 1.00 24.93 337 TYR A CA 1
ATOM 2650 C C . TYR A 1 345 ? 28.165 -31.329 -15.843 1.00 27.98 337 TYR A C 1
ATOM 2651 O O . TYR A 1 345 ? 27.599 -30.251 -16.030 1.00 26.22 337 TYR A O 1
ATOM 2660 N N . GLN A 1 346 ? 29.490 -31.439 -15.586 1.00 25.33 338 GLN A N 1
ATOM 2661 C CA . GLN A 1 346 ? 30.397 -30.297 -15.481 1.00 25.93 338 GLN A CA 1
ATOM 2662 C C . GLN A 1 346 ? 30.394 -29.501 -16.788 1.00 30.72 338 GLN A C 1
ATOM 2663 O O . GLN A 1 346 ? 30.195 -28.287 -16.752 1.00 30.25 338 GLN A O 1
ATOM 2669 N N . GLN A 1 347 ? 30.551 -30.202 -17.935 1.00 28.32 339 GLN A N 1
ATOM 2670 C CA . GLN A 1 347 ? 30.549 -29.629 -19.280 1.00 28.32 339 GLN A CA 1
ATOM 2671 C C . GLN A 1 347 ? 29.236 -28.890 -19.579 1.00 32.69 339 GLN A C 1
ATOM 2672 O O . GLN A 1 347 ? 29.285 -27.786 -20.116 1.00 33.20 339 GLN A O 1
ATOM 2678 N N . ALA A 1 348 ? 28.084 -29.444 -19.141 1.00 28.98 340 ALA A N 1
ATOM 2679 C CA . ALA A 1 348 ? 26.751 -28.839 -19.297 1.00 28.42 340 ALA A CA 1
ATOM 2680 C C . ALA A 1 348 ? 26.618 -27.542 -18.509 1.00 32.66 340 ALA A C 1
ATOM 2681 O O . ALA A 1 348 ? 26.067 -26.576 -19.031 1.00 32.37 340 ALA A O 1
ATOM 2683 N N . ILE A 1 349 ? 27.103 -27.523 -17.252 1.00 29.94 341 ILE A N 1
ATOM 2684 C CA . ILE A 1 349 ? 27.052 -26.346 -16.369 1.00 30.12 341 ILE A CA 1
ATOM 2685 C C . ILE A 1 349 ? 27.989 -25.253 -16.929 1.00 35.82 341 ILE A C 1
ATOM 2686 O O . ILE A 1 349 ? 27.602 -24.086 -16.964 1.00 33.56 341 ILE A O 1
ATOM 2691 N N . TYR A 1 350 ? 29.197 -25.658 -17.393 1.00 35.01 342 TYR A N 1
ATOM 2692 C CA . TYR A 1 350 ? 30.214 -24.806 -18.011 1.00 36.43 342 TYR A CA 1
ATOM 2693 C C . TYR A 1 350 ? 29.635 -24.061 -19.218 1.00 41.77 342 TYR A C 1
ATOM 2694 O O . TYR A 1 350 ? 29.730 -22.832 -19.261 1.00 43.14 342 TYR A O 1
ATOM 2703 N N . LYS A 1 351 ? 28.979 -24.793 -20.154 1.00 37.01 343 LYS A N 1
ATOM 2704 C CA . LYS A 1 351 ? 28.336 -24.231 -21.348 1.00 35.95 343 LYS A CA 1
ATOM 2705 C C . LYS A 1 351 ? 27.202 -23.296 -20.985 1.00 38.23 343 LYS A C 1
ATOM 2706 O O . LYS A 1 351 ? 27.044 -22.256 -21.630 1.00 38.22 343 LYS A O 1
ATOM 2712 N N . CYS A 1 352 ? 26.414 -23.657 -19.950 1.00 32.50 344 CYS A N 1
ATOM 2713 C CA . CYS A 1 352 ? 25.280 -22.848 -19.494 1.00 31.38 344 CYS A CA 1
ATOM 2714 C C . CYS A 1 352 ? 25.704 -21.515 -18.871 1.00 35.49 344 CYS A C 1
ATOM 2715 O O . CYS A 1 352 ? 25.010 -20.512 -19.064 1.00 34.43 344 CYS A O 1
ATOM 2718 N N . LEU A 1 353 ? 26.822 -21.511 -18.122 1.00 32.69 345 LEU A N 1
ATOM 2719 C CA . LEU A 1 353 ? 27.348 -20.310 -17.469 1.00 33.50 345 LEU A CA 1
ATOM 2720 C C . LEU A 1 353 ? 27.847 -19.282 -18.488 1.00 39.29 345 LEU A C 1
ATOM 2721 O O . LEU A 1 353 ? 27.567 -18.102 -18.330 1.00 39.78 345 LEU A O 1
ATOM 2726 N N . LEU A 1 354 ? 28.560 -19.736 -19.536 1.00 37.44 346 LEU A N 1
ATOM 2727 C CA . LEU A 1 354 ? 29.077 -18.884 -20.611 1.00 37.85 346 LEU A CA 1
ATOM 2728 C C . LEU A 1 354 ? 27.935 -18.256 -21.411 1.00 44.36 346 LEU A C 1
ATOM 2729 O O . LEU A 1 354 ? 28.012 -17.072 -21.754 1.00 44.67 346 LEU A O 1
ATOM 2734 N N . ASP A 1 355 ? 26.861 -19.037 -21.670 1.00 41.20 347 ASP A N 1
ATOM 2735 C CA . ASP A 1 355 ? 25.675 -18.584 -22.398 1.00 41.32 347 ASP A CA 1
ATOM 2736 C C . ASP A 1 355 ? 24.804 -17.643 -21.565 1.00 45.57 347 ASP A C 1
ATOM 2737 O O . ASP A 1 355 ? 24.044 -16.859 -22.140 1.00 45.14 347 ASP A O 1
ATOM 2742 N N . ARG A 1 356 ? 24.884 -17.738 -20.219 1.00 42.18 348 ARG A N 1
ATOM 2743 C CA . ARG A 1 356 ? 24.070 -16.923 -19.317 1.00 41.87 348 ARG A CA 1
ATOM 2744 C C . ARG A 1 356 ? 24.717 -15.613 -18.896 1.00 47.03 348 ARG A C 1
ATOM 2745 O O . ARG A 1 356 ? 23.990 -14.642 -18.666 1.00 46.08 348 ARG A O 1
ATOM 2753 N N . VAL A 1 357 ? 26.058 -15.581 -18.753 1.00 45.11 349 VAL A N 1
ATOM 2754 C CA . VAL A 1 357 ? 26.744 -14.361 -18.322 1.00 46.38 349 VAL A CA 1
ATOM 2755 C C . VAL A 1 357 ? 27.944 -14.013 -19.256 1.00 50.96 349 VAL A C 1
ATOM 2756 O O . VAL A 1 357 ? 28.891 -14.797 -19.380 1.00 49.72 349 VAL A O 1
ATOM 2760 N N . PRO A 1 358 ? 27.901 -12.838 -19.936 1.00 49.32 350 PRO A N 1
ATOM 2761 C CA . PRO A 1 358 ? 29.008 -12.472 -20.850 1.00 49.73 350 PRO A CA 1
ATOM 2762 C C . PRO A 1 358 ? 30.301 -12.072 -20.140 1.00 55.17 350 PRO A C 1
ATOM 2763 O O . PRO A 1 358 ? 30.274 -11.797 -18.939 1.00 54.65 350 PRO A O 1
ATOM 2767 N N . GLU A 1 359 ? 31.428 -12.034 -20.883 1.00 53.55 351 GLU A N 1
ATOM 2768 C CA . GLU A 1 359 ? 32.765 -11.677 -20.375 1.00 54.60 351 GLU A CA 1
ATOM 2769 C C . GLU A 1 359 ? 32.805 -10.354 -19.579 1.00 59.96 351 GLU A C 1
ATOM 2770 O O . GLU A 1 359 ? 33.493 -10.283 -18.562 1.00 59.84 351 GLU A O 1
ATOM 2776 N N . GLU A 1 360 ? 32.060 -9.326 -20.033 1.00 57.27 352 GLU A N 1
ATOM 2777 C CA . GLU A 1 360 ? 31.985 -8.010 -19.383 1.00 57.14 352 GLU A CA 1
ATOM 2778 C C . GLU A 1 360 ? 31.328 -8.047 -17.993 1.00 61.00 352 GLU A C 1
ATOM 2779 O O . GLU A 1 360 ? 31.561 -7.144 -17.184 1.00 60.37 352 GLU A O 1
ATOM 2785 N N . GLU A 1 361 ? 30.523 -9.095 -17.720 1.00 57.45 353 GLU A N 1
ATOM 2786 C CA . GLU A 1 361 ? 29.804 -9.274 -16.454 1.00 57.05 353 GLU A CA 1
ATOM 2787 C C . GLU A 1 361 ? 30.381 -10.386 -15.545 1.00 60.57 353 GLU A C 1
ATOM 2788 O O . GLU A 1 361 ? 29.798 -10.665 -14.496 1.00 60.46 353 GLU A O 1
ATOM 2794 N N . LYS A 1 362 ? 31.534 -10.986 -15.928 1.00 56.91 354 LYS A N 1
ATOM 2795 C CA . LYS A 1 362 ? 32.194 -12.105 -15.236 1.00 56.90 354 LYS A CA 1
ATOM 2796 C C . LYS A 1 362 ? 32.551 -11.860 -13.751 1.00 62.41 354 LYS A C 1
ATOM 2797 O O . LYS A 1 362 ? 32.734 -12.835 -13.015 1.00 62.39 354 LYS A O 1
ATOM 2803 N N . ASP A 1 363 ? 32.659 -10.590 -13.317 1.00 59.77 355 ASP A N 1
ATOM 2804 C CA . ASP A 1 363 ? 33.024 -10.267 -11.936 1.00 59.89 355 ASP A CA 1
ATOM 2805 C C . ASP A 1 363 ? 31.915 -9.550 -11.147 1.00 62.52 355 ASP A C 1
ATOM 2806 O O . ASP A 1 363 ? 32.097 -9.280 -9.957 1.00 62.61 355 ASP A O 1
ATOM 2811 N N . THR A 1 364 ? 30.766 -9.270 -11.789 1.00 57.42 356 THR A N 1
ATOM 2812 C CA . THR A 1 364 ? 29.646 -8.576 -11.145 1.00 56.56 356 THR A CA 1
ATOM 2813 C C . THR A 1 364 ? 28.372 -9.451 -11.047 1.00 58.68 356 THR A C 1
ATOM 2814 O O . THR A 1 364 ? 27.588 -9.272 -10.110 1.00 58.42 356 THR A O 1
ATOM 2818 N N . ASN A 1 365 ? 28.167 -10.381 -12.006 1.00 53.15 357 ASN A N 1
ATOM 2819 C CA . ASN A 1 365 ? 26.996 -11.259 -12.032 1.00 51.76 357 ASN A CA 1
ATOM 2820 C C . ASN A 1 365 ? 27.287 -12.613 -11.374 1.00 52.59 357 ASN A C 1
ATOM 2821 O O . ASN A 1 365 ? 28.133 -13.376 -11.853 1.00 52.13 357 ASN A O 1
ATOM 2826 N N . VAL A 1 366 ? 26.599 -12.880 -10.249 1.00 46.32 358 VAL A N 1
ATOM 2827 C CA . VAL A 1 366 ? 26.708 -14.126 -9.494 1.00 44.26 358 VAL A CA 1
ATOM 2828 C C . VAL A 1 366 ? 25.474 -14.957 -9.825 1.00 43.63 358 VAL A C 1
ATOM 2829 O O . VAL A 1 366 ? 24.344 -14.534 -9.565 1.00 42.58 358 VAL A O 1
ATOM 2833 N N . GLN A 1 367 ? 25.702 -16.107 -10.467 1.00 37.70 359 GLN A N 1
ATOM 2834 C CA . GLN A 1 367 ? 24.642 -17.035 -10.863 1.00 36.01 359 GLN A CA 1
ATOM 2835 C C . GLN A 1 367 ? 24.273 -17.911 -9.672 1.00 36.25 359 GLN A C 1
ATOM 2836 O O . GLN A 1 367 ? 25.164 -18.444 -9.009 1.00 34.68 359 GLN A O 1
ATOM 2842 N N . VAL A 1 368 ? 22.968 -18.043 -9.388 1.00 31.96 360 VAL A N 1
ATOM 2843 C CA . VAL A 1 368 ? 22.487 -18.872 -8.278 1.00 31.63 360 VAL A CA 1
ATOM 2844 C C . VAL A 1 368 ? 22.212 -20.290 -8.803 1.00 35.00 360 VAL A C 1
ATOM 2845 O O . VAL A 1 368 ? 21.306 -20.486 -9.616 1.00 34.63 360 VAL A O 1
ATOM 2849 N N . LEU A 1 369 ? 23.052 -21.252 -8.377 1.00 30.91 361 LEU A N 1
ATOM 2850 C CA . LEU A 1 369 ? 22.978 -22.665 -8.743 1.00 30.52 361 LEU A CA 1
ATOM 2851 C C . LEU A 1 369 ? 22.410 -23.512 -7.601 1.00 32.58 361 LEU A C 1
ATOM 2852 O O . LEU A 1 369 ? 22.856 -23.400 -6.458 1.00 31.63 361 LEU A O 1
ATOM 2857 N N . MET A 1 370 ? 21.438 -24.367 -7.923 1.00 27.86 362 MET A N 1
ATOM 2858 C CA . MET A 1 370 ? 20.830 -25.261 -6.941 1.00 26.99 362 MET A CA 1
ATOM 2859 C C . MET A 1 370 ? 20.965 -26.719 -7.355 1.00 28.40 362 MET A C 1
ATOM 2860 O O . MET A 1 370 ? 20.419 -27.131 -8.374 1.00 27.01 362 MET A O 1
ATOM 2865 N N . VAL A 1 371 ? 21.719 -27.489 -6.578 1.00 25.01 363 VAL A N 1
ATOM 2866 C CA . VAL A 1 371 ? 21.878 -28.919 -6.804 1.00 24.08 363 VAL A CA 1
ATOM 2867 C C . VAL A 1 371 ? 20.730 -29.579 -6.012 1.00 28.45 363 VAL A C 1
ATOM 2868 O O . VAL A 1 371 ? 20.746 -29.577 -4.780 1.00 27.89 363 VAL A O 1
ATOM 2872 N N . LEU A 1 372 ? 19.688 -30.024 -6.735 1.00 24.71 364 LEU A N 1
ATOM 2873 C CA . LEU A 1 372 ? 18.480 -30.634 -6.176 1.00 23.98 364 LEU A CA 1
ATOM 2874 C C . LEU A 1 372 ? 18.628 -32.152 -6.132 1.00 28.16 364 LEU A C 1
ATOM 2875 O O . LEU A 1 372 ? 18.425 -32.840 -7.135 1.00 28.10 364 LEU A O 1
ATOM 2880 N N . GLY A 1 373 ? 19.018 -32.642 -4.961 1.00 25.21 365 GLY A N 1
ATOM 2881 C CA . GLY A 1 373 ? 19.337 -34.039 -4.694 1.00 23.92 365 GLY A CA 1
ATOM 2882 C C . GLY A 1 373 ? 20.837 -34.198 -4.798 1.00 25.76 365 GLY A C 1
ATOM 2883 O O . GLY A 1 373 ? 21.334 -34.915 -5.671 1.00 25.10 365 GLY A O 1
ATOM 2884 N N . ALA A 1 374 ? 21.569 -33.496 -3.908 1.00 22.20 366 ALA A N 1
ATOM 2885 C CA . ALA A 1 374 ? 23.033 -33.398 -3.885 1.00 21.78 366 ALA A CA 1
ATOM 2886 C C . ALA A 1 374 ? 23.793 -34.662 -3.496 1.00 25.91 366 ALA A C 1
ATOM 2887 O O . ALA A 1 374 ? 25.008 -34.719 -3.701 1.00 24.84 366 ALA A O 1
ATOM 2889 N N . GLY A 1 375 ? 23.112 -35.634 -2.888 1.00 22.99 367 GLY A N 1
ATOM 2890 C CA . GLY A 1 375 ? 23.746 -36.862 -2.416 1.00 21.93 367 GLY A CA 1
ATOM 2891 C C . GLY A 1 375 ? 24.838 -36.533 -1.420 1.00 24.86 367 GLY A C 1
ATOM 2892 O O . GLY A 1 375 ? 24.626 -35.714 -0.521 1.00 21.82 367 GLY A O 1
ATOM 2893 N N . ARG A 1 376 ? 26.026 -37.111 -1.616 1.00 22.91 368 ARG A N 1
ATOM 2894 C CA . ARG A 1 376 ? 27.187 -36.836 -0.773 1.00 23.32 368 ARG A CA 1
ATOM 2895 C C . ARG A 1 376 ? 28.046 -35.655 -1.324 1.00 29.27 368 ARG A C 1
ATOM 2896 O O . ARG A 1 376 ? 29.124 -35.379 -0.782 1.00 29.96 368 ARG A O 1
ATOM 2904 N N . GLY A 1 377 ? 27.559 -34.997 -2.384 1.00 26.18 369 GLY A N 1
ATOM 2905 C CA . GLY A 1 377 ? 28.169 -33.816 -2.996 1.00 26.73 369 GLY A CA 1
ATOM 2906 C C . GLY A 1 377 ? 28.943 -33.900 -4.310 1.00 31.84 369 GLY A C 1
ATOM 2907 O O . GLY A 1 377 ? 29.691 -32.960 -4.578 1.00 32.34 369 GLY A O 1
ATOM 2908 N N . PRO A 1 378 ? 28.832 -34.923 -5.199 1.00 29.05 370 PRO A N 1
ATOM 2909 C CA . PRO A 1 378 ? 29.673 -34.899 -6.418 1.00 28.20 370 PRO A CA 1
ATOM 2910 C C . PRO A 1 378 ? 29.247 -33.865 -7.464 1.00 30.11 370 PRO A C 1
ATOM 2911 O O . PRO A 1 378 ? 30.124 -33.287 -8.112 1.00 29.08 370 PRO A O 1
ATOM 2915 N N . LEU A 1 379 ? 27.931 -33.585 -7.600 1.00 25.73 371 LEU A N 1
ATOM 2916 C CA . LEU A 1 379 ? 27.457 -32.545 -8.515 1.00 25.65 371 LEU A CA 1
ATOM 2917 C C . LEU A 1 379 ? 27.798 -31.149 -7.968 1.00 31.26 371 LEU A C 1
ATOM 2918 O O . LEU A 1 379 ? 27.795 -30.186 -8.739 1.00 30.50 371 LEU A O 1
ATOM 2923 N N . VAL A 1 380 ? 28.055 -31.035 -6.635 1.00 29.03 372 VAL A N 1
ATOM 2924 C CA . VAL A 1 380 ? 28.440 -29.767 -5.998 1.00 28.94 372 VAL A CA 1
ATOM 2925 C C . VAL A 1 380 ? 29.866 -29.453 -6.480 1.00 32.59 372 VAL A C 1
ATOM 2926 O O . VAL A 1 380 ? 30.110 -28.351 -6.977 1.00 32.46 372 VAL A O 1
ATOM 2930 N N . ASN A 1 381 ? 30.764 -30.451 -6.412 1.00 28.42 373 ASN A N 1
ATOM 2931 C CA . ASN A 1 381 ? 32.136 -30.327 -6.902 1.00 29.06 373 ASN A CA 1
ATOM 2932 C C . ASN A 1 381 ? 32.187 -30.106 -8.411 1.00 35.08 373 ASN A C 1
ATOM 2933 O O . ASN A 1 381 ? 32.982 -29.285 -8.863 1.00 35.19 373 ASN A O 1
ATOM 2938 N N . ALA A 1 382 ? 31.296 -30.778 -9.181 1.00 32.42 374 ALA A N 1
ATOM 2939 C CA . ALA A 1 382 ? 31.186 -30.610 -10.628 1.00 32.29 374 ALA A CA 1
ATOM 2940 C C . ALA A 1 382 ? 30.760 -29.172 -10.967 1.00 35.25 374 ALA A C 1
ATOM 2941 O O . ALA A 1 382 ? 31.276 -28.607 -11.927 1.00 34.12 374 ALA A O 1
ATOM 2943 N N . SER A 1 383 ? 29.842 -28.579 -10.164 1.00 31.79 375 SER A N 1
ATOM 2944 C CA . SER A 1 383 ? 29.370 -27.201 -10.359 1.00 31.86 375 SER A CA 1
ATOM 2945 C C . SER A 1 383 ? 30.493 -26.193 -10.096 1.00 37.68 375 SER A C 1
ATOM 2946 O O . SER A 1 383 ? 30.661 -25.260 -10.879 1.00 37.77 375 SER A O 1
ATOM 2949 N N . LEU A 1 384 ? 31.283 -26.412 -9.023 1.00 35.35 376 LEU A N 1
ATOM 2950 C CA . LEU A 1 384 ? 32.410 -25.556 -8.640 1.00 35.51 376 LEU A CA 1
ATOM 2951 C C . LEU A 1 384 ? 33.516 -25.601 -9.690 1.00 39.72 376 LEU A C 1
ATOM 2952 O O . LEU A 1 384 ? 34.012 -24.539 -10.079 1.00 39.09 376 LEU A O 1
ATOM 2957 N N . ARG A 1 385 ? 33.875 -26.818 -10.174 1.00 35.56 377 ARG A N 1
ATOM 2958 C CA . ARG A 1 385 ? 34.879 -27.008 -11.230 1.00 35.49 377 ARG A CA 1
ATOM 2959 C C . ARG A 1 385 ? 34.442 -26.328 -12.539 1.00 40.34 377 ARG A C 1
ATOM 2960 O O . ARG A 1 385 ? 35.291 -25.772 -13.239 1.00 40.72 377 ARG A O 1
ATOM 2968 N N . ALA A 1 386 ? 33.127 -26.373 -12.860 1.00 36.10 378 ALA A N 1
ATOM 2969 C CA . ALA A 1 386 ? 32.564 -25.756 -14.066 1.00 36.45 378 ALA A CA 1
ATOM 2970 C C . ALA A 1 386 ? 32.633 -24.230 -14.011 1.00 41.46 378 ALA A C 1
ATOM 2971 O O . ALA A 1 386 ? 32.863 -23.604 -15.046 1.00 40.37 378 ALA A O 1
ATOM 2973 N N . ALA A 1 387 ? 32.415 -23.639 -12.815 1.00 39.39 379 ALA A N 1
ATOM 2974 C CA . ALA A 1 387 ? 32.469 -22.189 -12.587 1.00 39.82 379 ALA A CA 1
ATOM 2975 C C . ALA A 1 387 ? 33.907 -21.664 -12.688 1.00 44.77 379 ALA A C 1
ATOM 2976 O O . ALA A 1 387 ? 34.110 -20.545 -13.165 1.00 44.58 379 ALA A O 1
ATOM 2978 N N . LYS A 1 388 ? 34.896 -22.487 -12.273 1.00 41.59 380 LYS A N 1
ATOM 2979 C CA . LYS A 1 388 ? 36.319 -22.175 -12.383 1.00 41.80 380 LYS A CA 1
ATOM 2980 C C . LYS A 1 388 ? 36.755 -22.250 -13.851 1.00 46.61 380 LYS A C 1
ATOM 2981 O O . LYS A 1 388 ? 37.554 -21.422 -14.294 1.00 47.30 380 LYS A O 1
ATOM 2987 N N . GLN A 1 389 ? 36.205 -23.229 -14.601 1.00 42.30 381 GLN A N 1
ATOM 2988 C CA . GLN A 1 389 ? 36.464 -23.469 -16.024 1.00 41.50 381 GLN A CA 1
ATOM 2989 C C . GLN A 1 389 ? 35.897 -22.328 -16.882 1.00 45.53 381 GLN A C 1
ATOM 2990 O O . GLN A 1 389 ? 36.578 -21.858 -17.793 1.00 45.21 381 GLN A O 1
ATOM 2996 N N . ALA A 1 390 ? 34.660 -21.886 -16.578 1.00 41.60 382 ALA A N 1
ATOM 2997 C CA . ALA A 1 390 ? 33.953 -20.813 -17.277 1.00 41.66 382 ALA A CA 1
ATOM 2998 C C . ALA A 1 390 ? 34.428 -19.416 -16.861 1.00 47.09 382 ALA A C 1
ATOM 2999 O O . ALA A 1 390 ? 34.080 -18.435 -17.527 1.00 47.24 382 ALA A O 1
ATOM 3001 N N . ASP A 1 391 ? 35.203 -19.330 -15.757 1.00 44.60 383 ASP A N 1
ATOM 3002 C CA . ASP A 1 391 ? 35.678 -18.097 -15.115 1.00 45.24 383 ASP A CA 1
ATOM 3003 C C . ASP A 1 391 ? 34.468 -17.206 -14.798 1.00 48.20 383 ASP A C 1
ATOM 3004 O O . ASP A 1 391 ? 34.410 -16.038 -15.200 1.00 47.58 383 ASP A O 1
ATOM 3009 N N . ARG A 1 392 ? 33.465 -17.811 -14.125 1.00 43.97 384 ARG A N 1
ATOM 3010 C CA . ARG A 1 392 ? 32.213 -17.159 -13.739 1.00 42.90 384 ARG A CA 1
ATOM 3011 C C . ARG A 1 392 ? 31.926 -17.348 -12.253 1.00 45.66 384 ARG A C 1
ATOM 3012 O O . ARG A 1 392 ? 32.449 -18.275 -11.629 1.00 44.85 384 ARG A O 1
ATOM 3020 N N . ARG A 1 393 ? 31.126 -16.437 -11.685 1.00 42.01 385 ARG A N 1
ATOM 3021 C CA . ARG A 1 393 ? 30.792 -16.414 -10.263 1.00 41.22 385 ARG A CA 1
ATOM 3022 C C . ARG A 1 393 ? 29.489 -17.147 -9.983 1.00 42.30 385 ARG A C 1
ATOM 3023 O O . ARG A 1 393 ? 28.473 -16.864 -10.630 1.00 40.79 385 ARG A O 1
ATOM 3031 N N . ILE A 1 394 ? 29.513 -18.079 -9.001 1.00 37.58 386 ILE A N 1
ATOM 3032 C CA . ILE A 1 394 ? 28.326 -18.853 -8.612 1.00 36.74 386 ILE A CA 1
ATOM 3033 C C . ILE A 1 394 ? 28.080 -18.868 -7.098 1.00 40.51 386 ILE A C 1
ATOM 3034 O O . ILE A 1 394 ? 29.024 -18.865 -6.304 1.00 40.02 386 ILE A O 1
ATOM 3039 N N . LYS A 1 395 ? 26.792 -18.910 -6.721 1.00 36.92 387 LYS A N 1
ATOM 3040 C CA . LYS A 1 395 ? 26.310 -19.064 -5.354 1.00 36.77 387 LYS A CA 1
ATOM 3041 C C . LYS A 1 395 ? 25.592 -20.433 -5.351 1.00 40.39 387 LYS A C 1
ATOM 3042 O O . LYS A 1 395 ? 24.635 -20.622 -6.112 1.00 40.01 387 LYS A O 1
ATOM 3048 N N . LEU A 1 396 ? 26.087 -21.395 -4.544 1.00 36.29 388 LEU A N 1
ATOM 3049 C CA . LEU A 1 396 ? 25.560 -22.764 -4.520 1.00 35.11 388 LEU A CA 1
ATOM 3050 C C . LEU A 1 396 ? 24.660 -23.149 -3.351 1.00 36.68 388 LEU A C 1
ATOM 3051 O O . LEU A 1 396 ? 24.950 -22.839 -2.198 1.00 36.15 388 LEU A O 1
ATOM 3056 N N . TYR A 1 397 ? 23.600 -23.903 -3.667 1.00 32.20 389 TYR A N 1
ATOM 3057 C CA . TYR A 1 397 ? 22.667 -24.517 -2.723 1.00 30.85 389 TYR A CA 1
ATOM 3058 C C . TYR A 1 397 ? 22.692 -26.028 -2.984 1.00 33.12 389 TYR A C 1
ATOM 3059 O O . TYR A 1 397 ? 22.542 -26.446 -4.131 1.00 32.57 389 TYR A O 1
ATOM 3068 N N . ALA A 1 398 ? 22.925 -26.836 -1.942 1.00 29.14 390 ALA A N 1
ATOM 3069 C CA . ALA A 1 398 ? 22.980 -28.294 -2.057 1.00 28.58 390 ALA A CA 1
ATOM 3070 C C . ALA A 1 398 ? 21.841 -28.883 -1.239 1.00 30.00 390 ALA A C 1
ATOM 3071 O O . ALA A 1 398 ? 21.964 -29.041 -0.031 1.00 30.59 390 ALA A O 1
ATOM 3073 N N . VAL A 1 399 ? 20.702 -29.119 -1.904 1.00 24.98 391 VAL A N 1
ATOM 3074 C CA . VAL A 1 399 ? 19.464 -29.647 -1.329 1.00 23.67 391 VAL A CA 1
ATOM 3075 C C . VAL A 1 399 ? 19.476 -31.173 -1.372 1.00 28.03 391 VAL A C 1
ATOM 3076 O O . VAL A 1 399 ? 19.752 -31.754 -2.423 1.00 29.15 391 VAL A O 1
ATOM 3080 N N . GLU A 1 400 ? 19.213 -31.820 -0.223 1.00 24.06 392 GLU A N 1
ATOM 3081 C CA . GLU A 1 400 ? 19.216 -33.280 -0.094 1.00 22.88 392 GLU A CA 1
ATOM 3082 C C . GLU A 1 400 ? 18.217 -33.724 0.958 1.00 25.60 392 GLU A C 1
ATOM 3083 O O . GLU A 1 400 ? 18.245 -33.230 2.090 1.00 25.67 392 GLU A O 1
ATOM 3089 N N . LYS A 1 401 ? 17.332 -34.661 0.576 1.00 20.85 393 LYS A N 1
ATOM 3090 C CA . LYS A 1 401 ? 16.284 -35.205 1.448 1.00 21.19 393 LYS A CA 1
ATOM 3091 C C . LYS A 1 401 ? 16.800 -36.329 2.373 1.00 24.15 393 LYS A C 1
ATOM 3092 O O . LYS A 1 401 ? 16.216 -36.538 3.433 1.00 24.65 393 LYS A O 1
ATOM 3098 N N . ASN A 1 402 ? 17.873 -37.048 1.969 1.00 20.47 394 ASN A N 1
ATOM 3099 C CA . ASN A 1 402 ? 18.475 -38.124 2.756 1.00 20.38 394 ASN A CA 1
ATOM 3100 C C . ASN A 1 402 ? 19.306 -37.483 3.884 1.00 27.69 394 ASN A C 1
ATOM 3101 O O . ASN A 1 402 ? 20.355 -36.889 3.610 1.00 27.49 394 ASN A O 1
ATOM 3106 N N . PRO A 1 403 ? 18.829 -37.568 5.155 1.00 24.96 395 PRO A N 1
ATOM 3107 C CA . PRO A 1 403 ? 19.549 -36.912 6.258 1.00 25.27 395 PRO A CA 1
ATOM 3108 C C . PRO A 1 403 ? 20.919 -37.499 6.549 1.00 26.92 395 PRO A C 1
ATOM 3109 O O . PRO A 1 403 ? 21.791 -36.798 7.048 1.00 25.38 395 PRO A O 1
ATOM 3113 N N . ASN A 1 404 ? 21.116 -38.773 6.198 1.00 23.06 396 ASN A N 1
ATOM 3114 C CA . ASN A 1 404 ? 22.386 -39.468 6.376 1.00 22.85 396 ASN A CA 1
ATOM 3115 C C . ASN A 1 404 ? 23.438 -38.931 5.379 1.00 27.92 396 ASN A C 1
ATOM 3116 O O . ASN A 1 404 ? 24.614 -38.806 5.733 1.00 28.05 396 ASN A O 1
ATOM 3121 N N . ALA A 1 405 ? 23.007 -38.608 4.143 1.00 24.26 397 ALA A N 1
ATOM 3122 C CA . ALA A 1 405 ? 23.872 -38.030 3.109 1.00 23.92 397 ALA A CA 1
ATOM 3123 C C . ALA A 1 405 ? 24.185 -36.575 3.508 1.00 26.78 397 ALA A C 1
ATOM 3124 O O . ALA A 1 405 ? 25.292 -36.110 3.260 1.00 26.51 397 ALA A O 1
ATOM 3126 N N . VAL A 1 406 ? 23.218 -35.886 4.154 1.00 23.29 398 VAL A N 1
ATOM 3127 C CA . VAL A 1 406 ? 23.356 -34.515 4.670 1.00 23.34 398 VAL A CA 1
ATOM 3128 C C . VAL A 1 406 ? 24.547 -34.411 5.661 1.00 27.97 398 VAL A C 1
ATOM 3129 O O . VAL A 1 406 ? 25.221 -33.383 5.666 1.00 28.34 398 VAL A O 1
ATOM 3133 N N . VAL A 1 407 ? 24.835 -35.486 6.444 1.00 24.43 399 VAL A N 1
ATOM 3134 C CA . VAL A 1 407 ? 25.975 -35.544 7.374 1.00 24.47 399 VAL A CA 1
ATOM 3135 C C . VAL A 1 407 ? 27.287 -35.349 6.586 1.00 29.11 399 VAL A C 1
ATOM 3136 O O . VAL A 1 407 ? 28.135 -34.567 7.005 1.00 28.42 399 VAL A O 1
ATOM 3140 N N . THR A 1 408 ? 27.443 -36.071 5.457 1.00 26.17 400 THR A N 1
ATOM 3141 C CA . THR A 1 408 ? 28.613 -35.989 4.567 1.00 25.70 400 THR A CA 1
ATOM 3142 C C . THR A 1 408 ? 28.714 -34.576 3.980 1.00 27.64 400 THR A C 1
ATOM 3143 O O . THR A 1 408 ? 29.797 -34.000 3.960 1.00 27.56 400 THR A O 1
ATOM 3147 N N . LEU A 1 409 ? 27.576 -34.022 3.537 1.00 23.29 401 LEU A N 1
ATOM 3148 C CA . LEU A 1 409 ? 27.471 -32.697 2.938 1.00 23.02 401 LEU A CA 1
ATOM 3149 C C . LEU A 1 409 ? 27.872 -31.590 3.902 1.00 28.75 401 LEU A C 1
ATOM 3150 O O . LEU A 1 409 ? 28.564 -30.654 3.492 1.00 28.63 401 LEU A O 1
ATOM 3155 N N . GLU A 1 410 ? 27.400 -31.670 5.169 1.00 25.54 402 GLU A N 1
ATOM 3156 C CA . GLU A 1 410 ? 27.674 -30.642 6.179 1.00 24.77 402 GLU A CA 1
ATOM 3157 C C . GLU A 1 410 ? 29.087 -30.735 6.724 1.00 29.49 402 GLU A C 1
ATOM 3158 O O . GLU A 1 410 ? 29.657 -29.711 7.092 1.00 29.41 402 GLU A O 1
ATOM 3164 N N . ASN A 1 411 ? 29.683 -31.940 6.717 1.00 26.98 403 ASN A N 1
ATOM 3165 C CA . ASN A 1 411 ? 31.072 -32.115 7.135 1.00 27.30 403 ASN A CA 1
ATOM 3166 C C . ASN A 1 411 ? 32.010 -31.594 6.044 1.00 33.53 403 ASN A C 1
ATOM 3167 O O . ASN A 1 411 ? 33.026 -30.965 6.362 1.00 32.91 403 ASN A O 1
ATOM 3172 N N . TRP A 1 412 ? 31.630 -31.794 4.762 1.00 31.40 404 TRP A N 1
ATOM 3173 C CA . TRP A 1 412 ? 32.393 -31.300 3.617 1.00 32.31 404 TRP A CA 1
ATOM 3174 C C . TRP A 1 412 ? 32.279 -29.770 3.518 1.00 32.55 404 TRP A C 1
ATOM 3175 O O . TRP A 1 412 ? 33.279 -29.115 3.251 1.00 31.19 404 TRP A O 1
ATOM 3186 N N . GLN A 1 413 ? 31.080 -29.204 3.749 1.00 27.94 405 GLN A N 1
ATOM 3187 C CA . GLN A 1 413 ? 30.859 -27.758 3.714 1.00 28.44 405 GLN A CA 1
ATOM 3188 C C . GLN A 1 413 ? 31.734 -27.021 4.762 1.00 36.02 405 GLN A C 1
ATOM 3189 O O . GLN A 1 413 ? 32.268 -25.948 4.468 1.00 35.44 405 GLN A O 1
ATOM 3195 N N . PHE A 1 414 ? 31.848 -27.581 5.979 1.00 34.42 406 PHE A N 1
ATOM 3196 C CA . PHE A 1 414 ? 32.623 -26.969 7.051 1.00 35.59 406 PHE A CA 1
ATOM 3197 C C . PHE A 1 414 ? 34.125 -27.027 6.766 1.00 40.89 406 PHE A C 1
ATOM 3198 O O . PHE A 1 414 ? 34.816 -26.025 6.923 1.00 40.71 406 PHE A O 1
ATOM 3206 N N . GLU A 1 415 ? 34.613 -28.195 6.344 1.00 38.01 407 GLU A N 1
ATOM 3207 C CA . GLU A 1 415 ? 36.021 -28.459 6.093 1.00 38.36 407 GLU A CA 1
ATOM 3208 C C . GLU A 1 415 ? 36.573 -27.952 4.762 1.00 44.72 407 GLU A C 1
ATOM 3209 O O . GLU A 1 415 ? 37.750 -27.587 4.728 1.00 45.04 407 GLU A O 1
ATOM 3215 N N . GLU A 1 416 ? 35.771 -27.972 3.664 1.00 41.62 408 GLU A N 1
ATOM 3216 C CA . GLU A 1 416 ? 36.257 -27.632 2.318 1.00 41.33 408 GLU A CA 1
ATOM 3217 C C . GLU A 1 416 ? 35.556 -26.476 1.580 1.00 44.77 408 GLU A C 1
ATOM 3218 O O . GLU A 1 416 ? 36.244 -25.570 1.110 1.00 45.17 408 GLU A O 1
ATOM 3224 N N . TRP A 1 417 ? 34.227 -26.538 1.400 1.00 39.74 409 TRP A N 1
ATOM 3225 C CA . TRP A 1 417 ? 33.491 -25.554 0.608 1.00 38.65 409 TRP A CA 1
ATOM 3226 C C . TRP A 1 417 ? 33.374 -24.166 1.221 1.00 42.48 409 TRP A C 1
ATOM 3227 O O . TRP A 1 417 ? 33.645 -23.181 0.532 1.00 42.52 409 TRP A O 1
ATOM 3238 N N . GLY A 1 418 ? 32.894 -24.094 2.458 1.00 37.90 410 GLY A N 1
ATOM 3239 C CA . GLY A 1 418 ? 32.667 -22.830 3.142 1.00 37.23 410 GLY A CA 1
ATOM 3240 C C . GLY A 1 418 ? 31.341 -22.202 2.767 1.00 41.10 410 GLY A C 1
ATOM 3241 O O . GLY A 1 418 ? 30.434 -22.888 2.279 1.00 39.58 410 GLY A O 1
ATOM 3242 N N . SER A 1 419 ? 31.237 -20.872 2.982 1.00 38.39 411 SER A N 1
ATOM 3243 C CA . SER A 1 419 ? 30.049 -20.041 2.744 1.00 38.44 411 SER A CA 1
ATOM 3244 C C . SER A 1 419 ? 29.459 -20.117 1.324 1.00 40.95 411 SER A C 1
ATOM 3245 O O . SER A 1 419 ? 28.248 -19.907 1.169 1.00 40.74 411 SER A O 1
ATOM 3248 N N . GLN A 1 420 ? 30.307 -20.376 0.296 1.00 36.11 412 GLN A N 1
ATOM 3249 C CA . GLN A 1 420 ? 29.887 -20.494 -1.111 1.00 36.01 412 GLN A CA 1
ATOM 3250 C C . GLN A 1 420 ? 28.743 -21.517 -1.279 1.00 39.40 412 GLN A C 1
ATOM 3251 O O . GLN A 1 420 ? 27.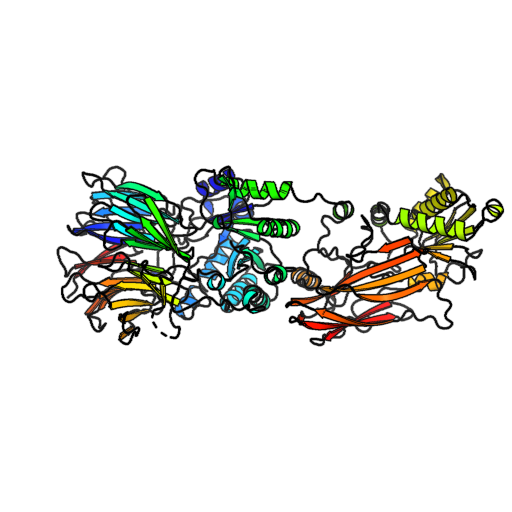804 -21.269 -2.040 1.00 39.34 412 GLN A O 1
ATOM 3257 N N . VAL A 1 421 ? 28.811 -22.632 -0.531 1.00 34.93 413 VAL A N 1
ATOM 3258 C CA . VAL A 1 421 ? 27.807 -23.698 -0.563 1.00 33.92 413 VAL A CA 1
ATOM 3259 C C . VAL A 1 421 ? 26.920 -23.669 0.695 1.00 34.07 413 VAL A C 1
ATOM 3260 O O . VAL A 1 421 ? 27.426 -23.739 1.811 1.00 33.12 413 VAL A O 1
ATOM 3264 N N . THR A 1 422 ? 25.604 -23.539 0.497 1.00 29.71 414 THR A N 1
ATOM 3265 C CA . THR A 1 422 ? 24.614 -23.589 1.568 1.00 29.38 414 THR A CA 1
ATOM 3266 C C . THR A 1 422 ? 23.983 -24.992 1.492 1.00 32.20 414 THR A C 1
ATOM 3267 O O . THR A 1 422 ? 23.379 -25.332 0.474 1.00 31.81 414 THR A O 1
ATOM 3271 N N . VAL A 1 423 ? 24.147 -25.808 2.543 1.00 28.20 415 VAL A N 1
ATOM 3272 C CA . VAL A 1 423 ? 23.562 -27.156 2.579 1.00 26.88 415 VAL A CA 1
ATOM 3273 C C . VAL A 1 423 ? 22.131 -27.061 3.119 1.00 30.48 415 VAL A C 1
ATOM 3274 O O . VAL A 1 423 ? 21.889 -26.389 4.127 1.00 28.69 415 VAL A O 1
ATOM 3278 N N . VAL A 1 424 ? 21.185 -27.715 2.425 1.00 26.88 416 VAL A N 1
ATOM 3279 C CA . VAL A 1 424 ? 19.773 -27.744 2.802 1.00 26.08 416 VAL A CA 1
ATOM 3280 C C . VAL A 1 424 ? 19.310 -29.199 2.997 1.00 30.86 416 VAL A C 1
ATOM 3281 O O . VAL A 1 424 ? 19.363 -30.009 2.058 1.00 29.50 416 VAL A O 1
ATOM 3285 N N . SER A 1 425 ? 18.835 -29.508 4.212 1.00 27.13 417 SER A N 1
ATOM 3286 C CA . SER A 1 425 ? 18.295 -30.818 4.548 1.00 26.78 417 SER A CA 1
ATOM 3287 C C . SER A 1 425 ? 16.789 -30.752 4.365 1.00 30.95 417 SER A C 1
ATOM 3288 O O . SER A 1 425 ? 16.077 -30.344 5.277 1.00 31.76 417 SER A O 1
ATOM 3291 N N . SER A 1 426 ? 16.304 -31.091 3.157 1.00 26.51 418 SER A N 1
ATOM 3292 C CA . SER A 1 426 ? 14.877 -30.996 2.823 1.00 25.44 418 SER A CA 1
ATOM 3293 C C . SER A 1 426 ? 14.547 -31.721 1.533 1.00 28.72 418 SER A C 1
ATOM 3294 O O . SER A 1 426 ? 15.434 -31.989 0.719 1.00 28.71 418 SER A O 1
ATOM 3297 N N . ASP A 1 427 ? 13.244 -31.966 1.324 1.00 24.47 419 ASP A N 1
ATOM 3298 C CA . ASP A 1 427 ? 12.703 -32.486 0.083 1.00 24.43 419 ASP A CA 1
ATOM 3299 C C . ASP A 1 427 ? 12.581 -31.237 -0.815 1.00 28.62 419 ASP A C 1
ATOM 3300 O O . ASP A 1 427 ? 12.114 -30.199 -0.341 1.00 28.84 419 ASP A O 1
ATOM 3305 N N . MET A 1 428 ? 12.984 -31.331 -2.094 1.00 23.42 420 MET A N 1
ATOM 3306 C CA . MET A 1 428 ? 12.892 -30.196 -3.019 1.00 22.28 420 MET A CA 1
ATOM 3307 C C . MET A 1 428 ? 11.458 -29.709 -3.249 1.00 28.34 420 MET A C 1
ATOM 3308 O O . MET A 1 428 ? 11.265 -28.565 -3.645 1.00 28.50 420 MET A O 1
ATOM 3313 N N . ARG A 1 429 ? 10.465 -30.571 -3.003 1.00 26.23 421 ARG A N 1
ATOM 3314 C CA . ARG A 1 429 ? 9.047 -30.249 -3.177 1.00 26.21 421 ARG A CA 1
ATOM 3315 C C . ARG A 1 429 ? 8.480 -29.461 -1.995 1.00 32.95 421 ARG A C 1
ATOM 3316 O O . ARG A 1 429 ? 7.417 -28.858 -2.133 1.00 32.98 421 ARG A O 1
ATOM 3324 N N . GLU A 1 430 ? 9.165 -29.483 -0.835 1.00 31.84 422 GLU A N 1
ATOM 3325 C CA . GLU A 1 430 ? 8.697 -28.805 0.378 1.00 32.77 422 GLU A CA 1
ATOM 3326 C C . GLU A 1 430 ? 9.556 -27.609 0.792 1.00 37.24 422 GLU A C 1
ATOM 3327 O O . GLU A 1 430 ? 9.107 -26.793 1.594 1.00 36.99 422 GLU A O 1
ATOM 3333 N N . TRP A 1 431 ? 10.777 -27.496 0.244 1.00 34.11 423 TRP A N 1
ATOM 3334 C CA . TRP A 1 431 ? 11.703 -26.408 0.557 1.00 33.76 423 TRP A CA 1
ATOM 3335 C C . TRP A 1 431 ? 11.215 -25.037 0.081 1.00 38.71 423 TRP A C 1
ATOM 3336 O O . TRP A 1 431 ? 10.832 -24.870 -1.080 1.00 38.11 423 TRP A O 1
ATOM 3347 N N . VAL A 1 432 ? 11.196 -24.073 1.009 1.00 36.27 424 VAL A N 1
ATOM 3348 C CA . VAL A 1 432 ? 10.848 -22.682 0.737 1.00 35.92 424 VAL A CA 1
ATOM 3349 C C . VAL A 1 432 ? 12.212 -22.037 0.542 1.00 40.48 424 VAL A C 1
ATOM 3350 O O . VAL A 1 432 ? 12.943 -21.846 1.514 1.00 40.27 424 VAL A O 1
ATOM 3354 N N . ALA A 1 433 ? 12.597 -21.813 -0.724 1.00 37.81 425 ALA A N 1
ATOM 3355 C CA . ALA A 1 433 ? 13.895 -21.231 -1.071 1.00 37.89 425 ALA A CA 1
ATOM 3356 C C . ALA A 1 433 ? 13.977 -19.736 -0.675 1.00 41.91 425 ALA A C 1
ATOM 3357 O O . ALA A 1 433 ? 12.974 -19.030 -0.806 1.00 41.63 425 ALA A O 1
ATOM 3359 N N . PRO A 1 434 ? 15.139 -19.239 -0.177 1.00 38.20 426 PRO A N 1
ATOM 3360 C CA . PRO A 1 434 ? 15.225 -17.809 0.189 1.00 37.87 426 PRO A CA 1
ATOM 3361 C C . PRO A 1 434 ? 15.355 -16.880 -1.023 1.00 42.43 426 PRO A C 1
ATOM 3362 O O . PRO A 1 434 ? 15.090 -15.681 -0.906 1.00 42.03 426 PRO A O 1
ATOM 3366 N N . GLU A 1 435 ? 15.755 -17.439 -2.189 1.00 37.98 427 GLU A N 1
ATOM 3367 C CA . GLU A 1 435 ? 15.899 -16.723 -3.461 1.00 37.17 427 GLU A CA 1
ATOM 3368 C C . GLU A 1 435 ? 15.707 -17.667 -4.655 1.00 39.99 427 GLU A C 1
ATOM 3369 O O . GLU A 1 435 ? 15.804 -18.884 -4.496 1.00 39.98 427 GLU A O 1
ATOM 3375 N N . LYS A 1 436 ? 15.447 -17.104 -5.845 1.00 34.56 428 LYS A N 1
ATOM 3376 C CA . LYS A 1 436 ? 15.262 -17.891 -7.061 1.00 32.98 428 LYS A CA 1
ATOM 3377 C C . LYS A 1 436 ? 16.599 -18.322 -7.678 1.00 34.49 428 LYS A C 1
ATOM 3378 O O . LYS A 1 436 ? 17.629 -17.670 -7.460 1.00 32.21 428 LYS A O 1
ATOM 3384 N N . ALA A 1 437 ? 16.587 -19.454 -8.414 1.00 30.47 429 ALA A N 1
ATOM 3385 C CA . ALA A 1 437 ? 17.794 -19.978 -9.045 1.00 29.95 429 ALA A CA 1
ATOM 3386 C C . ALA A 1 437 ? 17.862 -19.610 -10.512 1.00 34.65 429 ALA A C 1
ATOM 3387 O O . ALA A 1 437 ? 16.828 -19.463 -11.175 1.00 34.44 429 ALA A O 1
ATOM 3389 N N . ASP A 1 438 ? 19.094 -19.479 -11.013 1.00 31.41 430 ASP A N 1
ATOM 3390 C CA . ASP A 1 438 ? 19.389 -19.247 -12.417 1.00 31.83 430 ASP A CA 1
ATOM 3391 C C . ASP A 1 438 ? 19.451 -20.614 -13.085 1.00 35.29 430 ASP A C 1
ATOM 3392 O O . ASP A 1 438 ? 18.970 -20.767 -14.208 1.00 34.86 430 ASP A O 1
ATOM 3397 N N . ILE A 1 439 ? 20.084 -21.597 -12.386 1.00 30.73 431 ILE A N 1
ATOM 3398 C CA . ILE A 1 439 ? 20.293 -22.970 -12.832 1.00 30.16 431 ILE A CA 1
ATOM 3399 C C . ILE A 1 439 ? 19.931 -23.987 -11.733 1.00 32.68 431 ILE A C 1
ATOM 3400 O O . ILE A 1 439 ? 20.436 -23.905 -10.610 1.00 31.60 431 ILE A O 1
ATOM 3405 N N . ILE A 1 440 ? 19.089 -24.972 -12.085 1.00 28.85 432 ILE A N 1
ATOM 3406 C CA . ILE A 1 440 ? 18.780 -26.104 -11.200 1.00 27.08 432 ILE A CA 1
ATOM 3407 C C . ILE A 1 440 ? 19.440 -27.326 -11.824 1.00 27.93 432 ILE A C 1
ATOM 3408 O O . ILE A 1 440 ? 19.255 -27.590 -13.009 1.00 27.55 432 ILE A O 1
ATOM 3413 N N . VAL A 1 441 ? 20.351 -27.942 -11.084 1.00 23.97 433 VAL A N 1
ATOM 3414 C CA . VAL A 1 441 ? 21.099 -29.120 -11.523 1.00 23.48 433 VAL A CA 1
ATOM 3415 C C . VAL A 1 441 ? 20.553 -30.323 -10.724 1.00 27.26 433 VAL A C 1
ATOM 3416 O O . VAL A 1 441 ? 20.427 -30.232 -9.504 1.00 26.10 433 VAL A O 1
ATOM 3420 N N . SER A 1 442 ? 20.193 -31.426 -11.416 1.00 24.01 434 SER A N 1
ATOM 3421 C CA . SER A 1 442 ? 19.702 -32.636 -10.735 1.00 22.54 434 SER A CA 1
ATOM 3422 C C . SER A 1 442 ? 20.045 -33.887 -11.507 1.00 25.47 434 SER A C 1
ATOM 3423 O O . SER A 1 442 ? 20.267 -33.834 -12.718 1.00 24.38 434 SER A O 1
ATOM 3426 N N . GLU A 1 443 ? 20.097 -35.016 -10.793 1.00 20.44 435 GLU A N 1
ATOM 3427 C CA . GLU A 1 443 ? 20.305 -36.328 -11.367 1.00 18.98 435 GLU A CA 1
ATOM 3428 C C . GLU A 1 443 ? 19.361 -37.245 -10.608 1.00 21.56 435 GLU A C 1
ATOM 3429 O O . GLU A 1 443 ? 19.753 -37.933 -9.666 1.00 21.95 435 GLU A O 1
ATOM 3435 N N . LEU A 1 444 ? 18.103 -37.214 -11.009 1.00 18.31 436 LEU A N 1
ATOM 3436 C CA . LEU A 1 444 ? 17.015 -37.985 -10.394 1.00 18.08 436 LEU A CA 1
ATOM 3437 C C . LEU A 1 444 ? 16.518 -39.034 -11.373 1.00 23.08 436 LEU A C 1
ATOM 3438 O O . LEU A 1 444 ? 15.403 -39.535 -11.231 1.00 22.71 436 LEU A O 1
ATOM 3443 N N . LEU A 1 445 ? 17.331 -39.335 -12.391 1.00 19.83 437 LEU A N 1
ATOM 3444 C CA . LEU A 1 445 ? 16.929 -40.256 -13.439 1.00 20.07 437 LEU A CA 1
ATOM 3445 C C . LEU A 1 445 ? 17.043 -41.714 -13.073 1.00 21.59 437 LEU A C 1
ATOM 3446 O O . LEU A 1 445 ? 17.998 -42.117 -12.423 1.00 20.80 437 LEU A O 1
ATOM 3451 N N . GLY A 1 446 ? 16.080 -42.490 -13.527 1.00 19.02 438 GLY A N 1
ATOM 3452 C CA . GLY A 1 446 ? 16.091 -43.941 -13.394 1.00 19.03 438 GLY A CA 1
ATOM 3453 C C . GLY A 1 446 ? 16.474 -44.561 -14.729 1.00 22.53 438 GLY A C 1
ATOM 3454 O O . GLY A 1 446 ? 16.624 -43.848 -15.725 1.00 22.36 438 GLY A O 1
ATOM 3455 N N . SER A 1 447 ? 16.623 -45.885 -14.765 1.00 18.84 439 SER A N 1
ATOM 3456 C CA . SER A 1 447 ? 16.944 -46.679 -15.961 1.00 18.37 439 SER A CA 1
ATOM 3457 C C . SER A 1 447 ? 15.937 -46.453 -17.088 1.00 21.49 439 SER A C 1
ATOM 3458 O O . SER A 1 447 ? 16.296 -46.553 -18.261 1.00 19.46 439 SER A O 1
ATOM 3461 N N . PHE A 1 448 ? 14.673 -46.138 -16.723 1.00 19.19 440 PHE A N 1
ATOM 3462 C CA . PHE A 1 448 ? 13.583 -45.869 -17.667 1.00 18.13 440 PHE A CA 1
ATOM 3463 C C . PHE A 1 448 ? 13.222 -44.374 -17.649 1.00 22.54 440 PHE A C 1
ATOM 3464 O O . PHE A 1 448 ? 12.080 -44.002 -17.930 1.00 21.76 440 PHE A O 1
ATOM 3472 N N . ALA A 1 449 ? 14.235 -43.529 -17.323 1.00 19.34 441 ALA A N 1
ATOM 3473 C CA . ALA A 1 449 ? 14.240 -42.065 -17.243 1.00 19.17 441 ALA A CA 1
ATOM 3474 C C . ALA A 1 449 ? 13.423 -41.499 -16.084 1.00 22.85 441 ALA A C 1
ATOM 3475 O O . ALA A 1 449 ? 14.008 -40.977 -15.138 1.00 23.46 441 ALA A O 1
ATOM 3477 N N . ASP A 1 450 ? 12.091 -41.605 -16.159 1.00 18.00 442 ASP A N 1
ATOM 3478 C CA . ASP A 1 450 ? 11.153 -41.019 -15.209 1.00 18.23 442 ASP A CA 1
ATOM 3479 C C . ASP A 1 450 ? 10.676 -41.954 -14.076 1.00 20.30 442 ASP A C 1
ATOM 3480 O O . ASP A 1 450 ? 9.818 -41.545 -13.289 1.00 18.74 442 ASP A O 1
ATOM 3485 N N . ASN A 1 451 ? 11.233 -43.179 -13.976 1.00 17.67 443 ASN A N 1
ATOM 3486 C CA . ASN A 1 451 ? 10.832 -44.172 -12.961 1.00 17.75 443 ASN A CA 1
ATOM 3487 C C . ASN A 1 451 ? 11.375 -43.897 -11.534 1.00 22.75 443 ASN A C 1
ATOM 3488 O O . ASN A 1 451 ? 10.997 -44.597 -10.585 1.00 22.01 443 ASN A O 1
ATOM 3493 N N . GLU A 1 452 ? 12.205 -42.851 -11.372 1.00 19.87 444 GLU A N 1
ATOM 3494 C CA . GLU A 1 452 ? 12.684 -42.404 -10.066 1.00 19.20 444 GLU A CA 1
ATOM 3495 C C . GLU A 1 452 ? 11.984 -41.083 -9.693 1.00 24.25 444 GLU A C 1
ATOM 3496 O O . GLU A 1 452 ? 12.364 -40.393 -8.747 1.00 25.36 444 GLU A O 1
ATOM 3502 N N . LEU A 1 453 ? 10.904 -40.779 -10.429 1.00 20.50 445 LEU A N 1
ATOM 3503 C CA . LEU A 1 453 ? 9.983 -39.646 -10.255 1.00 19.73 445 LEU A CA 1
ATOM 3504 C C . LEU A 1 453 ? 10.639 -38.255 -10.415 1.00 22.02 445 LEU A C 1
ATOM 3505 O O . LEU A 1 453 ? 10.202 -37.282 -9.793 1.00 19.39 445 LEU A O 1
ATOM 3510 N N . SER A 1 454 ? 11.619 -38.152 -11.335 1.00 19.72 446 SER A N 1
ATOM 3511 C CA . SER A 1 454 ? 12.225 -36.869 -11.710 1.00 19.38 446 SER A CA 1
ATOM 3512 C C . SER A 1 454 ? 11.127 -35.859 -12.174 1.00 23.01 446 SER A C 1
ATOM 3513 O O . SER A 1 454 ? 11.183 -34.723 -11.709 1.00 22.46 446 SER A O 1
ATOM 3516 N N . PRO A 1 455 ? 10.080 -36.240 -12.975 1.00 20.77 447 PRO A N 1
ATOM 3517 C CA . PRO A 1 455 ? 9.049 -35.249 -13.339 1.00 20.81 447 PRO A CA 1
ATOM 3518 C C . PRO A 1 455 ? 8.344 -34.617 -12.140 1.00 25.04 447 PRO A C 1
ATOM 3519 O O . PRO A 1 455 ? 8.250 -33.390 -12.096 1.00 24.14 447 PRO A O 1
ATOM 3523 N N . GLU A 1 456 ? 7.896 -35.434 -11.157 1.00 21.67 448 GLU A N 1
ATOM 3524 C CA . GLU A 1 456 ? 7.188 -34.957 -9.960 1.00 21.24 448 GLU A CA 1
ATOM 3525 C C . GLU A 1 456 ? 8.077 -34.123 -9.044 1.00 24.03 448 GLU A C 1
ATOM 3526 O O . GLU A 1 456 ? 7.625 -33.114 -8.515 1.00 24.41 448 GLU A O 1
ATOM 3532 N N . CYS A 1 457 ? 9.334 -34.539 -8.851 1.00 20.46 449 CYS A N 1
ATOM 3533 C CA . CYS A 1 457 ? 10.273 -33.816 -7.999 1.00 21.20 449 CYS A CA 1
ATOM 3534 C C . CYS A 1 457 ? 10.618 -32.444 -8.589 1.00 26.67 449 CYS A C 1
ATOM 3535 O O . CYS A 1 457 ? 10.579 -31.446 -7.863 1.00 25.92 449 CYS A O 1
ATOM 3538 N N . LEU A 1 458 ? 10.939 -32.388 -9.903 1.00 23.90 450 LEU A N 1
ATOM 3539 C CA . LEU A 1 458 ? 11.291 -31.134 -10.571 1.00 24.09 450 LEU A CA 1
ATOM 3540 C C . LEU A 1 458 ? 10.092 -30.204 -10.761 1.00 28.73 450 LEU A C 1
ATOM 3541 O O . LEU A 1 458 ? 10.287 -28.992 -10.796 1.00 28.49 450 LEU A O 1
ATOM 3546 N N . ASP A 1 459 ? 8.860 -30.747 -10.817 1.00 27.10 451 ASP A N 1
ATOM 3547 C CA . ASP A 1 459 ? 7.631 -29.942 -10.924 1.00 27.81 451 ASP A CA 1
ATOM 3548 C C . ASP A 1 459 ? 7.378 -29.169 -9.629 1.00 33.47 451 ASP A C 1
ATOM 3549 O O . ASP A 1 459 ? 6.910 -28.036 -9.680 1.00 33.40 451 ASP A O 1
ATOM 3554 N N . GLY A 1 460 ? 7.693 -29.789 -8.493 1.00 30.76 452 GLY A N 1
ATOM 3555 C CA . GLY A 1 460 ? 7.549 -29.173 -7.181 1.00 31.27 452 GLY A CA 1
ATOM 3556 C C . GLY A 1 460 ? 8.694 -28.238 -6.849 1.00 36.18 452 GLY A C 1
ATOM 3557 O O . GLY A 1 460 ? 8.643 -27.535 -5.843 1.00 36.65 452 GLY A O 1
ATOM 3558 N N . ALA A 1 461 ? 9.744 -28.235 -7.683 1.00 32.94 453 ALA A N 1
ATOM 3559 C CA . ALA A 1 461 ? 10.930 -27.405 -7.496 1.00 32.90 453 ALA A CA 1
ATOM 3560 C C . ALA A 1 461 ? 11.040 -26.242 -8.491 1.00 38.06 453 ALA A C 1
ATOM 3561 O O . ALA A 1 461 ? 11.822 -25.316 -8.243 1.00 38.41 453 ALA A O 1
ATOM 3563 N N . GLN A 1 462 ? 10.275 -26.273 -9.605 1.00 34.46 454 GLN A N 1
ATOM 3564 C CA . GLN A 1 462 ? 10.383 -25.238 -10.637 1.00 34.61 454 GLN A CA 1
ATOM 3565 C C . GLN A 1 462 ? 9.859 -23.842 -10.209 1.00 40.19 454 GLN A C 1
ATOM 3566 O O . GLN A 1 462 ? 10.236 -22.852 -10.844 1.00 40.83 454 GLN A O 1
ATOM 3572 N N . HIS A 1 463 ? 9.034 -23.755 -9.147 1.00 36.31 455 HIS A N 1
ATOM 3573 C CA . HIS A 1 463 ? 8.534 -22.471 -8.650 1.00 36.49 455 HIS A CA 1
ATOM 3574 C C . HIS A 1 463 ? 9.672 -21.572 -8.127 1.00 40.37 455 HIS A C 1
ATOM 3575 O O . HIS A 1 463 ? 9.538 -20.354 -8.181 1.00 40.93 455 HIS A O 1
ATOM 3582 N N . PHE A 1 464 ? 10.789 -22.156 -7.647 1.00 36.26 456 PHE A N 1
ATOM 3583 C CA . PHE A 1 464 ? 11.918 -21.350 -7.177 1.00 35.69 456 PHE A CA 1
ATOM 3584 C C . PHE A 1 464 ? 13.015 -21.205 -8.252 1.00 39.76 456 PHE A C 1
ATOM 3585 O O . PHE A 1 464 ? 14.150 -20.825 -7.954 1.00 39.24 456 PHE A O 1
ATOM 3593 N N . LEU A 1 465 ? 12.650 -21.478 -9.508 1.00 36.07 457 LEU A N 1
ATOM 3594 C CA . LEU A 1 465 ? 13.519 -21.292 -10.661 1.00 35.57 457 LEU A CA 1
ATOM 3595 C C . LEU A 1 465 ? 13.044 -19.996 -11.338 1.00 40.09 457 LEU A C 1
ATOM 3596 O O . LEU A 1 465 ? 11.833 -19.793 -11.491 1.00 38.96 457 LEU A O 1
ATOM 3601 N N . LYS A 1 466 ? 13.990 -19.105 -11.705 1.00 38.09 458 LYS A N 1
ATOM 3602 C CA . LYS A 1 466 ? 13.681 -17.827 -12.382 1.00 38.21 458 LYS A CA 1
ATOM 3603 C C . LYS A 1 466 ? 12.859 -18.056 -13.660 1.00 43.21 458 LYS A C 1
ATOM 3604 O O . LYS A 1 466 ? 12.904 -19.156 -14.226 1.00 42.72 458 LYS A O 1
ATOM 3610 N N . ASP A 1 467 ? 12.112 -17.022 -14.119 1.00 40.45 459 ASP A N 1
ATOM 3611 C CA . ASP A 1 467 ? 11.298 -17.095 -15.340 1.00 40.21 459 ASP A CA 1
ATOM 3612 C C . ASP A 1 467 ? 12.141 -17.476 -16.567 1.00 41.68 459 ASP A C 1
ATOM 3613 O O . ASP A 1 467 ? 11.646 -18.168 -17.451 1.00 41.55 459 ASP A O 1
ATOM 3618 N N . ASP A 1 468 ? 13.418 -17.053 -16.592 1.00 36.65 460 ASP A N 1
ATOM 3619 C CA . ASP A 1 468 ? 14.377 -17.350 -17.657 1.00 35.97 460 ASP A CA 1
ATOM 3620 C C . ASP A 1 468 ? 15.367 -18.475 -17.260 1.00 36.75 460 ASP A C 1
ATOM 3621 O O . ASP A 1 468 ? 16.274 -18.789 -18.033 1.00 35.74 460 ASP A O 1
ATOM 3626 N N . GLY A 1 469 ? 15.193 -19.028 -16.053 1.00 32.20 461 GLY A N 1
ATOM 3627 C CA . GLY A 1 469 ? 16.039 -20.072 -15.476 1.00 31.73 461 GLY A CA 1
ATOM 3628 C C . GLY A 1 469 ? 16.141 -21.357 -16.279 1.00 32.68 461 GLY A C 1
ATOM 3629 O O . GLY A 1 469 ? 15.203 -21.723 -16.988 1.00 32.83 461 GLY A O 1
ATOM 3630 N N . VAL A 1 470 ? 17.282 -22.055 -16.154 1.00 27.62 462 VAL A N 1
ATOM 3631 C CA . VAL A 1 470 ? 17.595 -23.306 -16.867 1.00 26.93 462 VAL A CA 1
ATOM 3632 C C . VAL A 1 470 ? 17.565 -24.523 -15.921 1.00 30.24 462 VAL A C 1
ATOM 3633 O O . VAL A 1 470 ? 18.032 -24.438 -14.783 1.00 30.01 462 VAL A O 1
ATOM 3637 N N . SER A 1 471 ? 17.060 -25.661 -16.423 1.00 25.32 463 SER A N 1
ATOM 3638 C CA . SER A 1 471 ? 17.082 -26.928 -15.711 1.00 24.05 463 SER A CA 1
ATOM 3639 C C . SER A 1 471 ? 18.028 -27.866 -16.448 1.00 26.17 463 SER A C 1
ATOM 3640 O O . SER A 1 471 ? 17.865 -28.087 -17.651 1.00 24.81 463 SER A O 1
ATOM 3643 N N . ILE A 1 472 ? 19.035 -28.382 -15.730 1.00 23.35 464 ILE A N 1
ATOM 3644 C CA . ILE A 1 472 ? 19.984 -29.383 -16.229 1.00 22.63 464 ILE A CA 1
ATOM 3645 C C . ILE A 1 472 ? 19.637 -30.672 -15.445 1.00 28.23 464 ILE A C 1
ATOM 3646 O O . ILE A 1 472 ? 19.828 -30.689 -14.227 1.00 27.66 464 ILE A O 1
ATOM 3651 N N . PRO A 1 473 ? 19.062 -31.727 -16.072 1.00 25.97 465 PRO A N 1
ATOM 3652 C CA . PRO A 1 473 ? 18.776 -31.896 -17.510 1.00 25.35 465 PRO A CA 1
ATOM 3653 C C . PRO A 1 473 ? 17.538 -31.149 -17.983 1.00 26.61 465 PRO A C 1
ATOM 3654 O O . PRO A 1 473 ? 16.644 -30.855 -17.184 1.00 24.66 465 PRO A O 1
ATOM 3658 N N . GLY A 1 474 ? 17.547 -30.787 -19.266 1.00 22.98 466 GLY A N 1
ATOM 3659 C CA . GLY A 1 474 ? 16.459 -30.058 -19.908 1.00 22.65 466 GLY A CA 1
ATOM 3660 C C . GLY A 1 474 ? 15.360 -30.969 -20.404 1.00 25.87 466 GLY A C 1
ATOM 3661 O O . GLY A 1 474 ? 14.201 -30.561 -20.468 1.00 25.41 466 GLY A O 1
ATOM 3662 N N . GLU A 1 475 ? 15.724 -32.203 -20.781 1.00 22.59 467 GLU A N 1
ATOM 3663 C CA . GLU A 1 475 ? 14.773 -33.218 -21.248 1.00 22.37 467 GLU A CA 1
ATOM 3664 C C . GLU A 1 475 ? 15.336 -34.625 -21.168 1.00 24.13 467 GLU A C 1
ATOM 3665 O O . GLU A 1 475 ? 16.550 -34.820 -21.076 1.00 23.89 467 GLU A O 1
ATOM 3671 N N . TYR A 1 476 ? 14.436 -35.604 -21.157 1.00 19.42 468 TYR A N 1
ATOM 3672 C CA . TYR A 1 476 ? 14.788 -37.014 -21.144 1.00 18.85 468 TYR A CA 1
ATOM 3673 C C . TYR A 1 476 ? 13.710 -37.834 -21.796 1.00 22.16 468 TYR A C 1
ATOM 3674 O O . TYR A 1 476 ? 12.528 -37.473 -21.767 1.00 21.30 468 TYR A O 1
ATOM 3683 N N . THR A 1 477 ? 14.138 -38.897 -22.453 1.00 19.27 469 THR A N 1
ATOM 3684 C CA . THR A 1 477 ? 13.257 -39.783 -23.196 1.00 19.46 469 THR A CA 1
ATOM 3685 C C . THR A 1 477 ? 13.575 -41.227 -22.842 1.00 21.72 469 THR A C 1
ATOM 3686 O O . THR A 1 477 ? 14.732 -41.628 -22.884 1.00 20.88 469 THR A O 1
ATOM 3690 N N . SER A 1 478 ? 12.544 -42.006 -22.526 1.00 18.64 470 SER A N 1
ATOM 3691 C CA . SER A 1 478 ? 12.701 -43.440 -22.284 1.00 18.55 470 SER A CA 1
ATOM 3692 C C . SER A 1 478 ? 12.555 -44.187 -23.624 1.00 21.22 470 SER A C 1
ATOM 3693 O O . SER A 1 478 ? 11.846 -43.728 -24.527 1.00 19.61 470 SER A O 1
ATOM 3696 N N . PHE A 1 479 ? 13.218 -45.342 -23.733 1.00 19.46 471 PHE A N 1
ATOM 3697 C CA . PHE A 1 479 ? 13.183 -46.202 -24.911 1.00 19.90 471 PHE A CA 1
ATOM 3698 C C . PHE A 1 479 ? 12.800 -47.621 -24.512 1.00 25.57 471 PHE A C 1
ATOM 3699 O O . PHE A 1 479 ? 13.183 -48.080 -23.436 1.00 26.37 471 PHE A O 1
ATOM 3707 N N . LEU A 1 480 ? 12.068 -48.317 -25.383 1.00 22.01 472 LEU A N 1
ATOM 3708 C CA . LEU A 1 480 ? 11.678 -49.713 -25.170 1.00 21.37 472 LEU A CA 1
ATOM 3709 C C . LEU A 1 480 ? 12.073 -50.543 -26.372 1.00 23.19 472 LEU A C 1
ATOM 3710 O O . LEU A 1 480 ? 11.990 -50.058 -27.498 1.00 22.90 472 LEU A O 1
ATOM 3715 N N . ALA A 1 481 ? 12.425 -51.808 -26.132 1.00 19.17 473 ALA A N 1
ATOM 3716 C CA . ALA A 1 481 ? 12.759 -52.797 -27.148 1.00 19.92 473 ALA A CA 1
ATOM 3717 C C . ALA A 1 481 ? 12.217 -54.171 -26.725 1.00 23.64 473 ALA A C 1
ATOM 3718 O O . ALA A 1 481 ? 12.469 -54.591 -25.596 1.00 23.10 473 ALA A O 1
ATOM 3720 N N . PRO A 1 482 ? 11.487 -54.897 -27.604 1.00 20.69 474 PRO A N 1
ATOM 3721 C CA . PRO A 1 482 ? 11.045 -56.255 -27.240 1.00 20.64 474 PRO A CA 1
ATOM 3722 C C . PRO A 1 482 ? 12.251 -57.184 -27.174 1.00 24.46 474 PRO A C 1
ATOM 3723 O O . PRO A 1 482 ? 13.192 -57.020 -27.951 1.00 24.37 474 PRO A O 1
ATOM 3727 N N . ILE A 1 483 ? 12.252 -58.104 -26.217 1.00 20.69 475 ILE A N 1
ATOM 3728 C CA . ILE A 1 483 ? 13.359 -59.034 -26.041 1.00 20.57 475 ILE A CA 1
ATOM 3729 C C . ILE A 1 483 ? 12.898 -60.470 -25.887 1.00 25.15 475 ILE A C 1
ATOM 3730 O O . ILE A 1 483 ? 11.781 -60.743 -25.440 1.00 23.71 475 ILE A O 1
ATOM 3735 N N . SER A 1 484 ? 13.798 -61.393 -26.269 1.00 22.75 476 SER A N 1
ATOM 3736 C CA . SER A 1 484 ? 13.630 -62.818 -26.076 1.00 21.91 476 SER A CA 1
ATOM 3737 C C . SER A 1 484 ? 14.741 -63.259 -25.143 1.00 24.18 476 SER A C 1
ATOM 3738 O O . SER A 1 484 ? 15.907 -62.943 -25.383 1.00 24.08 476 SER A O 1
ATOM 3741 N N . SER A 1 485 ? 14.376 -63.972 -24.088 1.00 19.09 477 SER A N 1
ATOM 3742 C CA . SER A 1 485 ? 15.290 -64.544 -23.105 1.00 19.49 477 SER A CA 1
ATOM 3743 C C . SER A 1 485 ? 14.547 -65.537 -22.241 1.00 24.51 477 SER A C 1
ATOM 3744 O O . SER A 1 485 ? 13.862 -65.136 -21.295 1.00 24.64 477 SER A O 1
ATOM 3747 N N . SER A 1 486 ? 14.728 -66.840 -22.516 1.00 20.55 478 SER A N 1
ATOM 3748 C CA . SER A 1 486 ? 14.105 -67.895 -21.724 1.00 20.69 478 SER A CA 1
ATOM 3749 C C . SER A 1 486 ? 14.763 -67.946 -20.360 1.00 24.60 478 SER A C 1
ATOM 3750 O O . SER A 1 486 ? 14.112 -68.291 -19.373 1.00 23.56 478 SER A O 1
ATOM 3753 N N . LYS A 1 487 ? 16.047 -67.549 -20.304 1.00 22.30 479 LYS A N 1
ATOM 3754 C CA . LYS A 1 487 ? 16.833 -67.469 -19.074 1.00 22.60 479 LYS A CA 1
ATOM 3755 C C . LYS A 1 487 ? 16.222 -66.421 -18.108 1.00 23.76 479 LYS A C 1
ATOM 3756 O O . LYS A 1 487 ? 15.985 -66.740 -16.957 1.00 22.72 479 LYS A O 1
ATOM 3762 N N . LEU A 1 488 ? 15.979 -65.185 -18.586 1.00 22.17 480 LEU A N 1
ATOM 3763 C CA . LEU A 1 488 ? 15.382 -64.114 -17.777 1.00 21.69 480 LEU A CA 1
ATOM 3764 C C . LEU A 1 488 ? 13.944 -64.429 -17.386 1.00 24.17 480 LEU A C 1
ATOM 3765 O O . LEU A 1 488 ? 13.545 -64.132 -16.259 1.00 22.50 480 LEU A O 1
ATOM 3770 N N . TYR A 1 489 ? 13.175 -65.053 -18.305 1.00 21.65 481 TYR A N 1
ATOM 3771 C CA . TYR A 1 489 ? 11.807 -65.472 -18.024 1.00 21.61 481 TYR A CA 1
ATOM 3772 C C . TYR A 1 489 ? 11.799 -66.394 -16.804 1.00 24.28 481 TYR A C 1
ATOM 3773 O O . TYR A 1 489 ? 10.941 -66.249 -15.931 1.00 22.53 481 TYR A O 1
ATOM 3782 N N . ASN A 1 490 ? 12.759 -67.326 -16.742 1.00 21.65 482 ASN A N 1
ATOM 3783 C CA . ASN A 1 490 ? 12.902 -68.263 -15.624 1.00 22.15 482 ASN A CA 1
ATOM 3784 C C . ASN A 1 490 ? 13.323 -67.582 -14.320 1.00 24.36 482 ASN A C 1
ATOM 3785 O O . ASN A 1 490 ? 12.801 -67.920 -13.263 1.00 24.17 482 ASN A O 1
ATOM 3790 N N . GLU A 1 491 ? 14.219 -66.584 -14.403 1.00 21.24 483 GLU A N 1
ATOM 3791 C CA . GLU A 1 491 ? 14.682 -65.786 -13.256 1.00 21.00 483 GLU A CA 1
ATOM 3792 C C . GLU A 1 491 ? 13.512 -65.021 -12.613 1.00 21.51 483 GLU A C 1
ATOM 3793 O O . GLU A 1 491 ? 13.393 -64.999 -11.389 1.00 20.69 483 GLU A O 1
ATOM 3799 N N . VAL A 1 492 ? 12.632 -64.425 -13.446 1.00 18.03 484 VAL A N 1
ATOM 3800 C CA . VAL A 1 492 ? 11.446 -63.685 -12.980 1.00 17.69 484 VAL A CA 1
ATOM 3801 C C . VAL A 1 492 ? 10.461 -64.677 -12.341 1.00 20.73 484 VAL A C 1
ATOM 3802 O O . VAL A 1 492 ? 9.954 -64.418 -11.258 1.00 20.74 484 VAL A O 1
ATOM 3806 N N . ARG A 1 493 ? 10.222 -65.808 -13.011 1.00 18.95 485 ARG A N 1
ATOM 3807 C CA . ARG A 1 493 ? 9.350 -66.898 -12.548 1.00 21.45 485 ARG A CA 1
ATOM 3808 C C . ARG A 1 493 ? 9.758 -67.360 -11.131 1.00 28.70 485 ARG A C 1
ATOM 3809 O O . ARG A 1 493 ? 8.899 -67.509 -10.266 1.00 28.76 485 ARG A O 1
ATOM 3817 N N . ALA A 1 494 ? 11.077 -67.482 -10.880 1.00 27.27 486 ALA A N 1
ATOM 3818 C CA . ALA A 1 494 ? 11.638 -67.872 -9.583 1.00 27.31 486 ALA A CA 1
ATOM 3819 C C . ALA A 1 494 ? 11.440 -66.801 -8.482 1.00 31.01 486 ALA A C 1
ATOM 3820 O O . ALA A 1 494 ? 11.663 -67.100 -7.311 1.00 30.75 486 ALA A O 1
ATOM 3822 N N . CYS A 1 495 ? 10.983 -65.575 -8.841 1.00 27.24 487 CYS A N 1
ATOM 3823 C CA . CYS A 1 495 ? 10.738 -64.503 -7.870 1.00 26.58 487 CYS A CA 1
ATOM 3824 C C . CYS A 1 495 ? 9.372 -64.618 -7.164 1.00 29.00 487 CYS A C 1
ATOM 3825 O O . CYS A 1 495 ? 9.007 -63.707 -6.423 1.00 27.17 487 CYS A O 1
ATOM 3828 N N . ARG A 1 496 ? 8.636 -65.738 -7.351 1.00 27.30 488 ARG A N 1
ATOM 3829 C CA . ARG A 1 496 ? 7.361 -65.949 -6.657 1.00 28.31 488 ARG A CA 1
ATOM 3830 C C . ARG A 1 496 ? 7.616 -65.978 -5.143 1.00 34.20 488 ARG A C 1
ATOM 3831 O O . ARG A 1 496 ? 8.507 -66.686 -4.676 1.00 34.29 488 ARG A O 1
ATOM 3839 N N . GLU A 1 497 ? 6.891 -65.139 -4.404 1.00 30.99 489 GLU A N 1
ATOM 3840 C CA . GLU A 1 497 ? 7.038 -65.031 -2.960 1.00 31.21 489 GLU A CA 1
ATOM 3841 C C . GLU A 1 497 ? 5.753 -65.427 -2.266 1.00 34.21 489 GLU A C 1
ATOM 3842 O O . GLU A 1 497 ? 4.673 -65.259 -2.828 1.00 33.09 489 GLU A O 1
ATOM 3848 N N . LYS A 1 498 ? 5.868 -65.905 -1.025 1.00 30.95 490 LYS A N 1
ATOM 3849 C CA . LYS A 1 498 ? 4.724 -66.225 -0.174 1.00 30.99 490 LYS A CA 1
ATOM 3850 C C . LYS A 1 498 ? 4.105 -64.892 0.292 1.00 34.04 490 LYS A C 1
ATOM 3851 O O . LYS A 1 498 ? 4.787 -63.867 0.260 1.00 33.86 490 LYS A O 1
ATOM 3857 N N . ASP A 1 499 ? 2.821 -64.910 0.713 1.00 30.05 491 ASP A N 1
ATOM 3858 C CA . ASP A 1 499 ? 2.083 -63.751 1.248 1.00 29.42 491 ASP A CA 1
ATOM 3859 C C . ASP A 1 499 ? 1.817 -62.633 0.202 1.00 31.65 491 ASP A C 1
ATOM 3860 O O . ASP A 1 499 ? 1.683 -61.460 0.563 1.00 30.85 491 ASP A O 1
ATOM 3865 N N . ARG A 1 500 ? 1.724 -63.010 -1.084 1.00 26.91 492 ARG A N 1
ATOM 3866 C CA . ARG A 1 500 ? 1.417 -62.095 -2.191 1.00 25.79 492 ARG A CA 1
ATOM 3867 C C . ARG A 1 500 ? 0.871 -62.874 -3.394 1.00 26.51 492 ARG A C 1
ATOM 3868 O O . ARG A 1 500 ? 0.986 -64.099 -3.413 1.00 24.52 492 ARG A O 1
ATOM 3876 N N . ASP A 1 501 ? 0.253 -62.173 -4.376 1.00 23.25 493 ASP A N 1
ATOM 3877 C CA . ASP A 1 501 ? -0.297 -62.765 -5.604 1.00 22.97 493 ASP A CA 1
ATOM 3878 C C . ASP A 1 501 ? 0.769 -63.643 -6.262 1.00 25.20 493 ASP A C 1
ATOM 3879 O O . ASP A 1 501 ? 1.908 -63.193 -6.412 1.00 23.80 493 ASP A O 1
ATOM 3884 N N . PRO A 1 502 ? 0.402 -64.887 -6.670 1.00 21.56 494 PRO A N 1
ATOM 3885 C CA . PRO A 1 502 ? 1.398 -65.799 -7.284 1.00 21.47 494 PRO A CA 1
ATOM 3886 C C . PRO A 1 502 ? 2.027 -65.362 -8.612 1.00 24.70 494 PRO A C 1
ATOM 3887 O O . PRO A 1 502 ? 3.008 -65.971 -9.038 1.00 24.23 494 PRO A O 1
ATOM 3891 N N . GLU A 1 503 ? 1.489 -64.317 -9.260 1.00 21.62 495 GLU A N 1
ATOM 3892 C CA . GLU A 1 503 ? 2.018 -63.794 -10.523 1.00 21.21 495 GLU A CA 1
ATOM 3893 C C . GLU A 1 503 ? 2.484 -62.325 -10.413 1.00 23.30 495 GLU A C 1
ATOM 3894 O O . GLU A 1 503 ? 2.799 -61.713 -11.443 1.00 22.34 495 GLU A O 1
ATOM 3900 N N . ALA A 1 504 ? 2.537 -61.767 -9.176 1.00 18.35 496 ALA A N 1
ATOM 3901 C CA . ALA A 1 504 ? 2.963 -60.371 -8.948 1.00 17.74 496 ALA A CA 1
ATOM 3902 C C . ALA A 1 504 ? 4.347 -60.064 -9.513 1.00 20.34 496 ALA A C 1
ATOM 3903 O O . ALA A 1 504 ? 4.544 -58.974 -10.044 1.00 20.13 496 ALA A O 1
ATOM 3905 N N . GLN A 1 505 ? 5.280 -61.045 -9.461 1.00 16.40 497 GLN A N 1
ATOM 3906 C CA . GLN A 1 505 ? 6.655 -60.935 -9.972 1.00 16.01 497 GLN A CA 1
ATOM 3907 C C . GLN A 1 505 ? 6.741 -60.603 -11.472 1.00 19.43 497 GLN A C 1
ATOM 3908 O O . GLN A 1 505 ? 7.741 -60.042 -11.894 1.00 19.33 497 GLN A O 1
ATOM 3914 N N . PHE A 1 506 ? 5.713 -60.932 -12.273 1.00 16.88 498 PHE A N 1
ATOM 3915 C CA . PHE A 1 506 ? 5.694 -60.619 -13.701 1.00 15.99 498 PHE A CA 1
ATOM 3916 C C . PHE A 1 506 ? 5.153 -59.220 -13.977 1.00 20.96 498 PHE A C 1
ATOM 3917 O O . PHE A 1 506 ? 5.273 -58.743 -15.103 1.00 21.30 498 PHE A O 1
ATOM 3925 N N . GLU A 1 507 ? 4.544 -58.581 -12.966 1.00 18.51 499 GLU A N 1
ATOM 3926 C CA . GLU A 1 507 ? 3.891 -57.272 -13.077 1.00 18.10 499 GLU A CA 1
ATOM 3927 C C . GLU A 1 507 ? 4.727 -56.149 -12.452 1.00 21.59 499 GLU A C 1
ATOM 3928 O O . GLU A 1 507 ? 4.187 -55.158 -11.957 1.00 21.56 499 GLU A O 1
ATOM 3934 N N . MET A 1 508 ? 6.043 -56.308 -12.465 1.00 17.45 500 MET A N 1
ATOM 3935 C CA . MET A 1 508 ? 6.926 -55.301 -11.903 1.00 17.18 500 MET A CA 1
ATOM 3936 C C . MET A 1 508 ? 8.208 -55.233 -12.694 1.00 19.33 500 MET A C 1
ATOM 3937 O O . MET A 1 508 ? 8.680 -56.268 -13.150 1.00 18.53 500 MET A O 1
ATOM 3942 N N . PRO A 1 509 ? 8.795 -54.040 -12.877 1.00 16.21 501 PRO A N 1
ATOM 3943 C CA . PRO A 1 509 ? 10.063 -53.973 -13.609 1.00 15.63 501 PRO A CA 1
ATOM 3944 C C . PRO A 1 509 ? 11.255 -54.351 -12.722 1.00 19.32 501 PRO A C 1
ATOM 3945 O O . PRO A 1 509 ? 11.185 -54.256 -11.497 1.00 19.93 501 PRO A O 1
ATOM 3949 N N . TYR A 1 510 ? 12.354 -54.757 -13.346 1.00 15.95 502 TYR A N 1
ATOM 3950 C CA . TYR A 1 510 ? 13.590 -55.118 -12.650 1.00 14.96 502 TYR A CA 1
ATOM 3951 C C . TYR A 1 510 ? 14.748 -54.370 -13.289 1.00 18.77 502 TYR A C 1
ATOM 3952 O O . TYR A 1 510 ? 14.819 -54.289 -14.503 1.00 18.96 502 TYR A O 1
ATOM 3961 N N . VAL A 1 511 ? 15.686 -53.900 -12.484 1.00 17.32 503 VAL A N 1
ATOM 3962 C CA . VAL A 1 511 ? 16.918 -53.283 -12.995 1.00 16.68 503 VAL A CA 1
ATOM 3963 C C . VAL A 1 511 ? 17.833 -54.495 -13.184 1.00 18.60 503 VAL A C 1
ATOM 3964 O O . VAL A 1 511 ? 17.998 -55.283 -12.264 1.00 17.33 503 VAL A O 1
ATOM 3968 N N . VAL A 1 512 ? 18.371 -54.679 -14.383 1.00 16.78 504 VAL A N 1
ATOM 3969 C CA . VAL A 1 512 ? 19.180 -55.854 -14.683 1.00 17.02 504 VAL A CA 1
ATOM 3970 C C . VAL A 1 512 ? 20.169 -55.571 -15.793 1.00 22.17 504 VAL A C 1
ATOM 3971 O O . VAL A 1 512 ? 19.813 -54.964 -16.799 1.00 22.17 504 VAL A O 1
ATOM 3975 N N . ARG A 1 513 ? 21.404 -56.036 -15.623 1.00 21.00 505 ARG A N 1
ATOM 3976 C CA . ARG A 1 513 ? 22.398 -55.931 -16.672 1.00 21.42 505 ARG A CA 1
ATOM 3977 C C . ARG A 1 513 ? 22.076 -57.116 -17.610 1.00 24.78 505 ARG A C 1
ATOM 3978 O O . ARG A 1 513 ? 22.537 -58.234 -17.385 1.00 23.55 505 ARG A O 1
ATOM 3986 N N . LEU A 1 514 ? 21.193 -56.867 -18.607 1.00 22.30 506 LEU A N 1
ATOM 3987 C CA . LEU A 1 514 ? 20.751 -57.863 -19.593 1.00 21.84 506 LEU A CA 1
ATOM 3988 C C . LEU A 1 514 ? 21.960 -58.424 -20.327 1.00 27.42 506 LEU A C 1
ATOM 3989 O O . LEU A 1 514 ? 22.826 -57.669 -20.766 1.00 26.08 506 LEU A O 1
ATOM 3994 N N . HIS A 1 515 ? 22.066 -59.741 -20.387 1.00 25.57 507 HIS A N 1
ATOM 3995 C CA . HIS A 1 515 ? 23.239 -60.370 -20.986 1.00 26.20 507 HIS A CA 1
ATOM 3996 C C . HIS A 1 515 ? 22.867 -61.500 -21.960 1.00 31.82 507 HIS A C 1
ATOM 3997 O O . HIS A 1 515 ? 23.196 -61.429 -23.149 1.00 31.65 507 HIS A O 1
ATOM 4004 N N . ASN A 1 516 ? 22.169 -62.523 -21.467 1.00 28.25 508 ASN A N 1
ATOM 4005 C CA . ASN A 1 516 ? 21.746 -63.626 -22.323 1.00 27.48 508 ASN A CA 1
ATOM 4006 C C . ASN A 1 516 ? 20.324 -63.383 -22.816 1.00 29.25 508 ASN A C 1
ATOM 4007 O O . ASN A 1 516 ? 19.339 -63.844 -22.229 1.00 29.67 508 ASN A O 1
ATOM 4012 N N . PHE A 1 517 ? 20.241 -62.633 -23.901 1.00 24.91 509 PHE A N 1
ATOM 4013 C CA . PHE A 1 517 ? 18.987 -62.231 -24.515 1.00 23.64 509 PHE A CA 1
ATOM 4014 C C . PHE A 1 517 ? 19.174 -61.924 -25.982 1.00 27.21 509 PHE A C 1
ATOM 4015 O O . PHE A 1 517 ? 20.294 -61.809 -26.469 1.00 27.79 509 PHE A O 1
ATOM 4023 N N . HIS A 1 518 ? 18.052 -61.718 -26.662 1.00 22.89 510 HIS A N 1
ATOM 4024 C CA . HIS A 1 518 ? 17.963 -61.356 -28.042 1.00 21.80 510 HIS A CA 1
ATOM 4025 C C . HIS A 1 518 ? 17.040 -60.158 -28.136 1.00 26.81 510 HIS A C 1
ATOM 4026 O O . HIS A 1 518 ? 15.871 -60.272 -27.782 1.00 27.59 510 HIS A O 1
ATOM 4033 N N . GLN A 1 519 ? 17.564 -59.007 -28.577 1.00 24.61 511 GLN A N 1
ATOM 4034 C CA . GLN A 1 519 ? 16.786 -57.799 -28.845 1.00 25.50 511 GLN A CA 1
ATOM 4035 C C . GLN A 1 519 ? 16.110 -58.080 -30.201 1.00 30.47 511 GLN A C 1
ATOM 4036 O O . GLN A 1 519 ? 16.795 -58.411 -31.179 1.00 29.69 511 GLN A O 1
ATOM 4042 N N . LEU A 1 520 ? 14.764 -58.037 -30.233 1.00 26.43 512 LEU A N 1
ATOM 4043 C CA . LEU A 1 520 ? 13.962 -58.451 -31.390 1.00 24.88 512 LEU A CA 1
ATOM 4044 C C . LEU A 1 520 ? 13.610 -57.359 -32.390 1.00 28.29 512 LEU A C 1
ATOM 4045 O O . LEU A 1 520 ? 13.154 -57.666 -33.492 1.00 27.63 512 LEU A O 1
ATOM 4050 N N . SER A 1 521 ? 13.800 -56.096 -32.007 1.00 24.72 513 SER A N 1
ATOM 4051 C CA . SER A 1 521 ? 13.524 -54.924 -32.829 1.00 24.16 513 SER A CA 1
ATOM 4052 C C . SER A 1 521 ? 14.267 -53.747 -32.201 1.00 29.76 513 SER A C 1
ATOM 4053 O O . SER A 1 521 ? 14.479 -53.737 -30.984 1.00 30.51 513 SER A O 1
ATOM 4056 N N . ALA A 1 522 ? 14.672 -52.774 -33.027 1.00 27.19 514 ALA A N 1
ATOM 4057 C CA . ALA A 1 522 ? 15.404 -51.581 -32.606 1.00 27.17 514 ALA A CA 1
ATOM 4058 C C . ALA A 1 522 ? 14.631 -50.779 -31.531 1.00 30.52 514 ALA A C 1
ATOM 4059 O O . ALA A 1 522 ? 13.418 -50.589 -31.680 1.00 29.40 514 ALA A O 1
ATOM 4061 N N . PRO A 1 523 ? 15.306 -50.283 -30.456 1.00 26.56 515 PRO A N 1
ATOM 4062 C CA . PRO A 1 523 ? 14.581 -49.498 -29.436 1.00 25.62 515 PRO A CA 1
ATOM 4063 C C . PRO A 1 523 ? 13.821 -48.322 -30.045 1.00 27.60 515 PRO A C 1
ATOM 4064 O O . PRO A 1 523 ? 14.285 -47.717 -31.008 1.00 26.66 515 PRO A O 1
ATOM 4068 N N . GLN A 1 524 ? 12.629 -48.045 -29.519 1.00 23.05 516 GLN A N 1
ATOM 4069 C CA . GLN A 1 524 ? 11.783 -46.953 -29.984 1.00 22.01 516 GLN A CA 1
ATOM 4070 C C . GLN A 1 524 ? 11.466 -46.028 -28.813 1.00 26.31 516 GLN A C 1
ATOM 4071 O O . GLN A 1 524 ? 11.324 -46.521 -27.693 1.00 26.62 516 GLN A O 1
ATOM 4077 N N . PRO A 1 525 ? 11.380 -44.694 -29.035 1.00 22.96 517 PRO A N 1
ATOM 4078 C CA . PRO A 1 525 ? 11.079 -43.784 -27.916 1.00 22.75 517 PRO A CA 1
ATOM 4079 C C . PRO A 1 525 ? 9.683 -44.029 -27.372 1.00 27.03 517 PRO A C 1
ATOM 4080 O O . PRO A 1 525 ? 8.760 -44.300 -28.139 1.00 26.76 517 PRO A O 1
ATOM 4084 N N . CYS A 1 526 ? 9.554 -43.986 -26.044 1.00 24.09 518 CYS A N 1
ATOM 4085 C CA . CYS A 1 526 ? 8.321 -44.261 -25.315 1.00 22.99 518 CYS A CA 1
ATOM 4086 C C . CYS A 1 526 ? 7.755 -42.961 -24.697 1.00 26.57 518 CYS A C 1
ATOM 4087 O O . CYS A 1 526 ? 6.828 -42.391 -25.267 1.00 26.76 518 CYS A O 1
ATOM 4090 N N . PHE A 1 527 ? 8.330 -42.471 -23.581 1.00 21.56 519 PHE A N 1
ATOM 4091 C CA . PHE A 1 527 ? 7.858 -41.256 -22.914 1.00 20.77 519 PHE A CA 1
ATOM 4092 C C . PHE A 1 527 ? 8.927 -40.184 -22.836 1.00 25.34 519 PHE A C 1
ATOM 4093 O O . PHE A 1 527 ? 10.099 -40.491 -22.602 1.00 25.75 519 PHE A O 1
ATOM 4101 N N . THR A 1 528 ? 8.510 -38.920 -22.998 1.00 20.98 520 THR A N 1
ATOM 4102 C CA . THR A 1 528 ? 9.389 -37.756 -22.929 1.00 20.12 520 THR A CA 1
ATOM 4103 C C . THR A 1 528 ? 8.877 -36.722 -21.922 1.00 22.01 520 THR A C 1
ATOM 4104 O O . THR A 1 528 ? 7.675 -36.451 -21.847 1.00 20.87 520 THR A O 1
ATOM 4108 N N . PHE A 1 529 ? 9.813 -36.118 -21.181 1.00 18.78 521 PHE A N 1
ATOM 4109 C CA . PHE A 1 529 ? 9.540 -35.044 -20.233 1.00 19.24 521 PHE A CA 1
ATOM 4110 C C . PHE A 1 529 ? 10.540 -33.923 -20.484 1.00 24.73 521 PHE A C 1
ATOM 4111 O O . PHE A 1 529 ? 11.694 -34.201 -20.824 1.00 22.96 521 PHE A O 1
ATOM 4119 N N . SER A 1 530 ? 10.075 -32.661 -20.365 1.00 23.77 522 SER A N 1
ATOM 4120 C CA . SER A 1 530 ? 10.883 -31.445 -20.549 1.00 24.42 522 SER A CA 1
ATOM 4121 C C . SER A 1 530 ? 10.851 -30.587 -19.287 1.00 28.28 522 SER A C 1
ATOM 4122 O O . SER A 1 530 ? 9.798 -30.461 -18.665 1.00 28.15 522 SER A O 1
ATOM 4125 N N . HIS A 1 531 ? 11.983 -29.971 -18.927 1.00 25.16 523 HIS A N 1
ATOM 4126 C CA . HIS A 1 531 ? 12.068 -29.119 -17.737 1.00 25.93 523 HIS A CA 1
ATOM 4127 C C . HIS A 1 531 ? 12.674 -27.733 -18.013 1.00 29.94 523 HIS A C 1
ATOM 4128 O O . HIS A 1 531 ? 13.720 -27.663 -18.658 1.00 26.84 523 HIS A O 1
ATOM 4135 N N . PRO A 1 532 ? 12.065 -26.614 -17.535 1.00 30.18 524 PRO A N 1
ATOM 4136 C CA . PRO A 1 532 ? 10.795 -26.501 -16.785 1.00 30.96 524 PRO A CA 1
ATOM 4137 C C . PRO A 1 532 ? 9.568 -26.767 -17.658 1.00 38.23 524 PRO A C 1
ATOM 4138 O O . PRO A 1 532 ? 9.655 -26.678 -18.879 1.00 37.65 524 PRO A O 1
ATOM 4142 N N . ASN A 1 533 ? 8.435 -27.100 -17.033 1.00 38.66 525 ASN A N 1
ATOM 4143 C CA . ASN A 1 533 ? 7.177 -27.379 -17.728 1.00 40.90 525 ASN A CA 1
ATOM 4144 C C . ASN A 1 533 ? 6.250 -26.191 -17.462 1.00 50.63 525 ASN A C 1
ATOM 4145 O O . ASN A 1 533 ? 5.620 -26.124 -16.403 1.00 50.45 525 ASN A O 1
ATOM 4150 N N . ARG A 1 534 ? 6.204 -25.234 -18.415 1.00 51.83 526 ARG A N 1
ATOM 4151 C CA . ARG A 1 534 ? 5.448 -23.978 -18.301 1.00 53.28 526 ARG A CA 1
ATOM 4152 C C . ARG A 1 534 ? 3.992 -24.060 -18.811 1.00 61.01 526 ARG A C 1
ATOM 4153 O O . ARG A 1 534 ? 3.336 -23.022 -18.965 1.00 60.42 526 ARG A O 1
ATOM 4161 N N . ASP A 1 535 ? 3.471 -25.288 -19.017 1.00 60.62 527 ASP A N 1
ATOM 4162 C CA . ASP A 1 535 ? 2.088 -25.516 -19.449 1.00 61.61 527 ASP A CA 1
ATOM 4163 C C . ASP A 1 535 ? 1.099 -25.155 -18.330 1.00 66.80 527 ASP A C 1
ATOM 4164 O O . ASP A 1 535 ? 1.425 -25.383 -17.160 1.00 66.18 527 ASP A O 1
ATOM 4169 N N . PRO A 1 536 ? -0.103 -24.598 -18.656 1.00 64.52 528 PRO A N 1
ATOM 4170 C CA . PRO A 1 536 ? -1.070 -24.248 -17.593 1.00 64.41 528 PRO A CA 1
ATOM 4171 C C . PRO A 1 536 ? -1.562 -25.454 -16.785 1.00 67.96 528 PRO A C 1
ATOM 4172 O O . PRO A 1 536 ? -1.774 -25.330 -15.576 1.00 67.86 528 PRO A O 1
ATOM 4176 N N . MET A 1 537 ? -1.726 -26.618 -17.451 1.00 63.75 529 MET A N 1
ATOM 4177 C CA . MET A 1 537 ? -2.152 -27.869 -16.824 1.00 63.28 529 MET A CA 1
ATOM 4178 C C . MET A 1 537 ? -1.047 -28.913 -16.977 1.00 63.79 529 MET A C 1
ATOM 4179 O O . MET A 1 537 ? -0.881 -29.497 -18.055 1.00 63.60 529 MET A O 1
ATOM 4184 N N . ILE A 1 538 ? -0.268 -29.124 -15.905 1.00 56.70 530 ILE A N 1
ATOM 4185 C CA . ILE A 1 538 ? 0.816 -30.099 -15.933 1.00 54.44 530 ILE A CA 1
ATOM 4186 C C . ILE A 1 538 ? 0.249 -31.506 -15.728 1.00 52.73 530 ILE A C 1
ATOM 4187 O O . ILE A 1 538 ? -0.453 -31.753 -14.738 1.00 52.64 530 ILE A O 1
ATOM 4192 N N . ASP A 1 539 ? 0.528 -32.415 -16.688 1.00 43.53 531 ASP A N 1
ATOM 4193 C CA . ASP A 1 539 ? 0.085 -33.805 -16.614 1.00 40.53 531 ASP A CA 1
ATOM 4194 C C . ASP A 1 539 ? 1.219 -34.770 -16.948 1.00 35.36 531 ASP A C 1
ATOM 4195 O O . ASP A 1 539 ? 1.657 -34.846 -18.096 1.00 32.73 531 ASP A O 1
ATOM 4200 N N . ASN A 1 540 ? 1.718 -35.476 -15.915 1.00 27.54 532 ASN A N 1
ATOM 4201 C CA . ASN A 1 540 ? 2.821 -36.428 -16.051 1.00 25.28 532 ASN A CA 1
ATOM 4202 C C . ASN A 1 540 ? 2.376 -37.826 -16.482 1.00 25.62 532 ASN A C 1
ATOM 4203 O O . ASN A 1 540 ? 3.225 -38.678 -16.768 1.00 25.38 532 ASN A O 1
ATOM 4208 N N . ASN A 1 541 ? 1.058 -38.055 -16.554 1.00 20.76 533 ASN A N 1
ATOM 4209 C CA . ASN A 1 541 ? 0.476 -39.302 -17.043 1.00 20.43 533 ASN A CA 1
ATOM 4210 C C . ASN A 1 541 ? 0.755 -39.406 -18.527 1.00 25.91 533 ASN A C 1
ATOM 4211 O O . ASN A 1 541 ? 0.879 -38.383 -19.221 1.00 25.25 533 ASN A O 1
ATOM 4216 N N . ARG A 1 542 ? 0.931 -40.636 -19.009 1.00 22.96 534 ARG A N 1
ATOM 4217 C CA . ARG A 1 542 ? 1.310 -40.879 -20.393 1.00 22.29 534 ARG A CA 1
ATOM 4218 C C . ARG A 1 542 ? 0.674 -42.144 -20.921 1.00 26.90 534 ARG A C 1
ATOM 4219 O O . ARG A 1 542 ? 0.331 -43.025 -20.140 1.00 25.93 534 ARG A O 1
ATOM 4227 N N . TYR A 1 543 ? 0.518 -42.232 -22.255 1.00 25.18 535 TYR A N 1
ATOM 4228 C CA . TYR A 1 543 ? 0.005 -43.402 -22.963 1.00 25.91 535 TYR A CA 1
ATOM 4229 C C . TYR A 1 543 ? 0.724 -43.481 -24.312 1.00 31.58 535 TYR A C 1
ATOM 4230 O O . TYR A 1 543 ? 0.694 -42.531 -25.091 1.00 32.28 535 TYR A O 1
ATOM 4239 N N . CYS A 1 544 ? 1.416 -44.592 -24.548 1.00 28.69 536 CYS A N 1
ATOM 4240 C CA . CYS A 1 544 ? 2.198 -44.817 -25.753 1.00 29.42 536 CYS A CA 1
ATOM 4241 C C . CYS A 1 544 ? 1.860 -46.152 -26.381 1.00 28.82 536 CYS A C 1
ATOM 4242 O O . CYS A 1 544 ? 1.722 -47.148 -25.668 1.00 26.73 536 CYS A O 1
ATOM 4245 N N . THR A 1 545 ? 1.730 -46.174 -27.719 1.00 24.12 537 THR A N 1
ATOM 4246 C CA . THR A 1 545 ? 1.513 -47.386 -28.515 1.00 23.91 537 THR A CA 1
ATOM 4247 C C . THR A 1 545 ? 2.741 -47.533 -29.397 1.00 27.27 537 THR A C 1
ATOM 4248 O O . THR A 1 545 ? 3.063 -46.616 -30.154 1.00 27.46 537 THR A O 1
ATOM 4252 N N . LEU A 1 546 ? 3.430 -48.670 -29.279 1.00 23.19 538 LEU A N 1
ATOM 4253 C CA . LEU A 1 546 ? 4.623 -48.960 -30.062 1.00 23.12 538 LEU A CA 1
ATOM 4254 C C . LEU A 1 546 ? 4.432 -50.194 -30.937 1.00 26.90 538 LEU A C 1
ATOM 4255 O O . LEU A 1 546 ? 3.894 -51.203 -30.476 1.00 26.58 538 LEU A O 1
ATOM 4260 N N . GLU A 1 547 ? 4.854 -50.094 -32.204 1.00 22.81 539 GLU A N 1
ATOM 4261 C CA . GLU A 1 547 ? 4.779 -51.179 -33.180 1.00 22.87 539 GLU A CA 1
ATOM 4262 C C . GLU A 1 547 ? 6.203 -51.549 -33.581 1.00 25.46 539 GLU A C 1
ATOM 4263 O O . GLU A 1 547 ? 6.935 -50.741 -34.165 1.00 25.25 539 GLU A O 1
ATOM 4269 N N . PHE A 1 548 ? 6.598 -52.762 -33.225 1.00 20.59 540 PHE A N 1
ATOM 4270 C CA . PHE A 1 548 ? 7.936 -53.271 -33.465 1.00 19.85 540 PHE A CA 1
ATOM 4271 C C . PHE A 1 548 ? 7.991 -54.312 -34.579 1.00 24.99 540 PHE A C 1
ATOM 4272 O O . PHE A 1 548 ? 7.532 -55.443 -34.374 1.00 24.18 540 PHE A O 1
ATOM 4280 N N . PRO A 1 549 ? 8.590 -53.966 -35.744 1.00 23.35 541 PRO A N 1
ATOM 4281 C CA . PRO A 1 549 ? 8.736 -54.972 -36.807 1.00 23.77 541 PRO A CA 1
ATOM 4282 C C . PRO A 1 549 ? 9.736 -56.038 -36.384 1.00 28.37 541 PRO A C 1
ATOM 4283 O O . PRO A 1 549 ? 10.810 -55.720 -35.866 1.00 29.82 541 PRO A O 1
ATOM 4287 N N . VAL A 1 550 ? 9.354 -57.298 -36.547 1.00 24.46 542 VAL A N 1
ATOM 4288 C CA . VAL A 1 550 ? 10.189 -58.442 -36.187 1.00 24.65 542 VAL A CA 1
ATOM 4289 C C . VAL A 1 550 ? 10.509 -59.240 -37.468 1.00 31.63 542 VAL A C 1
ATOM 4290 O O . VAL A 1 550 ? 9.599 -59.724 -38.141 1.00 30.43 542 VAL A O 1
ATOM 4294 N N . GLU A 1 551 ? 11.799 -59.330 -37.817 1.00 31.29 543 GLU A N 1
ATOM 4295 C CA . GLU A 1 551 ? 12.252 -60.052 -39.015 1.00 32.42 543 GLU A CA 1
ATOM 4296 C C . GLU A 1 551 ? 12.870 -61.416 -38.676 1.00 36.14 543 GLU A C 1
ATOM 4297 O O . GLU A 1 551 ? 13.716 -61.925 -39.418 1.00 36.58 543 GLU A O 1
ATOM 4303 N N . VAL A 1 552 ? 12.384 -62.038 -37.588 1.00 31.37 544 VAL A N 1
ATOM 4304 C CA . VAL A 1 552 ? 12.905 -63.302 -37.081 1.00 30.93 544 VAL A CA 1
ATOM 4305 C C . VAL A 1 552 ? 11.816 -64.141 -36.367 1.00 33.29 544 VAL A C 1
ATOM 4306 O O . VAL A 1 552 ? 10.857 -63.568 -35.848 1.00 32.91 544 VAL A O 1
ATOM 4310 N N . ASN A 1 553 ? 11.942 -65.491 -36.369 1.00 28.46 545 ASN A N 1
ATOM 4311 C CA . ASN A 1 553 ? 11.051 -66.371 -35.596 1.00 27.68 545 ASN A CA 1
ATOM 4312 C C . ASN A 1 553 ? 11.636 -66.368 -34.202 1.00 32.56 545 ASN A C 1
ATOM 4313 O O . ASN A 1 553 ? 12.865 -66.444 -34.070 1.00 32.73 545 ASN A O 1
ATOM 4318 N N . THR A 1 554 ? 10.784 -66.218 -33.161 1.00 27.78 546 THR A N 1
ATOM 4319 C CA . THR A 1 554 ? 11.235 -66.039 -31.777 1.00 26.44 546 THR A CA 1
ATOM 4320 C C . THR A 1 554 ? 10.102 -66.207 -30.756 1.00 28.85 546 THR A C 1
ATOM 4321 O O . THR A 1 554 ? 8.981 -66.583 -31.112 1.00 28.27 546 THR A O 1
ATOM 4325 N N . VAL A 1 555 ? 10.416 -65.942 -29.479 1.00 24.99 547 VAL A N 1
ATOM 4326 C CA . VAL A 1 555 ? 9.472 -65.951 -28.368 1.00 24.15 547 VAL A CA 1
ATOM 4327 C C . VAL A 1 555 ? 9.710 -64.673 -27.549 1.00 26.44 547 VAL A C 1
ATOM 4328 O O . VAL A 1 555 ? 10.808 -64.434 -27.061 1.00 25.91 547 VAL A O 1
ATOM 4332 N N . LEU A 1 556 ? 8.682 -63.848 -27.433 1.00 20.73 548 LEU A N 1
ATOM 4333 C CA . LEU A 1 556 ? 8.725 -62.608 -26.668 1.00 18.83 548 LEU A CA 1
ATOM 4334 C C . LEU A 1 556 ? 8.600 -62.903 -25.168 1.00 21.45 548 LEU A C 1
ATOM 4335 O O . LEU A 1 556 ? 7.653 -63.575 -24.745 1.00 20.99 548 LEU A O 1
ATOM 4340 N N . HIS A 1 557 ? 9.543 -62.382 -24.362 1.00 17.95 549 HIS A N 1
ATOM 4341 C CA . HIS A 1 557 ? 9.511 -62.574 -22.910 1.00 18.42 549 HIS A CA 1
ATOM 4342 C C . HIS A 1 557 ? 9.357 -61.284 -22.108 1.00 20.67 549 HIS A C 1
ATOM 4343 O O . HIS A 1 557 ? 9.030 -61.334 -20.935 1.00 19.01 549 HIS A O 1
ATOM 4350 N N . GLY A 1 558 ? 9.596 -60.150 -22.739 1.00 18.55 550 GLY A N 1
ATOM 4351 C CA . GLY A 1 558 ? 9.491 -58.869 -22.057 1.00 18.01 550 GLY A CA 1
ATOM 4352 C C . GLY A 1 558 ? 10.036 -57.738 -22.890 1.00 20.66 550 GLY A C 1
ATOM 4353 O O . GLY A 1 558 ? 10.283 -57.904 -24.087 1.00 20.05 550 GLY A O 1
ATOM 4354 N N . PHE A 1 559 ? 10.216 -56.573 -22.247 1.00 18.03 551 PHE A N 1
ATOM 4355 C CA . PHE A 1 559 ? 10.717 -55.382 -22.906 1.00 17.45 551 PHE A CA 1
ATOM 4356 C C . PHE A 1 559 ? 11.853 -54.786 -22.120 1.00 20.54 551 PHE A C 1
ATOM 4357 O O . PHE A 1 559 ? 11.754 -54.642 -20.907 1.00 18.72 551 PHE A O 1
ATOM 4365 N N . ALA A 1 560 ? 12.941 -54.460 -22.820 1.00 18.50 552 ALA A N 1
ATOM 4366 C CA . ALA A 1 560 ? 14.095 -53.797 -22.232 1.00 18.39 552 ALA A CA 1
ATOM 4367 C C . ALA A 1 560 ? 13.786 -52.310 -22.276 1.00 21.36 552 ALA A C 1
ATOM 4368 O O . ALA A 1 560 ? 13.219 -51.818 -23.245 1.00 20.96 552 ALA A O 1
ATOM 4370 N N . GLY A 1 561 ? 14.109 -51.621 -21.202 1.00 19.73 553 GLY A N 1
ATOM 4371 C CA . GLY A 1 561 ? 13.895 -50.188 -21.096 1.00 19.05 553 GLY A CA 1
ATOM 4372 C C . GLY A 1 561 ? 15.214 -49.477 -20.926 1.00 20.52 553 GLY A C 1
ATOM 4373 O O . GLY A 1 561 ? 16.102 -49.943 -20.202 1.00 19.01 553 GLY A O 1
ATOM 4374 N N . TYR A 1 562 ? 15.357 -48.378 -21.647 1.00 17.36 554 TYR A N 1
ATOM 4375 C CA . TYR A 1 562 ? 16.563 -47.560 -21.660 1.00 16.73 554 TYR A CA 1
ATOM 4376 C C . TYR A 1 562 ? 16.127 -46.118 -21.611 1.00 20.77 554 TYR A C 1
ATOM 4377 O O . TYR A 1 562 ? 14.929 -45.834 -21.560 1.00 20.99 554 TYR A O 1
ATOM 4386 N N . PHE A 1 563 ? 17.090 -45.206 -21.627 1.00 17.50 555 PHE A N 1
ATOM 4387 C CA . PHE A 1 563 ? 16.797 -43.782 -21.663 1.00 17.72 555 PHE A CA 1
ATOM 4388 C C . PHE A 1 563 ? 17.926 -43.003 -22.324 1.00 21.51 555 PHE A C 1
ATOM 4389 O O . PHE A 1 563 ? 19.060 -43.487 -22.438 1.00 20.52 555 PHE A O 1
ATOM 4397 N N . GLU A 1 564 ? 17.601 -41.776 -22.705 1.00 19.21 556 GLU A N 1
ATOM 4398 C CA . GLU A 1 564 ? 18.499 -40.761 -23.237 1.00 20.87 556 GLU A CA 1
ATOM 4399 C C . GLU A 1 564 ? 18.121 -39.502 -22.520 1.00 25.50 556 GLU A C 1
ATOM 4400 O O . GLU A 1 564 ? 16.930 -39.284 -22.274 1.00 26.08 556 GLU A O 1
ATOM 4406 N N . THR A 1 565 ? 19.101 -38.639 -22.241 1.00 21.82 557 THR A N 1
ATOM 4407 C CA . THR A 1 565 ? 18.827 -37.351 -21.610 1.00 21.91 557 THR A CA 1
ATOM 4408 C C . THR A 1 565 ? 19.647 -36.245 -22.244 1.00 25.71 557 THR A C 1
ATOM 4409 O O . THR A 1 565 ? 20.802 -36.461 -22.608 1.00 25.23 557 THR A O 1
ATOM 4413 N N . VAL A 1 566 ? 19.040 -35.072 -22.372 1.00 22.76 558 VAL A N 1
ATOM 4414 C CA . VAL A 1 566 ? 19.712 -33.872 -22.850 1.00 23.33 558 VAL A CA 1
ATOM 4415 C C . VAL A 1 566 ? 20.031 -33.096 -21.571 1.00 25.63 558 VAL A C 1
ATOM 4416 O O . VAL A 1 566 ? 19.116 -32.603 -20.899 1.00 24.10 558 VAL A O 1
ATOM 4420 N N . LEU A 1 567 ? 21.317 -33.034 -21.210 1.00 22.14 559 LEU A N 1
ATOM 4421 C CA . LEU A 1 567 ? 21.740 -32.273 -20.044 1.00 22.32 559 LEU A CA 1
ATOM 4422 C C . LEU A 1 567 ? 21.628 -30.787 -20.372 1.00 27.05 559 LEU A C 1
ATOM 4423 O O . LEU A 1 567 ? 20.867 -30.053 -19.726 1.00 25.32 559 LEU A O 1
ATOM 4428 N N . TYR A 1 568 ? 22.310 -30.372 -21.453 1.00 26.51 560 TYR A N 1
ATOM 4429 C CA . TYR A 1 568 ? 22.288 -29.003 -21.969 1.00 26.40 560 TYR A CA 1
ATOM 4430 C C . TYR A 1 568 ? 22.752 -29.022 -23.412 1.00 29.85 560 TYR A C 1
ATOM 4431 O O . TYR A 1 568 ? 23.874 -29.449 -23.703 1.00 28.31 560 TYR A O 1
ATOM 4440 N N . GLN A 1 569 ? 21.858 -28.612 -24.318 1.00 27.97 561 GLN A N 1
ATOM 4441 C CA . GLN A 1 569 ? 22.111 -28.519 -25.764 1.00 28.38 561 GLN A CA 1
ATOM 4442 C C . GLN A 1 569 ? 22.636 -29.833 -26.358 1.00 34.11 561 GLN A C 1
ATOM 4443 O O . GLN A 1 569 ? 21.858 -30.775 -26.477 1.00 34.17 561 GLN A O 1
ATOM 4449 N N . ASP A 1 570 ? 23.943 -29.908 -26.690 1.00 31.26 562 ASP A N 1
ATOM 4450 C CA . ASP A 1 570 ? 24.574 -31.102 -27.264 1.00 31.31 562 ASP A CA 1
ATOM 4451 C C . ASP A 1 570 ? 25.217 -32.005 -26.217 1.00 33.40 562 ASP A C 1
ATOM 4452 O O . ASP A 1 570 ? 25.752 -33.060 -26.573 1.00 33.14 562 ASP A O 1
ATOM 4457 N N . ILE A 1 571 ? 25.193 -31.584 -24.935 1.00 28.45 563 ILE A N 1
ATOM 4458 C CA . ILE A 1 571 ? 25.739 -32.379 -23.837 1.00 27.24 563 ILE A CA 1
ATOM 4459 C C . ILE A 1 571 ? 24.629 -33.334 -23.406 1.00 30.15 563 ILE A C 1
ATOM 4460 O O . ILE A 1 571 ? 23.579 -32.900 -22.932 1.00 30.06 563 ILE A O 1
ATOM 4465 N N . THR A 1 572 ? 24.830 -34.623 -23.681 1.00 25.66 564 THR A N 1
ATOM 4466 C CA . THR A 1 572 ? 23.834 -35.653 -23.424 1.00 25.01 564 THR A CA 1
ATOM 4467 C C . THR A 1 572 ? 24.420 -36.857 -22.700 1.00 27.41 564 THR A C 1
ATOM 4468 O O . THR A 1 572 ? 25.642 -37.001 -22.596 1.00 27.31 564 THR A O 1
ATOM 4472 N N . LEU A 1 573 ? 23.521 -37.726 -22.202 1.00 22.59 565 LEU A N 1
ATOM 4473 C CA . LEU A 1 573 ? 23.827 -39.020 -21.598 1.00 21.92 565 LEU A CA 1
ATOM 4474 C C . LEU A 1 573 ? 22.843 -40.022 -22.210 1.00 24.13 565 LEU A C 1
ATOM 4475 O O . LEU A 1 573 ? 21.703 -39.664 -22.533 1.00 22.74 565 LEU A O 1
ATOM 4480 N N . SER A 1 574 ? 23.288 -41.262 -22.385 1.00 20.38 566 SER A N 1
ATOM 4481 C CA . SER A 1 574 ? 22.451 -42.301 -22.964 1.00 19.80 566 SER A CA 1
ATOM 4482 C C . SER A 1 574 ? 22.798 -43.695 -22.464 1.00 23.37 566 SER A C 1
ATOM 4483 O O . SER A 1 574 ? 23.976 -44.020 -22.318 1.00 22.69 566 SER A O 1
ATOM 4486 N N . ILE A 1 575 ? 21.772 -44.538 -22.255 1.00 20.26 567 ILE A N 1
ATOM 4487 C CA . ILE A 1 575 ? 21.994 -45.955 -21.943 1.00 20.18 567 ILE A CA 1
ATOM 4488 C C . ILE A 1 575 ? 21.393 -46.834 -23.076 1.00 23.00 567 ILE A C 1
ATOM 4489 O O . ILE A 1 575 ? 21.369 -48.060 -22.971 1.00 21.92 567 ILE A O 1
ATOM 4494 N N . ARG A 1 576 ? 20.930 -46.199 -24.170 1.00 21.43 568 ARG A N 1
ATOM 4495 C CA . ARG A 1 576 ? 20.429 -46.910 -25.360 1.00 21.69 568 ARG A CA 1
ATOM 4496 C C . ARG A 1 576 ? 21.635 -47.672 -25.898 1.00 24.67 568 ARG A C 1
ATOM 4497 O O . ARG A 1 576 ? 22.685 -47.046 -26.024 1.00 23.56 568 ARG A O 1
ATOM 4505 N N . PRO A 1 577 ? 21.568 -48.984 -26.210 1.00 22.98 569 PRO A N 1
ATOM 4506 C CA . PRO A 1 577 ? 22.788 -49.674 -26.689 1.00 23.49 569 PRO A CA 1
ATOM 4507 C C . PRO A 1 577 ? 23.508 -49.002 -27.877 1.00 29.01 569 PRO A C 1
ATOM 4508 O O . PRO A 1 577 ? 24.728 -48.895 -27.833 1.00 29.01 569 PRO A O 1
ATOM 4512 N N . GLU A 1 578 ? 22.763 -48.492 -28.876 1.00 27.29 570 GLU A N 1
ATOM 4513 C CA . GLU A 1 578 ? 23.309 -47.850 -30.088 1.00 28.31 570 GLU A CA 1
ATOM 4514 C C . GLU A 1 578 ? 24.069 -46.540 -29.820 1.00 31.35 570 GLU A C 1
ATOM 4515 O O . GLU A 1 578 ? 24.991 -46.219 -30.571 1.00 30.85 570 GLU A O 1
ATOM 4521 N N . THR A 1 579 ? 23.663 -45.771 -28.790 1.00 26.95 571 THR A N 1
ATOM 4522 C CA . THR A 1 579 ? 24.285 -44.483 -28.461 1.00 26.06 571 THR A CA 1
ATOM 4523 C C . THR A 1 579 ? 24.845 -44.442 -27.030 1.00 30.05 571 THR A C 1
ATOM 4524 O O . THR A 1 579 ? 25.058 -43.347 -26.499 1.00 30.35 571 THR A O 1
ATOM 4528 N N . HIS A 1 580 ? 25.076 -45.616 -26.404 1.00 25.83 572 HIS A N 1
ATOM 4529 C CA . HIS A 1 580 ? 25.534 -45.711 -25.016 1.00 24.75 572 HIS A CA 1
ATOM 4530 C C . HIS A 1 580 ? 26.736 -44.821 -24.698 1.00 29.04 572 HIS A C 1
ATOM 4531 O O . HIS A 1 580 ? 27.715 -44.832 -25.447 1.00 29.86 572 HIS A O 1
ATOM 4538 N N . SER A 1 581 ? 26.637 -44.026 -23.607 1.00 24.49 573 SER A N 1
ATOM 4539 C CA . SER A 1 581 ? 27.710 -43.148 -23.134 1.00 23.83 573 SER A CA 1
ATOM 4540 C C . SER A 1 581 ? 28.860 -44.056 -22.660 1.00 30.15 573 SER A C 1
ATOM 4541 O O . SER A 1 581 ? 28.600 -44.998 -21.897 1.00 28.27 573 SER A O 1
ATOM 4544 N N . PRO A 1 582 ? 30.108 -43.853 -23.171 1.00 28.98 574 PRO A N 1
ATOM 4545 C CA . PRO A 1 582 ? 31.214 -44.775 -22.823 1.00 28.59 574 PRO A CA 1
ATOM 4546 C C . PRO A 1 582 ? 31.577 -44.845 -21.344 1.00 31.59 574 PRO A C 1
ATOM 4547 O O . PRO A 1 582 ? 31.678 -43.823 -20.671 1.00 31.09 574 PRO A O 1
ATOM 4551 N N . GLY A 1 583 ? 31.743 -46.073 -20.861 1.00 28.03 575 GLY A N 1
ATOM 4552 C CA . GLY A 1 583 ? 32.106 -46.380 -19.484 1.00 27.72 575 GLY A CA 1
ATOM 4553 C C . GLY A 1 583 ? 31.035 -46.111 -18.445 1.00 29.49 575 GLY A C 1
ATOM 4554 O O . GLY A 1 583 ? 31.250 -46.427 -17.278 1.00 28.44 575 GLY A O 1
ATOM 4555 N N . MET A 1 584 ? 29.880 -45.524 -18.850 1.00 25.04 576 MET A N 1
ATOM 4556 C CA . MET A 1 584 ? 28.793 -45.163 -17.938 1.00 24.31 576 MET A CA 1
ATOM 4557 C C . MET A 1 584 ? 28.050 -46.376 -17.383 1.00 28.32 576 MET A C 1
ATOM 4558 O O . MET A 1 584 ? 27.219 -46.946 -18.077 1.00 28.60 576 MET A O 1
ATOM 4563 N N . PHE A 1 585 ? 28.328 -46.740 -16.125 1.00 24.32 577 PHE A N 1
ATOM 4564 C CA . PHE A 1 585 ? 27.695 -47.869 -15.434 1.00 22.83 577 PHE A CA 1
ATOM 4565 C C . PHE A 1 585 ? 26.586 -47.417 -14.441 1.00 23.67 577 PHE A C 1
ATOM 4566 O O . PHE A 1 585 ? 25.967 -48.263 -13.794 1.00 23.35 577 PHE A O 1
ATOM 4574 N N . SER A 1 586 ? 26.343 -46.103 -14.322 1.00 18.58 578 SER A N 1
ATOM 4575 C CA . SER A 1 586 ? 25.383 -45.536 -13.363 1.00 18.87 578 SER A CA 1
ATOM 4576 C C . SER A 1 586 ? 23.940 -46.001 -13.552 1.00 23.83 578 SER A C 1
ATOM 4577 O O . SER A 1 586 ? 23.128 -45.863 -12.636 1.00 23.23 578 SER A O 1
ATOM 4580 N N . TRP A 1 587 ? 23.630 -46.567 -14.719 1.00 19.84 579 TRP A N 1
ATOM 4581 C CA . TRP A 1 587 ? 22.321 -47.116 -15.000 1.00 19.42 579 TRP A CA 1
ATOM 4582 C C . TRP A 1 587 ? 22.435 -48.401 -15.782 1.00 23.40 579 TRP A C 1
ATOM 4583 O O . TRP A 1 587 ? 23.090 -48.457 -16.824 1.00 23.48 579 TRP A O 1
ATOM 4594 N N . PHE A 1 588 ? 21.768 -49.428 -15.288 1.00 19.84 580 PHE A N 1
ATOM 4595 C CA . PHE A 1 588 ? 21.631 -50.688 -15.990 1.00 18.53 580 PHE A CA 1
ATOM 4596 C C . PHE A 1 588 ? 20.271 -50.606 -16.651 1.00 22.25 580 PHE A C 1
ATOM 4597 O O . PHE A 1 588 ? 19.447 -49.820 -16.187 1.00 21.50 580 PHE A O 1
ATOM 4605 N N . PRO A 1 589 ? 19.976 -51.415 -17.689 1.00 18.64 581 PRO A N 1
ATOM 4606 C CA . PRO A 1 589 ? 18.629 -51.383 -18.276 1.00 18.88 581 PRO A CA 1
ATOM 4607 C C . PRO A 1 589 ? 17.525 -51.885 -17.327 1.00 21.88 581 PRO A C 1
ATOM 4608 O O . PRO A 1 589 ? 17.786 -52.502 -16.291 1.00 19.92 581 PRO A O 1
ATOM 4612 N N . ILE A 1 590 ? 16.279 -51.608 -17.698 1.00 19.49 582 ILE A N 1
ATOM 4613 C CA . ILE A 1 590 ? 15.135 -52.083 -16.945 1.00 19.95 582 ILE A CA 1
ATOM 4614 C C . ILE A 1 590 ? 14.465 -53.196 -17.754 1.00 21.73 582 ILE A C 1
ATOM 4615 O O . ILE A 1 590 ? 14.586 -53.227 -18.981 1.00 21.49 582 ILE A O 1
ATOM 4620 N N . LEU A 1 591 ? 13.816 -54.129 -17.074 1.00 17.10 583 LEU A N 1
ATOM 4621 C CA . LEU A 1 591 ? 13.093 -55.188 -17.747 1.00 16.13 583 LEU A CA 1
ATOM 4622 C C . LEU A 1 591 ? 11.649 -55.200 -17.261 1.00 17.73 583 LEU A C 1
ATOM 4623 O O . LEU A 1 591 ? 11.410 -55.376 -16.075 1.00 15.89 583 LEU A O 1
ATOM 4628 N N . PHE A 1 592 ? 10.707 -55.040 -18.196 1.00 14.69 584 PHE A N 1
ATOM 4629 C CA . PHE A 1 592 ? 9.277 -55.169 -17.961 1.00 14.47 584 PHE A CA 1
ATOM 4630 C C . PHE A 1 592 ? 8.926 -56.572 -18.452 1.00 18.99 584 PHE A C 1
ATOM 4631 O O . PHE A 1 592 ? 8.943 -56.808 -19.657 1.00 18.29 584 PHE A O 1
ATOM 4639 N N . PRO A 1 593 ? 8.659 -57.534 -17.555 1.00 16.61 585 PRO A N 1
ATOM 4640 C CA . PRO A 1 593 ? 8.306 -58.872 -18.035 1.00 17.09 585 PRO A CA 1
ATOM 4641 C C . PRO A 1 593 ? 6.851 -58.967 -18.482 1.00 21.59 585 PRO A C 1
ATOM 4642 O O . PRO A 1 593 ? 6.074 -58.031 -18.279 1.00 19.79 585 PRO A O 1
ATOM 4646 N N . ILE A 1 594 ? 6.495 -60.099 -19.105 1.00 19.01 586 ILE A N 1
ATOM 4647 C CA . ILE A 1 594 ? 5.121 -60.468 -19.452 1.00 19.86 586 ILE A CA 1
ATOM 4648 C C . ILE A 1 594 ? 4.838 -61.844 -18.816 1.00 23.73 586 ILE A C 1
ATOM 4649 O O . ILE A 1 594 ? 5.752 -62.660 -18.763 1.00 23.17 586 ILE A O 1
ATOM 4654 N N . LYS A 1 595 ? 3.625 -62.059 -18.249 1.00 22.27 587 LYS A N 1
ATOM 4655 C CA . LYS A 1 595 ? 3.229 -63.288 -17.524 1.00 23.29 587 LYS A CA 1
ATOM 4656 C C . LYS A 1 595 ? 3.408 -64.575 -18.326 1.00 28.14 587 LYS A C 1
ATOM 4657 O O . LYS A 1 595 ? 3.864 -65.584 -17.779 1.00 28.74 587 LYS A O 1
ATOM 4663 N N . GLN A 1 596 ? 3.018 -64.538 -19.605 1.00 23.67 588 GLN A N 1
ATOM 4664 C CA . GLN A 1 596 ? 3.087 -65.667 -20.518 1.00 22.92 588 GLN A CA 1
ATOM 4665 C C . GLN A 1 596 ? 3.919 -65.365 -21.755 1.00 25.68 588 GLN A C 1
ATOM 4666 O O . GLN A 1 596 ? 3.650 -64.386 -22.457 1.00 25.15 588 GLN A O 1
ATOM 4672 N N . PRO A 1 597 ? 4.910 -66.227 -22.067 1.00 23.14 589 PRO A N 1
ATOM 4673 C CA . PRO A 1 597 ? 5.689 -66.048 -23.315 1.00 23.05 589 PRO A CA 1
ATOM 4674 C C . PRO A 1 597 ? 4.793 -66.007 -24.568 1.00 26.22 589 PRO A C 1
ATOM 4675 O O . PRO A 1 597 ? 3.796 -66.725 -24.628 1.00 26.49 589 PRO A O 1
ATOM 4679 N N . ILE A 1 598 ? 5.126 -65.143 -25.542 1.00 21.37 590 ILE A N 1
ATOM 4680 C CA . ILE A 1 598 ? 4.359 -64.976 -26.778 1.00 21.50 590 ILE A CA 1
ATOM 4681 C C . ILE A 1 598 ? 5.179 -65.356 -28.004 1.00 24.86 590 ILE A C 1
ATOM 4682 O O . ILE A 1 598 ? 6.237 -64.770 -28.252 1.00 23.40 590 ILE A O 1
ATOM 4687 N N . THR A 1 599 ? 4.649 -66.294 -28.803 1.00 22.18 591 THR A N 1
ATOM 4688 C CA . THR A 1 599 ? 5.250 -66.740 -30.061 1.00 21.56 591 THR A CA 1
ATOM 4689 C C . THR A 1 599 ? 5.114 -65.657 -31.121 1.00 25.36 591 THR A C 1
ATOM 4690 O O . THR A 1 599 ? 4.024 -65.114 -31.314 1.00 24.74 591 THR A O 1
ATOM 4694 N N . VAL A 1 600 ? 6.235 -65.326 -31.785 1.00 21.95 592 VAL A N 1
ATOM 4695 C CA . VAL A 1 600 ? 6.281 -64.326 -32.845 1.00 22.67 592 VAL A CA 1
ATOM 4696 C C . VAL A 1 600 ? 6.963 -64.963 -34.061 1.00 28.22 592 VAL A C 1
ATOM 4697 O O . VAL A 1 600 ? 8.062 -65.508 -33.943 1.00 28.08 592 VAL A O 1
ATOM 4701 N N . ARG A 1 601 ? 6.306 -64.890 -35.217 1.00 25.18 593 ARG A N 1
ATOM 4702 C CA . ARG A 1 601 ? 6.841 -65.437 -36.455 1.00 25.23 593 ARG A CA 1
ATOM 4703 C C . ARG A 1 601 ? 7.491 -64.328 -37.259 1.00 30.31 593 ARG A C 1
ATOM 4704 O O . ARG A 1 601 ? 7.156 -63.152 -37.075 1.00 28.86 593 ARG A O 1
ATOM 4712 N N . GLU A 1 602 ? 8.407 -64.703 -38.173 1.00 28.03 594 GLU A N 1
ATOM 4713 C CA . GLU A 1 602 ? 9.106 -63.771 -39.054 1.00 28.34 594 GLU A CA 1
ATOM 4714 C C . GLU A 1 602 ? 8.091 -62.879 -39.822 1.00 30.74 594 GLU A C 1
ATOM 4715 O O . GLU A 1 602 ? 7.092 -63.380 -40.335 1.00 30.77 594 GLU A O 1
ATOM 4721 N N . GLY A 1 603 ? 8.348 -61.577 -39.858 1.00 26.39 595 GLY A N 1
ATOM 4722 C CA . GLY A 1 603 ? 7.490 -60.616 -40.545 1.00 26.42 595 GLY A CA 1
ATOM 4723 C C . GLY A 1 603 ? 6.339 -60.064 -39.726 1.00 30.69 595 GLY A C 1
ATOM 4724 O O . GLY A 1 603 ? 5.663 -59.139 -40.173 1.00 31.27 595 GLY A O 1
ATOM 4725 N N . GLN A 1 604 ? 6.081 -60.628 -38.538 1.00 26.86 596 GLN A N 1
ATOM 4726 C CA . GLN A 1 604 ? 5.006 -60.140 -37.665 1.00 25.64 596 GLN A CA 1
ATOM 4727 C C . GLN A 1 604 ? 5.450 -58.887 -36.905 1.00 29.24 596 GLN A C 1
ATOM 4728 O O . GLN A 1 604 ? 6.652 -58.634 -36.754 1.00 28.52 596 GLN A O 1
ATOM 4734 N N . THR A 1 605 ? 4.474 -58.098 -36.444 1.00 25.71 597 THR A N 1
ATOM 4735 C CA . THR A 1 605 ? 4.718 -56.884 -35.671 1.00 25.03 597 THR A CA 1
ATOM 4736 C C . THR A 1 605 ? 4.324 -57.100 -34.209 1.00 26.18 597 THR A C 1
ATOM 4737 O O . THR A 1 605 ? 3.241 -57.618 -33.929 1.00 24.56 597 THR A O 1
ATOM 4741 N N . ILE A 1 606 ? 5.215 -56.717 -33.279 1.00 21.72 598 ILE A N 1
ATOM 4742 C CA . ILE A 1 606 ? 4.903 -56.754 -31.849 1.00 20.57 598 ILE A CA 1
ATOM 4743 C C . ILE A 1 606 ? 4.299 -55.391 -31.527 1.00 24.02 598 ILE A C 1
ATOM 4744 O O . ILE A 1 606 ? 4.931 -54.375 -31.798 1.00 22.92 598 ILE A O 1
ATOM 4749 N N . CYS A 1 607 ? 3.068 -55.362 -31.009 1.00 21.90 599 CYS A N 1
ATOM 4750 C CA . CYS A 1 607 ? 2.454 -54.095 -30.602 1.00 22.80 599 CYS A CA 1
ATOM 4751 C C . CYS A 1 607 ? 2.356 -54.079 -29.082 1.00 23.87 599 CYS A C 1
ATOM 4752 O O . CYS A 1 607 ? 1.769 -54.985 -28.494 1.00 21.77 599 CYS A O 1
ATOM 4755 N N . VAL A 1 608 ? 2.961 -53.067 -28.454 1.00 20.93 600 VAL A N 1
ATOM 4756 C CA . VAL A 1 608 ? 2.923 -52.904 -27.011 1.00 20.45 600 VAL A CA 1
ATOM 4757 C C . VAL A 1 608 ? 2.336 -51.536 -26.669 1.00 22.60 600 VAL A C 1
ATOM 4758 O O . VAL A 1 608 ? 2.525 -50.566 -27.404 1.00 20.45 600 VAL A O 1
ATOM 4762 N N . ARG A 1 609 ? 1.596 -51.491 -25.567 1.00 19.07 601 ARG A N 1
ATOM 4763 C CA . ARG A 1 609 ? 0.993 -50.282 -25.034 1.00 18.20 601 ARG A CA 1
ATOM 4764 C C . ARG A 1 609 ? 1.533 -50.108 -23.638 1.00 20.47 601 ARG A C 1
ATOM 4765 O O . ARG A 1 609 ? 1.533 -51.058 -22.867 1.00 18.74 601 ARG A O 1
ATOM 4773 N N . PHE A 1 610 ? 2.013 -48.910 -23.320 1.00 18.26 602 PHE A N 1
ATOM 4774 C CA . PHE A 1 610 ? 2.503 -48.568 -21.996 1.00 18.57 602 PHE A CA 1
ATOM 4775 C C . PHE A 1 610 ? 1.756 -47.346 -21.511 1.00 22.19 602 PHE A C 1
ATOM 4776 O O . PHE A 1 610 ? 1.514 -46.411 -22.282 1.00 20.98 602 PHE A O 1
ATOM 4784 N N . TRP A 1 611 ? 1.400 -47.355 -20.228 1.00 20.18 603 TRP A N 1
ATOM 4785 C CA . TRP A 1 611 ? 0.753 -46.238 -19.557 1.00 19.85 603 TRP A CA 1
ATOM 4786 C C . TRP A 1 611 ? 1.577 -45.827 -18.345 1.00 23.52 603 TRP A C 1
ATOM 4787 O O . TRP A 1 611 ? 2.017 -46.685 -17.583 1.00 21.73 603 TRP A O 1
ATOM 4798 N N . ARG A 1 612 ? 1.763 -44.517 -18.151 1.00 20.06 604 ARG A N 1
ATOM 4799 C CA . ARG A 1 612 ? 2.361 -43.981 -16.931 1.00 19.01 604 ARG A CA 1
ATOM 4800 C C . ARG A 1 612 ? 1.145 -43.443 -16.179 1.00 22.63 604 ARG A C 1
ATOM 4801 O O . ARG A 1 612 ? 0.406 -42.620 -16.716 1.00 20.90 604 ARG A O 1
ATOM 4809 N N . CYS A 1 613 ? 0.879 -43.993 -15.002 1.00 19.72 605 CYS A N 1
ATOM 4810 C CA . CYS A 1 613 ? -0.287 -43.627 -14.194 1.00 21.04 605 CYS A CA 1
ATOM 4811 C C . CYS A 1 613 ? 0.144 -43.053 -12.863 1.00 24.44 605 CYS A C 1
ATOM 4812 O O . CYS A 1 613 ? 1.284 -43.267 -12.443 1.00 23.28 605 CYS A O 1
ATOM 4815 N N . SER A 1 614 ? -0.772 -42.324 -12.202 1.00 21.75 606 SER A N 1
ATOM 4816 C CA . SER A 1 614 ? -0.525 -41.684 -10.921 1.00 22.00 606 SER A CA 1
ATOM 4817 C C . SER A 1 614 ? -1.784 -41.211 -10.205 1.00 28.78 606 SER A C 1
ATOM 4818 O O . SER A 1 614 ? -2.859 -41.071 -10.793 1.00 29.24 606 SER A O 1
ATOM 4821 N N . ASN A 1 615 ? -1.610 -40.975 -8.909 1.00 25.79 607 ASN A N 1
ATOM 4822 C CA . ASN A 1 615 ? -2.520 -40.327 -7.984 1.00 25.33 607 ASN A CA 1
ATOM 4823 C C . ASN A 1 615 ? -1.603 -39.445 -7.126 1.00 30.03 607 ASN A C 1
ATOM 4824 O O . ASN A 1 615 ? -0.416 -39.318 -7.456 1.00 29.60 607 ASN A O 1
ATOM 4829 N N . SER A 1 616 ? -2.120 -38.811 -6.076 1.00 27.85 608 SER A N 1
ATOM 4830 C CA . SER A 1 616 ? -1.313 -37.931 -5.224 1.00 28.03 608 SER A CA 1
ATOM 4831 C C . SER A 1 616 ? -0.282 -38.687 -4.364 1.00 31.29 608 SER A C 1
ATOM 4832 O O . SER A 1 616 ? 0.711 -38.093 -3.935 1.00 31.61 608 SER A O 1
ATOM 4835 N N . LYS A 1 617 ? -0.494 -39.994 -4.151 1.00 26.16 609 LYS A N 1
ATOM 4836 C CA . LYS A 1 617 ? 0.368 -40.822 -3.306 1.00 25.04 609 LYS A CA 1
ATOM 4837 C C . LYS A 1 617 ? 1.430 -41.636 -4.043 1.00 27.19 609 LYS A C 1
ATOM 4838 O O . LYS A 1 617 ? 2.480 -41.931 -3.462 1.00 25.17 609 LYS A O 1
ATOM 4844 N N . LYS A 1 618 ? 1.141 -42.063 -5.284 1.00 23.34 610 LYS A N 1
ATOM 4845 C CA . LYS A 1 618 ? 2.076 -42.926 -6.011 1.00 22.51 610 LYS A CA 1
ATOM 4846 C C . LYS A 1 618 ? 1.999 -42.800 -7.524 1.00 23.23 610 LYS A C 1
ATOM 4847 O O . LYS A 1 618 ? 1.090 -42.173 -8.056 1.00 22.39 610 LYS A O 1
ATOM 4853 N N . VAL A 1 619 ? 2.999 -43.382 -8.199 1.00 18.50 611 VAL A N 1
ATOM 4854 C CA . VAL A 1 619 ? 3.161 -43.421 -9.644 1.00 17.59 611 VAL A CA 1
ATOM 4855 C C . VAL A 1 619 ? 3.433 -44.874 -10.015 1.00 20.23 611 VAL A C 1
ATOM 4856 O O . VAL A 1 619 ? 4.145 -45.572 -9.288 1.00 19.50 611 VAL A O 1
ATOM 4860 N N . TRP A 1 620 ? 2.922 -45.310 -11.169 1.00 17.34 612 TRP A N 1
ATOM 4861 C CA . TRP A 1 620 ? 3.174 -46.667 -11.652 1.00 17.30 612 TRP A CA 1
ATOM 4862 C C . TRP A 1 620 ? 3.021 -46.794 -13.170 1.00 19.81 612 TRP A C 1
ATOM 4863 O O . TRP A 1 620 ? 2.607 -45.854 -13.859 1.00 18.79 612 TRP A O 1
ATOM 4874 N N . TYR A 1 621 ? 3.398 -47.956 -13.689 1.00 16.18 613 TYR A N 1
ATOM 4875 C CA . TYR A 1 621 ? 3.233 -48.244 -15.095 1.00 15.91 613 TYR A CA 1
ATOM 4876 C C . TYR A 1 621 ? 2.278 -49.377 -15.247 1.00 19.52 613 TYR A C 1
ATOM 4877 O O . TYR A 1 621 ? 2.252 -50.279 -14.418 1.00 18.26 613 TYR A O 1
ATOM 4886 N N . GLU A 1 622 ? 1.532 -49.360 -16.348 1.00 17.69 614 GLU A N 1
ATOM 4887 C CA . GLU A 1 622 ? 0.687 -50.458 -16.791 1.00 18.19 614 GLU A CA 1
ATOM 4888 C C . GLU A 1 622 ? 1.135 -50.757 -18.231 1.00 20.31 614 GLU A C 1
ATOM 4889 O O . GLU A 1 622 ? 1.569 -49.848 -18.943 1.00 19.47 614 GLU A O 1
ATOM 4895 N N . TRP A 1 623 ? 1.129 -52.025 -18.620 1.00 16.28 615 TRP A N 1
ATOM 4896 C CA . TRP A 1 623 ? 1.555 -52.411 -19.959 1.00 16.56 615 TRP A CA 1
ATOM 4897 C C . TRP A 1 623 ? 0.806 -53.622 -20.481 1.00 19.44 615 TRP A C 1
ATOM 4898 O O . TRP A 1 623 ? 0.334 -54.439 -19.694 1.00 17.57 615 TRP A O 1
ATOM 4909 N N . ALA A 1 624 ? 0.678 -53.714 -21.812 1.00 17.84 616 ALA A N 1
ATOM 4910 C CA . ALA A 1 624 ? 0.020 -54.833 -22.486 1.00 18.23 616 ALA A CA 1
ATOM 4911 C C . ALA A 1 624 ? 0.519 -55.005 -23.911 1.00 20.61 616 ALA A C 1
ATOM 4912 O O . ALA A 1 624 ? 0.827 -54.024 -24.587 1.00 19.03 616 ALA A O 1
ATOM 4914 N N . VAL A 1 625 ? 0.574 -56.266 -24.364 1.00 18.38 617 VAL A N 1
ATOM 4915 C CA . VAL A 1 625 ? 0.920 -56.657 -25.737 1.00 17.58 617 VAL A CA 1
ATOM 4916 C C . VAL A 1 625 ? -0.444 -56.817 -26.445 1.00 22.29 617 VAL A C 1
ATOM 4917 O O . VAL A 1 625 ? -1.334 -57.441 -25.880 1.00 21.22 617 VAL A O 1
ATOM 4921 N N . THR A 1 626 ? -0.623 -56.220 -27.636 1.00 20.71 618 THR A N 1
ATOM 4922 C CA . THR A 1 626 ? -1.891 -56.306 -28.375 1.00 20.78 618 THR A CA 1
ATOM 4923 C C . THR A 1 626 ? -1.746 -57.051 -29.723 1.00 25.97 618 THR A C 1
ATOM 4924 O O . THR A 1 626 ? -2.755 -57.457 -30.311 1.00 26.75 618 THR A O 1
ATOM 4928 N N . ALA A 1 627 ? -0.501 -57.250 -30.195 1.00 21.67 619 ALA A N 1
ATOM 4929 C CA . ALA A 1 627 ? -0.192 -57.995 -31.430 1.00 21.07 619 ALA A CA 1
ATOM 4930 C C . ALA A 1 627 ? 1.174 -58.695 -31.265 1.00 26.55 619 ALA A C 1
ATOM 4931 O O . ALA A 1 627 ? 2.033 -58.131 -30.579 1.00 24.82 619 ALA A O 1
ATOM 4933 N N . PRO A 1 628 ? 1.411 -59.922 -31.824 1.00 25.47 620 PRO A N 1
ATOM 4934 C CA . PRO A 1 628 ? 0.509 -60.752 -32.657 1.00 25.93 620 PRO A CA 1
ATOM 4935 C C . PRO A 1 628 ? -0.702 -61.300 -31.890 1.00 31.39 620 PRO A C 1
ATOM 4936 O O . PRO A 1 628 ? -1.703 -61.648 -32.512 1.00 31.79 620 PRO A O 1
ATOM 4940 N N . VAL A 1 629 ? -0.583 -61.420 -30.553 1.00 27.89 621 VAL A N 1
ATOM 4941 C CA . VAL A 1 629 ? -1.657 -61.830 -29.632 1.00 27.57 621 VAL A CA 1
ATOM 4942 C C . VAL A 1 629 ? -1.732 -60.847 -28.471 1.00 31.28 621 VAL A C 1
ATOM 4943 O O . VAL A 1 629 ? -0.761 -60.123 -28.227 1.00 30.40 621 VAL A O 1
ATOM 4947 N N . CYS A 1 630 ? -2.889 -60.797 -27.779 1.00 27.46 622 CYS A N 1
ATOM 4948 C CA . CYS A 1 630 ? -3.069 -59.935 -26.615 1.00 26.98 622 CYS A CA 1
ATOM 4949 C C . CYS A 1 630 ? -2.557 -60.644 -25.383 1.00 27.35 622 CYS A C 1
ATOM 4950 O O . CYS A 1 630 ? -2.698 -61.860 -25.243 1.00 26.35 622 CYS A O 1
ATOM 4953 N N . SER A 1 631 ? -1.965 -59.879 -24.488 1.00 21.60 623 SER A N 1
ATOM 4954 C CA . SER A 1 631 ? -1.585 -60.366 -23.174 1.00 20.86 623 SER A CA 1
ATOM 4955 C C . SER A 1 631 ? -2.646 -59.756 -22.250 1.00 23.17 623 SER A C 1
ATOM 4956 O O . SER A 1 631 ? -3.459 -58.934 -22.694 1.00 21.49 623 SER A O 1
ATOM 4959 N N . ALA A 1 632 ? -2.609 -60.115 -20.975 1.00 19.47 624 ALA A N 1
ATOM 4960 C CA . ALA A 1 632 ? -3.410 -59.475 -19.929 1.00 18.99 624 ALA A CA 1
ATOM 4961 C C . ALA A 1 632 ? -2.798 -58.075 -19.712 1.00 21.93 624 ALA A C 1
ATOM 4962 O O . ALA A 1 632 ? -1.619 -57.868 -20.015 1.00 21.16 624 ALA A O 1
ATOM 4964 N N . ILE A 1 633 ? -3.575 -57.116 -19.196 1.00 19.20 625 ILE A N 1
ATOM 4965 C CA . ILE A 1 633 ? -3.014 -55.812 -18.825 1.00 18.26 625 ILE A CA 1
ATOM 4966 C C . ILE A 1 633 ? -2.163 -56.112 -17.562 1.00 20.37 625 ILE A C 1
ATOM 4967 O O . ILE A 1 633 ? -2.633 -56.791 -16.647 1.00 19.06 625 ILE A O 1
ATOM 4972 N N . HIS A 1 634 ? -0.901 -55.676 -17.571 1.00 16.34 626 HIS A N 1
ATOM 4973 C CA . HIS A 1 634 ? 0.024 -55.903 -16.487 1.00 16.02 626 HIS A CA 1
ATOM 4974 C C . HIS A 1 634 ? 0.014 -54.736 -15.551 1.00 19.86 626 HIS A C 1
ATOM 4975 O O . HIS A 1 634 ? -0.048 -53.588 -15.993 1.00 17.78 626 HIS A O 1
ATOM 4982 N N . ASN A 1 635 ? 0.075 -55.054 -14.244 1.00 16.27 627 ASN A N 1
ATOM 4983 C CA . ASN A 1 635 ? 0.097 -54.142 -13.097 1.00 16.17 627 ASN A CA 1
ATOM 4984 C C . ASN A 1 635 ? -1.096 -53.176 -13.050 1.00 19.71 627 ASN A C 1
ATOM 4985 O O . ASN A 1 635 ? -0.883 -51.986 -12.840 1.00 20.00 627 ASN A O 1
ATOM 4990 N N . PRO A 1 636 ? -2.358 -53.619 -13.263 1.00 17.86 628 PRO A N 1
ATOM 4991 C CA . PRO A 1 636 ? -3.471 -52.653 -13.220 1.00 18.68 628 PRO A CA 1
ATOM 4992 C C . PRO A 1 636 ? -3.645 -52.048 -11.826 1.00 23.59 628 PRO A C 1
ATOM 4993 O O . PRO A 1 636 ? -3.529 -52.774 -10.829 1.00 22.51 628 PRO A O 1
ATOM 4997 N N . THR A 1 637 ? -3.841 -50.709 -11.763 1.00 21.36 629 THR A N 1
ATOM 4998 C CA . THR A 1 637 ? -3.987 -49.881 -10.541 1.00 21.56 629 THR A CA 1
ATOM 4999 C C . THR A 1 637 ? -2.722 -49.905 -9.642 1.00 24.51 629 THR A C 1
ATOM 5000 O O . THR A 1 637 ? -2.781 -49.470 -8.490 1.00 25.31 629 THR A O 1
ATOM 5004 N N . GLY A 1 638 ? -1.613 -50.414 -10.173 1.00 19.44 630 GLY A N 1
ATOM 5005 C CA . GLY A 1 638 ? -0.369 -50.575 -9.432 1.00 19.29 630 GLY A CA 1
ATOM 5006 C C . GLY A 1 638 ? -0.487 -51.640 -8.358 1.00 23.14 630 GLY A C 1
ATOM 5007 O O . GLY A 1 638 ? 0.183 -51.554 -7.340 1.00 23.12 630 GLY A O 1
ATOM 5008 N N . ARG A 1 639 ? -1.338 -52.665 -8.578 1.00 19.99 631 ARG A N 1
ATOM 5009 C CA . ARG A 1 639 ? -1.599 -53.733 -7.613 1.00 18.76 631 ARG A CA 1
ATOM 5010 C C . ARG A 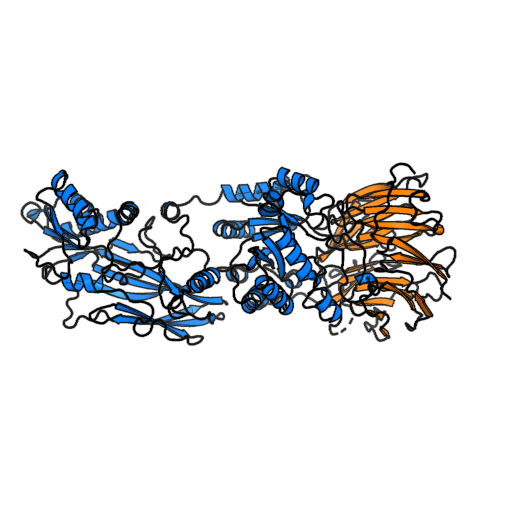1 639 ? -0.341 -54.528 -7.226 1.00 22.09 631 ARG A C 1
ATOM 5011 O O . ARG A 1 639 ? -0.294 -55.094 -6.137 1.00 20.41 631 ARG A O 1
ATOM 5019 N N . SER A 1 640 ? 0.654 -54.584 -8.116 1.00 18.46 632 SER A N 1
ATOM 5020 C CA . SER A 1 640 ? 1.894 -55.314 -7.851 1.00 18.06 632 SER A CA 1
ATOM 5021 C C . SER A 1 640 ? 3.085 -54.394 -7.663 1.00 21.09 632 SER A C 1
ATOM 5022 O O . SER A 1 640 ? 4.007 -54.755 -6.957 1.00 21.09 632 SER A O 1
ATOM 5025 N N . TYR A 1 641 ? 3.070 -53.219 -8.290 1.00 19.39 633 TYR A N 1
ATOM 5026 C CA . TYR A 1 641 ? 4.189 -52.285 -8.255 1.00 19.62 633 TYR A CA 1
ATOM 5027 C C . TYR A 1 641 ? 3.756 -50.838 -8.317 1.00 21.84 633 TYR A C 1
ATOM 5028 O O . TYR A 1 641 ? 3.033 -50.460 -9.237 1.00 20.22 633 TYR A O 1
ATOM 5037 N N . THR A 1 642 ? 4.254 -50.018 -7.368 1.00 18.61 634 THR A N 1
ATOM 5038 C CA . THR A 1 642 ? 4.088 -48.557 -7.334 1.00 17.88 634 THR A CA 1
ATOM 5039 C C . THR A 1 642 ? 5.385 -47.920 -6.838 1.00 20.84 634 THR A C 1
ATOM 5040 O O . THR A 1 642 ? 6.177 -48.557 -6.140 1.00 20.87 634 THR A O 1
ATOM 5044 N N . ILE A 1 643 ? 5.588 -46.661 -7.198 1.00 16.81 635 ILE A N 1
ATOM 5045 C CA . ILE A 1 643 ? 6.725 -45.852 -6.783 1.00 15.62 635 ILE A CA 1
ATOM 5046 C C . ILE A 1 643 ? 6.080 -44.767 -5.895 1.00 19.35 635 ILE A C 1
ATOM 5047 O O . ILE A 1 643 ? 5.310 -43.950 -6.385 1.00 19.35 635 ILE A O 1
ATOM 5052 N N . GLY A 1 644 ? 6.324 -44.831 -4.595 1.00 18.56 636 GLY A N 1
ATOM 5053 C CA . GLY A 1 644 ? 5.722 -43.906 -3.643 1.00 18.54 636 GLY A CA 1
ATOM 5054 C C . GLY A 1 644 ? 6.202 -42.479 -3.775 1.00 23.30 636 GLY A C 1
ATOM 5055 O O . GLY A 1 644 ? 7.407 -42.237 -3.898 1.00 23.05 636 GLY A O 1
ATOM 5056 N N . LEU A 1 645 ? 5.248 -41.525 -3.750 1.00 20.20 637 LEU A N 1
ATOM 5057 C CA . LEU A 1 645 ? 5.507 -40.084 -3.794 1.00 33.91 637 LEU A CA 1
ATOM 5058 C C . LEU A 1 645 ? 5.798 -39.539 -2.393 1.00 68.93 637 LEU A C 1
ATOM 5059 O O . LEU A 1 645 ? 5.967 -40.314 -1.447 1.00 34.71 637 LEU A O 1
ATOM 5064 N N . PRO B 2 28 ? 47.541 -121.441 -22.802 1.00 88.27 20 PRO B N 1
ATOM 5065 C CA . PRO B 2 28 ? 48.464 -120.870 -23.793 1.00 88.06 20 PRO B CA 1
ATOM 5066 C C . PRO B 2 28 ? 49.079 -119.547 -23.326 1.00 92.54 20 PRO B C 1
ATOM 5067 O O . PRO B 2 28 ? 48.432 -118.840 -22.548 1.00 92.27 20 PRO B O 1
ATOM 5071 N N . PRO B 2 29 ? 50.306 -119.172 -23.782 1.00 89.46 21 PRO B N 1
ATOM 5072 C CA . PRO B 2 29 ? 50.887 -117.886 -23.342 1.00 89.23 21 PRO B CA 1
ATOM 5073 C C . PRO B 2 29 ? 50.156 -116.672 -23.924 1.00 92.52 21 PRO B C 1
ATOM 5074 O O . PRO B 2 29 ? 49.481 -116.798 -24.951 1.00 92.21 21 PRO B O 1
ATOM 5078 N N . ASN B 2 30 ? 50.257 -115.507 -23.235 1.00 88.19 22 ASN B N 1
ATOM 5079 C CA . ASN B 2 30 ? 49.627 -114.217 -23.581 1.00 87.52 22 ASN B CA 1
ATOM 5080 C C . ASN B 2 30 ? 48.085 -114.233 -23.427 1.00 90.14 22 ASN B C 1
ATOM 5081 O O . ASN B 2 30 ? 47.467 -113.167 -23.343 1.00 89.65 22 ASN B O 1
ATOM 5086 N N . ALA B 2 31 ? 47.476 -115.435 -23.359 1.00 85.61 23 ALA B N 1
ATOM 5087 C CA . ALA B 2 31 ? 46.035 -115.621 -23.194 1.00 84.79 23 ALA B CA 1
ATOM 5088 C C . ALA B 2 31 ? 45.608 -115.328 -21.747 1.00 87.23 23 ALA B C 1
ATOM 5089 O O . ALA B 2 31 ? 46.277 -115.794 -20.818 1.00 86.88 23 ALA B O 1
ATOM 5091 N N . PRO B 2 32 ? 44.514 -114.553 -21.529 1.00 82.39 24 PRO B N 1
ATOM 5092 C CA . PRO B 2 32 ? 44.085 -114.262 -20.147 1.00 81.44 24 PRO B CA 1
ATOM 5093 C C . PRO B 2 32 ? 43.468 -115.470 -19.443 1.00 82.41 24 PRO B C 1
ATOM 5094 O O . PRO B 2 32 ? 42.807 -116.288 -20.088 1.00 81.87 24 PRO B O 1
ATOM 5098 N N . ALA B 2 33 ? 43.681 -115.571 -18.114 1.00 76.63 25 ALA B N 1
ATOM 5099 C CA . ALA B 2 33 ? 43.181 -116.663 -17.270 1.00 75.32 25 ALA B CA 1
ATOM 5100 C C . ALA B 2 33 ? 41.647 -116.751 -17.219 1.00 76.31 25 ALA B C 1
ATOM 5101 O O . ALA B 2 33 ? 41.106 -117.833 -16.974 1.00 75.73 25 ALA B O 1
ATOM 5103 N N . CYS B 2 34 ? 40.955 -115.619 -17.462 1.00 70.61 26 CYS B N 1
ATOM 5104 C CA . CYS B 2 34 ? 39.497 -115.544 -17.435 1.00 69.19 26 CYS B CA 1
ATOM 5105 C C . CYS B 2 34 ? 38.904 -114.875 -18.676 1.00 68.39 26 CYS B C 1
ATOM 5106 O O . CYS B 2 34 ? 39.423 -113.862 -19.152 1.00 68.03 26 CYS B O 1
ATOM 5109 N N . MET B 2 35 ? 37.796 -115.442 -19.177 1.00 60.89 27 MET B N 1
ATOM 5110 C CA . MET B 2 35 ? 37.048 -114.913 -20.315 1.00 58.46 27 MET B CA 1
ATOM 5111 C C . MET B 2 35 ? 35.900 -114.056 -19.771 1.00 56.94 27 MET B C 1
ATOM 5112 O O . MET B 2 35 ? 35.209 -114.473 -18.831 1.00 56.12 27 MET B O 1
ATOM 5117 N N . GLU B 2 36 ? 35.700 -112.865 -20.368 1.00 49.06 28 GLU B N 1
ATOM 5118 C CA . GLU B 2 36 ? 34.633 -111.926 -19.994 1.00 46.29 28 GLU B CA 1
ATOM 5119 C C . GLU B 2 36 ? 33.263 -112.540 -20.280 1.00 45.84 28 GLU B C 1
ATOM 5120 O O . GLU B 2 36 ? 33.123 -113.292 -21.245 1.00 45.30 28 GLU B O 1
ATOM 5126 N N . ARG B 2 37 ? 32.288 -112.287 -19.390 1.00 39.22 29 ARG B N 1
ATOM 5127 C CA . ARG B 2 37 ? 30.931 -112.846 -19.402 1.00 37.85 29 ARG B CA 1
ATOM 5128 C C . ARG B 2 37 ? 30.139 -112.659 -20.711 1.00 39.15 29 ARG B C 1
ATOM 5129 O O . ARG B 2 37 ? 29.471 -113.604 -21.145 1.00 38.91 29 ARG B O 1
ATOM 5137 N N . GLN B 2 38 ? 30.171 -111.454 -21.307 1.00 33.47 30 GLN B N 1
ATOM 5138 C CA . GLN B 2 38 ? 29.342 -111.148 -22.473 1.00 32.47 30 GLN B CA 1
ATOM 5139 C C . GLN B 2 38 ? 29.945 -111.587 -23.825 1.00 36.16 30 GLN B C 1
ATOM 5140 O O . GLN B 2 38 ? 30.721 -110.850 -24.450 1.00 36.51 30 GLN B O 1
ATOM 5146 N N . LEU B 2 39 ? 29.533 -112.780 -24.285 1.00 31.01 31 LEU B N 1
ATOM 5147 C CA . LEU B 2 39 ? 29.942 -113.334 -25.578 1.00 30.67 31 LEU B CA 1
ATOM 5148 C C . LEU B 2 39 ? 29.194 -112.576 -26.692 1.00 34.02 31 LEU B C 1
ATOM 5149 O O . LEU B 2 39 ? 27.960 -112.572 -26.722 1.00 32.07 31 LEU B O 1
ATOM 5154 N N . GLU B 2 40 ? 29.949 -111.882 -27.555 1.00 31.27 32 GLU B N 1
ATOM 5155 C CA . GLU B 2 40 ? 29.394 -111.061 -28.626 1.00 31.68 32 GLU B CA 1
ATOM 5156 C C . GLU B 2 40 ? 29.347 -111.742 -29.989 1.00 37.57 32 GLU B C 1
ATOM 5157 O O . GLU B 2 40 ? 28.382 -111.544 -30.731 1.00 37.42 32 GLU B O 1
ATOM 5163 N N . ALA B 2 41 ? 30.412 -112.481 -30.349 1.00 34.60 33 ALA B N 1
ATOM 5164 C CA . ALA B 2 41 ? 30.502 -113.129 -31.652 1.00 34.52 33 ALA B CA 1
ATOM 5165 C C . ALA B 2 41 ? 31.077 -114.541 -31.624 1.00 38.43 33 ALA B C 1
ATOM 5166 O O . ALA B 2 41 ? 31.877 -114.880 -30.751 1.00 38.06 33 ALA B O 1
ATOM 5168 N N . ALA B 2 42 ? 30.631 -115.365 -32.580 1.00 35.09 34 ALA B N 1
ATOM 5169 C CA . ALA B 2 42 ? 31.048 -116.750 -32.785 1.00 34.59 34 ALA B CA 1
ATOM 5170 C C . ALA B 2 42 ? 31.119 -116.973 -34.287 1.00 38.40 34 ALA B C 1
ATOM 5171 O O . ALA B 2 42 ? 30.106 -116.788 -34.971 1.00 37.50 34 ALA B O 1
ATOM 5173 N N . ARG B 2 43 ? 32.325 -117.302 -34.812 1.00 34.80 35 ARG B N 1
ATOM 5174 C CA . ARG B 2 43 ? 32.526 -117.533 -36.251 1.00 34.36 35 ARG B CA 1
ATOM 5175 C C . ARG B 2 43 ? 33.358 -118.772 -36.550 1.00 37.15 35 ARG B C 1
ATOM 5176 O O . ARG B 2 43 ? 34.544 -118.817 -36.207 1.00 35.29 35 ARG B O 1
ATOM 5184 N N . TYR B 2 44 ? 32.751 -119.754 -37.235 1.00 35.10 36 TYR B N 1
ATOM 5185 C CA . TYR B 2 44 ? 33.468 -120.959 -37.673 1.00 35.00 36 TYR B CA 1
ATOM 5186 C C . TYR B 2 44 ? 34.338 -120.627 -38.886 1.00 40.73 36 TYR B C 1
ATOM 5187 O O . TYR B 2 44 ? 33.916 -119.907 -39.794 1.00 41.17 36 TYR B O 1
ATOM 5196 N N . ARG B 2 45 ? 35.551 -121.154 -38.889 1.00 38.20 37 ARG B N 1
ATOM 5197 C CA . ARG B 2 45 ? 36.494 -121.055 -39.994 1.00 38.22 37 ARG B CA 1
ATOM 5198 C C . ARG B 2 45 ? 36.184 -122.278 -40.886 1.00 42.70 37 ARG B C 1
ATOM 5199 O O . ARG B 2 45 ? 35.564 -123.228 -40.401 1.00 41.72 37 ARG B O 1
ATOM 5207 N N . SER B 2 46 ? 36.591 -122.253 -42.175 1.00 40.45 38 SER B N 1
ATOM 5208 C CA . SER B 2 46 ? 36.351 -123.347 -43.132 1.00 40.99 38 SER B CA 1
ATOM 5209 C C . SER B 2 46 ? 36.835 -124.723 -42.628 1.00 46.18 38 SER B C 1
ATOM 5210 O O . SER B 2 46 ? 36.147 -125.718 -42.849 1.00 45.67 38 SER B O 1
ATOM 5213 N N . ASP B 2 47 ? 37.979 -124.763 -41.907 1.00 44.57 39 ASP B N 1
ATOM 5214 C CA . ASP B 2 47 ? 38.539 -125.992 -41.325 1.00 45.48 39 ASP B CA 1
ATOM 5215 C C . ASP B 2 47 ? 37.698 -126.543 -40.154 1.00 50.81 39 ASP B C 1
ATOM 5216 O O . ASP B 2 47 ? 37.697 -127.752 -39.918 1.00 51.34 39 ASP B O 1
ATOM 5221 N N . GLY B 2 48 ? 37.005 -125.652 -39.439 1.00 46.83 40 GLY B N 1
ATOM 5222 C CA . GLY B 2 48 ? 36.148 -126.019 -38.314 1.00 46.05 40 GLY B CA 1
ATOM 5223 C C . GLY B 2 48 ? 36.494 -125.372 -36.987 1.00 47.49 40 GLY B C 1
ATOM 5224 O O . GLY B 2 48 ? 35.803 -125.608 -35.993 1.00 47.05 40 GLY B O 1
ATOM 5225 N N . ALA B 2 49 ? 37.572 -124.570 -36.955 1.00 42.55 41 ALA B N 1
ATOM 5226 C CA . ALA B 2 49 ? 38.015 -123.844 -35.764 1.00 42.07 41 ALA B CA 1
ATOM 5227 C C . ALA B 2 49 ? 37.004 -122.728 -35.434 1.00 45.82 41 ALA B C 1
ATOM 5228 O O . ALA B 2 49 ? 36.452 -122.100 -36.346 1.00 44.24 41 ALA B O 1
ATOM 5230 N N . LEU B 2 50 ? 36.738 -122.520 -34.133 1.00 42.77 42 LEU B N 1
ATOM 5231 C CA . LEU B 2 50 ? 35.779 -121.530 -33.650 1.00 42.21 42 LEU B CA 1
ATOM 5232 C C . LEU B 2 50 ? 36.452 -120.263 -33.164 1.00 44.40 42 LEU B C 1
ATOM 5233 O O . LEU B 2 50 ? 37.370 -120.315 -32.349 1.00 43.81 42 LEU B O 1
ATOM 5238 N N . LEU B 2 51 ? 36.001 -119.127 -33.694 1.00 40.24 43 LEU B N 1
ATOM 5239 C CA . LEU B 2 51 ? 36.463 -117.799 -33.296 1.00 39.48 43 LEU B CA 1
ATOM 5240 C C . LEU B 2 51 ? 35.396 -117.240 -32.363 1.00 40.79 43 LEU B C 1
ATOM 5241 O O . LEU B 2 51 ? 34.204 -117.329 -32.666 1.00 39.24 43 LEU B O 1
ATOM 5246 N N . LEU B 2 52 ? 35.826 -116.750 -31.197 1.00 37.17 44 LEU B N 1
ATOM 5247 C CA . LEU B 2 52 ? 34.947 -116.176 -30.177 1.00 36.35 44 LEU B CA 1
ATOM 5248 C C . LEU B 2 52 ? 35.377 -114.772 -29.842 1.00 37.87 44 LEU B C 1
ATOM 5249 O O . LEU B 2 52 ? 36.564 -114.517 -29.628 1.00 36.90 44 LEU B O 1
ATOM 5254 N N . GLY B 2 53 ? 34.393 -113.880 -29.799 1.00 32.89 45 GLY B N 1
ATOM 5255 C CA . GLY B 2 53 ? 34.556 -112.489 -29.408 1.00 31.65 45 GLY B CA 1
ATOM 5256 C C . GLY B 2 53 ? 33.749 -112.254 -28.150 1.00 34.31 45 GLY B C 1
ATOM 5257 O O . GLY B 2 53 ? 32.588 -112.676 -28.065 1.00 32.97 45 GLY B O 1
ATOM 5258 N N . ALA B 2 54 ? 34.373 -111.628 -27.150 1.00 30.69 46 ALA B N 1
ATOM 5259 C CA . ALA B 2 54 ? 33.733 -111.363 -25.864 1.00 30.63 46 ALA B CA 1
ATOM 5260 C C . ALA B 2 54 ? 34.048 -109.969 -25.331 1.00 35.11 46 ALA B C 1
ATOM 5261 O O . ALA B 2 54 ? 35.078 -109.386 -25.682 1.00 35.06 46 ALA B O 1
ATOM 5263 N N . SER B 2 55 ? 33.135 -109.422 -24.512 1.00 31.01 47 SER B N 1
ATOM 5264 C CA . SER B 2 55 ? 33.308 -108.112 -23.883 1.00 30.95 47 SER B CA 1
ATOM 5265 C C . SER B 2 55 ? 32.907 -108.193 -22.435 1.00 33.69 47 SER B C 1
ATOM 5266 O O . SER B 2 55 ? 32.077 -109.019 -22.057 1.00 33.54 47 SER B O 1
ATOM 5269 N N . SER B 2 56 ? 33.482 -107.321 -21.630 1.00 30.19 48 SER B N 1
ATOM 5270 C CA . SER B 2 56 ? 33.088 -107.161 -20.246 1.00 29.98 48 SER B CA 1
ATOM 5271 C C . SER B 2 56 ? 32.181 -105.912 -20.277 1.00 31.62 48 SER B C 1
ATOM 5272 O O . SER B 2 56 ? 32.679 -104.799 -20.471 1.00 29.52 48 SER B O 1
ATOM 5275 N N . LEU B 2 57 ? 30.847 -106.113 -20.202 1.00 28.04 49 LEU B N 1
ATOM 5276 C CA . LEU B 2 57 ? 29.881 -104.997 -20.264 1.00 27.52 49 LEU B CA 1
ATOM 5277 C C . LEU B 2 57 ? 29.428 -104.492 -18.872 1.00 31.55 49 LEU B C 1
ATOM 5278 O O . LEU B 2 57 ? 28.530 -103.648 -18.760 1.00 30.14 49 LEU B O 1
ATOM 5283 N N . SER B 2 58 ? 30.072 -105.002 -17.820 1.00 28.70 50 SER B N 1
ATOM 5284 C CA . SER B 2 58 ? 29.815 -104.628 -16.437 1.00 29.26 50 SER B CA 1
ATOM 5285 C C . SER B 2 58 ? 31.058 -104.881 -15.574 1.00 35.55 50 SER B C 1
ATOM 5286 O O . SER B 2 58 ? 32.076 -105.347 -16.089 1.00 36.24 50 SER B O 1
ATOM 5289 N N . GLY B 2 59 ? 30.984 -104.518 -14.295 1.00 31.98 51 GLY B N 1
ATOM 5290 C CA . GLY B 2 59 ? 32.104 -104.644 -13.373 1.00 31.58 51 GLY B CA 1
ATOM 5291 C C . GLY B 2 59 ? 33.134 -103.559 -13.613 1.00 35.51 51 GLY B C 1
ATOM 5292 O O . GLY B 2 59 ? 32.921 -102.668 -14.437 1.00 35.50 51 GLY B O 1
ATOM 5293 N N . ARG B 2 60 ? 34.267 -103.644 -12.909 1.00 31.59 52 ARG B N 1
ATOM 5294 C CA . ARG B 2 60 ? 35.369 -102.684 -12.935 1.00 30.81 52 ARG B CA 1
ATOM 5295 C C . ARG B 2 60 ? 35.958 -102.377 -14.323 1.00 35.08 52 ARG B C 1
ATOM 5296 O O . ARG B 2 60 ? 36.076 -101.201 -14.680 1.00 34.26 52 ARG B O 1
ATOM 5304 N N . CYS B 2 61 ? 36.361 -103.424 -15.070 1.00 32.62 53 CYS B N 1
ATOM 5305 C CA A CYS B 2 61 ? 37.007 -103.265 -16.372 0.50 32.58 53 CYS B CA 1
ATOM 5306 C CA B CYS B 2 61 ? 37.003 -103.256 -16.370 0.50 32.70 53 CYS B CA 1
ATOM 5307 C C . CYS B 2 61 ? 36.088 -103.572 -17.539 1.00 34.14 53 CYS B C 1
ATOM 5308 O O . CYS B 2 61 ? 35.484 -104.642 -17.580 1.00 32.36 53 CYS B O 1
ATOM 5313 N N . TRP B 2 62 ? 35.992 -102.629 -18.483 1.00 29.32 54 TRP B N 1
ATOM 5314 C CA . TRP B 2 62 ? 35.179 -102.766 -19.686 1.00 29.18 54 TRP B CA 1
ATOM 5315 C C . TRP B 2 62 ? 36.116 -102.966 -20.877 1.00 34.27 54 TRP B C 1
ATOM 5316 O O . TRP B 2 62 ? 36.385 -102.043 -21.650 1.00 34.26 54 TRP B O 1
ATOM 5327 N N . ALA B 2 63 ? 36.668 -104.166 -20.974 1.00 31.36 55 ALA B N 1
ATOM 5328 C CA . ALA B 2 63 ? 37.587 -104.514 -22.055 1.00 31.29 55 ALA B CA 1
ATOM 5329 C C . ALA B 2 63 ? 36.975 -105.656 -22.874 1.00 34.13 55 ALA B C 1
ATOM 5330 O O . ALA B 2 63 ? 35.765 -105.888 -22.805 1.00 31.80 55 ALA B O 1
ATOM 5332 N N . GLY B 2 64 ? 37.796 -106.321 -23.673 1.00 32.74 56 GLY B N 1
ATOM 5333 C CA . GLY B 2 64 ? 37.344 -107.418 -24.508 1.00 33.21 56 GLY B CA 1
ATOM 5334 C C . GLY B 2 64 ? 38.403 -108.472 -24.717 1.00 38.18 56 GLY B C 1
ATOM 5335 O O . GLY B 2 64 ? 39.546 -108.311 -24.272 1.00 38.63 56 GLY B O 1
ATOM 5336 N N . SER B 2 65 ? 38.029 -109.548 -25.416 1.00 34.20 57 SER B N 1
ATOM 5337 C CA . SER B 2 65 ? 38.942 -110.652 -25.706 1.00 34.25 57 SER B CA 1
ATOM 5338 C C . SER B 2 65 ? 38.577 -111.413 -26.979 1.00 38.90 57 SER B C 1
ATOM 5339 O O . SER B 2 65 ? 37.397 -111.512 -27.319 1.00 39.00 57 SER B O 1
ATOM 5342 N N . LEU B 2 66 ? 39.601 -111.939 -27.679 1.00 35.54 58 LEU B N 1
ATOM 5343 C CA . LEU B 2 66 ? 39.467 -112.759 -28.893 1.00 35.77 58 LEU B CA 1
ATOM 5344 C C . LEU B 2 66 ? 39.971 -114.162 -28.587 1.00 40.38 58 LEU B C 1
ATOM 5345 O O . LEU B 2 66 ? 41.039 -114.303 -27.987 1.00 39.62 58 LEU B O 1
ATOM 5350 N N . TRP B 2 67 ? 39.200 -115.192 -28.972 1.00 38.43 59 TRP B N 1
ATOM 5351 C CA . TRP B 2 67 ? 39.532 -116.591 -28.692 1.00 39.26 59 TRP B CA 1
ATOM 5352 C C . TRP B 2 67 ? 39.438 -117.509 -29.893 1.00 44.41 59 TRP B C 1
ATOM 5353 O O . TRP B 2 67 ? 38.520 -117.378 -30.703 1.00 43.60 59 TRP B O 1
ATOM 5364 N N . LEU B 2 68 ? 40.353 -118.493 -29.961 1.00 41.93 60 LEU B N 1
ATOM 5365 C CA . LEU B 2 68 ? 40.362 -119.519 -31.000 1.00 41.66 60 LEU B CA 1
ATOM 5366 C C . LEU B 2 68 ? 40.261 -120.891 -30.345 1.00 45.28 60 LEU B C 1
ATOM 5367 O O . LEU B 2 68 ? 41.057 -121.216 -29.467 1.00 44.53 60 LEU B O 1
ATOM 5372 N N . PHE B 2 69 ? 39.257 -121.668 -30.752 1.00 42.54 61 PHE B N 1
ATOM 5373 C CA . PHE B 2 69 ? 38.994 -123.011 -30.252 1.00 43.29 61 PHE B CA 1
ATOM 5374 C C . PHE B 2 69 ? 38.990 -123.998 -31.416 1.00 49.73 61 PHE B C 1
ATOM 5375 O O . PHE B 2 69 ? 38.009 -124.048 -32.166 1.00 48.26 61 PHE B O 1
ATOM 5383 N N . LYS B 2 70 ? 40.078 -124.791 -31.568 1.00 49.14 62 LYS B N 1
ATOM 5384 C CA . LYS B 2 70 ? 40.138 -125.818 -32.620 1.00 50.21 62 LYS B CA 1
ATOM 5385 C C . LYS B 2 70 ? 39.121 -126.930 -32.320 1.00 57.32 62 LYS B C 1
ATOM 5386 O O . LYS B 2 70 ? 38.595 -127.552 -33.248 1.00 57.48 62 LYS B O 1
ATOM 5392 N N . ASP B 2 71 ? 38.792 -127.107 -31.019 1.00 55.46 63 ASP B N 1
ATOM 5393 C CA . ASP B 2 71 ? 37.764 -128.014 -30.514 1.00 56.18 63 ASP B CA 1
ATOM 5394 C C . ASP B 2 71 ? 36.584 -127.120 -30.045 1.00 61.21 63 ASP B C 1
ATOM 5395 O O . ASP B 2 71 ? 36.714 -126.452 -29.013 1.00 60.85 63 ASP B O 1
ATOM 5400 N N . PRO B 2 72 ? 35.457 -127.053 -30.808 1.00 58.18 64 PRO B N 1
ATOM 5401 C CA . PRO B 2 72 ? 34.339 -126.177 -30.400 1.00 57.76 64 PRO B CA 1
ATOM 5402 C C . PRO B 2 72 ? 33.608 -126.599 -29.126 1.00 60.93 64 PRO B C 1
ATOM 5403 O O . PRO B 2 72 ? 33.032 -125.742 -28.458 1.00 60.10 64 PRO B O 1
ATOM 5407 N N . CYS B 2 73 ? 33.623 -127.910 -28.796 1.00 57.48 65 CYS B N 1
ATOM 5408 C CA . CYS B 2 73 ? 32.977 -128.467 -27.599 1.00 57.18 65 CYS B CA 1
ATOM 5409 C C . CYS B 2 73 ? 33.620 -128.001 -26.289 1.00 58.31 65 CYS B C 1
ATOM 5410 O O . CYS B 2 73 ? 32.952 -127.975 -25.257 1.00 57.73 65 CYS B O 1
ATOM 5413 N N . ALA B 2 74 ? 34.906 -127.625 -26.344 1.00 53.66 66 ALA B N 1
ATOM 5414 C CA . ALA B 2 74 ? 35.694 -127.120 -25.223 1.00 53.17 66 ALA B CA 1
ATOM 5415 C C . ALA B 2 74 ? 35.274 -125.695 -24.816 1.00 56.47 66 ALA B C 1
ATOM 5416 O O . ALA B 2 74 ? 35.455 -125.319 -23.658 1.00 55.54 66 ALA B O 1
ATOM 5418 N N . ALA B 2 75 ? 34.746 -124.900 -25.779 1.00 52.63 67 ALA B N 1
ATOM 5419 C CA . ALA B 2 75 ? 34.309 -123.513 -25.575 1.00 51.85 67 ALA B CA 1
ATOM 5420 C C . ALA B 2 75 ? 33.153 -123.415 -24.568 1.00 54.98 67 ALA B C 1
ATOM 5421 O O . ALA B 2 75 ? 32.280 -124.286 -24.576 1.00 54.46 67 ALA B O 1
ATOM 5423 N N . PRO B 2 76 ? 33.136 -122.409 -23.661 1.00 51.01 68 PRO B N 1
ATOM 5424 C CA . PRO B 2 76 ? 34.066 -121.280 -23.520 1.00 50.82 68 PRO B CA 1
ATOM 5425 C C . PRO B 2 76 ? 35.175 -121.448 -22.459 1.00 54.54 68 PRO B C 1
ATOM 5426 O O . PRO B 2 76 ? 35.635 -120.443 -21.911 1.00 54.35 68 PRO B O 1
ATOM 5430 N N . ASN B 2 77 ? 35.637 -122.691 -22.193 1.00 50.81 69 ASN B N 1
ATOM 5431 C CA . ASN B 2 77 ? 36.697 -122.935 -21.204 1.00 50.61 69 ASN B CA 1
ATOM 5432 C C . ASN B 2 77 ? 38.079 -122.442 -21.681 1.00 54.62 69 ASN B C 1
ATOM 5433 O O . ASN B 2 77 ? 38.632 -122.972 -22.646 1.00 53.96 69 ASN B O 1
ATOM 5438 N N . GLU B 2 78 ? 38.629 -121.434 -20.976 1.00 51.71 70 GLU B N 1
ATOM 5439 C CA . GLU B 2 78 ? 39.922 -120.777 -21.235 1.00 51.87 70 GLU B CA 1
ATOM 5440 C C . GLU B 2 78 ? 41.125 -121.734 -21.259 1.00 56.64 70 GLU B C 1
ATOM 5441 O O . GLU B 2 78 ? 42.052 -121.525 -22.042 1.00 55.80 70 GLU B O 1
ATOM 5447 N N . GLY B 2 79 ? 41.104 -122.755 -20.402 1.00 54.24 71 GLY B N 1
ATOM 5448 C CA . GLY B 2 79 ? 42.176 -123.745 -20.312 1.00 54.53 71 GLY B CA 1
ATOM 5449 C C . GLY B 2 79 ? 42.193 -124.758 -21.441 1.00 58.91 71 GLY B C 1
ATOM 5450 O O . GLY B 2 79 ? 43.100 -125.592 -21.512 1.00 59.04 71 GLY B O 1
ATOM 5451 N N . PHE B 2 80 ? 41.194 -124.687 -22.338 1.00 55.02 72 PHE B N 1
ATOM 5452 C CA . PHE B 2 80 ? 41.034 -125.592 -23.470 1.00 54.58 72 PHE B CA 1
ATOM 5453 C C . PHE B 2 80 ? 41.007 -124.853 -24.826 1.00 55.70 72 PHE B C 1
ATOM 5454 O O . PHE B 2 80 ? 40.549 -125.411 -25.825 1.00 55.05 72 PHE B O 1
ATOM 5462 N N . CYS B 2 81 ? 41.531 -123.613 -24.866 1.00 50.73 73 CYS B N 1
ATOM 5463 C CA . CYS B 2 81 ? 41.597 -122.816 -26.095 1.00 49.67 73 CYS B CA 1
ATOM 5464 C C . CYS B 2 81 ? 42.928 -123.017 -26.823 1.00 51.07 73 CYS B C 1
ATOM 5465 O O . CYS B 2 81 ? 43.933 -123.354 -26.194 1.00 50.99 73 CYS B O 1
ATOM 5468 N N . SER B 2 82 ? 42.925 -122.800 -28.145 1.00 45.06 74 SER B N 1
ATOM 5469 C CA . SER B 2 82 ? 44.102 -122.894 -29.007 1.00 43.69 74 SER B CA 1
ATOM 5470 C C . SER B 2 82 ? 44.919 -121.600 -28.913 1.00 46.22 74 SER B C 1
ATOM 5471 O O . SER B 2 82 ? 46.151 -121.651 -28.935 1.00 45.79 7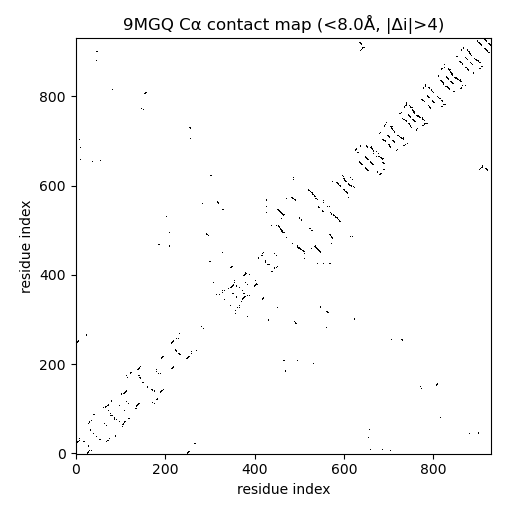4 SER B O 1
ATOM 5474 N N . ALA B 2 83 ? 44.223 -120.436 -28.815 1.00 41.55 75 ALA B N 1
ATOM 5475 C CA . ALA B 2 83 ? 44.811 -119.092 -28.713 1.00 40.44 75 ALA B CA 1
ATOM 5476 C C . ALA B 2 83 ? 43.833 -118.101 -28.054 1.00 42.43 75 ALA B C 1
ATOM 5477 O O . ALA B 2 83 ? 42.618 -118.284 -28.123 1.00 41.21 75 ALA B O 1
ATOM 5479 N N . GLY B 2 84 ? 44.383 -117.055 -27.449 1.00 38.96 76 GLY B N 1
ATOM 5480 C CA . GLY B 2 84 ? 43.622 -116.008 -26.779 1.00 38.18 76 GLY B CA 1
ATOM 5481 C C . GLY B 2 84 ? 44.404 -114.724 -26.605 1.00 41.41 76 GLY B C 1
ATOM 5482 O O . GLY B 2 84 ? 45.631 -114.754 -26.450 1.00 41.20 76 GLY B O 1
ATOM 5483 N N . VAL B 2 85 ? 43.697 -113.578 -26.655 1.00 36.46 77 VAL B N 1
ATOM 5484 C CA . VAL B 2 85 ? 44.298 -112.254 -26.487 1.00 35.60 77 VAL B CA 1
ATOM 5485 C C . VAL B 2 85 ? 43.281 -111.261 -25.890 1.00 39.57 77 VAL B C 1
ATOM 5486 O O . VAL B 2 85 ? 42.071 -111.421 -26.076 1.00 37.61 77 VAL B O 1
ATOM 5490 N N . GLN B 2 86 ? 43.792 -110.241 -25.185 1.00 37.07 78 GLN B N 1
ATOM 5491 C CA . GLN B 2 86 ? 42.991 -109.175 -24.607 1.00 37.23 78 GLN B CA 1
ATOM 5492 C C . GLN B 2 86 ? 43.052 -107.961 -25.513 1.00 42.56 78 GLN B C 1
ATOM 5493 O O . GLN B 2 86 ? 44.131 -107.576 -25.984 1.00 42.40 78 GLN B O 1
ATOM 5499 N N . THR B 2 87 ? 41.888 -107.362 -25.766 1.00 39.74 79 THR B N 1
ATOM 5500 C CA . THR B 2 87 ? 41.798 -106.134 -26.554 1.00 39.14 79 THR B CA 1
ATOM 5501 C C . THR B 2 87 ? 41.685 -104.970 -25.565 1.00 42.48 79 THR B C 1
ATOM 5502 O O . THR B 2 87 ? 41.308 -105.176 -24.407 1.00 42.37 79 THR B O 1
ATOM 5506 N N . GLU B 2 88 ? 42.048 -103.764 -26.011 1.00 38.90 80 GLU B N 1
ATOM 5507 C CA . GLU B 2 88 ? 42.022 -102.530 -25.223 1.00 38.67 80 GLU B CA 1
ATOM 5508 C C . GLU B 2 88 ? 40.599 -102.220 -24.693 1.00 40.83 80 GLU B C 1
ATOM 5509 O O . GLU B 2 88 ? 40.447 -101.788 -23.548 1.00 40.02 80 GLU B O 1
ATOM 5515 N N . ALA B 2 89 ? 39.577 -102.447 -25.544 1.00 35.75 81 ALA B N 1
ATOM 5516 C CA . ALA B 2 89 ? 38.166 -102.181 -25.276 1.00 34.14 81 ALA B CA 1
ATOM 5517 C C . ALA B 2 89 ? 37.304 -103.350 -25.731 1.00 36.10 81 ALA B C 1
ATOM 5518 O O . ALA B 2 89 ? 37.828 -104.330 -26.262 1.00 35.68 81 ALA B O 1
ATOM 5520 N N . GLY B 2 90 ? 35.990 -103.237 -25.519 1.00 30.88 82 GLY B N 1
ATOM 5521 C CA . GLY B 2 90 ? 35.024 -104.267 -25.875 1.00 30.14 82 GLY B CA 1
ATOM 5522 C C . GLY B 2 90 ? 34.959 -104.554 -27.362 1.00 34.07 82 GLY B C 1
ATOM 5523 O O . GLY B 2 90 ? 35.339 -103.718 -28.189 1.00 32.70 82 GLY B O 1
ATOM 5524 N N . VAL B 2 91 ? 34.489 -105.759 -27.690 1.00 30.90 83 VAL B N 1
ATOM 5525 C CA . VAL B 2 91 ? 34.312 -106.259 -29.045 1.00 30.65 83 VAL B CA 1
ATOM 5526 C C . VAL B 2 91 ? 32.824 -106.112 -29.345 1.00 34.05 83 VAL B C 1
ATOM 5527 O O . VAL B 2 91 ? 32.005 -106.810 -28.750 1.00 33.10 83 VAL B O 1
ATOM 5531 N N . ALA B 2 92 ? 32.475 -105.179 -30.230 1.00 30.52 84 ALA B N 1
ATOM 5532 C CA . ALA B 2 92 ? 31.079 -104.967 -30.619 1.00 29.72 84 ALA B CA 1
ATOM 5533 C C . ALA B 2 92 ? 30.718 -105.892 -31.778 1.00 32.77 84 ALA B C 1
ATOM 5534 O O . ALA B 2 92 ? 29.555 -106.270 -31.923 1.00 32.04 84 ALA B O 1
ATOM 5536 N N . ASP B 2 93 ? 31.729 -106.274 -32.590 1.00 29.51 85 ASP B N 1
ATOM 5537 C CA . ASP B 2 93 ? 31.584 -107.165 -33.755 1.00 28.74 85 ASP B CA 1
ATOM 5538 C C . ASP B 2 93 ? 32.955 -107.636 -34.254 1.00 32.34 85 ASP B C 1
ATOM 5539 O O . ASP B 2 93 ? 33.974 -106.989 -33.992 1.00 30.52 85 ASP B O 1
ATOM 5544 N N . LEU B 2 94 ? 32.970 -108.759 -34.987 1.00 30.75 86 LEU B N 1
ATOM 5545 C CA . LEU B 2 94 ? 34.178 -109.303 -35.597 1.00 31.54 86 LEU B CA 1
ATOM 5546 C C . LEU B 2 94 ? 33.875 -110.141 -36.828 1.00 38.47 86 LEU B C 1
ATOM 5547 O O . LEU B 2 94 ? 32.743 -110.599 -37.022 1.00 38.74 86 LEU B O 1
ATOM 5552 N N . THR B 2 95 ? 34.912 -110.371 -37.637 1.00 35.74 87 THR B N 1
ATOM 5553 C CA . THR B 2 95 ? 34.828 -111.171 -38.857 1.00 35.52 87 THR B CA 1
ATOM 5554 C C . THR B 2 95 ? 36.190 -111.768 -39.212 1.00 39.16 87 THR B C 1
ATOM 5555 O O . THR B 2 95 ? 37.237 -111.169 -38.926 1.00 37.82 87 THR B O 1
ATOM 5559 N N . TRP B 2 96 ? 36.164 -112.951 -39.839 1.00 36.32 88 TRP B N 1
ATOM 5560 C CA . TRP B 2 96 ? 37.374 -113.603 -40.332 1.00 36.25 88 TRP B CA 1
ATOM 5561 C C . TRP B 2 96 ? 37.835 -112.848 -41.586 1.00 43.70 88 TRP B C 1
ATOM 5562 O O . TRP B 2 96 ? 37.007 -112.417 -42.389 1.00 44.66 88 TRP B O 1
ATOM 5573 N N . VAL B 2 97 ? 39.142 -112.662 -41.731 1.00 41.94 89 VAL B N 1
ATOM 5574 C CA . VAL B 2 97 ? 39.762 -112.055 -42.909 1.00 42.34 89 VAL B CA 1
ATOM 5575 C C . VAL B 2 97 ? 40.654 -113.180 -43.459 1.00 48.45 89 VAL B C 1
ATOM 5576 O O . VAL B 2 97 ? 41.844 -113.275 -43.137 1.00 48.70 89 VAL B O 1
ATOM 5580 N N . GLY B 2 98 ? 40.025 -114.080 -44.199 1.00 45.68 90 GLY B N 1
ATOM 5581 C CA . GLY B 2 98 ? 40.686 -115.247 -44.757 1.00 45.59 90 GLY B CA 1
ATOM 5582 C C . GLY B 2 98 ? 40.648 -116.399 -43.779 1.00 49.62 90 GLY B C 1
ATOM 5583 O O . GLY B 2 98 ? 39.563 -116.817 -43.350 1.00 50.14 90 GLY B O 1
ATOM 5584 N N . GLU B 2 99 ? 41.834 -116.905 -43.405 1.00 45.11 91 GLU B N 1
ATOM 5585 C CA . GLU B 2 99 ? 41.957 -118.037 -42.483 1.00 44.62 91 GLU B CA 1
ATOM 5586 C C . GLU B 2 99 ? 42.710 -117.674 -41.206 1.00 47.44 91 GLU B C 1
ATOM 5587 O O . GLU B 2 99 ? 42.552 -118.353 -40.193 1.00 47.05 91 GLU B O 1
ATOM 5593 N N . ARG B 2 100 ? 43.534 -116.618 -41.256 1.00 43.35 92 ARG B N 1
ATOM 5594 C CA . ARG B 2 100 ? 44.344 -116.179 -40.122 1.00 43.11 92 ARG B CA 1
ATOM 5595 C C . ARG B 2 100 ? 44.022 -114.760 -39.620 1.00 44.91 92 ARG B C 1
ATOM 5596 O O . ARG B 2 100 ? 44.407 -114.422 -38.507 1.00 44.70 92 ARG B O 1
ATOM 5604 N N . GLY B 2 101 ? 43.329 -113.959 -40.429 1.00 39.22 93 GLY B N 1
ATOM 5605 C CA . GLY B 2 101 ? 42.969 -112.592 -40.070 1.00 37.84 93 GLY B CA 1
ATOM 5606 C C . GLY B 2 101 ? 41.670 -112.490 -39.297 1.00 38.92 93 GLY B C 1
ATOM 5607 O O . GLY B 2 101 ? 40.728 -113.249 -39.546 1.00 37.83 93 GLY B O 1
ATOM 5608 N N . ILE B 2 102 ? 41.629 -111.564 -38.324 1.00 34.18 94 ILE B N 1
ATOM 5609 C CA . ILE B 2 102 ? 40.460 -111.291 -37.475 1.00 32.66 94 ILE B CA 1
ATOM 5610 C C . ILE B 2 102 ? 40.252 -109.781 -37.453 1.00 33.40 94 ILE B C 1
ATOM 5611 O O . ILE B 2 102 ? 41.107 -109.042 -36.962 1.00 32.05 94 ILE B O 1
ATOM 5616 N N . LEU B 2 103 ? 39.133 -109.326 -38.013 1.00 29.63 95 LEU B N 1
ATOM 5617 C CA . LEU B 2 103 ? 38.806 -107.899 -38.052 1.00 28.84 95 LEU B CA 1
ATOM 5618 C C . LEU B 2 103 ? 37.753 -107.591 -36.987 1.00 33.01 95 LEU B C 1
ATOM 5619 O O . LEU B 2 103 ? 36.704 -108.237 -36.948 1.00 32.44 95 LEU B O 1
ATOM 5624 N N . VAL B 2 104 ? 38.067 -106.635 -36.104 1.00 30.08 96 VAL B N 1
ATOM 5625 C CA . VAL B 2 104 ? 37.258 -106.277 -34.935 1.00 29.38 96 VAL B CA 1
ATOM 5626 C C . VAL B 2 104 ? 36.701 -104.848 -34.988 1.00 31.36 96 VAL B C 1
ATOM 5627 O O . VAL B 2 104 ? 37.425 -103.906 -35.301 1.00 30.59 96 VAL B O 1
ATOM 5631 N N . ALA B 2 105 ? 35.417 -104.707 -34.631 1.00 27.72 97 ALA B N 1
ATOM 5632 C CA . ALA B 2 105 ? 34.723 -103.427 -34.461 1.00 27.35 97 ALA B CA 1
ATOM 5633 C C . ALA B 2 105 ? 34.815 -103.155 -32.938 1.00 30.89 97 ALA B C 1
ATOM 5634 O O . ALA B 2 105 ? 34.337 -103.968 -32.142 1.00 31.31 97 ALA B O 1
ATOM 5636 N N . SER B 2 106 ? 35.520 -102.082 -32.541 1.00 27.37 98 SER B N 1
ATOM 5637 C CA . SER B 2 106 ? 35.755 -101.759 -31.132 1.00 28.15 98 SER B CA 1
ATOM 5638 C C . SER B 2 106 ? 34.945 -100.568 -30.592 1.00 31.95 98 SER B C 1
ATOM 5639 O O . SER B 2 106 ? 34.627 -99.631 -31.331 1.00 30.95 98 SER B O 1
ATOM 5642 N N . ASP B 2 107 ? 34.670 -100.601 -29.269 1.00 28.14 99 ASP B N 1
ATOM 5643 C CA . ASP B 2 107 ? 33.991 -99.552 -28.500 1.00 27.84 99 ASP B CA 1
ATOM 5644 C C . ASP B 2 107 ? 34.771 -98.246 -28.538 1.00 31.39 99 ASP B C 1
ATOM 5645 O O . ASP B 2 107 ? 34.179 -97.180 -28.379 1.00 32.16 99 ASP B O 1
ATOM 5650 N N . SER B 2 108 ? 36.105 -98.330 -28.709 1.00 27.17 100 SER B N 1
ATOM 5651 C CA . SER B 2 108 ? 37.034 -97.191 -28.762 1.00 26.78 100 SER B CA 1
ATOM 5652 C C . SER B 2 108 ? 36.911 -96.330 -30.028 1.00 30.79 100 SER B C 1
ATOM 5653 O O . SER B 2 108 ? 37.515 -95.262 -30.101 1.00 30.50 100 SER B O 1
ATOM 5656 N N . GLY B 2 109 ? 36.197 -96.825 -31.029 1.00 28.65 101 GLY B N 1
ATOM 5657 C CA . GLY B 2 109 ? 36.079 -96.142 -32.307 1.00 29.25 101 GLY B CA 1
ATOM 5658 C C . GLY B 2 109 ? 37.081 -96.690 -33.307 1.00 33.75 101 GLY B C 1
ATOM 5659 O O . GLY B 2 109 ? 37.084 -96.291 -34.471 1.00 33.54 101 GLY B O 1
ATOM 5660 N N . ALA B 2 110 ? 37.905 -97.649 -32.867 1.00 29.33 102 ALA B N 1
ATOM 5661 C CA . ALA B 2 110 ? 38.900 -98.287 -33.721 1.00 29.14 102 ALA B CA 1
ATOM 5662 C C . ALA B 2 110 ? 38.352 -99.495 -34.460 1.00 32.02 102 ALA B C 1
ATOM 5663 O O . ALA B 2 110 ? 37.498 -100.223 -33.948 1.00 30.50 102 ALA B O 1
ATOM 5665 N N . VAL B 2 111 ? 38.878 -99.706 -35.670 1.00 29.30 103 VAL B N 1
ATOM 5666 C CA . VAL B 2 111 ? 38.687 -100.913 -36.461 1.00 29.43 103 VAL B CA 1
ATOM 5667 C C . VAL B 2 111 ? 40.067 -101.567 -36.313 1.00 34.10 103 VAL B C 1
ATOM 5668 O O . VAL B 2 111 ? 41.092 -100.901 -36.507 1.00 33.14 103 VAL B O 1
ATOM 5672 N N . GLU B 2 112 ? 40.105 -102.805 -35.833 1.00 31.76 104 GLU B N 1
ATOM 5673 C CA . GLU B 2 112 ? 41.396 -103.433 -35.608 1.00 32.43 104 GLU B CA 1
ATOM 5674 C C . GLU B 2 112 ? 41.533 -104.776 -36.294 1.00 36.51 104 GLU B C 1
ATOM 5675 O O . GLU B 2 112 ? 40.600 -105.586 -36.322 1.00 34.78 104 GLU B O 1
ATOM 5681 N N . LEU B 2 113 ? 42.700 -104.978 -36.896 1.00 34.13 105 LEU B N 1
ATOM 5682 C CA . LEU B 2 113 ? 43.020 -106.231 -37.557 1.00 34.74 105 LEU B CA 1
ATOM 5683 C C . LEU B 2 113 ? 44.034 -106.963 -36.710 1.00 39.92 105 LEU B C 1
ATOM 5684 O O . LEU B 2 113 ? 45.064 -106.405 -36.323 1.00 38.63 105 LEU B O 1
ATOM 5689 N N . TRP B 2 114 ? 43.682 -108.191 -36.369 1.00 39.15 106 TRP B N 1
ATOM 5690 C CA . TRP B 2 114 ? 44.478 -109.114 -35.588 1.00 40.46 106 TRP B CA 1
ATOM 5691 C C . TRP B 2 114 ? 44.832 -110.273 -36.506 1.00 46.23 106 TRP B C 1
ATOM 5692 O O . TRP B 2 114 ? 44.026 -110.657 -37.354 1.00 44.78 106 TRP B O 1
ATOM 5703 N N . GLU B 2 115 ? 46.041 -110.813 -36.362 1.00 44.94 107 GLU B N 1
ATOM 5704 C CA . GLU B 2 115 ? 46.491 -111.915 -37.197 1.00 45.56 107 GLU B CA 1
ATOM 5705 C C . GLU B 2 115 ? 46.983 -113.085 -36.363 1.00 50.59 107 GLU B C 1
ATOM 5706 O O . GLU B 2 115 ? 47.746 -112.905 -35.414 1.00 49.63 107 GLU B O 1
ATOM 5712 N N . LEU B 2 116 ? 46.492 -114.279 -36.697 1.00 49.01 108 LEU B N 1
ATOM 5713 C CA . LEU B 2 116 ? 46.855 -115.554 -36.089 1.00 49.93 108 LEU B CA 1
ATOM 5714 C C . LEU B 2 116 ? 48.264 -115.880 -36.593 1.00 56.09 108 LEU B C 1
ATOM 5715 O O . LEU B 2 116 ? 48.505 -115.807 -37.801 1.00 56.27 108 LEU B O 1
ATOM 5720 N N . ASP B 2 117 ? 49.203 -116.187 -35.677 1.00 53.92 109 ASP B N 1
ATOM 5721 C CA . ASP B 2 117 ? 50.599 -116.482 -36.036 1.00 54.34 109 ASP B CA 1
ATOM 5722 C C . ASP B 2 117 ? 50.778 -117.837 -36.771 1.00 58.82 109 ASP B C 1
ATOM 5723 O O . ASP B 2 117 ? 49.808 -118.582 -36.943 1.00 57.57 109 ASP B O 1
ATOM 5728 N N . GLU B 2 118 ? 52.021 -118.122 -37.232 1.00 56.99 110 GLU B N 1
ATOM 5729 C CA . GLU B 2 118 ? 52.396 -119.336 -37.975 1.00 57.14 110 GLU B CA 1
ATOM 5730 C C . GLU B 2 118 ? 51.956 -120.639 -37.280 1.00 59.52 110 GLU B C 1
ATOM 5731 O O . GLU B 2 118 ? 51.355 -121.499 -37.934 1.00 58.74 110 GLU B O 1
ATOM 5737 N N . ASN B 2 119 ? 52.198 -120.752 -35.956 1.00 55.14 111 ASN B N 1
ATOM 5738 C CA . ASN B 2 119 ? 51.822 -121.934 -35.173 1.00 54.56 111 ASN B CA 1
ATOM 5739 C C . ASN B 2 119 ? 50.359 -121.903 -34.696 1.00 55.89 111 ASN B C 1
ATOM 5740 O O . ASN B 2 119 ? 49.877 -122.903 -34.156 1.00 54.96 111 ASN B O 1
ATOM 5745 N N . GLU B 2 120 ? 49.646 -120.771 -34.945 1.00 51.41 112 GLU B N 1
ATOM 5746 C CA . GLU B 2 120 ? 48.235 -120.513 -34.596 1.00 50.37 112 GLU B CA 1
ATOM 5747 C C . GLU B 2 120 ? 47.975 -120.649 -33.081 1.00 52.80 112 GLU B C 1
ATOM 5748 O O . GLU B 2 120 ? 46.927 -121.143 -32.659 1.00 52.34 112 GLU B O 1
ATOM 5754 N N . THR B 2 121 ? 48.947 -120.197 -32.272 1.00 48.53 113 THR B N 1
ATOM 5755 C CA . THR B 2 121 ? 48.908 -120.257 -30.805 1.00 48.09 113 THR B CA 1
ATOM 5756 C C . THR B 2 121 ? 48.903 -118.857 -30.179 1.00 50.56 113 THR B C 1
ATOM 5757 O O . THR B 2 121 ? 48.717 -118.718 -28.967 1.00 49.92 113 THR B O 1
ATOM 5761 N N . LEU B 2 122 ? 49.117 -117.828 -31.014 1.00 46.11 114 LEU B N 1
ATOM 5762 C CA . LEU B 2 122 ? 49.123 -116.426 -30.621 1.00 45.81 114 LEU B CA 1
ATOM 5763 C C . LEU B 2 122 ? 48.237 -115.610 -31.566 1.00 48.55 114 LEU B C 1
ATOM 5764 O O . LEU B 2 122 ? 47.984 -116.024 -32.704 1.00 47.79 114 LEU B O 1
ATOM 5769 N N . ILE B 2 123 ? 47.733 -114.467 -31.067 1.00 44.12 115 ILE B N 1
ATOM 5770 C CA . ILE B 2 123 ? 46.903 -113.516 -31.812 1.00 43.06 115 ILE B CA 1
ATOM 5771 C C . ILE B 2 123 ? 47.609 -112.178 -31.639 1.00 46.98 115 ILE B C 1
ATOM 5772 O O . ILE B 2 123 ? 47.669 -111.649 -30.524 1.00 47.00 115 ILE B O 1
ATOM 5777 N N . VAL B 2 124 ? 48.229 -111.688 -32.724 1.00 43.54 116 VAL B N 1
ATOM 5778 C CA . VAL B 2 124 ? 49.018 -110.453 -32.735 1.00 43.42 116 VAL B CA 1
ATOM 5779 C C . VAL B 2 124 ? 48.282 -109.337 -33.492 1.00 48.07 116 VAL B C 1
ATOM 5780 O O . VAL B 2 124 ? 47.605 -109.614 -34.483 1.00 47.87 116 VAL B O 1
ATOM 5784 N N . SER B 2 125 ? 48.392 -108.088 -33.016 1.00 44.68 117 SER B N 1
ATOM 5785 C CA . SER B 2 125 ? 47.747 -106.961 -33.682 1.00 44.16 117 SER B CA 1
ATOM 5786 C C . SER B 2 125 ? 48.540 -106.522 -34.912 1.00 47.97 117 SER B C 1
ATOM 5787 O O . SER B 2 125 ? 49.753 -106.302 -34.820 1.00 47.62 117 SER B O 1
ATOM 5790 N N . LYS B 2 126 ? 47.842 -106.389 -36.055 1.00 44.17 118 LYS B N 1
ATOM 5791 C CA . LYS B 2 126 ? 48.408 -105.912 -37.315 1.00 44.00 118 LYS B CA 1
ATOM 5792 C C . LYS B 2 126 ? 48.222 -104.380 -37.384 1.00 47.00 118 LYS B C 1
ATOM 5793 O O . LYS B 2 126 ? 49.186 -103.648 -37.625 1.00 45.68 118 LYS B O 1
ATOM 5799 N N . PHE B 2 127 ? 46.979 -103.903 -37.142 1.00 43.24 119 PHE B N 1
ATOM 5800 C CA . PHE B 2 127 ? 46.654 -102.478 -37.097 1.00 41.99 119 PHE B CA 1
ATOM 5801 C C . PHE B 2 127 ? 45.495 -102.172 -36.156 1.00 44.86 119 PHE B C 1
ATOM 5802 O O . PHE B 2 127 ? 44.597 -102.993 -35.963 1.00 44.13 119 PHE B O 1
ATOM 5810 N N . CYS B 2 128 ? 45.528 -100.969 -35.587 1.00 40.71 120 CYS B N 1
ATOM 5811 C CA . CYS B 2 128 ? 44.496 -100.423 -34.724 1.00 40.15 120 CYS B CA 1
ATOM 5812 C C . CYS B 2 128 ? 44.382 -98.973 -35.145 1.00 43.21 120 CYS B C 1
ATOM 5813 O O . CYS B 2 128 ? 45.228 -98.149 -34.775 1.00 43.52 120 CYS B O 1
ATOM 5816 N N . LYS B 2 129 ? 43.405 -98.691 -36.022 1.00 39.04 121 LYS B N 1
ATOM 5817 C CA . LYS B 2 129 ? 43.192 -97.348 -36.571 1.00 38.58 121 LYS B CA 1
ATOM 5818 C C . LYS B 2 129 ? 41.916 -96.714 -36.021 1.00 41.37 121 LYS B C 1
ATOM 5819 O O . LYS B 2 129 ? 40.821 -97.252 -36.198 1.00 39.96 121 LYS B O 1
ATOM 5825 N N . TYR B 2 130 ? 42.076 -95.577 -35.332 1.00 38.30 122 TYR B N 1
ATOM 5826 C CA . TYR B 2 130 ? 40.983 -94.823 -34.714 1.00 37.70 122 TYR B CA 1
ATOM 5827 C C . TYR B 2 130 ? 40.466 -93.790 -35.710 1.00 40.19 122 TYR B C 1
ATOM 5828 O O . TYR B 2 130 ? 40.964 -92.662 -35.745 1.00 40.79 122 TYR B O 1
ATOM 5837 N N . GLU B 2 131 ? 39.496 -94.196 -36.543 1.00 35.41 123 GLU B N 1
ATOM 5838 C CA . GLU B 2 131 ? 38.898 -93.359 -37.596 1.00 34.79 123 GLU B CA 1
ATOM 5839 C C . GLU B 2 131 ? 37.436 -92.975 -37.323 1.00 36.18 123 GLU B C 1
ATOM 5840 O O . GLU B 2 131 ? 36.939 -92.002 -37.894 1.00 35.61 123 GLU B O 1
ATOM 5846 N N . HIS B 2 132 ? 36.750 -93.750 -36.476 1.00 31.34 124 HIS B N 1
ATOM 5847 C CA . HIS B 2 132 ? 35.377 -93.475 -36.076 1.00 30.14 124 HIS B CA 1
ATOM 5848 C C . HIS B 2 132 ? 35.359 -92.616 -34.804 1.00 34.17 124 HIS B C 1
ATOM 5849 O O . HIS B 2 132 ? 36.260 -92.719 -33.963 1.00 33.97 124 HIS B O 1
ATOM 5856 N N . ASP B 2 133 ? 34.352 -91.745 -34.688 1.00 29.58 125 ASP B N 1
ATOM 5857 C CA . ASP B 2 133 ? 34.232 -90.834 -33.550 1.00 28.36 125 ASP B CA 1
ATOM 5858 C C . ASP B 2 133 ? 33.372 -91.377 -32.398 1.00 31.40 125 ASP B C 1
ATOM 5859 O O . ASP B 2 133 ? 33.206 -90.701 -31.385 1.00 32.32 125 ASP B O 1
ATOM 5864 N N . ASP B 2 134 ? 32.858 -92.597 -32.545 1.00 26.55 126 ASP B N 1
ATOM 5865 C CA . ASP B 2 134 ? 32.049 -93.294 -31.549 1.00 26.27 126 ASP B CA 1
ATOM 5866 C C . ASP B 2 134 ? 32.242 -94.797 -31.772 1.00 29.83 126 ASP B C 1
ATOM 5867 O O . ASP B 2 134 ? 32.962 -95.182 -32.690 1.00 30.03 126 ASP B O 1
ATOM 5872 N N . ILE B 2 135 ? 31.586 -95.635 -30.952 1.00 25.81 127 ILE B N 1
ATOM 5873 C CA . ILE B 2 135 ? 31.620 -97.100 -31.012 1.00 25.04 127 ILE B CA 1
ATOM 5874 C C . ILE B 2 135 ? 31.461 -97.610 -32.454 1.00 28.39 127 ILE B C 1
ATOM 5875 O O . ILE B 2 135 ? 30.553 -97.160 -33.159 1.00 27.52 127 ILE B O 1
ATOM 5880 N N . VAL B 2 136 ? 32.331 -98.566 -32.878 1.00 24.80 128 VAL B N 1
ATOM 5881 C CA . VAL B 2 136 ? 32.217 -99.224 -34.190 1.00 23.39 128 VAL B CA 1
ATOM 5882 C C . VAL B 2 136 ? 31.294 -100.390 -33.903 1.00 27.41 128 VAL B C 1
ATOM 5883 O O . VAL B 2 136 ? 31.643 -101.269 -33.125 1.00 27.14 128 VAL B O 1
ATOM 5887 N N . SER B 2 137 ? 30.088 -100.357 -34.459 1.00 25.05 129 SER B N 1
ATOM 5888 C CA . SER B 2 137 ? 29.049 -101.339 -34.169 1.00 25.36 129 SER B CA 1
ATOM 5889 C C . SER B 2 137 ? 29.014 -102.558 -35.087 1.00 29.44 129 SER B C 1
ATOM 5890 O O . SER B 2 137 ? 28.492 -103.611 -34.696 1.00 28.96 129 SER B O 1
ATOM 5893 N N . THR B 2 138 ? 29.531 -102.412 -36.309 1.00 25.48 130 THR B N 1
ATOM 5894 C CA . THR B 2 138 ? 29.454 -103.464 -37.331 1.00 25.65 130 THR B CA 1
ATOM 5895 C C . THR B 2 138 ? 30.628 -103.398 -38.300 1.00 30.18 130 THR B C 1
ATOM 5896 O O . THR B 2 138 ? 31.103 -102.305 -38.620 1.00 28.92 130 THR B O 1
ATOM 5900 N N . VAL B 2 139 ? 31.098 -104.582 -38.748 1.00 28.19 131 VAL B N 1
ATOM 5901 C CA . VAL B 2 139 ? 32.184 -104.765 -39.729 1.00 28.55 131 VAL B CA 1
ATOM 5902 C C . VAL B 2 139 ? 31.797 -105.895 -40.694 1.00 33.58 131 VAL B C 1
ATOM 5903 O O . VAL B 2 139 ? 31.127 -106.847 -40.290 1.00 33.89 131 VAL B O 1
ATOM 5907 N N . SER B 2 140 ? 32.190 -105.775 -41.967 1.00 30.41 132 SER B N 1
ATOM 5908 C CA . SER B 2 140 ? 31.884 -106.782 -42.989 1.00 29.67 132 SER B CA 1
ATOM 5909 C C . SER B 2 140 ? 32.997 -106.792 -44.031 1.00 34.19 132 SER B C 1
ATOM 5910 O O . SER B 2 140 ? 33.328 -105.733 -44.568 1.00 33.23 132 SER B O 1
ATOM 5913 N N . VAL B 2 141 ? 33.600 -107.976 -44.296 1.00 31.52 133 VAL B N 1
ATOM 5914 C CA . VAL B 2 141 ? 34.678 -108.091 -45.297 1.00 30.91 133 VAL B CA 1
ATOM 5915 C C . VAL B 2 141 ? 34.059 -108.173 -46.696 1.00 31.76 133 VAL B C 1
ATOM 5916 O O . VAL B 2 141 ? 33.132 -108.947 -46.918 1.00 30.14 133 VAL B O 1
ATOM 5920 N N . LEU B 2 142 ? 34.568 -107.367 -47.628 1.00 29.47 134 LEU B N 1
ATOM 5921 C CA . LEU B 2 142 ? 34.083 -107.373 -49.012 1.00 30.27 134 LEU B CA 1
ATOM 5922 C C . LEU B 2 142 ? 34.539 -108.672 -49.738 1.00 34.75 134 LEU B C 1
ATOM 5923 O O . LEU B 2 142 ? 35.517 -109.287 -49.303 1.00 32.70 134 LEU B O 1
ATOM 5928 N N . SER B 2 143 ? 33.761 -109.136 -50.746 1.00 33.09 135 SER B N 1
ATOM 5929 C CA . SER B 2 143 ? 33.946 -110.407 -51.486 1.00 33.90 135 SER B CA 1
ATOM 5930 C C . SER B 2 143 ? 35.407 -110.790 -51.817 1.00 39.64 135 SER B C 1
ATOM 5931 O O . SER B 2 143 ? 35.771 -111.949 -51.610 1.00 39.78 135 SER B O 1
ATOM 5934 N N . SER B 2 144 ? 36.239 -109.826 -52.282 1.00 36.69 136 SER B N 1
ATOM 5935 C CA . SER B 2 144 ? 37.652 -110.056 -52.609 1.00 36.93 136 SER B CA 1
ATOM 5936 C C . SER B 2 144 ? 38.478 -110.485 -51.384 1.00 41.47 136 SER B C 1
ATOM 5937 O O . SER B 2 144 ? 39.445 -111.243 -51.527 1.00 42.05 136 SER B O 1
ATOM 5940 N N . GLY B 2 145 ? 38.093 -109.986 -50.206 1.00 35.88 137 GLY B N 1
ATOM 5941 C CA . GLY B 2 145 ? 38.770 -110.276 -48.950 1.00 34.57 137 GLY B CA 1
ATOM 5942 C C . GLY B 2 145 ? 39.910 -109.321 -48.673 1.00 37.47 137 GLY B C 1
ATOM 5943 O O . GLY B 2 145 ? 40.644 -109.504 -47.700 1.00 37.07 137 GLY B O 1
ATOM 5944 N N . THR B 2 146 ? 40.065 -108.295 -49.529 1.00 34.08 138 THR B N 1
ATOM 5945 C CA . THR B 2 146 ? 41.132 -107.288 -49.433 1.00 33.96 138 THR B CA 1
ATOM 5946 C C . THR B 2 146 ? 40.603 -105.984 -48.839 1.00 37.06 138 THR B C 1
ATOM 5947 O O . THR B 2 146 ? 41.383 -105.103 -48.471 1.00 36.67 138 THR B O 1
ATOM 5951 N N . GLN B 2 147 ? 39.276 -105.844 -48.793 1.00 32.65 139 GLN B N 1
ATOM 5952 C CA . GLN B 2 147 ? 38.636 -104.627 -48.303 1.00 32.25 139 GLN B CA 1
ATOM 5953 C C . GLN B 2 147 ? 37.526 -104.923 -47.306 1.00 33.63 139 GLN B C 1
ATOM 5954 O O . GLN B 2 147 ? 36.963 -106.022 -47.297 1.00 33.23 139 GLN B O 1
ATOM 5960 N N . ALA B 2 148 ? 37.196 -103.934 -46.475 1.00 28.68 140 ALA B N 1
ATOM 5961 C CA . ALA B 2 148 ? 36.123 -104.107 -45.505 1.00 28.67 140 ALA B CA 1
ATOM 5962 C C . ALA B 2 148 ? 35.308 -102.849 -45.294 1.00 31.99 140 ALA B C 1
ATOM 5963 O O . ALA B 2 148 ? 35.781 -101.737 -45.549 1.00 29.33 140 ALA B O 1
ATOM 5965 N N . VAL B 2 149 ? 34.060 -103.043 -44.850 1.00 30.66 141 VAL B N 1
ATOM 5966 C CA . VAL B 2 149 ? 33.147 -101.949 -44.545 1.00 30.75 141 VAL B CA 1
ATOM 5967 C C . VAL B 2 149 ? 32.823 -101.954 -43.046 1.00 32.50 141 VAL B C 1
ATOM 5968 O O . VAL B 2 149 ? 32.531 -103.007 -42.476 1.00 30.93 141 VAL B O 1
ATOM 5972 N N . SER B 2 150 ? 32.934 -100.775 -42.413 1.00 28.17 142 SER B N 1
ATOM 5973 C CA . SER B 2 150 ? 32.587 -100.571 -41.003 1.00 27.39 142 SER B CA 1
ATOM 5974 C C . SER B 2 150 ? 31.482 -99.526 -40.860 1.00 30.51 142 SER B C 1
ATOM 5975 O O . SER B 2 150 ? 31.426 -98.570 -41.627 1.00 29.17 142 SER B O 1
ATOM 5978 N N . GLY B 2 151 ? 30.592 -99.765 -39.908 1.00 28.29 143 GLY B N 1
ATOM 5979 C CA . GLY B 2 151 ? 29.488 -98.882 -39.553 1.00 27.59 143 GLY B CA 1
ATOM 5980 C C . GLY B 2 151 ? 29.661 -98.455 -38.112 1.00 29.89 143 GLY B C 1
ATOM 5981 O O . GLY B 2 151 ? 30.214 -99.210 -37.305 1.00 28.21 143 GLY B O 1
ATOM 5982 N N . SER B 2 152 ? 29.216 -97.238 -37.769 1.00 25.91 144 SER B N 1
ATOM 5983 C CA . SER B 2 152 ? 29.417 -96.749 -36.406 1.00 25.56 144 SER B CA 1
ATOM 5984 C C . SER B 2 152 ? 28.233 -95.957 -35.842 1.00 29.91 144 SER B C 1
ATOM 5985 O O . SER B 2 152 ? 27.299 -95.593 -36.572 1.00 28.88 144 SER B O 1
ATOM 5988 N N . LYS B 2 153 ? 28.282 -95.699 -34.523 1.00 26.89 145 LYS B N 1
ATOM 5989 C CA . LYS B 2 153 ? 27.286 -94.876 -33.826 1.00 26.21 145 LYS B CA 1
ATOM 5990 C C . LYS B 2 153 ? 27.496 -93.414 -34.232 1.00 29.03 145 LYS B C 1
ATOM 5991 O O . LYS B 2 153 ? 26.578 -92.608 -34.097 1.00 29.22 145 LYS B O 1
ATOM 5997 N N . ASP B 2 154 ? 28.695 -93.093 -34.786 1.00 25.06 146 ASP B N 1
ATOM 5998 C CA . ASP B 2 154 ? 29.075 -91.771 -35.301 1.00 25.15 146 ASP B CA 1
ATOM 5999 C C . ASP B 2 154 ? 28.363 -91.460 -36.628 1.00 28.16 146 ASP B C 1
ATOM 6000 O O . ASP B 2 154 ? 28.640 -90.434 -37.247 1.00 27.75 146 ASP B O 1
ATOM 6005 N N . ILE B 2 155 ? 27.476 -92.385 -37.077 1.00 25.27 147 ILE B N 1
ATOM 6006 C CA . ILE B 2 155 ? 26.589 -92.296 -38.248 1.00 25.29 147 ILE B CA 1
ATOM 6007 C C . ILE B 2 155 ? 27.341 -92.562 -39.600 1.00 31.47 147 ILE B C 1
ATOM 6008 O O . ILE B 2 155 ? 26.697 -92.751 -40.626 1.00 31.20 147 ILE B O 1
ATOM 6013 N N . CYS B 2 156 ? 28.677 -92.619 -39.582 1.00 31.52 148 CYS B N 1
ATOM 6014 C CA . CYS B 2 156 ? 29.474 -92.826 -40.792 1.00 33.19 148 CYS B CA 1
ATOM 6015 C C . CYS B 2 156 ? 29.704 -94.294 -41.143 1.00 35.15 148 CYS B C 1
ATOM 6016 O O . CYS B 2 156 ? 29.639 -95.187 -40.288 1.00 34.27 148 CYS B O 1
ATOM 6019 N N . ILE B 2 157 ? 29.940 -94.525 -42.434 1.00 30.72 149 ILE B N 1
ATOM 6020 C CA . ILE B 2 157 ? 30.251 -95.827 -43.018 1.00 29.59 149 ILE B CA 1
ATOM 6021 C C . ILE B 2 157 ? 31.576 -95.643 -43.735 1.00 33.07 149 ILE B C 1
ATOM 6022 O O . ILE B 2 157 ? 31.730 -94.701 -44.510 1.00 32.13 149 ILE B O 1
ATOM 6027 N N . LYS B 2 158 ? 32.559 -96.479 -43.411 1.00 30.37 150 LYS B N 1
ATOM 6028 C CA . LYS B 2 158 ? 33.874 -96.351 -44.025 1.00 29.80 150 LYS B CA 1
ATOM 6029 C C . LYS B 2 158 ? 34.280 -97.605 -44.767 1.00 34.11 150 LYS B C 1
ATOM 6030 O O . LYS B 2 158 ? 33.932 -98.708 -44.346 1.00 33.15 150 LYS B O 1
ATOM 6036 N N . VAL B 2 159 ? 34.965 -97.418 -45.913 1.00 31.65 151 VAL B N 1
ATOM 6037 C CA . VAL B 2 159 ? 35.489 -98.496 -46.761 1.00 31.76 151 VAL B CA 1
ATOM 6038 C C . VAL B 2 159 ? 37.005 -98.511 -46.552 1.00 35.26 151 VAL B C 1
ATOM 6039 O O . VAL B 2 159 ? 37.667 -97.495 -46.745 1.00 34.73 151 VAL B O 1
ATOM 6043 N N . TRP B 2 160 ? 37.525 -99.643 -46.075 1.00 32.54 152 TRP B N 1
ATOM 6044 C CA . TRP B 2 16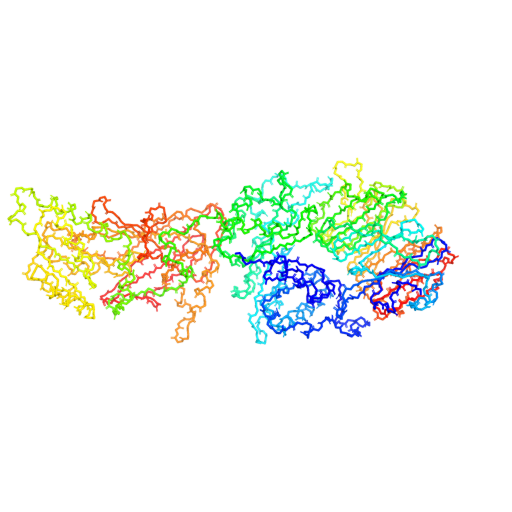0 ? 38.925 -99.828 -45.712 1.00 33.40 152 TRP B CA 1
ATOM 6045 C C . TRP B 2 160 ? 39.737 -100.630 -46.720 1.00 38.22 152 TRP B C 1
ATOM 6046 O O . TRP B 2 160 ? 39.228 -101.582 -47.301 1.00 36.61 152 TRP B O 1
ATOM 6057 N N . ASP B 2 161 ? 41.020 -100.289 -46.870 1.00 37.45 153 ASP B N 1
ATOM 6058 C CA . ASP B 2 161 ? 41.963 -101.081 -47.659 1.00 38.28 153 ASP B CA 1
ATOM 6059 C C . ASP B 2 161 ? 42.807 -101.783 -46.589 1.00 42.23 153 ASP B C 1
ATOM 6060 O O . ASP B 2 161 ? 43.561 -101.123 -45.867 1.00 41.24 153 ASP B O 1
ATOM 6065 N N . LEU B 2 162 ? 42.614 -103.100 -46.431 1.00 40.53 154 LEU B N 1
ATOM 6066 C CA . LEU B 2 162 ? 43.262 -103.885 -45.373 1.00 41.39 154 LEU B CA 1
ATOM 6067 C C . LEU B 2 162 ? 44.799 -103.944 -45.464 1.00 47.85 154 LEU B C 1
ATOM 6068 O O . LEU B 2 162 ? 45.449 -103.860 -44.420 1.00 47.70 154 LEU B O 1
ATOM 6073 N N . ALA B 2 163 ? 45.377 -104.050 -46.685 1.00 45.58 155 ALA B N 1
ATOM 6074 C CA . ALA B 2 163 ? 46.836 -104.090 -46.877 1.00 45.46 155 ALA B CA 1
ATOM 6075 C C . ALA B 2 163 ? 47.490 -102.731 -46.575 1.00 49.20 155 ALA B C 1
ATOM 6076 O O . ALA B 2 163 ? 48.509 -102.685 -45.882 1.00 49.39 155 ALA B O 1
ATOM 6078 N N . GLN B 2 164 ? 46.896 -101.632 -47.082 1.00 44.84 156 GLN B N 1
ATOM 6079 C CA . GLN B 2 164 ? 47.396 -100.272 -46.863 1.00 44.25 156 GLN B CA 1
ATOM 6080 C C . GLN B 2 164 ? 47.105 -99.774 -45.441 1.00 45.88 156 GLN B C 1
ATOM 6081 O O . GLN B 2 164 ? 47.743 -98.819 -44.996 1.00 45.36 156 GLN B O 1
ATOM 6087 N N . GLN B 2 165 ? 46.137 -100.418 -44.738 1.00 40.89 157 GLN B N 1
ATOM 6088 C CA . GLN B 2 165 ? 45.688 -100.094 -43.371 1.00 40.57 157 GLN B CA 1
ATOM 6089 C C . GLN B 2 165 ? 45.127 -98.652 -43.304 1.00 44.06 157 GLN B C 1
ATOM 6090 O O . GLN B 2 165 ? 45.405 -97.918 -42.353 1.00 44.18 157 GLN B O 1
ATOM 6096 N N . VAL B 2 166 ? 44.367 -98.244 -44.346 1.00 39.48 158 VAL B N 1
ATOM 6097 C CA . VAL B 2 166 ? 43.777 -96.900 -44.454 1.00 38.91 158 VAL B CA 1
ATOM 6098 C C . VAL B 2 166 ? 42.303 -96.925 -44.901 1.00 40.28 158 VAL B C 1
ATOM 6099 O O . VAL B 2 166 ? 41.816 -97.944 -45.398 1.00 38.38 158 VAL B O 1
ATOM 6103 N N . VAL B 2 167 ? 41.615 -95.776 -44.736 1.00 36.65 159 VAL B N 1
ATOM 6104 C CA . VAL B 2 167 ? 40.224 -95.578 -45.149 1.00 36.37 159 VAL B CA 1
ATOM 6105 C C . VAL B 2 167 ? 40.250 -95.017 -46.572 1.00 39.89 159 VAL B C 1
ATOM 6106 O O . VAL B 2 167 ? 40.856 -93.971 -46.812 1.00 38.71 159 VAL B O 1
ATOM 6110 N N . LEU B 2 168 ? 39.604 -95.725 -47.500 1.00 37.90 160 LEU B N 1
ATOM 6111 C CA . LEU B 2 168 ? 39.492 -95.361 -48.914 1.00 38.88 160 LEU B CA 1
ATOM 6112 C C . LEU B 2 168 ? 38.395 -94.317 -49.122 1.00 44.00 160 LEU B C 1
ATOM 6113 O O . LEU B 2 168 ? 38.597 -93.362 -49.871 1.00 43.96 160 LEU B O 1
ATOM 6118 N N . SER B 2 169 ? 37.226 -94.518 -48.480 1.00 40.45 161 SER B N 1
ATOM 6119 C CA . SER B 2 169 ? 36.078 -93.623 -48.594 1.00 39.95 161 SER B CA 1
ATOM 6120 C C . SER B 2 169 ? 35.299 -93.533 -47.286 1.00 41.07 161 SER B C 1
ATOM 6121 O O . SER B 2 169 ? 35.138 -94.533 -46.581 1.00 39.33 161 SER B O 1
ATOM 6124 N N . SER B 2 170 ? 34.801 -92.329 -46.980 1.00 36.51 162 SER B N 1
ATOM 6125 C CA . SER B 2 170 ? 34.007 -92.067 -45.785 1.00 35.44 162 SER B CA 1
ATOM 6126 C C . SER B 2 170 ? 32.651 -91.540 -46.226 1.00 38.25 162 SER B C 1
ATOM 6127 O O . SER B 2 170 ? 32.575 -90.509 -46.906 1.00 37.51 162 SER B O 1
ATOM 6130 N N . TYR B 2 171 ? 31.587 -92.280 -45.879 1.00 33.68 163 TYR B N 1
ATOM 6131 C CA . TYR B 2 171 ? 30.217 -91.962 -46.257 1.00 33.30 163 TYR B CA 1
ATOM 6132 C C . TYR B 2 171 ? 29.304 -91.619 -45.070 1.00 35.45 163 TYR B C 1
ATOM 6133 O O . TYR B 2 171 ? 29.153 -92.429 -44.149 1.00 33.49 163 TYR B O 1
ATOM 6142 N N . ARG B 2 172 ? 28.645 -90.443 -45.144 1.00 31.42 164 ARG B N 1
ATOM 6143 C CA . ARG B 2 172 ? 27.663 -89.957 -44.166 1.00 30.68 164 ARG B CA 1
ATOM 6144 C C . ARG B 2 172 ? 26.325 -89.919 -44.908 1.00 33.09 164 ARG B C 1
ATOM 6145 O O . ARG B 2 172 ? 25.875 -88.862 -45.343 1.00 32.98 164 ARG B O 1
ATOM 6153 N N . ALA B 2 173 ? 25.725 -91.092 -45.113 1.00 29.42 165 ALA B N 1
ATOM 6154 C CA . ALA B 2 173 ? 24.458 -91.207 -45.838 1.00 28.98 165 ALA B CA 1
ATOM 6155 C C . ALA B 2 173 ? 23.281 -91.293 -44.884 1.00 31.03 165 ALA B C 1
ATOM 6156 O O . ALA B 2 173 ? 22.183 -90.828 -45.205 1.00 31.29 165 ALA B O 1
ATOM 6158 N N . HIS B 2 174 ? 23.504 -91.952 -43.742 1.00 24.78 166 HIS B N 1
ATOM 6159 C CA . HIS B 2 174 ? 22.502 -92.130 -42.704 1.00 24.05 166 HIS B CA 1
ATOM 6160 C C . HIS B 2 174 ? 22.342 -90.860 -41.870 1.00 27.17 166 HIS B C 1
ATOM 6161 O O . HIS B 2 174 ? 23.166 -89.944 -41.962 1.00 25.47 166 HIS B O 1
ATOM 6168 N N . ALA B 2 175 ? 21.264 -90.801 -41.091 1.00 25.38 167 ALA B N 1
ATOM 6169 C CA . ALA B 2 175 ? 20.930 -89.668 -40.229 1.00 25.58 167 ALA B CA 1
ATOM 6170 C C . ALA B 2 175 ? 20.904 -90.076 -38.745 1.00 29.39 167 ALA B C 1
ATOM 6171 O O . ALA B 2 175 ? 20.606 -89.251 -37.876 1.00 28.57 167 ALA B O 1
ATOM 6173 N N . ALA B 2 176 ? 21.212 -91.357 -38.463 1.00 25.36 168 ALA B N 1
ATOM 6174 C CA . ALA B 2 176 ? 21.266 -91.925 -37.114 1.00 25.16 168 ALA B CA 1
ATOM 6175 C C . ALA B 2 176 ? 22.265 -93.089 -37.123 1.00 30.01 168 ALA B C 1
ATOM 6176 O O . ALA B 2 176 ? 22.749 -93.461 -38.207 1.00 30.32 168 ALA B O 1
ATOM 6178 N N . GLN B 2 177 ? 22.582 -93.659 -35.933 1.00 24.76 169 GLN B N 1
ATOM 6179 C CA . GLN B 2 177 ? 23.573 -94.737 -35.797 1.00 23.74 169 GLN B CA 1
ATOM 6180 C C . GLN B 2 177 ? 23.386 -95.875 -36.781 1.00 26.22 169 GLN B C 1
ATOM 6181 O O . GLN B 2 177 ? 22.264 -96.306 -37.030 1.00 24.40 169 GLN B O 1
ATOM 6187 N N . VAL B 2 178 ? 24.504 -96.358 -37.342 1.00 24.36 170 VAL B N 1
ATOM 6188 C CA . VAL B 2 178 ? 24.488 -97.493 -38.277 1.00 23.83 170 VAL B CA 1
ATOM 6189 C C . VAL B 2 178 ? 24.389 -98.747 -37.428 1.00 28.38 170 VAL B C 1
ATOM 6190 O O . VAL B 2 178 ? 25.231 -98.963 -36.554 1.00 29.70 170 VAL B O 1
ATOM 6194 N N . THR B 2 179 ? 23.329 -99.529 -37.642 1.00 24.33 171 THR B N 1
ATOM 6195 C CA . THR B 2 179 ? 23.039 -100.758 -36.912 1.00 25.01 171 THR B CA 1
ATOM 6196 C C . THR B 2 179 ? 23.743 -101.966 -37.538 1.00 32.77 171 THR B C 1
ATOM 6197 O O . THR B 2 179 ? 24.295 -102.803 -36.811 1.00 32.55 171 THR B O 1
ATOM 6201 N N . CYS B 2 180 ? 23.690 -102.079 -38.877 1.00 31.43 172 CYS B N 1
ATOM 6202 C CA . CYS B 2 180 ? 24.254 -103.230 -39.586 1.00 32.33 172 CYS B CA 1
ATOM 6203 C C . CYS B 2 180 ? 24.804 -102.872 -40.968 1.00 34.96 172 CYS B C 1
ATOM 6204 O O . CYS B 2 180 ? 24.198 -102.077 -41.691 1.00 33.84 172 CYS B O 1
ATOM 6207 N N . VAL B 2 181 ? 25.975 -103.442 -41.307 1.00 30.54 173 VAL B N 1
ATOM 6208 C CA . VAL B 2 181 ? 26.627 -103.369 -42.624 1.00 28.85 173 VAL B CA 1
ATOM 6209 C C . VAL B 2 181 ? 26.856 -104.810 -43.090 1.00 31.99 173 VAL B C 1
ATOM 6210 O O . VAL B 2 181 ? 27.338 -105.638 -42.306 1.00 31.99 173 VAL B O 1
ATOM 6214 N N . ALA B 2 182 ? 26.458 -105.128 -44.328 1.00 27.07 174 ALA B N 1
ATOM 6215 C CA . ALA B 2 182 ? 26.623 -106.478 -44.863 1.00 26.58 174 ALA B CA 1
ATOM 6216 C C . ALA B 2 182 ? 27.128 -106.441 -46.315 1.00 30.88 174 ALA B C 1
ATOM 6217 O O . ALA B 2 182 ? 26.420 -105.972 -47.218 1.00 29.30 174 ALA B O 1
ATOM 6219 N N . ALA B 2 183 ? 28.378 -106.913 -46.521 1.00 27.04 175 ALA B N 1
ATOM 6220 C CA . ALA B 2 183 ? 29.000 -106.986 -47.837 1.00 26.57 175 ALA B CA 1
ATOM 6221 C C . ALA B 2 183 ? 28.313 -108.057 -48.670 1.00 28.96 175 ALA B C 1
ATOM 6222 O O . ALA B 2 183 ? 27.965 -109.104 -48.126 1.00 27.98 175 ALA B O 1
ATOM 6224 N N . SER B 2 184 ? 28.070 -107.793 -49.977 1.00 25.83 176 SER B N 1
ATOM 6225 C CA . SER B 2 184 ? 27.448 -108.813 -50.836 1.00 26.05 176 SER B CA 1
ATOM 6226 C C . SER B 2 184 ? 28.397 -110.024 -50.940 1.00 29.63 176 SER B C 1
ATOM 6227 O O . SER B 2 184 ? 29.616 -109.846 -50.821 1.00 28.77 176 SER B O 1
ATOM 6230 N N . PRO B 2 185 ? 27.876 -111.258 -51.065 1.00 27.14 177 PRO B N 1
ATOM 6231 C CA . PRO B 2 185 ? 28.785 -112.421 -51.123 1.00 28.18 177 PRO B CA 1
ATOM 6232 C C . PRO B 2 185 ? 29.769 -112.408 -52.295 1.00 33.00 177 PRO B C 1
ATOM 6233 O O . PRO B 2 185 ? 30.903 -112.851 -52.128 1.00 33.03 177 PRO B O 1
ATOM 6237 N N . HIS B 2 186 ? 29.357 -111.876 -53.464 1.00 30.35 178 HIS B N 1
ATOM 6238 C CA . HIS B 2 186 ? 30.192 -111.974 -54.661 1.00 30.65 178 HIS B CA 1
ATOM 6239 C C . HIS B 2 186 ? 30.575 -110.666 -55.368 1.00 34.66 178 HIS B C 1
ATOM 6240 O O . HIS B 2 186 ? 31.385 -110.739 -56.292 1.00 33.58 178 HIS B O 1
ATOM 6247 N N . LYS B 2 187 ? 30.050 -109.488 -54.950 1.00 31.94 179 LYS B N 1
ATOM 6248 C CA . LYS B 2 187 ? 30.393 -108.215 -55.611 1.00 31.77 179 LYS B CA 1
ATOM 6249 C C . LYS B 2 187 ? 31.102 -107.270 -54.646 1.00 38.06 179 LYS B C 1
ATOM 6250 O O . LYS B 2 187 ? 30.491 -106.774 -53.696 1.00 37.63 179 LYS B O 1
ATOM 6256 N N . ASP B 2 188 ? 32.389 -107.000 -54.905 1.00 36.20 180 ASP B N 1
ATOM 6257 C CA . ASP B 2 188 ? 33.251 -106.157 -54.075 1.00 37.05 180 ASP B CA 1
ATOM 6258 C C . ASP B 2 188 ? 32.818 -104.699 -53.932 1.00 40.97 180 ASP B C 1
ATOM 6259 O O . ASP B 2 188 ? 33.272 -104.021 -53.007 1.00 41.81 180 ASP B O 1
ATOM 6264 N N . SER B 2 189 ? 31.981 -104.203 -54.844 1.00 35.71 181 SER B N 1
ATOM 6265 C CA . SER B 2 189 ? 31.537 -102.811 -54.799 1.00 34.52 181 SER B CA 1
ATOM 6266 C C . SER B 2 189 ? 30.111 -102.667 -54.229 1.00 34.35 181 SER B C 1
ATOM 6267 O O . SER B 2 189 ? 29.630 -101.550 -54.076 1.00 33.46 181 SER B O 1
ATOM 6270 N N . VAL B 2 190 ? 29.463 -103.798 -53.902 1.00 28.68 182 VAL B N 1
ATOM 6271 C CA . VAL B 2 190 ? 28.083 -103.860 -53.438 1.00 27.79 182 VAL B CA 1
ATOM 6272 C C . VAL B 2 190 ? 27.967 -104.327 -51.978 1.00 32.65 182 VAL B C 1
ATOM 6273 O O . VAL B 2 190 ? 28.499 -105.377 -51.594 1.00 31.71 182 VAL B O 1
ATOM 6277 N N . PHE B 2 191 ? 27.243 -103.533 -51.173 1.00 28.61 183 PHE B N 1
ATOM 6278 C CA . PHE B 2 191 ? 26.954 -103.847 -49.775 1.00 28.24 183 PHE B CA 1
ATOM 6279 C C . PHE B 2 191 ? 25.629 -103.233 -49.328 1.00 32.63 183 PHE B C 1
ATOM 6280 O O . PHE B 2 191 ? 25.079 -102.371 -50.017 1.00 32.09 183 PHE B O 1
ATOM 6288 N N . LEU B 2 192 ? 25.110 -103.698 -48.190 1.00 28.38 184 LEU B N 1
ATOM 6289 C CA . LEU B 2 192 ? 23.893 -103.179 -47.581 1.00 27.39 184 LEU B CA 1
ATOM 6290 C C . LEU B 2 192 ? 24.211 -102.527 -46.242 1.00 30.82 184 LEU B C 1
ATOM 6291 O O . LEU B 2 192 ? 25.173 -102.906 -45.561 1.00 29.79 184 LEU B O 1
ATOM 6296 N N . SER B 2 193 ? 23.379 -101.566 -45.849 1.00 27.30 185 SER B N 1
ATOM 6297 C CA . SER B 2 193 ? 23.466 -100.921 -44.554 1.00 26.11 185 SER B CA 1
ATOM 6298 C C . SER B 2 193 ? 22.079 -100.587 -44.049 1.00 31.32 185 SER B C 1
ATOM 6299 O O . SER B 2 193 ? 21.174 -100.326 -44.842 1.00 31.72 185 SER B O 1
ATOM 6302 N N . CYS B 2 194 ? 21.896 -100.643 -42.731 1.00 27.11 186 CYS B N 1
ATOM 6303 C CA . CYS B 2 194 ? 20.647 -100.249 -42.100 1.00 26.38 186 CYS B CA 1
ATOM 6304 C C . CYS B 2 194 ? 20.933 -99.419 -40.860 1.00 28.79 186 CYS B C 1
ATOM 6305 O O . CYS B 2 194 ? 22.045 -99.471 -40.315 1.00 26.90 186 CYS B O 1
ATOM 6308 N N . SER B 2 195 ? 19.987 -98.548 -40.500 1.00 24.87 187 SER B N 1
ATOM 6309 C CA . SER B 2 195 ? 20.204 -97.607 -39.416 1.00 24.22 187 SER B CA 1
ATOM 6310 C C . SER B 2 195 ? 18.938 -97.248 -38.650 1.00 29.21 187 SER B C 1
ATOM 6311 O O . SER B 2 195 ? 17.823 -97.605 -39.055 1.00 28.33 187 SER B O 1
ATOM 6314 N N . GLU B 2 196 ? 19.128 -96.527 -37.531 1.00 26.21 188 GLU B N 1
ATOM 6315 C CA . GLU B 2 196 ? 18.054 -96.029 -36.682 1.00 26.24 188 GLU B CA 1
ATOM 6316 C C . GLU B 2 196 ? 17.277 -94.886 -37.364 1.00 29.58 188 GLU B C 1
ATOM 6317 O O . GLU B 2 196 ? 16.215 -94.500 -36.872 1.00 31.27 188 GLU B O 1
ATOM 6323 N N . ASP B 2 197 ? 17.768 -94.389 -38.524 1.00 24.00 189 ASP B N 1
ATOM 6324 C CA . ASP B 2 197 ? 17.082 -93.381 -39.341 1.00 22.95 189 ASP B CA 1
ATOM 6325 C C . ASP B 2 197 ? 15.960 -94.053 -40.180 1.00 28.38 189 ASP B C 1
ATOM 6326 O O . ASP B 2 197 ? 15.323 -93.394 -41.000 1.00 28.93 189 ASP B O 1
ATOM 6331 N N . ASN B 2 198 ? 15.732 -95.374 -39.960 1.00 25.63 190 ASN B N 1
ATOM 6332 C CA . ASN B 2 198 ? 14.725 -96.222 -40.615 1.00 26.39 190 ASN B CA 1
ATOM 6333 C C . ASN B 2 198 ? 15.019 -96.503 -42.121 1.00 31.27 190 ASN B C 1
ATOM 6334 O O . ASN B 2 198 ? 14.134 -96.975 -42.840 1.00 32.16 190 ASN B O 1
ATOM 6339 N N . ARG B 2 199 ? 16.267 -96.270 -42.572 1.00 27.16 191 ARG B N 1
ATOM 6340 C CA . ARG B 2 199 ? 16.668 -96.551 -43.950 1.00 27.28 191 ARG B CA 1
ATOM 6341 C C . ARG B 2 199 ? 17.409 -97.875 -44.074 1.00 32.49 191 ARG B C 1
ATOM 6342 O O . ARG B 2 199 ? 18.240 -98.208 -43.225 1.00 32.50 191 ARG B O 1
ATOM 6350 N N . ILE B 2 200 ? 17.142 -98.593 -45.174 1.00 28.33 192 ILE B N 1
ATOM 6351 C CA . ILE B 2 200 ? 17.885 -99.763 -45.625 1.00 27.25 192 ILE B CA 1
ATOM 6352 C C . ILE B 2 200 ? 18.506 -99.264 -46.930 1.00 29.67 192 ILE B C 1
ATOM 6353 O O . ILE B 2 200 ? 17.777 -98.980 -47.892 1.00 28.83 192 ILE B O 1
ATOM 6358 N N . LEU B 2 201 ? 19.835 -99.110 -46.945 1.00 24.92 193 LEU B N 1
ATOM 6359 C CA . LEU B 2 201 ? 20.553 -98.638 -48.116 1.00 24.79 193 LEU B CA 1
ATOM 6360 C C . LEU B 2 201 ? 21.301 -99.750 -48.845 1.00 29.66 193 LEU B C 1
ATOM 6361 O O . LEU B 2 201 ? 21.993 -100.560 -48.216 1.00 26.94 193 LEU B O 1
ATOM 6366 N N . LEU B 2 202 ? 21.139 -99.778 -50.184 1.00 27.74 194 LEU B N 1
ATOM 6367 C CA . LEU B 2 202 ? 21.833 -100.682 -51.099 1.00 28.25 194 LEU B CA 1
ATOM 6368 C C . LEU B 2 202 ? 22.927 -99.850 -51.727 1.00 31.86 194 LEU B C 1
ATOM 6369 O O . LEU B 2 202 ? 22.657 -98.804 -52.314 1.00 30.87 194 LEU B O 1
ATOM 6374 N N . TRP B 2 203 ? 24.168 -100.250 -51.493 1.00 30.02 195 TRP B N 1
ATOM 6375 C CA . TRP B 2 203 ? 25.338 -99.523 -51.955 1.00 30.31 195 TRP B CA 1
ATOM 6376 C C . TRP B 2 203 ? 26.011 -100.160 -53.164 1.00 36.19 195 TRP B C 1
ATOM 6377 O O . TRP B 2 203 ? 26.079 -101.385 -53.266 1.00 34.99 195 TRP B O 1
ATOM 6388 N N . ASP B 2 204 ? 26.514 -99.303 -54.071 1.00 33.57 196 ASP B N 1
ATOM 6389 C CA . ASP B 2 204 ? 27.319 -99.651 -55.237 1.00 32.94 196 ASP B CA 1
ATOM 6390 C C . ASP B 2 204 ? 28.291 -98.501 -55.407 1.00 36.76 196 ASP B C 1
ATOM 6391 O O . ASP B 2 204 ? 27.915 -97.429 -55.891 1.00 36.40 196 ASP B O 1
ATOM 6396 N N . THR B 2 205 ? 29.538 -98.717 -54.969 1.00 33.47 197 THR B N 1
ATOM 6397 C CA . THR B 2 205 ? 30.596 -97.704 -54.958 1.00 33.81 197 THR B CA 1
ATOM 6398 C C . THR B 2 205 ? 31.095 -97.292 -56.360 1.00 38.94 197 THR B C 1
ATOM 6399 O O . THR B 2 205 ? 31.973 -96.429 -56.454 1.00 39.82 197 THR B O 1
ATOM 6403 N N . ARG B 2 206 ? 30.512 -97.851 -57.435 1.00 35.55 198 ARG B N 1
ATOM 6404 C CA . ARG B 2 206 ? 30.845 -97.484 -58.816 1.00 35.19 198 ARG B CA 1
ATOM 6405 C C . ARG B 2 206 ? 29.981 -96.298 -59.322 1.00 40.77 198 ARG B C 1
ATOM 6406 O O . ARG B 2 206 ? 30.210 -95.808 -60.430 1.00 40.01 198 ARG B O 1
ATOM 6414 N N . CYS B 2 207 ? 29.016 -95.826 -58.493 1.00 37.79 199 CYS B N 1
ATOM 6415 C CA . CYS B 2 207 ? 28.113 -94.707 -58.795 1.00 38.22 199 CYS B CA 1
ATOM 6416 C C . CYS B 2 207 ? 28.545 -93.397 -58.112 1.00 42.58 199 CYS B C 1
ATOM 6417 O O . CYS B 2 207 ? 29.053 -93.452 -56.988 1.00 41.69 199 CYS B O 1
ATOM 6420 N N . PRO B 2 208 ? 28.284 -92.211 -58.731 1.00 39.90 200 PRO B N 1
ATOM 6421 C CA . PRO B 2 208 ? 28.623 -90.934 -58.060 1.00 39.10 200 PRO B CA 1
ATOM 6422 C C . PRO B 2 208 ? 27.829 -90.728 -56.766 1.00 40.76 200 PRO B C 1
ATOM 6423 O O . PRO B 2 208 ? 28.371 -90.177 -55.807 1.00 40.71 200 PRO B O 1
ATOM 6427 N N . LYS B 2 209 ? 26.561 -91.213 -56.728 1.00 35.05 201 LYS B N 1
ATOM 6428 C CA . LYS B 2 209 ? 25.687 -91.235 -55.548 1.00 33.81 201 LYS B CA 1
ATOM 6429 C C . LYS B 2 209 ? 25.565 -92.739 -55.232 1.00 34.81 201 LYS B C 1
ATOM 6430 O O . LYS B 2 209 ? 24.694 -93.419 -55.794 1.00 32.60 201 LYS B O 1
ATOM 6436 N N . PRO B 2 210 ? 26.505 -93.282 -54.409 1.00 32.24 202 PRO B N 1
ATOM 6437 C CA . PRO B 2 210 ? 26.566 -94.745 -54.200 1.00 32.43 202 PRO B CA 1
ATOM 6438 C C . PRO B 2 210 ? 25.386 -95.445 -53.544 1.00 35.77 202 PRO B C 1
ATOM 6439 O O . PRO B 2 210 ? 25.261 -96.660 -53.706 1.00 34.93 202 PRO B O 1
ATOM 6443 N N . ALA B 2 211 ? 24.567 -94.731 -52.766 1.00 31.56 203 ALA B N 1
ATOM 6444 C CA . ALA B 2 211 ? 23.483 -95.396 -52.054 1.00 31.03 203 ALA B CA 1
ATOM 6445 C C . ALA B 2 211 ? 22.131 -95.283 -52.722 1.00 34.31 203 ALA B C 1
ATOM 6446 O O . ALA B 2 211 ? 21.855 -94.316 -53.430 1.00 34.34 203 ALA B O 1
ATOM 6448 N N . SER B 2 212 ? 21.278 -96.269 -52.462 1.00 30.53 204 SER B N 1
ATOM 6449 C CA . SER B 2 212 ? 19.912 -96.316 -52.952 1.00 30.35 204 SER B CA 1
ATOM 6450 C C . SER B 2 212 ? 19.045 -96.843 -51.819 1.00 34.14 204 SER B C 1
ATOM 6451 O O . SER B 2 212 ? 19.368 -97.873 -51.220 1.00 32.70 204 SER B O 1
ATOM 6454 N N . GLN B 2 213 ? 17.973 -96.105 -51.486 1.00 32.53 205 GLN B N 1
ATOM 6455 C CA . GLN B 2 213 ? 17.025 -96.488 -50.440 1.00 33.21 205 GLN B CA 1
ATOM 6456 C C . GLN B 2 213 ? 16.124 -97.582 -51.001 1.00 39.39 205 GLN B C 1
ATOM 6457 O O . GLN B 2 213 ? 15.484 -97.370 -52.033 1.00 39.78 205 GLN B O 1
ATOM 6463 N N . ILE B 2 214 ? 16.115 -98.767 -50.355 1.00 37.62 206 ILE B N 1
ATOM 6464 C CA . ILE B 2 214 ? 15.343 -99.935 -50.797 1.00 72.89 206 ILE B CA 1
ATOM 6465 C C . ILE B 2 214 ? 14.292 -100.339 -49.758 1.00 107.56 206 ILE B C 1
ATOM 6466 O O . ILE B 2 214 ? 14.612 -100.514 -48.587 1.00 77.47 206 ILE B O 1
ATOM 6471 N N . ALA B 2 218 ? 6.935 -96.796 -47.553 1.00 70.71 210 ALA B N 1
ATOM 6472 C CA . ALA B 2 218 ? 6.237 -96.436 -46.321 1.00 70.46 210 ALA B CA 1
ATOM 6473 C C . ALA B 2 218 ? 7.080 -96.751 -45.063 1.00 73.40 210 ALA B C 1
ATOM 6474 O O . ALA B 2 218 ? 7.549 -97.888 -44.917 1.00 73.02 210 ALA B O 1
ATOM 6476 N N . PRO B 2 219 ? 7.279 -95.765 -44.145 1.00 68.47 211 PRO B N 1
ATOM 6477 C CA . PRO B 2 219 ? 8.088 -96.030 -42.940 1.00 67.32 211 PRO B CA 1
ATOM 6478 C C . PRO B 2 219 ? 7.348 -96.830 -41.864 1.00 67.46 211 PRO B C 1
ATOM 6479 O O . PRO B 2 219 ? 6.158 -96.600 -41.618 1.00 67.49 211 PRO B O 1
ATOM 6483 N N . GLY B 2 220 ? 8.075 -97.756 -41.235 1.00 59.97 212 GLY B N 1
ATOM 6484 C CA . GLY B 2 220 ? 7.571 -98.624 -40.175 1.00 57.33 212 GLY B CA 1
ATOM 6485 C C . GLY B 2 220 ? 8.586 -98.863 -39.074 1.00 54.93 212 GLY B C 1
ATOM 6486 O O . GLY B 2 220 ? 9.246 -97.920 -38.620 1.00 54.93 212 GLY B O 1
ATOM 6487 N N . TYR B 2 221 ? 8.715 -100.134 -38.635 1.00 45.82 213 TYR B N 1
ATOM 6488 C CA . TYR B 2 221 ? 9.642 -100.541 -37.573 1.00 42.48 213 TYR B CA 1
ATOM 6489 C C . TYR B 2 221 ? 11.091 -100.550 -38.042 1.00 41.49 213 TYR B C 1
ATOM 6490 O O . TYR B 2 221 ? 11.373 -100.951 -39.172 1.00 41.34 213 TYR B O 1
ATOM 6499 N N . LEU B 2 222 ? 12.000 -100.064 -37.180 1.00 33.97 214 LEU B N 1
ATOM 6500 C CA . LEU B 2 222 ? 13.426 -99.924 -37.463 1.00 31.98 214 LEU B CA 1
ATOM 6501 C C . LEU B 2 222 ? 14.124 -101.219 -37.888 1.00 33.05 214 LEU B C 1
ATOM 6502 O O . LEU B 2 222 ? 13.961 -102.237 -37.219 1.00 30.82 214 LEU B O 1
ATOM 6507 N N . PRO B 2 223 ? 14.947 -101.177 -38.963 1.00 28.83 215 PRO B N 1
ATOM 6508 C CA . PRO B 2 223 ? 15.686 -102.386 -39.366 1.00 28.19 215 PRO B CA 1
ATOM 6509 C C . PRO B 2 223 ? 16.880 -102.613 -38.440 1.00 31.04 215 PRO B C 1
ATOM 6510 O O . PRO B 2 223 ? 17.612 -101.666 -38.154 1.00 30.55 215 PRO B O 1
ATOM 6514 N N . THR B 2 224 ? 17.078 -103.850 -37.957 1.00 27.76 216 THR B N 1
ATOM 6515 C CA . THR B 2 224 ? 18.167 -104.130 -37.006 1.00 27.97 216 THR B CA 1
ATOM 6516 C C . THR B 2 224 ? 19.226 -105.152 -37.470 1.00 32.95 216 THR B C 1
ATOM 6517 O O . THR B 2 224 ? 20.333 -105.168 -36.921 1.00 32.05 216 THR B O 1
ATOM 6521 N N . SER B 2 225 ? 18.894 -106.007 -38.450 1.00 29.91 217 SER B N 1
ATOM 6522 C CA . SER B 2 225 ? 19.809 -107.045 -38.938 1.00 28.69 217 SER B CA 1
ATOM 6523 C C . SER B 2 225 ? 19.634 -107.286 -40.433 1.00 32.30 217 SER B C 1
ATOM 6524 O O . SER B 2 225 ? 18.514 -107.206 -40.935 1.00 31.52 217 SER B O 1
ATOM 6527 N N . LEU B 2 226 ? 20.742 -107.574 -41.140 1.00 29.05 218 LEU B N 1
ATOM 6528 C CA . LEU B 2 226 ? 20.753 -107.806 -42.595 1.00 28.95 218 LEU B CA 1
ATOM 6529 C C . LEU B 2 226 ? 21.537 -109.061 -42.956 1.00 33.88 218 LEU B C 1
ATOM 6530 O O . LEU B 2 226 ? 22.629 -109.273 -42.420 1.00 34.13 218 LEU B O 1
ATOM 6535 N N . ALA B 2 227 ? 21.029 -109.844 -43.928 1.00 30.32 219 ALA B N 1
ATOM 6536 C CA . ALA B 2 227 ? 21.732 -111.015 -44.450 1.00 29.85 219 ALA B CA 1
ATOM 6537 C C . ALA B 2 227 ? 21.408 -111.262 -45.938 1.00 33.11 219 ALA B C 1
ATOM 6538 O O . ALA B 2 227 ? 20.249 -111.457 -46.305 1.00 30.97 219 ALA B O 1
ATOM 6540 N N . TRP B 2 228 ? 22.446 -111.244 -46.781 1.00 30.99 220 TRP B N 1
ATOM 6541 C CA . TRP B 2 228 ? 22.351 -111.518 -48.219 1.00 31.80 220 TRP B CA 1
ATOM 6542 C C . TRP B 2 228 ? 22.073 -113.002 -48.418 1.00 36.75 220 TRP B C 1
ATOM 6543 O O . TRP B 2 228 ? 22.643 -113.821 -47.695 1.00 35.97 220 TRP B O 1
ATOM 6554 N N . HIS B 2 229 ? 21.200 -113.354 -49.378 1.00 35.40 221 HIS B N 1
ATOM 6555 C CA . HIS B 2 229 ? 20.918 -114.761 -49.674 1.00 36.28 221 HIS B CA 1
ATOM 6556 C C . HIS B 2 229 ? 22.200 -115.357 -50.296 1.00 41.43 221 HIS B C 1
ATOM 6557 O O . HIS B 2 229 ? 22.813 -114.698 -51.145 1.00 41.14 221 HIS B O 1
ATOM 6564 N N . PRO B 2 230 ? 22.675 -116.539 -49.831 1.00 38.24 222 PRO B N 1
ATOM 6565 C CA . PRO B 2 230 ? 23.956 -117.066 -50.350 1.00 38.32 222 PRO B CA 1
ATOM 6566 C C . PRO B 2 230 ? 23.982 -117.470 -51.831 1.00 42.25 222 PRO B C 1
ATOM 6567 O O . PRO B 2 230 ? 25.073 -117.491 -52.401 1.00 40.93 222 PRO B O 1
ATOM 6571 N N . GLN B 2 231 ? 22.822 -117.757 -52.462 1.00 40.61 223 GLN B N 1
ATOM 6572 C CA . GLN B 2 231 ? 22.799 -118.142 -53.886 1.00 41.35 223 GLN B CA 1
ATOM 6573 C C . GLN B 2 231 ? 22.138 -117.125 -54.811 1.00 47.48 223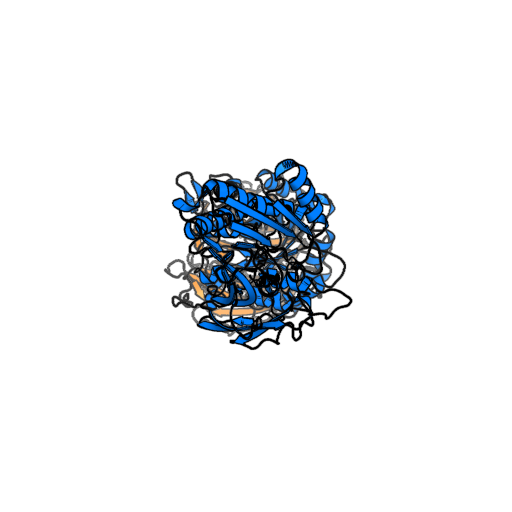 GLN B C 1
ATOM 6574 O O . GLN B 2 231 ? 22.637 -116.900 -55.913 1.00 47.99 223 GLN B O 1
ATOM 6580 N N . GLN B 2 232 ? 21.008 -116.548 -54.388 1.00 44.61 224 GLN B N 1
ATOM 6581 C CA . GLN B 2 232 ? 20.274 -115.546 -55.158 1.00 44.52 224 GLN B CA 1
ATOM 6582 C C . GLN B 2 232 ? 20.926 -114.182 -54.895 1.00 50.38 224 GLN B C 1
ATOM 6583 O O . GLN B 2 232 ? 20.618 -113.512 -53.901 1.00 50.50 224 GLN B O 1
ATOM 6589 N N . SER B 2 233 ? 21.878 -113.810 -55.778 1.00 47.66 225 SER B N 1
ATOM 6590 C CA . SER B 2 233 ? 22.727 -112.608 -55.727 1.00 47.77 225 SER B CA 1
ATOM 6591 C C . SER B 2 233 ? 21.990 -111.261 -55.529 1.00 50.80 225 SER B C 1
ATOM 6592 O O . SER B 2 233 ? 22.618 -110.288 -55.099 1.00 50.41 225 SER B O 1
ATOM 6595 N N . GLU B 2 234 ? 20.685 -111.203 -55.842 1.00 46.44 226 GLU B N 1
ATOM 6596 C CA . GLU B 2 234 ? 19.883 -109.987 -55.701 1.00 45.87 226 GLU B CA 1
ATOM 6597 C C . GLU B 2 234 ? 18.895 -110.051 -54.520 1.00 47.24 226 GLU B C 1
ATOM 6598 O O . GLU B 2 234 ? 18.171 -109.083 -54.274 1.00 46.21 226 GLU B O 1
ATOM 6604 N N . VAL B 2 235 ? 18.882 -111.182 -53.785 1.00 42.18 227 VAL B N 1
ATOM 6605 C CA . VAL B 2 235 ? 17.980 -111.417 -52.651 1.00 41.06 227 VAL B CA 1
ATOM 6606 C C . VAL B 2 235 ? 18.696 -111.247 -51.287 1.00 41.83 227 VAL B C 1
ATOM 6607 O O . VAL B 2 235 ? 19.860 -111.629 -51.130 1.00 40.42 227 VAL B O 1
ATOM 6611 N N . PHE B 2 236 ? 17.980 -110.647 -50.317 1.00 36.79 228 PHE B N 1
ATOM 6612 C CA . PHE B 2 236 ? 18.442 -110.444 -48.948 1.00 35.56 228 PHE B CA 1
ATOM 6613 C C . PHE B 2 236 ? 17.287 -110.520 -47.956 1.00 37.21 228 PHE B C 1
ATOM 6614 O O . PHE B 2 236 ? 16.121 -110.429 -48.345 1.00 36.78 228 PHE B O 1
ATOM 6622 N N . VAL B 2 237 ? 17.622 -110.703 -46.671 1.00 31.97 229 VAL B N 1
ATOM 6623 C CA . VAL B 2 237 ? 16.656 -110.724 -45.577 1.00 31.25 229 VAL B CA 1
ATOM 6624 C C . VAL B 2 237 ? 17.000 -109.633 -44.562 1.00 34.15 229 VAL B C 1
ATOM 6625 O O . VAL B 2 237 ? 18.166 -109.263 -44.419 1.00 32.50 229 VAL B O 1
ATOM 6629 N N . PHE B 2 238 ? 15.976 -109.102 -43.888 1.00 31.54 230 PHE B N 1
ATOM 6630 C CA . PHE B 2 238 ? 16.158 -108.103 -42.843 1.00 31.00 230 PHE B CA 1
ATOM 6631 C C . PHE B 2 238 ? 15.233 -108.358 -41.661 1.00 32.32 230 PHE B C 1
ATOM 6632 O O . PHE B 2 238 ? 14.077 -108.745 -41.831 1.00 31.21 230 PHE B O 1
ATOM 6640 N N . GLY B 2 239 ? 15.772 -108.139 -40.477 1.00 28.03 231 GLY B N 1
ATOM 6641 C CA . GLY B 2 239 ? 15.048 -108.266 -39.225 1.00 27.62 231 GLY B CA 1
ATOM 6642 C C . GLY B 2 239 ? 14.757 -106.882 -38.683 1.00 30.02 231 GLY B C 1
ATOM 6643 O O . GLY B 2 239 ? 15.487 -105.932 -38.991 1.00 27.88 231 GLY B O 1
ATOM 6644 N N . ASP B 2 240 ? 13.682 -106.747 -37.900 1.00 27.24 232 ASP B N 1
ATOM 6645 C CA . ASP B 2 240 ? 13.360 -105.444 -37.334 1.00 27.64 232 ASP B CA 1
ATOM 6646 C C . ASP B 2 240 ? 13.279 -105.480 -35.803 1.00 31.66 232 ASP B C 1
ATOM 6647 O O . ASP B 2 240 ? 13.285 -106.556 -35.198 1.00 31.33 232 ASP B O 1
ATOM 6652 N N . GLU B 2 241 ? 13.213 -104.290 -35.186 1.00 28.11 233 GLU B N 1
ATOM 6653 C CA . GLU B 2 241 ? 13.105 -104.080 -33.741 1.00 27.90 233 GLU B CA 1
ATOM 6654 C C . GLU B 2 241 ? 11.849 -104.722 -33.137 1.00 32.31 233 GLU B C 1
ATOM 6655 O O . GLU B 2 241 ? 11.830 -104.953 -31.935 1.00 32.75 233 GLU B O 1
ATOM 6661 N N . ASN B 2 242 ? 10.814 -105.000 -33.960 1.00 28.69 234 ASN B N 1
ATOM 6662 C CA . ASN B 2 242 ? 9.559 -105.604 -33.513 1.00 28.58 234 ASN B CA 1
ATOM 6663 C C . ASN B 2 242 ? 9.531 -107.149 -33.605 1.00 34.05 234 ASN B C 1
ATOM 6664 O O . ASN B 2 242 ? 8.493 -107.767 -33.348 1.00 34.24 234 ASN B O 1
ATOM 6669 N N . GLY B 2 243 ? 10.667 -107.754 -33.952 1.00 31.39 235 GLY B N 1
ATOM 6670 C CA . GLY B 2 243 ? 10.804 -109.205 -34.052 1.00 31.24 235 GLY B CA 1
ATOM 6671 C C . GLY B 2 243 ? 10.358 -109.853 -35.348 1.00 35.22 235 GLY B C 1
ATOM 6672 O O . GLY B 2 243 ? 10.230 -111.082 -35.410 1.00 34.29 235 GLY B O 1
ATOM 6673 N N . THR B 2 244 ? 10.128 -109.043 -36.391 1.00 32.55 236 THR B N 1
ATOM 6674 C CA . THR B 2 244 ? 9.698 -109.509 -37.710 1.00 32.65 236 THR B CA 1
ATOM 6675 C C . THR B 2 244 ? 10.909 -109.714 -38.628 1.00 37.30 236 THR B C 1
ATOM 6676 O O . THR B 2 244 ? 11.842 -108.907 -38.614 1.00 36.53 236 THR B O 1
ATOM 6680 N N . VAL B 2 245 ? 10.884 -110.802 -39.416 1.00 35.21 237 VAL B N 1
ATOM 6681 C CA . VAL B 2 245 ? 11.912 -111.126 -40.419 1.00 35.31 237 VAL B CA 1
ATOM 6682 C C . VAL B 2 245 ? 11.240 -110.976 -41.792 1.00 38.72 237 VAL B C 1
ATOM 6683 O O . VAL B 2 245 ? 10.119 -111.453 -41.974 1.00 37.69 237 VAL B O 1
ATOM 6687 N N . SER B 2 246 ? 11.891 -110.266 -42.728 1.00 35.99 238 SER B N 1
ATOM 6688 C CA . SER B 2 246 ? 11.341 -110.023 -44.064 1.00 36.10 238 SER B CA 1
ATOM 6689 C C . SER B 2 246 ? 12.315 -110.385 -45.180 1.00 40.43 238 SER B C 1
ATOM 6690 O O . SER B 2 246 ? 13.511 -110.121 -45.057 1.00 38.47 238 SER B O 1
ATOM 6693 N N . LEU B 2 247 ? 11.784 -110.950 -46.284 1.00 39.66 239 LEU B N 1
ATOM 6694 C CA . LEU B 2 247 ? 12.529 -111.349 -47.484 1.00 40.44 239 LEU B CA 1
ATOM 6695 C C . LEU B 2 247 ? 12.329 -110.292 -48.575 1.00 45.30 239 LEU B C 1
ATOM 6696 O O . LEU B 2 247 ? 11.187 -109.962 -48.898 1.00 44.35 239 LEU B O 1
ATOM 6701 N N . VAL B 2 248 ? 13.445 -109.745 -49.116 1.00 44.27 240 VAL B N 1
ATOM 6702 C CA . VAL B 2 248 ? 13.450 -108.675 -50.133 1.00 46.02 240 VAL B CA 1
ATOM 6703 C C . VAL B 2 248 ? 14.299 -109.038 -51.367 1.00 54.57 240 VAL B C 1
ATOM 6704 O O . VAL B 2 248 ? 15.386 -109.606 -51.229 1.00 53.47 240 VAL B O 1
ATOM 6708 N N . ASP B 2 249 ? 13.809 -108.648 -52.562 1.00 55.55 241 ASP B N 1
ATOM 6709 C CA . ASP B 2 249 ? 14.498 -108.771 -53.850 1.00 57.49 241 ASP B CA 1
ATOM 6710 C C . ASP B 2 249 ? 14.813 -107.337 -54.294 1.00 64.99 241 ASP B C 1
ATOM 6711 O O . ASP B 2 249 ? 13.887 -106.569 -54.569 1.00 65.07 241 ASP B O 1
ATOM 6716 N N . THR B 2 250 ? 16.114 -106.969 -54.309 1.00 64.19 242 THR B N 1
ATOM 6717 C CA . THR B 2 250 ? 16.640 -105.635 -54.652 1.00 65.46 242 THR B CA 1
ATOM 6718 C C . THR B 2 250 ? 16.110 -105.041 -55.962 1.00 73.85 242 THR B C 1
ATOM 6719 O O . THR B 2 250 ? 15.872 -103.831 -56.022 1.00 73.65 242 THR B O 1
ATOM 6723 N N . LYS B 2 251 ? 15.946 -105.880 -57.005 1.00 73.72 243 LYS B N 1
ATOM 6724 C CA . LYS B 2 251 ? 15.452 -105.463 -58.322 1.00 75.03 243 LYS B CA 1
ATOM 6725 C C . LYS B 2 251 ? 13.971 -105.083 -58.282 1.00 82.75 243 LYS B C 1
ATOM 6726 O O . LYS B 2 251 ? 13.589 -104.069 -58.871 1.00 82.69 243 LYS B O 1
ATOM 6732 N N . SER B 2 252 ? 13.149 -105.883 -57.571 1.00 81.77 244 SER B N 1
ATOM 6733 C CA . SER B 2 252 ? 11.708 -105.658 -57.426 1.00 82.75 244 SER B CA 1
ATOM 6734 C C . SER B 2 252 ? 11.373 -104.566 -56.401 1.00 89.12 244 SER B C 1
ATOM 6735 O O . SER B 2 252 ? 10.384 -103.851 -56.588 1.00 89.08 244 SER B O 1
ATOM 6738 N N . THR B 2 253 ? 12.197 -104.445 -55.325 1.00 87.06 245 THR B N 1
ATOM 6739 C CA . THR B 2 253 ? 12.076 -103.485 -54.210 1.00 87.38 245 THR B CA 1
ATOM 6740 C C . THR B 2 253 ? 10.678 -103.628 -53.537 1.00 91.86 245 THR B C 1
ATOM 6741 O O . THR B 2 253 ? 9.876 -102.685 -53.518 1.00 91.61 245 THR B O 1
ATOM 6745 N N . SER B 2 254 ? 10.393 -104.845 -53.021 1.00 88.49 246 SER B N 1
ATOM 6746 C CA . SER B 2 254 ? 9.137 -105.199 -52.341 1.00 88.13 246 SER B CA 1
ATOM 6747 C C . SER B 2 254 ? 9.344 -106.368 -51.366 1.00 90.59 246 SER B C 1
ATOM 6748 O O . SER B 2 254 ? 9.878 -107.411 -51.761 1.00 90.24 246 SER B O 1
ATOM 6751 N N . CYS B 2 255 ? 8.930 -106.182 -50.094 1.00 85.61 247 CYS B N 1
ATOM 6752 C CA . CYS B 2 255 ? 9.025 -107.210 -49.052 1.00 84.66 247 CYS B CA 1
ATOM 6753 C C . CYS B 2 255 ? 7.675 -107.911 -48.851 1.00 84.80 247 CYS B C 1
ATOM 6754 O O . CYS B 2 255 ? 7.054 -107.818 -47.784 1.00 84.44 247 CYS B O 1
ATOM 6757 N N . VAL B 2 256 ? 7.231 -108.620 -49.909 1.00 78.02 248 VAL B N 1
ATOM 6758 C CA . VAL B 2 256 ? 5.966 -109.357 -49.957 1.00 76.28 248 VAL B CA 1
ATOM 6759 C C . VAL B 2 256 ? 5.974 -110.577 -48.993 1.00 75.35 248 VAL B C 1
ATOM 6760 O O . VAL B 2 256 ? 4.898 -111.015 -48.571 1.00 75.32 248 VAL B O 1
ATOM 6764 N N . LEU B 2 257 ? 7.173 -111.094 -48.628 1.00 67.03 249 LEU B N 1
ATOM 6765 C CA . LEU B 2 257 ? 7.285 -112.215 -47.693 1.00 64.38 249 LEU B CA 1
ATOM 6766 C C . LEU B 2 257 ? 7.873 -111.773 -46.346 1.00 62.43 249 LEU B C 1
ATOM 6767 O O . LEU B 2 257 ? 9.007 -111.293 -46.288 1.00 61.40 249 LEU B O 1
ATOM 6772 N N . SER B 2 258 ? 7.074 -111.910 -45.271 1.00 55.11 250 SER B N 1
ATOM 6773 C CA . SER B 2 258 ? 7.459 -111.545 -43.904 1.00 53.29 250 SER B CA 1
ATOM 6774 C C . SER B 2 258 ? 6.806 -112.460 -42.867 1.00 53.54 250 SER B C 1
ATOM 6775 O O . SER B 2 258 ? 5.765 -113.061 -43.145 1.00 53.18 250 SER B O 1
ATOM 6778 N N . SER B 2 259 ? 7.424 -112.571 -41.675 1.00 47.20 251 SER B N 1
ATOM 6779 C CA . SER B 2 259 ? 6.912 -113.399 -40.584 1.00 45.93 251 SER B CA 1
ATOM 6780 C C . SER B 2 259 ? 7.252 -112.841 -39.200 1.00 46.46 251 SER B C 1
ATOM 6781 O O . SER B 2 259 ? 8.374 -112.378 -38.971 1.00 45.33 251 SER B O 1
ATOM 6784 N N . ALA B 2 260 ? 6.286 -112.922 -38.272 1.00 41.72 252 ALA B N 1
ATOM 6785 C CA . ALA B 2 260 ? 6.468 -112.511 -36.883 1.00 40.94 252 ALA B CA 1
ATOM 6786 C C . ALA B 2 260 ? 7.130 -113.694 -36.168 1.00 43.57 252 ALA B C 1
ATOM 6787 O O . ALA B 2 260 ? 6.450 -114.587 -35.654 1.00 44.58 252 ALA B O 1
ATOM 6789 N N . VAL B 2 261 ? 8.471 -113.719 -36.200 1.00 37.41 253 VAL B N 1
ATOM 6790 C CA . VAL B 2 261 ? 9.299 -114.789 -35.639 1.00 36.05 253 VAL B CA 1
ATOM 6791 C C . VAL B 2 261 ? 9.576 -114.599 -34.147 1.00 39.45 253 VAL B C 1
ATOM 6792 O O . VAL B 2 261 ? 9.433 -115.550 -33.374 1.00 39.82 253 VAL B O 1
ATOM 6796 N N . HIS B 2 262 ? 10.001 -113.387 -33.749 1.00 34.14 254 HIS B N 1
ATOM 6797 C CA . HIS B 2 262 ? 10.381 -113.093 -32.371 1.00 33.30 254 HIS B CA 1
ATOM 6798 C C . HIS B 2 262 ? 9.471 -112.090 -31.669 1.00 38.88 254 HIS B C 1
ATOM 6799 O O . HIS B 2 262 ? 8.801 -111.291 -32.327 1.00 38.85 254 HIS B O 1
ATOM 6806 N N . SER B 2 263 ? 9.437 -112.149 -30.322 1.00 36.35 255 SER B N 1
ATOM 6807 C CA . SER B 2 263 ? 8.643 -111.228 -29.515 1.00 36.44 255 SER B CA 1
ATOM 6808 C C . SER B 2 263 ? 9.433 -109.945 -29.269 1.00 42.74 255 SER B C 1
ATOM 6809 O O . SER B 2 263 ? 8.867 -108.986 -28.754 1.00 44.28 255 SER B O 1
ATOM 6812 N N . GLN B 2 264 ? 10.740 -109.932 -29.627 1.00 37.91 256 GLN B N 1
ATOM 6813 C CA . GLN B 2 264 ? 11.643 -108.786 -29.486 1.00 36.86 256 GLN B CA 1
ATOM 6814 C C . GLN B 2 264 ? 12.588 -108.651 -30.682 1.00 39.83 256 GLN B C 1
ATOM 6815 O O . GLN B 2 264 ? 12.581 -109.508 -31.563 1.00 39.09 256 GLN B O 1
ATOM 6821 N N . CYS B 2 265 ? 13.409 -107.578 -30.693 1.00 35.69 257 CYS B N 1
ATOM 6822 C CA . CYS B 2 265 ? 14.405 -107.211 -31.703 1.00 35.53 257 CYS B CA 1
ATOM 6823 C C . CYS B 2 265 ? 15.148 -108.403 -32.324 1.00 36.36 257 CYS B C 1
ATOM 6824 O O . CYS B 2 265 ? 15.685 -109.239 -31.588 1.00 34.58 257 CYS B O 1
ATOM 6827 N N . VAL B 2 266 ? 15.195 -108.464 -33.676 1.00 30.89 258 VAL B N 1
ATOM 6828 C CA . VAL B 2 266 ? 15.947 -109.505 -34.391 1.00 29.83 258 VAL B CA 1
ATOM 6829 C C . VAL B 2 266 ? 17.393 -108.996 -34.442 1.00 32.68 258 VAL B C 1
ATOM 6830 O O . VAL B 2 266 ? 17.695 -108.039 -35.158 1.00 31.96 258 VAL B O 1
ATOM 6834 N N . THR B 2 267 ? 18.261 -109.610 -33.636 1.00 28.66 259 THR B N 1
ATOM 6835 C CA . THR B 2 267 ? 19.667 -109.238 -33.481 1.00 28.56 259 THR B CA 1
ATOM 6836 C C . THR B 2 267 ? 20.526 -109.690 -34.660 1.00 31.45 259 THR B C 1
ATOM 6837 O O . THR B 2 267 ? 21.373 -108.926 -35.122 1.00 31.56 259 THR B O 1
ATOM 6841 N N . GLY B 2 268 ? 20.326 -110.919 -35.115 1.00 27.58 260 GLY B N 1
ATOM 6842 C CA . GLY B 2 268 ? 21.112 -111.465 -36.213 1.00 26.45 260 GLY B CA 1
ATOM 6843 C C . GLY B 2 268 ? 20.359 -112.432 -37.093 1.00 29.48 260 GLY B C 1
ATOM 6844 O O . GLY B 2 268 ? 19.367 -113.039 -36.674 1.00 27.74 260 GLY B O 1
ATOM 6845 N N . LEU B 2 269 ? 20.837 -112.559 -38.333 1.00 27.31 261 LEU B N 1
ATOM 6846 C CA . LEU B 2 269 ? 20.274 -113.430 -39.358 1.00 27.58 261 LEU B CA 1
ATOM 6847 C C . LEU B 2 269 ? 21.436 -114.113 -40.064 1.00 31.90 261 LEU B C 1
ATOM 6848 O O . LEU B 2 269 ? 22.318 -113.428 -40.597 1.00 30.71 261 LEU B O 1
ATOM 6853 N N . VAL B 2 270 ? 21.490 -115.458 -39.984 1.00 29.35 262 VAL B N 1
ATOM 6854 C CA . VAL B 2 270 ? 22.590 -116.241 -40.557 1.00 29.55 262 VAL B CA 1
ATOM 6855 C C . VAL B 2 270 ? 22.069 -117.401 -41.414 1.00 33.74 262 VAL B C 1
ATOM 6856 O O . VAL B 2 270 ? 21.352 -118.283 -40.918 1.00 33.05 262 VAL B O 1
ATOM 6860 N N . PHE B 2 271 ? 22.434 -117.397 -42.708 1.00 30.55 263 PHE B N 1
ATOM 6861 C CA . PHE B 2 271 ? 22.035 -118.475 -43.618 1.00 29.64 263 PHE B CA 1
ATOM 6862 C C . PHE B 2 271 ? 22.946 -119.686 -43.434 1.00 33.60 263 PHE B C 1
ATOM 6863 O O . PHE B 2 271 ? 24.141 -119.512 -43.207 1.00 31.30 263 PHE B O 1
ATOM 6871 N N . SER B 2 272 ? 22.369 -120.902 -43.507 1.00 33.36 264 SER B N 1
ATOM 6872 C CA . SER B 2 272 ? 23.063 -122.192 -43.394 1.00 34.90 264 SER B CA 1
ATOM 6873 C C . SER B 2 272 ? 23.935 -122.481 -44.647 1.00 42.93 264 SER B C 1
ATOM 6874 O O . SER B 2 272 ? 23.676 -121.880 -45.696 1.00 42.21 264 SER B O 1
ATOM 6877 N N . PRO B 2 273 ? 24.943 -123.399 -44.590 1.00 42.14 265 PRO B N 1
ATOM 6878 C CA . PRO B 2 273 ? 25.795 -123.627 -45.774 1.00 42.66 265 PRO B CA 1
ATOM 6879 C C . PRO B 2 273 ? 25.227 -124.581 -46.839 1.00 48.31 265 PRO B C 1
ATOM 6880 O O . PRO B 2 273 ? 25.905 -124.833 -47.840 1.00 47.83 265 PRO B O 1
ATOM 6884 N N . HIS B 2 274 ? 23.985 -125.082 -46.644 1.00 46.26 266 HIS B N 1
ATOM 6885 C CA . HIS B 2 274 ? 23.281 -126.005 -47.548 1.00 46.97 266 HIS B CA 1
ATOM 6886 C C . HIS B 2 274 ? 22.986 -125.403 -48.923 1.00 52.42 266 HIS B C 1
ATOM 6887 O O . HIS B 2 274 ? 22.888 -124.178 -49.048 1.00 52.14 266 HIS B O 1
ATOM 6894 N N . SER B 2 275 ? 22.784 -126.280 -49.944 1.00 49.80 267 SER B N 1
ATOM 6895 C CA . SER B 2 275 ? 22.420 -125.904 -51.317 1.00 49.68 267 SER B CA 1
ATOM 6896 C C . SER B 2 275 ? 21.090 -125.142 -51.290 1.00 52.50 267 SER B C 1
ATOM 6897 O O . SER B 2 275 ? 20.950 -124.140 -51.985 1.00 52.47 267 SER B O 1
ATOM 6900 N N . VAL B 2 276 ? 20.125 -125.629 -50.485 1.00 47.71 268 VAL B N 1
ATOM 6901 C CA . VAL B 2 276 ? 18.831 -124.999 -50.221 1.00 47.45 268 VAL B CA 1
ATOM 6902 C C . VAL B 2 276 ? 18.997 -124.543 -48.749 1.00 49.68 268 VAL B C 1
ATOM 6903 O O . VAL B 2 276 ? 18.895 -125.372 -47.833 1.00 49.52 268 VAL B O 1
ATOM 6907 N N . PRO B 2 277 ? 19.417 -123.274 -48.517 1.00 44.04 269 PRO B N 1
ATOM 6908 C CA . PRO B 2 277 ? 19.745 -122.857 -47.147 1.00 43.25 269 PRO B CA 1
ATOM 6909 C C . PRO B 2 277 ? 18.581 -122.625 -46.202 1.00 45.03 269 PRO B C 1
ATOM 6910 O O . PRO B 2 277 ? 17.466 -122.278 -46.603 1.00 44.33 269 PRO B O 1
ATOM 6914 N N . PHE B 2 278 ? 18.878 -122.842 -44.922 1.00 40.37 270 PHE B N 1
ATOM 6915 C CA . PHE B 2 278 ? 18.009 -122.603 -43.775 1.00 39.68 270 PHE B CA 1
ATOM 6916 C C . PHE B 2 278 ? 18.458 -121.255 -43.219 1.00 39.40 270 PHE B C 1
ATOM 6917 O O . PHE B 2 278 ? 19.594 -120.837 -43.468 1.00 37.04 270 PHE B O 1
ATOM 6925 N N . LEU B 2 279 ? 17.573 -120.562 -42.501 1.00 34.44 271 LEU B N 1
ATOM 6926 C CA . LEU B 2 279 ? 17.913 -119.250 -41.967 1.00 33.01 271 LEU B CA 1
ATOM 6927 C C . LEU B 2 279 ? 17.774 -119.204 -40.450 1.00 34.90 271 LEU B C 1
ATOM 6928 O O . LEU B 2 279 ? 16.690 -119.437 -39.914 1.00 34.34 271 LEU B O 1
ATOM 6933 N N . ALA B 2 280 ? 18.888 -118.950 -39.766 1.00 30.29 272 ALA B N 1
ATOM 6934 C CA . ALA B 2 280 ? 18.899 -118.824 -38.315 1.00 30.31 272 ALA B CA 1
ATOM 6935 C C . ALA B 2 280 ? 18.634 -117.352 -37.941 1.00 35.56 272 ALA B C 1
ATOM 6936 O O . ALA B 2 280 ? 19.241 -116.446 -38.526 1.00 34.31 272 ALA B O 1
ATOM 6938 N N . SER B 2 281 ? 17.694 -117.124 -37.007 1.00 33.68 273 SER B N 1
ATOM 6939 C CA . SER B 2 281 ? 17.340 -115.790 -36.508 1.00 33.96 273 SER B CA 1
ATOM 6940 C C . SER B 2 281 ? 17.471 -115.770 -34.986 1.00 38.51 273 SER B C 1
ATOM 6941 O O . SER B 2 281 ? 16.878 -116.604 -34.294 1.00 38.38 273 SER B O 1
ATOM 6944 N N . LEU B 2 282 ? 18.308 -114.855 -34.483 1.00 34.94 274 LEU B N 1
ATOM 6945 C CA . LEU B 2 282 ? 18.603 -114.699 -33.063 1.00 34.62 274 LEU B CA 1
ATOM 6946 C C . LEU B 2 282 ? 18.056 -113.382 -32.544 1.00 37.07 274 LEU B C 1
ATOM 6947 O O . LEU B 2 282 ? 18.103 -112.374 -33.247 1.00 35.68 274 LEU B O 1
ATOM 6952 N N . SER B 2 283 ? 17.529 -113.400 -31.314 1.00 33.14 275 SER B N 1
ATOM 6953 C CA . SER B 2 283 ? 16.840 -112.257 -30.738 1.00 32.39 275 SER B CA 1
ATOM 6954 C C . SER B 2 283 ? 17.190 -111.922 -29.288 1.00 35.42 275 SER B C 1
ATOM 6955 O O . SER B 2 283 ? 17.863 -112.692 -28.594 1.00 35.04 275 SER B O 1
ATOM 6958 N N . GLU B 2 284 ? 16.706 -110.747 -28.843 1.00 30.78 276 GLU B N 1
ATOM 6959 C CA . GLU B 2 284 ? 16.812 -110.255 -27.473 1.00 29.47 276 GLU B CA 1
ATOM 6960 C C . GLU B 2 284 ? 15.776 -110.971 -26.591 1.00 32.26 276 GLU B C 1
ATOM 6961 O O . GLU B 2 284 ? 15.887 -110.927 -25.368 1.00 32.39 276 GLU B O 1
ATOM 6967 N N . ASP B 2 285 ? 14.810 -111.696 -27.208 1.00 28.58 277 ASP B N 1
ATOM 6968 C CA . ASP B 2 285 ? 13.837 -112.510 -26.469 1.00 28.69 277 ASP B CA 1
ATOM 6969 C C . ASP B 2 285 ? 14.498 -113.817 -25.973 1.00 34.02 277 ASP B C 1
ATOM 6970 O O . ASP B 2 285 ? 13.811 -114.713 -25.480 1.00 34.26 277 ASP B O 1
ATOM 6975 N N . CYS B 2 286 ? 15.841 -113.913 -26.139 1.00 31.29 278 CYS B N 1
ATOM 6976 C CA . CYS B 2 286 ? 16.731 -114.997 -25.704 1.00 31.86 278 CYS B CA 1
ATOM 6977 C C . CYS B 2 286 ? 16.548 -116.308 -26.481 1.00 37.52 278 CYS B C 1
ATOM 6978 O O . CYS B 2 286 ? 17.111 -117.329 -26.081 1.00 39.12 278 CYS B O 1
ATOM 6981 N N . SER B 2 287 ? 15.834 -116.275 -27.613 1.00 33.49 279 SER B N 1
ATOM 6982 C CA . SER B 2 287 ? 15.640 -117.480 -28.421 1.00 32.89 279 SER B CA 1
ATOM 6983 C C . SER B 2 287 ? 16.373 -117.451 -29.759 1.00 36.78 279 SER B C 1
ATOM 6984 O O . SER B 2 287 ? 16.830 -116.401 -30.224 1.00 35.51 279 SER B O 1
ATOM 6987 N N . LEU B 2 288 ? 16.489 -118.639 -30.356 1.00 33.66 280 LEU B N 1
ATOM 6988 C CA . LEU B 2 288 ? 17.060 -118.904 -31.663 1.00 33.35 280 LEU B CA 1
ATOM 6989 C C . LEU B 2 288 ? 15.954 -119.613 -32.424 1.00 37.12 280 LEU B C 1
ATOM 6990 O O . LEU B 2 288 ? 15.294 -120.495 -31.870 1.00 36.28 280 LEU B O 1
ATOM 6995 N N . ALA B 2 289 ? 15.749 -119.228 -33.681 1.00 34.27 281 ALA B N 1
ATOM 6996 C CA . ALA B 2 289 ? 14.764 -119.858 -34.548 1.00 34.07 281 ALA B CA 1
ATOM 6997 C C . ALA B 2 289 ? 15.412 -120.195 -35.883 1.00 37.41 281 ALA B C 1
ATOM 6998 O O . ALA B 2 289 ? 16.246 -119.432 -36.373 1.00 36.49 281 ALA B O 1
ATOM 7000 N N . VAL B 2 290 ? 15.045 -121.343 -36.459 1.00 34.29 282 VAL B N 1
ATOM 7001 C CA . VAL B 2 290 ? 15.531 -121.765 -37.773 1.00 33.89 282 VAL B CA 1
ATOM 7002 C C . VAL B 2 290 ? 14.329 -121.796 -38.709 1.00 38.92 282 VAL B C 1
ATOM 7003 O O . VAL B 2 290 ? 13.326 -122.448 -38.414 1.00 37.87 282 VAL B O 1
ATOM 7007 N N . LEU B 2 291 ? 14.412 -121.016 -39.794 1.00 37.04 283 LEU B N 1
ATOM 7008 C CA . LEU B 2 291 ? 13.342 -120.856 -40.776 1.00 38.21 283 LEU B CA 1
ATOM 7009 C C . LEU B 2 291 ? 13.729 -121.394 -42.154 1.00 44.45 283 LEU B C 1
ATOM 7010 O O . LEU B 2 291 ? 14.916 -121.473 -42.482 1.00 43.68 283 LEU B O 1
ATOM 7015 N N . ASP B 2 292 ? 12.719 -121.749 -42.960 1.00 43.57 284 ASP B N 1
ATOM 7016 C CA . ASP B 2 292 ? 12.908 -122.234 -44.328 1.00 44.64 284 ASP B CA 1
ATOM 7017 C C . ASP B 2 292 ? 12.787 -121.078 -45.354 1.00 50.79 284 ASP B C 1
ATOM 7018 O O . ASP B 2 292 ? 12.792 -119.903 -44.961 1.00 49.82 284 ASP B O 1
ATOM 7023 N N . SER B 2 293 ? 12.675 -121.424 -46.660 1.00 48.66 285 SER B N 1
ATOM 7024 C CA . SER B 2 293 ? 12.555 -120.500 -47.794 1.00 48.95 285 SER B CA 1
ATOM 7025 C C . SER B 2 293 ? 11.305 -119.607 -47.734 1.00 52.68 285 SER B C 1
ATOM 7026 O O . SER B 2 293 ? 11.333 -118.498 -48.268 1.00 52.24 285 SER B O 1
ATOM 7029 N N . SER B 2 294 ? 10.211 -120.108 -47.124 1.00 49.13 286 SER B N 1
ATOM 7030 C CA . SER B 2 294 ? 8.942 -119.389 -46.985 1.00 49.01 286 SER B CA 1
ATOM 7031 C C . SER B 2 294 ? 8.803 -118.716 -45.598 1.00 52.66 286 SER B C 1
ATOM 7032 O O . SER B 2 294 ? 7.719 -118.249 -45.238 1.00 52.21 286 SER B O 1
ATOM 7035 N N . LEU B 2 295 ? 9.921 -118.663 -44.841 1.00 48.78 287 LEU B N 1
ATOM 7036 C CA . LEU B 2 295 ? 10.067 -118.087 -43.492 1.00 48.14 287 LEU B CA 1
ATOM 7037 C C . LEU B 2 295 ? 9.253 -118.837 -42.411 1.00 52.04 287 LEU B C 1
ATOM 7038 O O . LEU B 2 295 ? 8.978 -118.276 -41.347 1.00 52.17 287 LEU B O 1
ATOM 7043 N N . SER B 2 296 ? 8.934 -120.124 -42.657 1.00 48.24 288 SER B N 1
ATOM 7044 C CA . SER B 2 296 ? 8.223 -120.975 -41.699 1.00 47.83 288 SER B CA 1
ATOM 7045 C C . SER B 2 296 ? 9.235 -121.615 -40.748 1.00 50.82 288 SER B C 1
ATOM 7046 O O . SER B 2 296 ? 10.323 -122.013 -41.179 1.00 49.77 288 SER B O 1
ATOM 7049 N N . GLU B 2 297 ? 8.874 -121.708 -39.457 1.00 47.10 289 GLU B N 1
ATOM 7050 C CA . GLU B 2 297 ? 9.728 -122.249 -38.398 1.00 46.62 289 GLU B CA 1
ATOM 7051 C C . GLU B 2 297 ? 9.907 -123.774 -38.465 1.00 48.66 289 GLU B C 1
ATOM 7052 O O . GLU B 2 297 ? 8.930 -124.516 -38.546 1.00 48.00 289 GLU B O 1
ATOM 7058 N N . LEU B 2 298 ? 11.163 -124.228 -38.386 1.00 44.57 290 LEU B N 1
ATOM 7059 C CA . LEU B 2 298 ? 11.531 -125.647 -38.394 1.00 44.30 290 LEU B CA 1
ATOM 7060 C C . LEU B 2 298 ? 12.094 -126.053 -37.035 1.00 46.94 290 LEU B C 1
ATOM 7061 O O . LEU B 2 298 ? 11.925 -127.201 -36.620 1.00 46.82 290 LEU B O 1
ATOM 7066 N N . PHE B 2 299 ? 12.765 -125.105 -36.350 1.00 41.70 291 PHE B N 1
ATOM 7067 C CA . PHE B 2 299 ? 13.406 -125.310 -35.056 1.00 41.08 291 PHE B CA 1
ATOM 7068 C C . PHE B 2 299 ? 13.324 -124.044 -34.188 1.00 44.02 291 PHE B C 1
ATOM 7069 O O . PHE B 2 299 ? 13.397 -122.925 -34.702 1.00 43.15 291 PHE B O 1
ATOM 7077 N N . ARG B 2 300 ? 13.176 -124.235 -32.873 1.00 39.66 292 ARG B N 1
ATOM 7078 C CA . ARG B 2 300 ? 13.138 -123.165 -31.878 1.00 38.98 292 ARG B CA 1
ATOM 7079 C C . ARG B 2 300 ? 13.920 -123.616 -30.654 1.00 41.01 292 ARG B C 1
ATOM 7080 O O . ARG B 2 300 ? 13.660 -124.693 -30.126 1.00 40.92 292 ARG B O 1
ATOM 7088 N N . SER B 2 301 ? 14.893 -122.807 -30.222 1.00 36.53 293 SER B N 1
ATOM 7089 C CA . SER B 2 301 ? 15.709 -123.114 -29.051 1.00 35.91 293 SER B CA 1
ATOM 7090 C C . SER B 2 301 ? 15.683 -121.982 -28.023 1.00 39.48 293 SER B C 1
ATOM 7091 O O . SER B 2 301 ? 15.954 -120.823 -28.362 1.00 38.00 293 SER B O 1
ATOM 7094 N N . GLN B 2 302 ? 15.399 -122.345 -26.758 1.00 36.57 294 GLN B N 1
ATOM 7095 C CA . GLN B 2 302 ? 15.364 -121.437 -25.610 1.00 36.67 294 GLN B CA 1
ATOM 7096 C C . GLN B 2 302 ? 16.472 -121.784 -24.605 1.00 41.68 294 GLN B C 1
ATOM 7097 O O . GLN B 2 302 ? 16.348 -121.456 -23.423 1.00 42.23 294 GLN B O 1
ATOM 7103 N N . ALA B 2 303 ? 17.565 -122.426 -25.082 1.00 38.16 295 ALA B N 1
ATOM 7104 C CA . ALA B 2 303 ? 18.717 -122.838 -24.266 1.00 38.09 295 ALA B CA 1
ATOM 7105 C C . ALA B 2 303 ? 19.374 -121.668 -23.525 1.00 41.12 295 ALA B C 1
ATOM 7106 O O . ALA B 2 303 ? 19.812 -121.828 -22.381 1.00 41.13 295 ALA B O 1
ATOM 7108 N N . HIS B 2 304 ? 19.443 -120.497 -24.177 1.00 35.74 296 HIS B N 1
ATOM 7109 C CA . HIS B 2 304 ? 20.040 -119.308 -23.588 1.00 34.50 296 HIS B CA 1
ATOM 7110 C C . HIS B 2 304 ? 19.130 -118.646 -22.551 1.00 38.51 296 HIS B C 1
ATOM 7111 O O . HIS B 2 304 ? 17.910 -118.581 -22.734 1.00 38.63 296 HIS B O 1
ATOM 7118 N N . ARG B 2 305 ? 19.734 -118.168 -21.461 1.00 35.17 297 ARG B N 1
ATOM 7119 C CA . ARG B 2 305 ? 19.033 -117.486 -20.370 1.00 35.37 297 ARG B CA 1
ATOM 7120 C C . ARG B 2 305 ? 19.250 -115.950 -20.420 1.00 38.05 297 ARG B C 1
ATOM 7121 O O . ARG B 2 305 ? 18.796 -115.221 -19.538 1.00 38.11 297 ARG B O 1
ATOM 7129 N N . ASP B 2 306 ? 19.909 -115.472 -21.493 1.00 33.21 298 ASP B N 1
ATOM 7130 C CA . ASP B 2 306 ? 20.179 -114.059 -21.784 1.00 31.83 298 ASP B CA 1
ATOM 7131 C C . ASP B 2 306 ? 20.248 -113.883 -23.316 1.00 34.81 298 ASP B C 1
ATOM 7132 O O . ASP B 2 306 ? 20.155 -114.875 -24.042 1.00 35.82 298 ASP B O 1
ATOM 7137 N N . PHE B 2 307 ? 20.384 -112.634 -23.797 1.00 28.80 299 PHE B N 1
ATOM 7138 C CA . PHE B 2 307 ? 20.424 -112.265 -25.214 1.00 27.45 299 PHE B CA 1
ATOM 7139 C C . PHE B 2 307 ? 21.339 -113.160 -26.069 1.00 30.47 299 PHE B C 1
ATOM 7140 O O . PHE B 2 307 ? 22.523 -113.288 -25.758 1.00 29.48 299 PHE B O 1
ATOM 7148 N N . VAL B 2 308 ? 20.789 -113.764 -27.140 1.00 27.38 300 VAL B N 1
ATOM 7149 C CA . VAL B 2 308 ? 21.553 -114.595 -28.091 1.00 27.42 300 VAL B CA 1
ATOM 7150 C C . VAL B 2 308 ? 22.213 -113.590 -29.031 1.00 30.32 300 VAL B C 1
ATOM 7151 O O . VAL B 2 308 ? 21.516 -112.793 -29.670 1.00 31.67 300 VAL B O 1
ATOM 7155 N N . ARG B 2 309 ? 23.545 -113.569 -29.057 1.00 25.17 301 ARG B N 1
ATOM 7156 C CA . ARG B 2 309 ? 24.304 -112.561 -29.798 1.00 25.15 301 ARG B CA 1
ATOM 7157 C C . ARG B 2 309 ? 24.832 -112.953 -31.183 1.00 32.13 301 ARG B C 1
ATOM 7158 O O . ARG B 2 309 ? 24.986 -112.078 -32.038 1.00 31.48 301 ARG B O 1
ATOM 7166 N N . ASP B 2 310 ? 25.116 -114.235 -31.410 1.00 31.61 302 ASP B N 1
ATOM 7167 C CA . ASP B 2 310 ? 25.620 -114.703 -32.705 1.00 32.16 302 ASP B CA 1
ATOM 7168 C C . ASP B 2 310 ? 25.297 -116.163 -32.946 1.00 36.06 302 ASP B C 1
ATOM 7169 O O . ASP B 2 310 ? 25.019 -116.899 -32.005 1.00 34.50 302 ASP B O 1
ATOM 7174 N N . ALA B 2 311 ? 25.303 -116.568 -34.223 1.00 33.77 303 ALA B N 1
ATOM 7175 C CA . ALA B 2 311 ? 25.076 -117.946 -34.645 1.00 33.21 303 ALA B CA 1
ATOM 7176 C C . ALA B 2 311 ? 26.007 -118.253 -35.811 1.00 38.66 303 ALA B C 1
ATOM 7177 O O . ALA B 2 311 ? 26.165 -117.431 -36.723 1.00 37.97 303 ALA B O 1
ATOM 7179 N N . THR B 2 312 ? 26.669 -119.418 -35.748 1.00 35.66 304 THR B N 1
ATOM 7180 C CA . THR B 2 312 ? 27.592 -119.868 -36.788 1.00 35.23 304 THR B CA 1
ATOM 7181 C C . THR B 2 312 ? 27.344 -121.345 -37.096 1.00 38.39 304 THR B C 1
ATOM 7182 O O . THR B 2 312 ? 27.288 -122.171 -36.183 1.00 36.80 304 THR B O 1
ATOM 7186 N N . TRP B 2 313 ? 27.114 -121.653 -38.384 1.00 35.78 305 TRP B N 1
ATOM 7187 C CA . TRP B 2 313 ? 26.860 -123.022 -38.853 1.00 35.19 305 TRP B CA 1
ATOM 7188 C C . TRP B 2 313 ? 28.193 -123.716 -39.076 1.00 40.29 305 TRP B C 1
ATOM 7189 O O . TRP B 2 313 ? 29.133 -123.082 -39.570 1.00 38.61 305 TRP B O 1
ATOM 7200 N N . SER B 2 314 ? 28.292 -125.000 -38.680 1.00 39.53 306 SER B N 1
ATOM 7201 C CA . SER B 2 314 ? 29.530 -125.765 -38.837 1.00 40.81 306 SER B CA 1
ATOM 7202 C C . SER B 2 314 ? 29.794 -126.115 -40.305 1.00 45.65 306 SER B C 1
ATOM 7203 O O . SER B 2 314 ? 28.888 -126.607 -40.987 1.00 45.99 306 SER B O 1
ATOM 7206 N N . PRO B 2 315 ? 31.016 -125.849 -40.816 1.00 42.48 307 PRO B N 1
ATOM 7207 C CA . PRO B 2 315 ? 31.315 -126.211 -42.215 1.00 42.77 307 PRO B CA 1
ATOM 7208 C C . PRO B 2 315 ? 31.533 -127.723 -42.393 1.00 48.59 307 PRO B C 1
ATOM 7209 O O . PRO B 2 315 ? 31.353 -128.241 -43.498 1.00 47.76 307 PRO B O 1
ATOM 7213 N N . LEU B 2 316 ? 31.911 -128.418 -41.297 1.00 46.19 308 LEU B N 1
ATOM 7214 C CA . LEU B 2 316 ? 32.150 -129.861 -41.240 1.00 46.51 308 LEU B CA 1
ATOM 7215 C C . LEU B 2 316 ? 30.820 -130.621 -41.173 1.00 51.03 308 LEU B C 1
ATOM 7216 O O . LEU B 2 316 ? 30.606 -131.537 -41.970 1.00 51.48 308 LEU B O 1
ATOM 7221 N N . ASN B 2 317 ? 29.915 -130.216 -40.259 1.00 46.55 309 ASN B N 1
ATOM 7222 C CA . ASN B 2 317 ? 28.589 -130.821 -40.112 1.00 45.81 309 ASN B CA 1
ATOM 7223 C C . ASN B 2 317 ? 27.536 -129.729 -40.277 1.00 50.13 309 ASN B C 1
ATOM 7224 O O . ASN B 2 317 ? 27.305 -128.927 -39.363 1.00 50.39 309 ASN B O 1
ATOM 7229 N N . HIS B 2 318 ? 26.906 -129.698 -41.461 1.00 45.67 310 HIS B N 1
ATOM 7230 C CA . HIS B 2 318 ? 25.897 -128.715 -41.854 1.00 45.21 310 HIS B CA 1
ATOM 7231 C C . HIS B 2 318 ? 24.626 -128.714 -40.975 1.00 51.20 310 HIS B C 1
ATOM 7232 O O . HIS B 2 318 ? 23.920 -127.705 -40.944 1.00 51.08 310 HIS B O 1
ATOM 7239 N N . SER B 2 319 ? 24.365 -129.807 -40.236 1.00 48.84 311 SER B N 1
ATOM 7240 C CA . SER B 2 319 ? 23.216 -129.917 -39.331 1.00 49.14 311 SER B CA 1
ATOM 7241 C C . SER B 2 319 ? 23.475 -129.200 -37.983 1.00 52.09 311 SER B C 1
ATOM 7242 O O . SER B 2 319 ? 22.531 -128.924 -37.235 1.00 51.14 311 SER B O 1
ATOM 7245 N N . LEU B 2 320 ? 24.755 -128.899 -37.689 1.00 48.11 312 LEU B N 1
ATOM 7246 C CA . LEU B 2 320 ? 25.167 -128.256 -36.447 1.00 47.24 312 LEU B CA 1
ATOM 7247 C C . LEU B 2 320 ? 25.245 -126.729 -36.532 1.00 47.87 312 LEU B C 1
ATOM 7248 O O . LEU B 2 320 ? 25.929 -126.170 -37.392 1.00 47.03 312 LEU B O 1
ATOM 7253 N N . LEU B 2 321 ? 24.541 -126.067 -35.610 1.00 42.82 313 LEU B N 1
ATOM 7254 C CA . LEU B 2 321 ? 24.480 -124.613 -35.486 1.00 41.36 313 LEU B CA 1
ATOM 7255 C C . LEU B 2 321 ? 24.888 -124.217 -34.069 1.00 42.26 313 LEU B C 1
ATOM 7256 O O . LEU B 2 321 ? 24.257 -124.648 -33.106 1.00 41.52 313 LEU B O 1
ATOM 7261 N N . THR B 2 322 ? 25.965 -123.428 -33.950 1.00 37.08 314 THR B N 1
ATOM 7262 C CA . THR B 2 322 ? 26.502 -122.972 -32.671 1.00 36.28 314 THR B CA 1
ATOM 7263 C C . THR B 2 322 ? 26.059 -121.525 -32.367 1.00 39.26 314 THR B C 1
ATOM 7264 O O . THR B 2 322 ? 26.213 -120.649 -33.217 1.00 38.77 314 THR B O 1
ATOM 7268 N N . THR B 2 323 ? 25.524 -121.280 -31.157 1.00 35.30 315 THR B N 1
ATOM 7269 C CA . THR B 2 323 ? 25.114 -119.934 -30.727 1.00 34.31 315 THR B CA 1
ATOM 7270 C C . THR B 2 323 ? 25.820 -119.501 -29.453 1.00 36.02 315 THR B C 1
ATOM 7271 O O . THR B 2 323 ? 26.100 -120.331 -28.591 1.00 34.97 315 THR B O 1
ATOM 7275 N N . VAL B 2 324 ? 26.085 -118.193 -29.335 1.00 32.24 316 VAL B N 1
ATOM 7276 C CA . VAL B 2 324 ? 26.679 -117.573 -28.148 1.00 32.11 316 VAL B CA 1
ATOM 7277 C C . VAL B 2 324 ? 25.732 -116.506 -27.580 1.00 37.06 316 VAL B C 1
ATOM 7278 O O . VAL B 2 324 ? 24.970 -115.888 -28.332 1.00 35.91 316 VAL B O 1
ATOM 7282 N N . GLY B 2 325 ? 25.773 -116.332 -26.262 1.00 35.07 317 GLY B N 1
ATOM 7283 C CA . GLY B 2 325 ? 24.923 -115.371 -25.567 1.00 34.98 317 GLY B CA 1
ATOM 7284 C C . GLY B 2 325 ? 25.595 -114.619 -24.441 1.00 37.68 317 GLY B C 1
ATOM 7285 O O . GLY B 2 325 ? 26.721 -114.941 -24.054 1.00 36.86 317 GLY B O 1
ATOM 7286 N N . TRP B 2 326 ? 24.896 -113.608 -23.896 1.00 34.14 318 TRP B N 1
ATOM 7287 C CA . TRP B 2 326 ? 25.398 -112.803 -22.776 1.00 33.53 318 TRP B CA 1
ATOM 7288 C C . TRP B 2 326 ? 25.424 -113.586 -21.457 1.00 36.79 318 TRP B C 1
ATOM 7289 O O . TRP B 2 326 ? 26.034 -113.146 -20.483 1.00 36.47 318 TRP B O 1
ATOM 7300 N N . ASP B 2 327 ? 24.801 -114.773 -21.457 1.00 33.09 319 ASP B N 1
ATOM 7301 C CA . ASP B 2 327 ? 24.752 -115.724 -20.344 1.00 32.32 319 ASP B CA 1
ATOM 7302 C C . ASP B 2 327 ? 26.024 -116.615 -20.305 1.00 36.93 319 ASP B C 1
ATOM 7303 O O . ASP B 2 327 ? 26.057 -117.591 -19.553 1.00 36.93 319 ASP B O 1
ATOM 7308 N N . HIS B 2 328 ? 27.056 -116.271 -21.120 1.00 34.09 320 HIS B N 1
ATOM 7309 C CA . HIS B 2 328 ? 28.353 -116.965 -21.252 1.00 34.33 320 HIS B CA 1
ATOM 7310 C C . HIS B 2 328 ? 28.207 -118.431 -21.745 1.00 37.14 320 HIS B C 1
ATOM 7311 O O . HIS B 2 328 ? 29.096 -119.257 -21.540 1.00 36.90 320 HIS B O 1
ATOM 7318 N N . GLN B 2 329 ? 27.091 -118.728 -22.423 1.00 32.86 321 GLN B N 1
ATOM 7319 C CA . GLN B 2 329 ? 26.795 -120.047 -22.965 1.00 32.57 321 GLN B CA 1
ATOM 7320 C C . GLN B 2 329 ? 27.172 -120.158 -24.445 1.00 38.03 321 GLN B C 1
ATOM 7321 O O . GLN B 2 329 ? 26.866 -119.260 -25.237 1.00 37.23 321 GLN B O 1
ATOM 7327 N N . VAL B 2 330 ? 27.842 -121.268 -24.800 1.00 35.60 322 VAL B N 1
ATOM 7328 C CA . VAL B 2 330 ? 28.198 -121.654 -26.171 1.00 35.51 322 VAL B CA 1
ATOM 7329 C C . VAL B 2 330 ? 27.356 -122.914 -26.363 1.00 40.57 322 VAL B C 1
ATOM 7330 O O . VAL B 2 330 ? 27.686 -123.956 -25.790 1.00 40.81 322 VAL B O 1
ATOM 7334 N N . VAL B 2 331 ? 26.218 -122.796 -27.071 1.00 36.73 323 VAL B N 1
ATOM 7335 C CA . VAL B 2 331 ? 25.295 -123.916 -27.270 1.00 35.99 323 VAL B CA 1
ATOM 7336 C C . VAL B 2 331 ? 25.440 -124.498 -28.676 1.00 40.46 323 VAL B C 1
ATOM 7337 O O . VAL B 2 331 ? 25.463 -123.753 -29.659 1.00 39.59 323 VAL B O 1
ATOM 7341 N N . HIS B 2 332 ? 25.533 -125.837 -28.757 1.00 36.96 324 HIS B N 1
ATOM 7342 C CA . HIS B 2 332 ? 25.647 -126.577 -30.012 1.00 36.58 324 HIS B CA 1
ATOM 7343 C C . HIS B 2 332 ? 24.302 -127.221 -30.323 1.00 42.21 324 HIS B C 1
ATOM 7344 O O . HIS B 2 332 ? 23.867 -128.125 -29.610 1.00 41.36 324 HIS B O 1
ATOM 7351 N N . HIS B 2 333 ? 23.614 -126.702 -31.352 1.00 41.28 325 HIS B N 1
ATOM 7352 C CA . HIS B 2 333 ? 22.284 -127.159 -31.764 1.00 42.32 325 HIS B CA 1
ATOM 7353 C C . HIS B 2 333 ? 22.319 -128.144 -32.927 1.00 47.88 325 HIS B C 1
ATOM 7354 O O . HIS B 2 333 ? 23.099 -127.969 -33.864 1.00 47.07 325 HIS B O 1
ATOM 7361 N N . VAL B 2 334 ? 21.432 -129.152 -32.874 1.00 45.76 326 VAL B N 1
ATOM 7362 C CA . VAL B 2 334 ? 21.248 -130.160 -33.915 1.00 46.30 326 VAL B CA 1
ATOM 7363 C C . VAL B 2 334 ? 19.925 -129.799 -34.592 1.00 51.33 326 VAL B C 1
ATOM 7364 O O . VAL B 2 334 ? 18.847 -130.023 -34.029 1.00 50.74 326 VAL B O 1
ATOM 7368 N N . VAL B 2 335 ? 20.024 -129.172 -35.771 1.00 48.91 327 VAL B N 1
ATOM 7369 C CA . VAL B 2 335 ? 18.873 -128.707 -36.544 1.00 49.22 327 VAL B CA 1
ATOM 7370 C C . VAL B 2 335 ? 18.322 -129.854 -37.403 1.00 54.36 327 VAL B C 1
ATOM 7371 O O . VAL B 2 335 ? 19.082 -130.424 -38.190 1.00 54.13 327 VAL B O 1
ATOM 7375 N N . PRO B 2 336 ? 17.014 -130.201 -37.299 1.00 52.05 328 PRO B N 1
ATOM 7376 C CA . PRO B 2 336 ? 16.482 -131.289 -38.134 1.00 56.22 328 PRO B CA 1
ATOM 7377 C C . PRO B 2 336 ? 16.144 -130.815 -39.546 1.00 89.85 328 PRO B C 1
ATOM 7378 O O . PRO B 2 336 ? 17.043 -130.614 -40.361 1.00 57.01 328 PRO B O 1
#

Secondary structure (DSSP, 8-state):
--EEEE-S--SSHHHHHHHHHHTT-SEEEEESS-TT----SSSTTGGG--S--S--GGGS-HHHHHHHEEEE--TT--TT-SSHHHHHHHHHHHHHHHHHHHHHT-SEEEEE--SS--HHHHHHHHHHHTSSS---EEEEEEESS-HHHHS-S-BTTSPPP-S--TTGGGHHHHHHHHHHHHTTS-TTEEEEEE--SS---HHHHHTTTTS-EEEEEEEGGG-EE-TTS-EE--HHHHHHHHHHHHTTPEEEEES--S-TTS-TTHHHHHHHHHHHTSPPP-HHHHHHTT-BT--BPPP-TTTS---HHHHHHHTT-TTHHHHHHHHHHHHHHHHS-GGGTTT-EEEEEEET-TTSHHHHHHHHHHHHHT-EEEEEEEES-HHHHHHHHHHIIIIIGGGEEEEES-TTT---SS-EEEEE----BTTBSTT-HHHHHHTTGGGEEEEEEEES-EEEEEEEEEE-HHHHHHHHTT--TTS-TTGGGSS-EE-B--S-EE-S--EEEEEEESS---SS----EEEEEEEE--S-EEEEEEEEEEEEEEETTEEEE-SGGGPPTT--S---EEEEEEEEEEE-TT-EEEEEEEEEE-SSEEEEEEEEEESS--PPBSGGGSS--EE-/-TT--SS--SEEEEEEE-TTSPEEEEEE--SSS---EEEEEESSGGGTT-GGG-SEEEEESS-EEEEEEETTTEEEEEETTSEEEEEEE-TTSS-EEEEEEEE--SS-EEEEEE-TTSSEEEEEETTS-EEEEETTTTEEEEEE---SS-EEEEEE-SS-TTEEEEEETTS-EEEEETTSSS-EEE----SPEEEEEE-SS-TTEEEEEETTSEEEEEETTTTEEEEEEE--SS-EEEEEE-SSSS--EEEEETTS-EEEE-TT--EEEEE---SS-EEEEEE-SS-TTEEEEEETTS-EEEEE--

Nearest PDB structures (foldseek):
  6v0p-assembly1_A  TM=9.979E-01  e=0.000E+00  Homo sapiens
  7mxg-assembly1_A  TM=9.968E-01  e=0.000E+00  Homo sapiens
  7bo7-assembly1_AAA  TM=9.950E-01  e=0.000E+00  Homo sapiens
  7m05-assembly1_A  TM=9.893E-01  e=0.000E+00  Homo sapiens
  4g56-assembly1_A  TM=9.485E-01  e=0.000E+00  Xenopus laevis

Solvent-accessible surface area: 38270 Å² total; per-residue (Å²): 76,48,3,0,16,7,37,25,24,3,29,52,2,60,101,19,18,42,54,6,61,192,58,42,11,73,11,0,0,3,3,6,6,4,3,31,2,61,12,15,49,135,44,126,51,4,99,90,21,85,52,90,63,15,12,53,47,160,34,20,64,48,180,37,15,72,63,55,0,4,0,22,15,3,37,27,1,39,2,28,17,169,11,96,85,44,80,146,18,0,41,32,0,0,66,49,0,4,73,42,4,30,147,12,33,5,52,2,3,5,1,34,1,69,64,135,80,9,73,26,2,2,112,3,0,33,67,5,26,146,86,53,194,49,100,16,50,3,13,0,49,0,23,2,30,3,27,73,76,70,21,59,50,22,0,106,78,21,81,32,102,155,103,150,85,55,73,26,67,6,71,2,10,89,18,2,28,62,2,7,69,94,6,92,22,21,169,25,8,1,0,0,3,35,2,19,62,121,38,25,53,111,32,2,21,32,18,7,53,1,6,30,13,98,0,0,0,0,20,0,52,9,13,99,84,45,191,130,24,77,2,33,5,37,146,123,10,36,136,10,2,53,98,7,9,120,45,121,8,52,1,0,0,15,7,21,33,73,16,98,183,57,107,26,25,3,0,11,84,23,0,87,128,4,14,158,100,99,101,116,85,87,49,31,77,121,82,5,134,65,92,53,2,131,28,52,93,20,69,38,22,34,120,86,70,70,134,72,142,44,32,73,55,77,54,118,9,76,38,10,21,62,42,0,32,53,0,0,50,60,0,0,67,92,51,0,51,117,146,67,56,100,103,48,54,7,10,0,0,0,0,25,3,8,56,2,33,8,0,40,0,0,34,114,0,7,186,89,4,84,26,119,10,87,0,10,0,2,12,60,2,75,99,3,7,92,43,0,92,79,110,46,178,123,128,31,30,113,79,0,56,25,20,68,28,34,16,76,143,27,135,22,102,59,101,0,3,0,3,0,2,40,30,2,1,7,0,0,0,7,43,0,1,0,26,4,2,33,24,0,20,108,7,4,69,139,100,8,31,5,0,1,23,68,1,21,0,13,0,0,0,0,11,0,5,62,2,15,31,73,2,76,78,37,167,98,180,145,79,77,84,67,6,4,11,3,25,1,10,30,0,43,3,64,7,38,30,54,13,16,73,12,50,76,17,4,57,5,60,14,40,27,129,91,132,163,74,93,16,66,68,126,22,66,13,98,0,93,3,149,23,18,8,6,0,7,0,0,0,0,2,0,49,2,47,1,29,112,100,15,59,0,6,2,49,66,98,68,55,12,101,12,0,12,14,15,22,4,0,4,0,3,0,32,120,35,10,91,1,146,83,65,47,50,0,7,0,70,1,66,3,26,42,71,108,159,71,0,23,1,29,0,5,0,47,31,42,85,93,28,57,94,1,0,35,103,10,136,25,20,31,0,5,51,76,98,101,25,29,102,91,8,23,92,12,0,15,1,0,67,30,12,77,76,6,3,0,0,0,0,0,0,23,0,16,20,157,54,7,9,0,0,0,0,0,0,112,80,33,102,20,9,32,78,45,63,140,12,26,0,1,12,74,8,105,1,1,0,11,24,0,18,31,26,57,85,104,4,0,0,0,0,2,5,21,0,0,0,5,7,26,59,5,29,145,87,23,58,65,4,89,54,107,8,48,82,87,61,0,44,38,0,0,28,8,9,18,30,5,49,67,31,82,43,1,0,0,0,0,32,18,32,15,0,21,12,1,22,12,95,123,43,70,38,82,39,61,28,76,1,1,13,25,33,1,42,22,6,12,14,6,50,127,85,48,18,15,1,0,0,0,0,58,31,46,26,17,0,36,0,36,51,177,62,135,66,11,0,25,68,50,151,131,51,97,44,3,24,3,13,12,21,18,43,95,97,41,56,13,0,1,26,0,13,13,60,0,31,0,7,52,9,49,12,167,82,65,70,69,146,58,66,38,94,14,10,60,18,12,0,32,13,13,43,36,2,65,47,103,116,14,53,4,0,0,0,0,13,24,4,6,0,0,0,2,39,89,64,6,57,94,82,44,88,13,150,48,6,130,3,4,1,40,12,2,11,15,9,45,136,74,70,41,53,0,1,0,0,0,3,1,42,48,19,26,65,11,106,7,127

GO terms:
  GO:0005737 cytoplasm (C, IDA)
  GO:0035097 histone methyltransferase complex (C, IDA)
  GO:0008168 methyltransferase activity (F, IDA)
  GO:0035246 peptidyl-arginine N-methylation (P, IDA)
  GO:0046982 protein heterodimerization activity (F, IDA)
  GO:0016274 protein-arginine N-methyltransferase activity (F, IDA)
  GO:0005634 nucleus (C, IDA)
  GO:0005794 Golgi apparatus (C, IDA)
  GO:0005829 cytosol (C, IDA)
  GO:0008327 methyl-CpG binding (F, IDA)
  GO:0034709 methylosome (C, IDA)
  GO:0005634 nucleus (C, EXP)
  GO:0005737 cytoplasm (C, EXP)
  GO:0035243 protein-arginine omega-N symmetric methyltransferase activity (F, EXP)
  GO:0042118 endothelial cell activation (P, IMP)
  GO:0044020 histone H4R3 methyltransferase activity (F, IMP)
  GO:0006353 DNA-templated transcription termination (P, IMP)
  GO:0090161 Golgi ribbon formation (P, IMP)
  GO:0005515 protein binding (F, IPI)
  GO:0043021 ribonucleoprotein complex binding (F, IPI)

Organism: Homo sapiens (NCBI:txid9606)

Radius of gyration: 36.68 Å; Cα contacts (8 Å, |Δi|>4): 2233; chains: 2; bounding box: 56×123×66 Å

B-factor: mean 37.61, std 16.54, range [13.2, 151.69]

InterPro domains:
  IPR007857 Protein arginine N-methyltransferase PRMT5 [PIRSF015894] (7-637)
  IPR025799 Protein arginine N-methyltransferase [PS51678] (308-615)
  IPR025799 Protein arginine N-methyltransferase [PTHR10738] (9-637)
  IPR029063 S-adenosyl-L-methionine-dependent methyltransferase superfamily [G3DSA:3.40.50.150] (300-466)
  IPR029063 S-adenosyl-L-methionine-dependent methyltransferase superfamily [SSF53335] (323-636)
  IPR035075 PRMT5 arginine-N-methyltransferase [PF05185] (297-464)
  IPR035247 PRMT5, TIM barrel domain [PF17285] (37-290)
  IPR035248 PRMT5, oligomerisation domain [PF17286] (467-635)

Foldseek 3Di:
DQAEEEDLDDPQVVVVLVVVVVLPHFAYEYAQFNLVLQAACPDPDRNVPDDDRHDDLVSDDLVCQQGHYEHEQRPQQDLPDPDPRSVVSSLVSRLVRLVVSQVSNHQEYEDELQDQDCLRVLVSVLVSVVDDDGQHAYEYEFELAHCLQVPDQPDPVDGHDPDDDAVVSLSRLNSVVVSCVSSPVPPRYFYAYEYDLDHDPVQSVLQCFQGRAQHYEYELVNFDADPVLFTHHDPVVLVVLLVVVLVVHYYYYYDDHPSVVDDPSSVVVRSVVSVVPHDDDFLQCVVCPPQELPWAADDQLPPDADDPVLLVVQLPQPPPLVLLLVQLLVLQCVPAPPVCQPPDEFEEEEQAQQLHSNVVSNVVSCVVNSHHYQYEYEHQRVVSLVSVVVCQVVPVDRSYDYHHHQLLPDDDPAAGQEYEYDQQAQQGCQSPPVVSLQSNCVSHDPNHDYFFFKKWKWKFWKAHSPSLVVLLVPQDPPADRQLSLQHKTFGQHRRMDGFFAIDTFDMDGPPDPDPDDDPKDKGKDKGWGQHWGKTWWMKMGMKIRRHDPSIATPRVVPHDGSGNSGGIMTNGASDIHTDHGGWIWMKMKIWDDDPFWIDMWMWTPPPHTGPTGCPVVRSHTRTD/DPQADQDAALFWFEWAAALLGKIWTKGFNPDDDDTWIKIFIASPLVCPPHSVRTQEMHTGPHGFLDWDALHRFWIWTFGQQQWTWIWGQDPSSNYIHTPDTDRPGPGGFNEKEQAQVSQWIWTFFQSQKIFIDGNVVRDTPDIDNPAPGGWQYKYHQNHDRQWIWTFGPSQFIWIAGNVDPPGTDTLPGDFGWHEKAADPPLRQKIWTWGQQQKIFIDGNVVSDRPQMDNHDNGTFHYWDWFPDPQTWIWTFGQSQKIFIAGPSRDTQDIDNPGPGGWNYKYAGSVDRQWIWIQGSSSDTDIDRGD

Sequence (930 aa):
VSSGRDLNCVPEIADTLGAVAKQGFDFLCMPVFHPRFKREFIQEPAKNRPGPQTRSDLLLSGRDWNTLIVGKLSPWIRPDSKVEKIRRNSEEAAMLQELNFGAYLGLPAFLLPLNQEDNTNLARVLTNHIHTGHHSSMFWMRVPLVAPEDLRDDIIENAPTTHTEEYSGEEKTWMMWWHNFRTLCDYSKRIAVALEIGADLPSNHVIDRWLGEPIKAAILPTSIFLTNKKGFPVLSKMHQRLIFRLLKLEVQFIITGTNHHSEKEFCSYLQYLEYLSQNRPPPNAYELFAKGYEDYLQSPLQPLMDNLESQTYEVFEKDPIKYSQYQQAIYKCLLDRVPEEEKDTNVQVLMVLGAGRGPLVNASLRAAKQADRRIKLYAVEKNPNAVVTLENWQFEEWGSQVTVVSSDMREWVAPEKADIIVSELLGSFADNELSPECLDGAQHFLKDDGVSIPGEYTSFLAPISSSKLYNEVRACREKDRDPEAQFEMPYVVRLHNFHQLSAPQPCFTFSHPNRDPMIDNNRYCTLEFPVEVNTVLHGFAGYFETVLYQDITLSIRPETHSPGMFSWFPILFPIKQPITVREGQTICVRFWRCSNSKKVWYEWAVTAPVCSAIHNPTGRSYTIGLPPNAPACMERQLEAARYRSDGALLLGASSLSGRCCWAGSLWLFKDPCAAPNEGFCSAGVQTEAGVADLTWVGERGILVASDSGAVELWELDENETLIVSKFCKYEHDDIVSTVSVLSSGTQAVSGSKDICIKVWDLAQQVVLSSYRAHAAQVTCVAASPHKDSVFLSCSEDNRILLWDTRCPKPASQIAPGYLPTSLAWHPQQSEVFVFGDENGTVSLVDTKSTSCVLSSAVHSQCVTGLVFSPHSVPFLASLSEDCSLAVLDSSLSELFRSQAHRDFVRDATWSPLNHSLLTTVGWDHQVVHHVVP